Protein 9RHR (pdb70)

Foldseek 3Di:
DDDDLQVLQKDKQFLVNLQFAFDQQAWLQRSCPPPFQKFFWLPLFFLQASLDNAHTFIFGLQDQSLQEQEAEQLHGQFDLAAQCPPVSDDDQCAQFNDQLGAFYSHGGQFGDHSVFARMWMWGRDLHFLSDFQGFGIYTYGYGDAADLPQQKKWKKKWKFWLVQFFGDFDPLCVVVLVLLATQRRFNTKMWIKIKIKTHHDPDNQKIKMWMKIKIKMWGWHAQPFQGDIDTWMKIWIKIWIKMWGQDPQRKIKIKIKMFTKIKIWDADRQAALGIKIQIKHGIKIKIWIWHQDPFGTKIKMKMKGKMKGKMAGSAQEKEKDWQDAVQDHDDPDDTFRDDDDRTTIHMYTRNGMKIKMKIKIKIKMKDFTDFDDDPNKTKRKIKMKMKIWMKIKIWGDAKYKYQADKDWDGDPCQQQFDADPPDPQGDHSTIGRQKIKIPGTDMQMDTKMKMKIKIWIWIDDDQKTKIWMWMWMAIPQLRDTDIKIKIKMKGQDPPDVQKMKIKIKIKHFHRHHCNLSNQQQRVFIWMFGAPGNPGDRPDTDTDSPAGGHEDNADTWMKIKIKIWMWHCPPQKIKIKMKIKIWTFLAKAWDWDADPNDIHIYIGRPKIKIKIKIKIKMWGPDWDDDPFKTKTKIKIKMFMFMFMQCRSHNHGHRQQQAWEQDPQAIDGSRPDTDQIRDQGMKIKMWMWIAGPVFRKIKIKIKMWTFAHWEKAKAPDFAQLPPGGPNNVNPVVRRGTHIYIDIDGDHTDIWMKIKMKHWDAPDPSKIKIKMKIWGAPVQDWGWRYWDYHPVSTGTITRIGTRIMIMIMIMD

InterPro domains:
  IPR012910 TonB-dependent receptor, plug domain [PF07715] (58-189)
  IPR036942 TonB-dependent receptor-like, beta-barrel domain superfamily [G3DSA:2.40.170.20] (209-860)
  IPR037066 TonB-dependent receptor, plug domain superfamily [G3DSA:2.170.130.10] (42-194)

Nearest PDB structures (foldseek):
  4zgv-assembly2_B  TM=9.911E-01  e=0.000E+00  Pectobacterium atrosepticum SCRI1043
  6ofr-assembly1_A  TM=9.186E-01  e=2.253E-67  Escherichia coli
  4aiq-assembly1_A  TM=6.672E-01  e=2.634E-23  Neisseria meningitidis
  4v3g-assembly1_A  TM=2.738E-01  e=1.745E-01  Klebsiella oxytoca
  2vdf-assembly1_A  TM=2.578E-01  e=7.884E+00  Neisseria meningitidis

Secondary structure (DSSP, 8-state):
---HHHHTTEEEEEHHHHHHS--SS-BTTGGGGG-TTEEE-TTSS-TT-TT--SPPPEEETT--GGGSEEEETTEE-B-SSSTTGGGG---SS-TTSSTT------SBSS--BGGGEEEEEEE-SS--TT--B-SS-EEEEEE----SS---EEEEEEEEEGGGB-----HHHHHHHHHT-STT--SS-EEEEEEEEEEEEEETTEEEEEEEEEEEEEEEEEETTTTEEEEEEEEEEEEEEEEEEE-TTS-EEEEEEEEEEEEEEEE-TT-BT-EEEEEEEEEEEEEEEEE--TTEEEEEEEEEEEEEEEEEES-SEEEEEEEEETTEE-SS----S---SS-EEEEEE---EEEEEEEEEEEEEEEEE--EEETTEEE--EEEEEEEEEEEEEEESS-EEE--SEE---GGGGGG----TT-SSEETTTEEESEEEEE--EEEEEEEEEEEEEEE--EEETTEEE--EEEEEEETTTTEEE--EEEEEEEETTSSTTEEEEEEEEEEEB---THHHHTTTTT-EEEEE-SSTTS-----EEE--S-EE----PPPEEEEEEEEEEEEETTEEEEEEEEEEEEEEEEEEEEEEETTEEEEEEEEEEEEEEEEEEEEEEESS-EE-SS-EEEEEEEEEEEEEB--S--STT-B-GGGSEEEETTEEEEGGGSBPSSS--SEEEEEEEEEEETTTTEEEEEEEEEEPPPEEEEE-SS-EESTTT-GGGGG-TT--SEEEEEEEEEPPPEEEEEEEEEEEEEEETTEEEEEEEEEESTT---EEEEEESBTTS-EEEEE---EEEEEEEEE-

Structure (mmCIF, N/CA/C/O backbone):
data_9RHR
#
_entry.id   9RHR
#
loop_
_atom_site.group_PDB
_atom_site.id
_atom_site.type_symbol
_atom_site.label_atom_id
_atom_site.label_alt_id
_atom_site.label_comp_id
_atom_site.label_asym_id
_atom_site.label_entity_id
_atom_site.label_seq_id
_atom_site.pdbx_PDB_ins_code
_atom_site.Cartn_x
_atom_site.Cartn_y
_atom_site.Cartn_z
_atom_site.occupancy
_atom_site.B_iso_or_equiv
_atom_site.auth_seq_id
_atom_site.auth_comp_id
_atom_site.auth_asym_id
_atom_site.auth_atom_id
_atom_site.pdbx_PDB_model_num
ATOM 1 N N . SER A 1 60 ? 187.804 158.455 186.227 1.00 107.65 59 SER A N 1
ATOM 2 C CA . SER A 1 60 ? 188.020 157.242 185.430 1.00 108.99 59 SER A CA 1
ATOM 3 C C . SER A 1 60 ? 188.128 157.499 183.914 1.00 106.85 59 SER A C 1
ATOM 4 O O . SER A 1 60 ? 188.123 156.553 183.123 1.00 102.75 59 SER A O 1
ATOM 12 N N . THR A 1 61 ? 188.234 158.761 183.479 1.00 104.38 60 THR A N 1
ATOM 13 C CA . THR A 1 61 ? 188.348 159.122 182.053 1.00 101.94 60 THR A CA 1
ATOM 14 C C . THR A 1 61 ? 189.571 158.466 181.385 1.00 98.75 60 THR A C 1
ATOM 15 O O . THR A 1 61 ? 190.634 158.353 181.999 1.00 93.58 60 THR A O 1
ATOM 26 N N . PRO A 1 62 ? 189.457 158.004 180.129 1.00 96.97 61 PRO A N 1
ATOM 27 C CA . PRO A 1 62 ? 190.503 157.232 179.473 1.00 95.97 61 PRO A CA 1
ATOM 28 C C . PRO A 1 62 ? 191.645 158.095 178.943 1.00 93.22 61 PRO A C 1
ATOM 29 O O . PRO A 1 62 ? 191.503 159.304 178.753 1.00 85.71 61 PRO A O 1
ATOM 40 N N . THR A 1 63 ? 192.790 157.474 178.658 1.00 97.54 62 THR A N 1
ATOM 41 C CA . THR A 1 63 ? 194.050 158.179 178.383 1.00 97.03 62 THR A CA 1
ATOM 42 C C . THR A 1 63 ? 193.909 159.204 177.269 1.00 91.34 62 THR A C 1
ATOM 43 O O . THR A 1 63 ? 194.151 160.384 177.496 1.00 90.86 62 THR A O 1
ATOM 54 N N . SER A 1 64 ? 193.405 158.798 176.110 1.00 88.70 63 SER A N 1
ATOM 55 C CA . SER A 1 64 ? 193.246 159.643 174.928 1.00 89.04 63 SER A CA 1
ATOM 56 C C . SER A 1 64 ? 192.386 160.880 175.164 1.00 84.53 63 SER A C 1
ATOM 57 O O . SER A 1 64 ? 192.571 161.878 174.484 1.00 81.40 63 SER A O 1
ATOM 65 N N . GLN A 1 65 ? 191.477 160.843 176.130 1.00 82.98 64 GLN A N 1
ATOM 66 C CA . GLN A 1 65 ? 190.585 161.948 176.484 1.00 82.94 64 GLN A CA 1
ATOM 67 C C . GLN A 1 65 ? 191.148 162.786 177.630 1.00 83.04 64 GLN A C 1
ATOM 68 O O . GLN A 1 65 ? 190.982 164.000 177.639 1.00 83.16 64 GLN A O 1
ATOM 82 N N . SER A 1 66 ? 191.904 162.178 178.545 1.00 86.65 65 SER A N 1
ATOM 83 C CA . SER A 1 66 ? 192.576 162.874 179.645 1.00 89.36 65 SER A CA 1
ATOM 84 C C . SER A 1 66 ? 193.624 163.895 179.178 1.00 93.64 65 SER A C 1
ATOM 85 O O . SER A 1 66 ? 193.718 164.965 179.762 1.00 95.71 65 SER A O 1
ATOM 93 N N . MET A 1 67 ? 194.339 163.666 178.072 1.00 96.12 66 MET A N 1
ATOM 94 C CA . MET A 1 67 ? 195.197 164.695 177.455 1.00 99.57 66 MET A CA 1
ATOM 95 C C . MET A 1 67 ? 194.411 165.816 176.737 1.00 96.87 66 MET A C 1
ATOM 96 O O . MET A 1 67 ? 194.966 166.858 176.395 1.00 94.51 66 MET A O 1
ATOM 110 N N . GLY A 1 68 ? 193.109 165.638 176.525 1.00 95.71 67 GLY A N 1
ATOM 111 C CA . GLY A 1 68 ? 192.163 166.638 176.014 1.00 94.22 67 GLY A CA 1
ATOM 112 C C . GLY A 1 68 ? 191.331 167.351 177.088 1.00 91.20 67 GLY A C 1
ATOM 113 O O . GLY A 1 68 ? 190.437 168.128 176.760 1.00 90.81 67 GLY A O 1
ATOM 117 N N . MET A 1 69 ? 191.607 167.115 178.372 1.00 88.38 68 MET A N 1
ATOM 118 C CA . MET A 1 69 ? 190.969 167.804 179.492 1.00 86.08 68 MET A CA 1
ATOM 119 C C . MET A 1 69 ? 191.997 168.349 180.480 1.00 83.16 68 MET A C 1
ATOM 120 O O . MET A 1 69 ? 193.069 167.782 180.670 1.00 83.36 68 MET A O 1
ATOM 134 N N . GLN A 1 70 ? 191.656 169.447 181.128 1.00 83.18 69 GLN A N 1
ATOM 135 C CA . GLN A 1 70 ? 192.415 170.040 182.216 1.00 86.00 69 GLN A CA 1
ATOM 136 C C . GLN A 1 70 ? 191.553 170.072 183.469 1.00 83.20 69 GLN A C 1
ATOM 137 O O . GLN A 1 70 ? 190.437 170.575 183.438 1.00 77.41 69 GLN A O 1
ATOM 151 N N . ILE A 1 71 ? 192.042 169.497 184.561 1.00 83.22 70 ILE A N 1
ATOM 152 C CA . ILE A 1 71 ? 191.309 169.380 185.821 1.00 83.97 70 ILE A CA 1
ATOM 153 C C . ILE A 1 71 ? 191.976 170.317 186.826 1.00 87.05 70 ILE A C 1
ATOM 154 O O . ILE A 1 71 ? 193.162 170.191 187.129 1.00 84.90 70 ILE A O 1
ATOM 170 N N . ILE A 1 72 ? 191.213 171.280 187.320 1.00 91.33 71 ILE A N 1
ATOM 171 C CA . ILE A 1 72 ? 191.664 172.353 188.202 1.00 89.62 71 ILE A CA 1
ATOM 172 C C . ILE A 1 72 ? 190.874 172.194 189.501 1.00 87.25 71 ILE A C 1
ATOM 173 O O . ILE A 1 72 ? 189.716 172.598 189.576 1.00 83.79 71 ILE A O 1
ATOM 189 N N . ASN A 1 73 ? 191.444 171.531 190.503 1.00 84.79 72 ASN A N 1
ATOM 190 C CA . ASN A 1 73 ? 190.791 171.298 191.791 1.00 83.26 72 ASN A CA 1
ATOM 191 C C . ASN A 1 73 ? 190.857 172.526 192.717 1.00 81.92 72 ASN A C 1
ATOM 192 O O . ASN A 1 73 ? 191.550 173.503 192.436 1.00 85.26 72 ASN A O 1
ATOM 203 N N . ALA A 1 74 ? 190.167 172.479 193.854 1.00 79.00 73 ALA A N 1
ATOM 204 C CA . ALA A 1 74 ? 190.115 173.552 194.845 1.00 76.79 73 ALA A CA 1
ATOM 205 C C . ALA A 1 74 ? 191.488 174.072 195.285 1.00 79.12 73 ALA A C 1
ATOM 206 O O . ALA A 1 74 ? 191.653 175.275 195.473 1.00 77.52 73 ALA A O 1
ATOM 213 N N . GLU A 1 75 ? 192.492 173.202 195.396 1.00 81.91 74 GLU A N 1
ATOM 214 C CA . GLU A 1 75 ? 193.859 173.594 195.728 1.00 85.57 74 GLU A CA 1
ATOM 215 C C . GLU A 1 75 ? 194.452 174.491 194.638 1.00 86.61 74 GLU A C 1
ATOM 216 O O . GLU A 1 75 ? 194.959 175.572 194.931 1.00 93.22 74 GLU A O 1
ATOM 228 N N . GLN A 1 76 ? 194.340 174.098 193.367 1.00 86.50 75 GLN A N 1
ATOM 229 C CA . GLN A 1 76 ? 194.821 174.902 192.244 1.00 88.78 75 GLN A CA 1
ATOM 230 C C . GLN A 1 76 ? 194.074 176.238 192.155 1.00 83.69 75 GLN A C 1
ATOM 231 O O . GLN A 1 76 ? 194.675 177.272 191.870 1.00 81.21 75 GLN A O 1
ATOM 245 N N . ILE A 1 77 ? 192.779 176.250 192.459 1.00 81.82 76 ILE A N 1
ATOM 246 C CA . ILE A 1 77 ? 191.940 177.457 192.459 1.00 80.87 76 ILE A CA 1
ATOM 247 C C . ILE A 1 77 ? 192.322 178.405 193.606 1.00 82.87 76 ILE A C 1
ATOM 248 O O . ILE A 1 77 ? 192.384 179.613 193.403 1.00 87.30 76 ILE A O 1
ATOM 264 N N . LYS A 1 78 ? 192.640 177.883 194.796 1.00 82.50 77 LYS A N 1
ATOM 265 C CA . LYS A 1 78 ? 193.158 178.665 195.935 1.00 85.34 77 LYS A CA 1
ATOM 266 C C . LYS A 1 78 ? 194.498 179.310 195.599 1.00 81.89 77 LYS A C 1
ATOM 267 O O . LYS A 1 78 ? 194.785 180.404 196.080 1.00 76.59 77 LYS A O 1
ATOM 286 N N . LYS A 1 79 ? 195.306 178.642 194.774 1.00 83.79 78 LYS A N 1
ATOM 287 C CA . LYS A 1 79 ? 196.666 179.058 194.419 1.00 88.78 78 LYS A CA 1
ATOM 288 C C . LYS A 1 79 ? 196.724 180.054 193.265 1.00 88.10 78 LYS A C 1
ATOM 289 O O . LYS A 1 79 ? 197.463 181.024 193.355 1.00 86.63 78 LYS A O 1
ATOM 308 N N . MET A 1 80 ? 195.994 179.868 192.169 1.00 88.65 79 MET A N 1
ATOM 309 C CA . MET A 1 80 ? 196.211 180.710 190.982 1.00 89.99 79 MET A CA 1
ATOM 310 C C . MET A 1 80 ? 195.800 182.185 191.196 1.00 84.78 79 MET A C 1
ATOM 311 O O . MET A 1 80 ? 194.719 182.433 191.731 1.00 84.09 79 MET A O 1
ATOM 325 N N . PRO A 1 81 ? 196.604 183.182 190.766 1.00 81.77 80 PRO A N 1
ATOM 326 C CA . PRO A 1 81 ? 196.248 184.599 190.837 1.00 79.58 80 PRO A CA 1
ATOM 327 C C . PRO A 1 81 ? 194.927 184.922 190.152 1.00 76.95 80 PRO A C 1
ATOM 328 O O . PRO A 1 81 ? 194.703 184.513 189.016 1.00 77.50 80 PRO A O 1
ATOM 339 N N . THR A 1 82 ? 194.033 185.619 190.840 1.00 76.61 81 THR A N 1
ATOM 340 C CA . THR A 1 82 ? 192.601 185.632 190.515 1.00 79.61 81 THR A CA 1
ATOM 341 C C . THR A 1 82 ? 192.007 187.034 190.607 1.00 79.38 81 THR A C 1
ATOM 342 O O . THR A 1 82 ? 192.309 187.771 191.537 1.00 78.12 81 THR A O 1
ATOM 353 N N . GLY A 1 83 ? 191.137 187.400 189.664 1.00 78.17 82 GLY A N 1
ATOM 354 C CA . GLY A 1 83 ? 190.343 188.632 189.691 1.00 77.46 82 GLY A CA 1
ATOM 355 C C . GLY A 1 83 ? 189.039 188.413 190.446 1.00 73.86 82 GLY A C 1
ATOM 356 O O . GLY A 1 83 ? 189.068 188.219 191.660 1.00 71.60 82 GLY A O 1
ATOM 360 N N . ASN A 1 84 ? 187.901 188.363 189.750 1.00 75.65 83 ASN A N 1
ATOM 361 C CA . ASN A 1 84 ? 186.653 187.882 190.360 1.00 79.13 83 ASN A CA 1
ATOM 362 C C . ASN A 1 84 ? 186.699 186.370 190.615 1.00 87.24 83 ASN A C 1
ATOM 363 O O . ASN A 1 84 ? 186.077 185.872 191.545 1.00 96.32 83 ASN A O 1
ATOM 374 N N . GLY A 1 85 ? 187.394 185.622 189.766 1.00 91.27 84 GLY A N 1
ATOM 375 C CA . GLY A 1 85 ? 187.345 184.170 189.785 1.00 93.81 84 GLY A CA 1
ATOM 376 C C . GLY A 1 85 ? 186.039 183.632 189.228 1.00 91.38 84 GLY A C 1
ATOM 377 O O . GLY A 1 85 ? 185.514 182.653 189.743 1.00 106.29 84 GLY A O 1
ATOM 381 N N . SER A 1 86 ? 185.481 184.237 188.185 1.00 81.19 85 SER A N 1
ATOM 382 C CA . SER A 1 86 ? 184.449 183.563 187.401 1.00 77.41 85 SER A CA 1
ATOM 383 C C . SER A 1 86 ? 184.975 182.217 186.908 1.00 77.73 85 SER A C 1
ATOM 384 O O . SER A 1 86 ? 186.180 182.087 186.674 1.00 84.68 85 SER A O 1
ATOM 392 N N . VAL A 1 87 ? 184.098 181.239 186.674 1.00 74.38 86 VAL A N 1
ATOM 393 C CA . VAL A 1 87 ? 184.479 179.940 186.089 1.00 69.26 86 VAL A CA 1
ATOM 394 C C . VAL A 1 87 ? 185.369 180.113 184.858 1.00 68.64 86 VAL A C 1
ATOM 395 O O . VAL A 1 87 ? 186.328 179.367 184.690 1.00 72.29 86 VAL A O 1
ATOM 408 N N . THR A 1 88 ? 185.128 181.134 184.032 1.00 66.12 87 THR A N 1
ATOM 409 C CA . THR A 1 88 ? 185.960 181.386 182.856 1.00 64.11 87 THR A CA 1
ATOM 410 C C . THR A 1 88 ? 187.313 182.003 183.150 1.00 64.91 87 THR A C 1
ATOM 411 O O . THR A 1 88 ? 188.250 181.715 182.422 1.00 65.47 87 THR A O 1
ATOM 422 N N . GLU A 1 89 ? 187.501 182.776 184.213 1.00 65.34 88 GLU A N 1
ATOM 423 C CA . GLU A 1 89 ? 188.822 183.334 184.545 1.00 68.56 88 GLU A CA 1
ATOM 424 C C . GLU A 1 89 ? 189.839 182.253 184.880 1.00 67.00 88 GLU A C 1
ATOM 425 O O . GLU A 1 89 ? 191.017 182.408 184.576 1.00 63.30 88 GLU A O 1
ATOM 437 N N . LEU A 1 90 ? 189.395 181.127 185.437 1.00 68.41 89 LEU A N 1
ATOM 438 C CA . LEU A 1 90 ? 190.244 179.974 185.734 1.00 69.65 89 LEU A CA 1
ATOM 439 C C . LEU A 1 90 ? 190.843 179.354 184.459 1.00 70.08 89 LEU A C 1
ATOM 440 O O . LEU A 1 90 ? 191.852 178.658 184.511 1.00 69.33 89 LEU A O 1
ATOM 456 N N . LEU A 1 91 ? 190.249 179.629 183.296 1.00 70.01 90 LEU A N 1
ATOM 457 C CA . LEU A 1 91 ? 190.670 179.103 182.006 1.00 71.95 90 LEU A CA 1
ATOM 458 C C . LEU A 1 91 ? 191.916 179.789 181.445 1.00 73.90 90 LEU A C 1
ATOM 459 O O . LEU A 1 91 ? 192.460 179.300 180.461 1.00 69.03 90 LEU A O 1
ATOM 475 N N . LYS A 1 92 ? 192.435 180.858 182.059 1.00 76.33 91 LYS A N 1
ATOM 476 C CA . LYS A 1 92 ? 193.690 181.507 181.623 1.00 77.16 91 LYS A CA 1
ATOM 477 C C . LYS A 1 92 ? 194.957 180.701 181.879 1.00 77.45 91 LYS A C 1
ATOM 478 O O . LYS A 1 92 ? 196.055 181.161 181.586 1.00 75.79 91 LYS A O 1
ATOM 497 N N . ASN A 1 93 ? 194.813 179.478 182.365 1.00 79.93 92 ASN A N 1
ATOM 498 C CA . ASN A 1 93 ? 195.854 178.464 182.355 1.00 82.36 92 ASN A CA 1
ATOM 499 C C . ASN A 1 93 ? 195.583 177.280 181.420 1.00 81.85 92 ASN A C 1
ATOM 500 O O . ASN A 1 93 ? 196.305 176.290 181.482 1.00 84.62 92 ASN A O 1
ATOM 511 N N . ASN A 1 94 ? 194.598 177.367 180.526 1.00 81.96 93 ASN A N 1
ATOM 512 C CA . ASN A 1 94 ? 194.414 176.405 179.452 1.00 78.85 93 ASN A CA 1
ATOM 513 C C . ASN A 1 94 ? 194.970 177.014 178.163 1.00 80.03 93 ASN A C 1
ATOM 514 O O . ASN A 1 94 ? 194.488 178.061 177.733 1.00 80.47 93 ASN A O 1
ATOM 525 N N . PRO A 1 95 ? 195.959 176.386 177.504 1.00 79.28 94 PRO A N 1
ATOM 526 C CA . PRO A 1 95 ? 196.580 176.966 176.325 1.00 78.53 94 PRO A CA 1
ATOM 527 C C . PRO A 1 95 ? 195.681 176.984 175.073 1.00 76.87 94 PRO A C 1
ATOM 528 O O . PRO A 1 95 ? 196.060 177.592 174.076 1.00 77.47 94 PRO A O 1
ATOM 539 N N . ASN A 1 96 ? 194.497 176.362 175.089 1.00 75.23 95 ASN A N 1
ATOM 540 C CA . ASN A 1 96 ? 193.549 176.340 173.967 1.00 75.72 95 ASN A CA 1
ATOM 541 C C . ASN A 1 96 ? 192.338 177.266 174.131 1.00 71.66 95 ASN A C 1
ATOM 542 O O . ASN A 1 96 ? 191.443 177.264 173.291 1.00 68.68 95 ASN A O 1
ATOM 553 N N . VAL A 1 97 ? 192.339 178.101 175.168 1.00 67.83 96 VAL A N 1
ATOM 554 C CA . VAL A 1 97 ? 191.370 179.167 175.439 1.00 66.20 96 VAL A CA 1
ATOM 555 C C . VAL A 1 97 ? 191.895 180.541 175.051 1.00 64.85 96 VAL A C 1
ATOM 556 O O . VAL A 1 97 ? 192.945 180.986 175.506 1.00 63.97 96 VAL A O 1
ATOM 569 N N . GLN A 1 98 ? 191.111 181.225 174.226 1.00 63.60 97 GLN A N 1
ATOM 570 C CA . GLN A 1 98 ? 191.251 182.632 173.889 1.00 63.38 97 GLN A CA 1
ATOM 571 C C . GLN A 1 98 ? 190.126 183.395 174.589 1.00 61.24 97 GLN A C 1
ATOM 572 O O . GLN A 1 98 ? 188.962 183.030 174.462 1.00 62.52 97 GLN A O 1
ATOM 586 N N . PHE A 1 99 ? 190.430 184.469 175.300 1.00 60.94 98 PHE A N 1
ATOM 587 C CA . PHE A 1 99 ? 189.424 185.379 175.841 1.00 62.43 98 PHE A CA 1
ATOM 588 C C . PHE A 1 99 ? 189.047 186.446 174.823 1.00 64.78 98 PHE A C 1
ATOM 589 O O . PHE A 1 99 ? 189.870 186.850 174.002 1.00 69.49 98 PHE A O 1
ATOM 606 N N . SER A 1 100 ? 187.802 186.915 174.874 1.00 64.54 99 SER A N 1
ATOM 607 C CA . SER A 1 100 ? 187.351 188.010 174.018 1.00 66.83 99 SER A CA 1
ATOM 608 C C . SER A 1 100 ? 188.182 189.253 174.319 1.00 68.51 99 SER A C 1
ATOM 609 O O . SER A 1 100 ? 188.449 189.545 175.485 1.00 72.89 99 SER A O 1
ATOM 617 N N . ASN A 1 101 ? 188.582 189.998 173.295 1.00 68.96 100 ASN A N 1
ATOM 618 C CA . ASN A 1 101 ? 189.496 191.139 173.388 1.00 69.35 100 ASN A CA 1
ATOM 619 C C . ASN A 1 101 ? 189.196 192.105 174.543 1.00 69.05 100 ASN A C 1
ATOM 620 O O . ASN A 1 101 ? 190.114 192.569 175.214 1.00 70.42 100 ASN A O 1
ATOM 631 N N . THR A 1 102 ? 187.925 192.429 174.787 1.00 68.03 101 THR A N 1
ATOM 632 C CA . THR A 1 102 ? 187.500 193.396 175.807 1.00 67.14 101 THR A CA 1
ATOM 633 C C . THR A 1 102 ? 187.285 192.801 177.198 1.00 65.35 101 THR A C 1
ATOM 634 O O . THR A 1 102 ? 186.999 193.555 178.126 1.00 64.84 101 THR A O 1
ATOM 645 N N . ALA A 1 103 ? 187.361 191.481 177.376 1.00 64.28 102 ALA A N 1
ATOM 646 C CA . ALA A 1 103 ? 186.865 190.814 178.583 1.00 65.45 102 ALA A CA 1
ATOM 647 C C . ALA A 1 103 ? 187.662 191.147 179.851 1.00 65.22 102 ALA A C 1
ATOM 648 O O . ALA A 1 103 ? 187.105 191.139 180.945 1.00 64.23 102 ALA A O 1
ATOM 655 N N . SER A 1 104 ? 188.939 191.496 179.697 1.00 64.72 103 SER A N 1
ATOM 656 C CA . SER A 1 104 ? 189.742 192.194 180.701 1.00 66.53 103 SER A CA 1
ATOM 657 C C . SER A 1 104 ? 190.065 193.587 180.182 1.00 67.96 103 SER A C 1
ATOM 658 O O . SER A 1 104 ? 190.656 193.718 179.113 1.00 67.88 103 SER A O 1
ATOM 666 N N . SER A 1 105 ? 189.663 194.640 180.892 1.00 65.96 104 SER A N 1
ATOM 667 C CA . SER A 1 105 ? 189.747 196.007 180.385 1.00 67.46 104 SER A CA 1
ATOM 668 C C . SER A 1 105 ? 189.749 197.037 181.508 1.00 65.91 104 SER A C 1
ATOM 669 O O . SER A 1 105 ? 188.909 196.991 182.407 1.00 61.57 104 SER A O 1
ATOM 677 N N . SER A 1 106 ? 190.662 198.005 181.455 1.00 68.48 105 SER A N 1
ATOM 678 C CA . SER A 1 106 ? 190.776 199.088 182.438 1.00 72.46 105 SER A CA 1
ATOM 679 C C . SER A 1 106 ? 189.500 199.909 182.554 1.00 70.97 105 SER A C 1
ATOM 680 O O . SER A 1 106 ? 189.238 200.505 183.589 1.00 70.97 105 SER A O 1
ATOM 688 N N . ASN A 1 107 ? 188.689 199.947 181.504 1.00 69.62 106 ASN A N 1
ATOM 689 C CA . ASN A 1 107 ? 187.447 200.696 181.494 1.00 69.70 106 ASN A CA 1
ATOM 690 C C . ASN A 1 107 ? 186.423 200.161 182.511 1.00 70.21 106 ASN A C 1
ATOM 691 O O . ASN A 1 107 ? 185.566 200.910 182.975 1.00 68.43 106 ASN A O 1
ATOM 702 N N . ILE A 1 108 ? 186.493 198.873 182.850 1.00 73.92 107 ILE A N 1
ATOM 703 C CA . ILE A 1 108 ? 185.383 198.107 183.420 1.00 74.47 107 ILE A CA 1
ATOM 704 C C . ILE A 1 108 ? 185.726 197.249 184.657 1.00 72.23 107 ILE A C 1
ATOM 705 O O . ILE A 1 108 ? 185.176 196.155 184.806 1.00 67.19 107 ILE A O 1
ATOM 721 N N . PRO A 1 109 ? 186.597 197.665 185.597 1.00 73.96 108 PRO A N 1
ATOM 722 C CA . PRO A 1 109 ? 186.936 196.824 186.736 1.00 73.96 108 PRO A CA 1
ATOM 723 C C . PRO A 1 109 ? 185.789 196.598 187.723 1.00 71.63 108 PRO A C 1
ATOM 724 O O . PRO A 1 109 ? 185.957 195.798 188.635 1.00 72.14 108 PRO A O 1
ATOM 735 N N . GLY A 1 110 ? 184.632 197.241 187.569 1.00 70.80 109 GLY A N 1
ATOM 736 C CA . GLY A 1 110 ? 183.434 196.965 188.354 1.00 69.71 109 GLY A CA 1
ATOM 737 C C . GLY A 1 110 ? 182.626 195.767 187.868 1.00 68.74 109 GLY A C 1
ATOM 738 O O . GLY A 1 110 ? 181.782 195.265 188.601 1.00 68.33 109 GLY A O 1
ATOM 742 N N . GLU A 1 111 ? 182.868 195.260 186.661 1.00 67.83 110 GLU A N 1
ATOM 743 C CA . GLU A 1 111 ? 182.071 194.167 186.091 1.00 69.23 110 GLU A CA 1
ATOM 744 C C . GLU A 1 111 ? 182.269 192.847 186.845 1.00 70.45 110 GLU A C 1
ATOM 745 O O . GLU A 1 111 ? 183.395 192.506 187.201 1.00 74.96 110 GLU A O 1
ATOM 757 N N . LEU A 1 112 ? 181.187 192.103 187.096 1.00 69.21 111 LEU A N 1
ATOM 758 C CA . LEU A 1 112 ? 181.215 190.768 187.716 1.00 67.95 111 LEU A CA 1
ATOM 759 C C . LEU A 1 112 ? 180.958 189.626 186.720 1.00 66.27 111 LEU A C 1
ATOM 760 O O . LEU A 1 112 ? 181.065 188.457 187.084 1.00 66.12 111 LEU A O 1
ATOM 776 N N . ALA A 1 113 ? 180.544 189.938 185.496 1.00 66.28 112 ALA A N 1
ATOM 777 C CA . ALA A 1 113 ? 180.110 188.955 184.518 1.00 64.90 112 ALA A CA 1
ATOM 778 C C . ALA A 1 113 ? 181.253 188.033 184.069 1.00 61.52 112 ALA A C 1
ATOM 779 O O . ALA A 1 113 ? 182.416 188.452 184.055 1.00 60.03 112 ALA A O 1
ATOM 786 N N . PRO A 1 114 ? 180.955 186.791 183.653 1.00 62.86 113 PRO A N 1
ATOM 787 C CA . PRO A 1 114 ? 181.943 185.891 183.103 1.00 62.91 113 PRO A CA 1
ATOM 788 C C . PRO A 1 114 ? 182.682 186.489 181.915 1.00 59.67 113 PRO A C 1
ATOM 789 O O . PRO A 1 114 ? 182.086 187.084 181.020 1.00 59.26 113 PRO A O 1
ATOM 800 N N . GLU A 1 115 ? 183.994 186.297 181.885 1.00 59.60 114 GLU A N 1
ATOM 801 C CA . GLU A 1 115 ? 184.816 186.675 180.747 1.00 63.41 114 GLU A CA 1
ATOM 802 C C . GLU A 1 115 ? 184.506 185.731 179.580 1.00 60.52 114 GLU A C 1
ATOM 803 O O . GLU A 1 115 ? 184.570 184.515 179.758 1.00 58.13 114 GLU A O 1
ATOM 815 N N . ASN A 1 116 ? 184.151 186.250 178.404 1.00 60.36 115 ASN A N 1
ATOM 816 C CA . ASN A 1 116 ? 183.771 185.415 177.262 1.00 59.88 115 ASN A CA 1
ATOM 817 C C . ASN A 1 116 ? 184.975 184.668 176.673 1.00 61.24 115 ASN A C 1
ATOM 818 O O . ASN A 1 116 ? 186.025 185.264 176.422 1.00 68.41 115 ASN A O 1
ATOM 829 N N . VAL A 1 117 ? 184.814 183.370 176.434 1.00 60.69 116 VAL A N 1
ATOM 830 C CA . VAL A 1 117 ? 185.867 182.423 176.047 1.00 61.54 116 VAL A CA 1
ATOM 831 C C . VAL A 1 117 ? 185.590 181.675 174.755 1.00 58.24 116 VAL A C 1
ATOM 832 O O . VAL A 1 117 ? 184.582 181.000 174.628 1.00 54.41 116 VAL A O 1
ATOM 845 N N . SER A 1 118 ? 186.546 181.693 173.834 1.00 58.46 117 SER A N 1
ATOM 846 C CA . SER A 1 118 ? 186.601 180.801 172.679 1.00 59.49 117 SER A CA 1
ATOM 847 C C . SER A 1 118 ? 187.552 179.643 172.958 1.00 64.09 117 SER A C 1
ATOM 848 O O . SER A 1 118 ? 188.686 179.868 173.374 1.00 63.80 117 SER A O 1
ATOM 856 N N . PHE A 1 119 ? 187.119 178.409 172.724 1.00 67.10 118 PHE A N 1
ATOM 857 C CA . PHE A 1 119 ? 187.987 177.235 172.699 1.00 66.40 118 PHE A CA 1
ATOM 858 C C . PHE A 1 119 ? 188.312 176.914 171.249 1.00 68.04 118 PHE A C 1
ATOM 859 O O . PHE A 1 119 ? 187.399 176.746 170.443 1.00 67.22 118 PHE A O 1
ATOM 876 N N . HIS A 1 120 ? 189.590 176.818 170.900 1.00 70.97 119 HIS A N 1
ATOM 877 C CA . HIS A 1 120 ? 190.049 176.483 169.546 1.00 73.48 119 HIS A CA 1
ATOM 878 C C . HIS A 1 120 ? 189.376 177.292 168.419 1.00 76.23 119 HIS A C 1
ATOM 879 O O . HIS A 1 120 ? 189.035 176.749 167.374 1.00 77.54 119 HIS A O 1
ATOM 893 N N . GLY A 1 121 ? 189.143 178.588 168.624 1.00 76.71 120 GLY A N 1
ATOM 894 C CA . GLY A 1 121 ? 188.578 179.484 167.606 1.00 76.66 120 GLY A CA 1
ATOM 895 C C . GLY A 1 121 ? 187.084 179.323 167.323 1.00 76.11 120 GLY A C 1
ATOM 896 O O . GLY A 1 121 ? 186.540 180.028 166.481 1.00 75.86 120 GLY A O 1
ATOM 900 N N . GLU A 1 122 ? 186.400 178.427 168.025 1.00 81.91 121 GLU A N 1
ATOM 901 C CA . GLU A 1 122 ? 184.946 178.285 167.973 1.00 85.88 121 GLU A CA 1
ATOM 902 C C . GLU A 1 122 ? 184.218 179.433 168.683 1.00 75.44 121 GLU A C 1
ATOM 903 O O . GLU A 1 122 ? 184.806 180.157 169.490 1.00 74.19 121 GLU A O 1
ATOM 915 N N . LYS A 1 123 ? 182.925 179.613 168.401 1.00 67.87 122 LYS A N 1
ATOM 916 C CA . LYS A 1 123 ? 182.144 180.721 168.958 1.00 65.15 122 LYS A CA 1
ATOM 917 C C . LYS A 1 123 ? 182.048 180.629 170.479 1.00 62.01 122 LYS A C 1
ATOM 918 O O . LYS A 1 123 ? 181.760 179.570 171.025 1.00 62.10 122 LYS A O 1
ATOM 937 N N . PHE A 1 124 ? 182.206 181.750 171.172 1.00 59.62 123 PHE A N 1
ATOM 938 C CA . PHE A 1 124 ? 182.221 181.788 172.637 1.00 59.64 123 PHE A CA 1
ATOM 939 C C . PHE A 1 124 ? 180.909 181.366 173.299 1.00 57.61 123 PHE A C 1
ATOM 940 O O . PHE A 1 124 ? 180.908 180.799 174.390 1.00 56.05 123 PHE A O 1
ATOM 957 N N . TYR A 1 125 ? 179.785 181.564 172.624 1.00 57.34 124 TYR A N 1
ATOM 958 C CA . TYR A 1 125 ? 178.481 181.099 173.066 1.00 58.23 124 TYR A CA 1
ATOM 959 C C . TYR A 1 125 ? 178.189 179.633 172.729 1.00 63.08 124 TYR A C 1
ATOM 960 O O . TYR A 1 125 ? 177.183 179.104 173.190 1.00 69.66 124 TYR A O 1
ATOM 978 N N . ASN A 1 126 ? 179.054 178.961 171.965 1.00 61.74 125 ASN A N 1
ATOM 979 C CA . ASN A 1 126 ? 178.905 177.563 171.580 1.00 62.53 125 ASN A CA 1
ATOM 980 C C . ASN A 1 126 ? 179.725 176.598 172.448 1.00 66.19 125 ASN A C 1
ATOM 981 O O . ASN A 1 126 ? 179.827 175.427 172.112 1.00 68.27 125 ASN A O 1
ATOM 992 N N . ASN A 1 127 ? 180.267 177.010 173.589 1.00 68.91 126 ASN A N 1
ATOM 993 C CA . ASN A 1 127 ? 180.780 176.068 174.586 1.00 68.26 126 ASN A CA 1
ATOM 994 C C . ASN A 1 127 ? 179.642 175.439 175.389 1.00 67.89 126 ASN A C 1
ATOM 995 O O . ASN A 1 127 ? 178.562 176.014 175.479 1.00 61.65 126 ASN A O 1
ATOM 1006 N N . ASN A 1 128 ? 179.884 174.294 176.027 1.00 69.34 127 ASN A N 1
ATOM 1007 C CA . ASN A 1 128 ? 178.984 173.770 177.046 1.00 64.01 127 ASN A CA 1
ATOM 1008 C C . ASN A 1 128 ? 179.557 174.118 178.410 1.00 62.31 127 ASN A C 1
ATOM 1009 O O . ASN A 1 128 ? 180.384 173.408 178.981 1.00 62.38 127 ASN A O 1
ATOM 1020 N N . PHE A 1 129 ? 179.125 175.253 178.929 1.00 62.98 128 PHE A N 1
ATOM 1021 C CA . PHE A 1 129 ? 179.319 175.587 180.320 1.00 66.29 128 PHE A CA 1
ATOM 1022 C C . PHE A 1 129 ? 178.424 174.679 181.143 1.00 62.07 128 PHE A C 1
ATOM 1023 O O . PHE A 1 129 ? 177.225 174.602 180.895 1.00 57.91 128 PHE A O 1
ATOM 1040 N N . MET A 1 130 ? 178.969 173.997 182.138 1.00 60.04 129 MET A N 1
ATOM 1041 C CA . MET A 1 130 ? 178.193 173.140 183.019 1.00 60.81 129 MET A CA 1
ATOM 1042 C C . MET A 1 130 ? 178.517 173.430 184.470 1.00 56.32 129 MET A C 1
ATOM 1043 O O . MET A 1 130 ? 179.597 173.885 184.825 1.00 53.20 129 MET A O 1
ATOM 1057 N N . VAL A 1 131 ? 177.548 173.138 185.314 1.00 54.68 130 VAL A N 1
ATOM 1058 C CA . VAL A 1 131 ? 177.664 173.167 186.760 1.00 57.36 130 VAL A CA 1
ATOM 1059 C C . VAL A 1 131 ? 177.206 171.803 187.239 1.00 59.45 130 VAL A C 1
ATOM 1060 O O . VAL A 1 131 ? 176.113 171.383 186.863 1.00 54.96 130 VAL A O 1
ATOM 1073 N N . ASP A 1 132 ? 178.015 171.086 188.009 1.00 64.85 131 ASP A N 1
ATOM 1074 C CA . ASP A 1 132 ? 177.720 169.724 188.479 1.00 67.10 131 ASP A CA 1
ATOM 1075 C C . ASP A 1 132 ? 177.172 168.756 187.411 1.00 65.01 131 ASP A C 1
ATOM 1076 O O . ASP A 1 132 ? 176.232 168.003 187.663 1.00 66.68 131 ASP A O 1
ATOM 1085 N N . GLY A 1 133 ? 177.713 168.772 186.193 1.00 65.24 132 GLY A N 1
ATOM 1086 C CA . GLY A 1 133 ? 177.269 167.875 185.126 1.00 65.27 132 GLY A CA 1
ATOM 1087 C C . GLY A 1 133 ? 175.907 168.192 184.501 1.00 63.95 132 GLY A C 1
ATOM 1088 O O . GLY A 1 133 ? 175.393 167.367 183.750 1.00 65.55 132 GLY A O 1
ATOM 1092 N N . LEU A 1 134 ? 175.317 169.362 184.760 1.00 61.41 133 LEU A N 1
ATOM 1093 C CA . LEU A 1 134 ? 174.130 169.870 184.060 1.00 58.56 133 LEU A CA 1
ATOM 1094 C C . LEU A 1 134 ? 174.443 171.188 183.364 1.00 58.03 133 LEU A C 1
ATOM 1095 O O . LEU A 1 134 ? 175.232 171.987 183.872 1.00 57.33 133 LEU A O 1
ATOM 1111 N N . SER A 1 135 ? 173.774 171.437 182.244 1.00 58.24 134 SER A N 1
ATOM 1112 C CA . SER A 1 135 ? 173.900 172.637 181.412 1.00 56.92 134 SER A CA 1
ATOM 1113 C C . SER A 1 135 ? 173.770 173.924 182.215 1.00 57.06 134 SER A C 1
ATOM 1114 O O . SER A 1 135 ? 172.836 174.087 182.990 1.00 53.91 134 SER A O 1
ATOM 1122 N N . ASN A 1 136 ? 174.696 174.857 182.037 1.00 57.85 135 ASN A N 1
ATOM 1123 C CA . ASN A 1 136 ? 174.678 176.207 182.598 1.00 55.43 135 ASN A CA 1
ATOM 1124 C C . ASN A 1 136 ? 174.583 177.248 181.474 1.00 55.70 135 ASN A C 1
ATOM 1125 O O . ASN A 1 136 ? 175.170 178.321 181.556 1.00 59.55 135 ASN A O 1
ATOM 1136 N N . ASN A 1 137 ? 173.920 176.908 180.372 1.00 55.52 136 ASN A N 1
ATOM 1137 C CA . ASN A 1 137 ? 173.994 177.638 179.116 1.00 53.96 136 ASN A CA 1
ATOM 1138 C C . ASN A 1 137 ? 172.718 178.426 178.846 1.00 56.00 136 ASN A C 1
ATOM 1139 O O . ASN A 1 137 ? 171.620 177.966 179.150 1.00 62.20 136 ASN A O 1
ATOM 1150 N N . ASN A 1 138 ? 172.849 179.592 178.220 1.00 59.62 137 ASN A N 1
ATOM 1151 C CA . ASN A 1 138 ? 171.717 180.329 177.664 1.00 62.15 137 ASN A CA 1
ATOM 1152 C C . ASN A 1 138 ? 171.357 179.792 176.273 1.00 65.43 137 ASN A C 1
ATOM 1153 O O . ASN A 1 138 ? 171.995 180.131 175.285 1.00 64.72 137 ASN A O 1
ATOM 1164 N N . ASN A 1 139 ? 170.299 178.996 176.158 1.00 70.45 138 ASN A N 1
ATOM 1165 C CA . ASN A 1 139 ? 169.739 178.624 174.856 1.00 69.26 138 ASN A CA 1
ATOM 1166 C C . ASN A 1 139 ? 169.074 179.831 174.170 1.00 65.04 138 ASN A C 1
ATOM 1167 O O . ASN A 1 139 ? 168.900 179.841 172.957 1.00 71.73 138 ASN A O 1
ATOM 1178 N N . ILE A 1 140 ? 168.685 180.863 174.923 1.00 59.25 139 ILE A N 1
ATOM 1179 C CA . ILE A 1 140 ? 168.114 182.112 174.410 1.00 54.04 139 ILE A CA 1
ATOM 1180 C C . ILE A 1 140 ? 169.185 183.202 174.488 1.00 55.67 139 ILE A C 1
ATOM 1181 O O . ILE A 1 140 ? 169.732 183.465 175.553 1.00 52.97 139 ILE A O 1
ATOM 1197 N N . ASN A 1 141 ? 169.480 183.841 173.360 1.00 56.73 140 ASN A N 1
ATOM 1198 C CA . ASN A 1 141 ? 170.360 185.013 173.228 1.00 52.23 140 ASN A CA 1
ATOM 1199 C C . ASN A 1 141 ? 171.704 184.981 174.007 1.00 51.94 140 ASN A C 1
ATOM 1200 O O . ASN A 1 141 ? 172.017 185.938 174.711 1.00 53.11 140 ASN A O 1
ATOM 1211 N N . PRO A 1 142 ? 172.544 183.936 173.894 1.00 52.24 141 PRO A N 1
ATOM 1212 C CA . PRO A 1 142 ? 173.789 183.838 174.662 1.00 53.09 141 PRO A CA 1
ATOM 1213 C C . PRO A 1 142 ? 174.952 184.724 174.209 1.00 56.71 141 PRO A C 1
ATOM 1214 O O . PRO A 1 142 ? 175.847 185.007 174.995 1.00 62.17 141 PRO A O 1
ATOM 1225 N N . GLY A 1 143 ? 174.998 185.111 172.945 1.00 57.48 142 GLY A N 1
ATOM 1226 C CA . GLY A 1 143 ? 176.133 185.775 172.299 1.00 56.85 142 GLY A CA 1
ATOM 1227 C C . GLY A 1 143 ? 175.870 187.229 171.935 1.00 57.39 142 GLY A C 1
ATOM 1228 O O . GLY A 1 143 ? 176.483 187.735 171.001 1.00 56.65 142 GLY A O 1
ATOM 1232 N N . ALA A 1 144 ? 174.938 187.887 172.622 1.00 58.20 143 ALA A N 1
ATOM 1233 C CA . ALA A 1 144 ? 174.471 189.226 172.288 1.00 60.50 143 ALA A CA 1
ATOM 1234 C C . ALA A 1 144 ? 175.619 190.236 172.151 1.00 65.02 143 ALA A C 1
ATOM 1235 O O . ALA A 1 144 ? 176.580 190.226 172.924 1.00 62.83 143 ALA A O 1
ATOM 1242 N N . ASN A 1 145 ? 175.526 191.107 171.145 1.00 68.14 144 ASN A N 1
ATOM 1243 C CA . ASN A 1 145 ? 176.530 192.123 170.831 1.00 68.11 144 ASN A CA 1
ATOM 1244 C C . ASN A 1 145 ? 177.962 191.566 170.716 1.00 62.53 144 ASN A C 1
ATOM 1245 O O . ASN A 1 145 ? 178.917 192.232 171.107 1.00 62.63 144 ASN A O 1
ATOM 1256 N N . ASN A 1 146 ? 178.133 190.333 170.223 1.00 58.49 145 ASN A N 1
ATOM 1257 C CA . ASN A 1 146 ? 179.434 189.664 170.087 1.00 59.14 145 ASN A CA 1
ATOM 1258 C C . ASN A 1 146 ? 180.193 189.527 171.425 1.00 62.51 145 ASN A C 1
ATOM 1259 O O . ASN A 1 146 ? 181.411 189.361 171.451 1.00 63.85 145 ASN A O 1
ATOM 1270 N N . GLY A 1 147 ? 179.486 189.624 172.553 1.00 63.67 146 GLY A N 1
ATOM 1271 C CA . GLY A 1 147 ? 180.084 189.626 173.890 1.00 66.57 146 GLY A CA 1
ATOM 1272 C C . GLY A 1 147 ? 180.823 190.921 174.241 1.00 68.45 146 GLY A C 1
ATOM 1273 O O . GLY A 1 147 ? 181.520 190.978 175.251 1.00 64.22 146 GLY A O 1
ATOM 1277 N N . GLU A 1 148 ? 180.693 191.956 173.417 1.00 71.28 147 GLU A N 1
ATOM 1278 C CA . GLU A 1 148 ? 181.193 193.299 173.670 1.00 74.11 147 GLU A CA 1
ATOM 1279 C C . GLU A 1 148 ? 180.216 194.055 174.576 1.00 69.70 147 GLU A C 1
ATOM 1280 O O . GLU A 1 148 ? 179.013 193.796 174.579 1.00 69.50 147 GLU A O 1
ATOM 1292 N N . LEU A 1 149 ? 180.725 195.007 175.360 1.00 72.50 148 LEU A N 1
ATOM 1293 C CA . LEU A 1 149 ? 179.941 195.758 176.339 1.00 75.01 148 LEU A CA 1
ATOM 1294 C C . LEU A 1 149 ? 179.209 196.924 175.659 1.00 79.03 148 LEU A C 1
ATOM 1295 O O . LEU A 1 149 ? 179.655 198.071 175.696 1.00 84.59 148 LEU A O 1
ATOM 1311 N N . ASN A 1 150 ? 178.062 196.613 175.047 1.00 84.22 149 ASN A N 1
ATOM 1312 C CA . ASN A 1 150 ? 177.270 197.620 174.355 1.00 84.82 149 ASN A CA 1
ATOM 1313 C C . ASN A 1 150 ? 176.774 198.692 175.280 1.00 78.73 149 ASN A C 1
ATOM 1314 O O . ASN A 1 150 ? 176.198 198.370 176.296 1.00 71.66 149 ASN A O 1
ATOM 1325 N N . GLN A 1 151 ? 176.939 199.967 174.923 1.00 79.28 150 GLN A N 1
ATOM 1326 C CA . GLN A 1 151 ? 176.600 201.060 175.847 1.00 79.25 150 GLN A CA 1
ATOM 1327 C C . GLN A 1 151 ? 175.140 201.255 176.166 1.00 71.64 150 GLN A C 1
ATOM 1328 O O . GLN A 1 151 ? 174.809 202.087 176.996 1.00 63.25 150 GLN A O 1
ATOM 1342 N N . GLN A 1 152 ? 174.264 200.580 175.463 1.00 70.83 151 GLN A N 1
ATOM 1343 C CA . GLN A 1 152 ? 172.873 200.629 175.791 1.00 71.46 151 GLN A CA 1
ATOM 1344 C C . GLN A 1 152 ? 172.661 199.208 176.173 1.00 68.52 151 GLN A C 1
ATOM 1345 O O . GLN A 1 152 ? 172.315 198.402 175.324 1.00 73.40 151 GLN A O 1
ATOM 1359 N N . PRO A 1 153 ? 172.913 198.860 177.434 1.00 63.91 152 PRO A N 1
ATOM 1360 C CA . PRO A 1 153 ? 172.803 197.445 177.778 1.00 62.15 152 PRO A CA 1
ATOM 1361 C C . PRO A 1 153 ? 171.498 196.821 177.281 1.00 57.41 152 PRO A C 1
ATOM 1362 O O . PRO A 1 153 ? 170.608 197.552 176.930 1.00 58.45 152 PRO A O 1
ATOM 1373 N N . ASP A 1 154 ? 171.364 195.504 177.260 1.00 54.24 153 ASP A N 1
ATOM 1374 C CA . ASP A 1 154 ? 170.169 194.874 176.684 1.00 55.54 153 ASP A CA 1
ATOM 1375 C C . ASP A 1 154 ? 169.022 195.003 177.600 1.00 51.37 153 ASP A C 1
ATOM 1376 O O . ASP A 1 154 ? 168.915 194.288 178.565 1.00 48.63 153 ASP A O 1
ATOM 1385 N N . GLY A 1 155 ? 168.108 195.864 177.273 1.00 49.45 154 GLY A N 1
ATOM 1386 C CA . GLY A 1 155 ? 167.027 196.141 178.176 1.00 49.49 154 GLY A CA 1
ATOM 1387 C C . GLY A 1 155 ? 166.873 197.633 178.165 1.00 51.76 154 GLY A C 1
ATOM 1388 O O . GLY A 1 155 ? 165.836 198.152 178.483 1.00 55.16 154 GLY A O 1
ATOM 1392 N N . TYR A 1 156 ? 167.927 198.326 177.775 1.00 52.18 155 TYR A N 1
ATOM 1393 C CA . TYR A 1 156 ? 167.832 199.781 177.697 1.00 52.16 155 TYR A CA 1
ATOM 1394 C C . TYR A 1 156 ? 166.675 200.245 176.819 1.00 52.56 155 TYR A C 1
ATOM 1395 O O . TYR A 1 156 ? 166.097 201.287 177.100 1.00 53.05 155 TYR A O 1
ATOM 1413 N N . SER A 1 157 ? 166.310 199.475 175.798 1.00 54.77 156 SER A N 1
ATOM 1414 C CA . SER A 1 157 ? 165.225 199.770 174.861 1.00 58.29 156 SER A CA 1
ATOM 1415 C C . SER A 1 157 ? 164.098 198.738 175.006 1.00 55.61 156 SER A C 1
ATOM 1416 O O . SER A 1 157 ? 164.340 197.604 175.406 1.00 55.16 156 SER A O 1
ATOM 1424 N N . PRO A 1 158 ? 162.843 199.089 174.694 1.00 55.31 157 PRO A N 1
ATOM 1425 C CA . PRO A 1 158 ? 161.680 198.257 174.992 1.00 57.64 157 PRO A CA 1
ATOM 1426 C C . PRO A 1 158 ? 161.611 196.943 174.214 1.00 57.27 157 PRO A C 1
ATOM 1427 O O . PRO A 1 158 ? 160.911 196.023 174.622 1.00 54.43 157 PRO A O 1
ATOM 1438 N N . ALA A 1 159 ? 162.291 196.866 173.080 1.00 57.28 158 ALA A N 1
ATOM 1439 C CA . ALA A 1 159 ? 162.343 195.733 172.171 1.00 55.90 158 ALA A CA 1
ATOM 1440 C C . ALA A 1 159 ? 163.603 194.867 172.348 1.00 53.91 158 ALA A C 1
ATOM 1441 O O . ALA A 1 159 ? 163.960 194.093 171.466 1.00 48.26 158 ALA A O 1
ATOM 1448 N N . ASP A 1 160 ? 164.333 195.013 173.448 1.00 55.17 159 ASP A N 1
ATOM 1449 C CA . ASP A 1 160 ? 165.517 194.205 173.715 1.00 55.05 159 ASP A CA 1
ATOM 1450 C C . ASP A 1 160 ? 165.127 192.818 174.217 1.00 51.98 159 ASP A C 1
ATOM 1451 O O . ASP A 1 160 ? 164.414 192.689 175.208 1.00 52.62 159 ASP A O 1
ATOM 1460 N N . LEU A 1 161 ? 165.629 191.763 173.575 1.00 48.30 160 LEU A N 1
ATOM 1461 C CA . LEU A 1 161 ? 165.604 190.418 174.144 1.00 47.91 160 LEU A CA 1
ATOM 1462 C C . LEU A 1 161 ? 166.760 190.336 175.152 1.00 45.85 160 LEU A C 1
ATOM 1463 O O . LEU A 1 161 ? 167.910 190.353 174.712 1.00 45.47 160 LEU A O 1
ATOM 1479 N N . PRO A 1 162 ? 166.527 190.290 176.475 1.00 47.42 161 PRO A N 1
ATOM 1480 C CA . PRO A 1 162 ? 167.613 190.341 177.450 1.00 50.66 161 PRO A CA 1
ATOM 1481 C C . PRO A 1 162 ? 168.623 189.195 177.289 1.00 53.02 161 PRO A C 1
ATOM 1482 O O . PRO A 1 162 ? 168.285 188.116 176.805 1.00 55.82 161 PRO A O 1
ATOM 1493 N N . ALA A 1 163 ? 169.871 189.438 177.694 1.00 53.54 162 ALA A N 1
ATOM 1494 C CA . ALA A 1 163 ? 170.977 188.503 177.512 1.00 54.98 162 ALA A CA 1
ATOM 1495 C C . ALA A 1 163 ? 171.958 188.530 178.695 1.00 58.50 162 ALA A C 1
ATOM 1496 O O . ALA A 1 163 ? 172.725 189.476 178.862 1.00 63.66 162 ALA A O 1
ATOM 1503 N N . GLY A 1 164 ? 171.968 187.475 179.510 1.00 62.29 163 GLY A N 1
ATOM 1504 C CA . GLY A 1 164 ? 172.894 187.279 180.637 1.00 68.37 163 GLY A CA 1
ATOM 1505 C C . GLY A 1 164 ? 174.261 186.706 180.240 1.00 67.64 163 GLY A C 1
ATOM 1506 O O . GLY A 1 164 ? 174.871 185.975 181.017 1.00 69.76 163 GLY A O 1
ATOM 1510 N N . GLY A 1 165 ? 174.720 186.973 179.016 1.00 60.07 164 GLY A N 1
ATOM 1511 C CA . GLY A 1 165 ? 175.875 186.293 178.427 1.00 55.77 164 GLY A CA 1
ATOM 1512 C C . GLY A 1 165 ? 175.590 184.817 178.138 1.00 52.88 164 GLY A C 1
ATOM 1513 O O . GLY A 1 165 ? 174.432 184.393 178.147 1.00 54.33 164 GLY A O 1
ATOM 1517 N N . PRO A 1 166 ? 176.622 184.005 177.864 1.00 48.82 165 PRO A N 1
ATOM 1518 C CA . PRO A 1 166 ? 176.437 182.618 177.471 1.00 49.45 165 PRO A CA 1
ATOM 1519 C C . PRO A 1 166 ? 176.142 181.688 178.644 1.00 51.92 165 PRO A C 1
ATOM 1520 O O . PRO A 1 166 ? 175.589 180.612 178.435 1.00 51.35 165 PRO A O 1
ATOM 1531 N N . GLN A 1 167 ? 176.443 182.107 179.874 1.00 56.72 166 GLN A N 1
ATOM 1532 C CA . GLN A 1 167 ? 176.190 181.343 181.085 1.00 61.02 166 GLN A CA 1
ATOM 1533 C C . GLN A 1 167 ? 174.955 181.834 181.826 1.00 61.89 166 GLN A C 1
ATOM 1534 O O . GLN A 1 167 ? 174.829 183.023 182.101 1.00 68.06 166 GLN A O 1
ATOM 1548 N N . SER A 1 168 ? 174.074 180.921 182.221 1.00 60.97 167 SER A N 1
ATOM 1549 C CA . SER A 1 168 ? 172.928 181.235 183.067 1.00 60.16 167 SER A CA 1
ATOM 1550 C C . SER A 1 168 ? 173.366 181.646 184.476 1.00 58.19 167 SER A C 1
ATOM 1551 O O . SER A 1 168 ? 173.022 182.735 184.922 1.00 58.78 167 SER A O 1
ATOM 1559 N N . PHE A 1 169 ? 174.151 180.836 185.179 1.00 59.94 168 PHE A N 1
ATOM 1560 C CA . PHE A 1 169 ? 174.570 181.094 186.555 1.00 63.68 168 PHE A CA 1
ATOM 1561 C C . PHE A 1 169 ? 176.045 181.483 186.596 1.00 62.61 168 PHE A C 1
ATOM 1562 O O . PHE A 1 169 ? 176.890 180.799 186.023 1.00 59.10 168 PHE A O 1
ATOM 1579 N N . TRP A 1 170 ? 176.358 182.561 187.307 1.00 63.41 169 TRP A N 1
ATOM 1580 C CA . TRP A 1 170 ? 177.738 183.016 187.407 1.00 64.97 169 TRP A CA 1
ATOM 1581 C C . TRP A 1 170 ? 178.378 182.557 188.708 1.00 65.60 169 TRP A C 1
ATOM 1582 O O . TRP A 1 170 ? 178.495 183.333 189.657 1.00 67.79 169 TRP A O 1
ATOM 1603 N N . ILE A 1 171 ? 178.798 181.297 188.752 1.00 70.99 170 ILE A N 1
ATOM 1604 C CA . ILE A 1 171 ? 179.417 180.746 189.959 1.00 80.85 170 ILE A CA 1
ATOM 1605 C C . ILE A 1 171 ? 180.836 181.267 190.183 1.00 86.43 170 ILE A C 1
ATOM 1606 O O . ILE A 1 171 ? 181.591 181.442 189.226 1.00 89.03 170 ILE A O 1
ATOM 1622 N N . ASN A 1 172 ? 181.202 181.500 191.442 1.00 87.10 171 ASN A N 1
ATOM 1623 C CA . ASN A 1 172 ? 182.534 182.005 191.778 1.00 89.91 171 ASN A CA 1
ATOM 1624 C C . ASN A 1 172 ? 183.538 180.883 192.004 1.00 86.25 171 ASN A C 1
ATOM 1625 O O . ASN A 1 172 ? 183.138 179.735 192.180 1.00 79.36 171 ASN A O 1
ATOM 1636 N N . SER A 1 173 ? 184.835 181.199 192.012 1.00 90.85 172 SER A N 1
ATOM 1637 C CA . SER A 1 173 ? 185.846 180.184 192.313 1.00 90.97 172 SER A CA 1
ATOM 1638 C C . SER A 1 173 ? 185.646 179.626 193.715 1.00 94.44 172 SER A C 1
ATOM 1639 O O . SER A 1 173 ? 185.988 178.476 193.984 1.00 105.15 172 SER A O 1
ATOM 1647 N N . GLU A 1 174 ? 185.095 180.438 194.610 1.00 96.74 173 GLU A N 1
ATOM 1648 C CA . GLU A 1 174 ? 184.792 179.973 195.968 1.00 94.68 173 GLU A CA 1
ATOM 1649 C C . GLU A 1 174 ? 183.907 178.724 195.998 1.00 94.69 173 GLU A C 1
ATOM 1650 O O . GLU A 1 174 ? 184.030 177.905 196.902 1.00 106.97 173 GLU A O 1
ATOM 1662 N N . LEU A 1 175 ? 182.990 178.583 195.042 1.00 91.85 174 LEU A N 1
ATOM 1663 C CA . LEU A 1 175 ? 181.893 177.621 195.108 1.00 86.58 174 LEU A CA 1
ATOM 1664 C C . LEU A 1 175 ? 182.255 176.291 194.432 1.00 83.03 174 LEU A C 1
ATOM 1665 O O . LEU A 1 175 ? 181.494 175.328 194.479 1.00 87.45 174 LEU A O 1
ATOM 1681 N N . ILE A 1 176 ? 183.401 176.232 193.769 1.00 80.95 175 ILE A N 1
ATOM 1682 C CA . ILE A 1 176 ? 183.824 175.164 192.869 1.00 78.53 175 ILE A CA 1
ATOM 1683 C C . ILE A 1 176 ? 184.955 174.347 193.486 1.00 76.46 175 ILE A C 1
ATOM 1684 O O . ILE A 1 176 ? 185.938 174.881 193.985 1.00 69.17 175 ILE A O 1
ATOM 1700 N N . GLU A 1 177 ? 184.803 173.031 193.471 1.00 78.47 176 GLU A N 1
ATOM 1701 C CA . GLU A 1 177 ? 185.754 172.077 194.033 1.00 80.52 176 GLU A CA 1
ATOM 1702 C C . GLU A 1 177 ? 186.607 171.413 192.958 1.00 76.29 176 GLU A C 1
ATOM 1703 O O . GLU A 1 177 ? 187.752 171.049 193.216 1.00 78.86 176 GLU A O 1
ATOM 1715 N N . SER A 1 178 ? 186.094 171.316 191.734 1.00 73.67 177 SER A N 1
ATOM 1716 C CA . SER A 1 178 ? 186.906 171.046 190.559 1.00 73.57 177 SER A CA 1
ATOM 1717 C C . SER A 1 178 ? 186.302 171.683 189.328 1.00 67.75 177 SER A C 1
ATOM 1718 O O . SER A 1 178 ? 185.084 171.692 189.167 1.00 63.15 177 SER A O 1
ATOM 1726 N N . LEU A 1 179 ? 187.139 172.189 188.436 1.00 65.58 178 LEU A N 1
ATOM 1727 C CA . LEU A 1 179 ? 186.748 172.548 187.090 1.00 64.64 178 LEU A CA 1
ATOM 1728 C C . LEU A 1 179 ? 187.364 171.544 186.133 1.00 65.53 178 LEU A C 1
ATOM 1729 O O . LEU A 1 179 ? 188.586 171.423 186.063 1.00 63.72 178 LEU A O 1
ATOM 1745 N N . GLU A 1 180 ? 186.537 170.854 185.365 1.00 69.05 179 GLU A N 1
ATOM 1746 C CA . GLU A 1 180 ? 187.005 170.014 184.272 1.00 75.48 179 GLU A CA 1
ATOM 1747 C C . GLU A 1 180 ? 186.794 170.757 182.952 1.00 71.54 179 GLU A C 1
ATOM 1748 O O . GLU A 1 180 ? 185.676 170.998 182.510 1.00 67.84 179 GLU A O 1
ATOM 1760 N N . VAL A 1 181 ? 187.897 171.157 182.344 1.00 68.89 180 VAL A N 1
ATOM 1761 C CA . VAL A 1 181 ? 188.008 172.003 181.157 1.00 65.24 180 VAL A CA 1
ATOM 1762 C C . VAL A 1 181 ? 188.376 171.117 179.981 1.00 67.91 180 VAL A C 1
ATOM 1763 O O . VAL A 1 181 ? 189.543 170.806 179.770 1.00 68.24 180 VAL A O 1
ATOM 1776 N N . PHE A 1 182 ? 187.368 170.720 179.206 1.00 69.52 181 PHE A N 1
ATOM 1777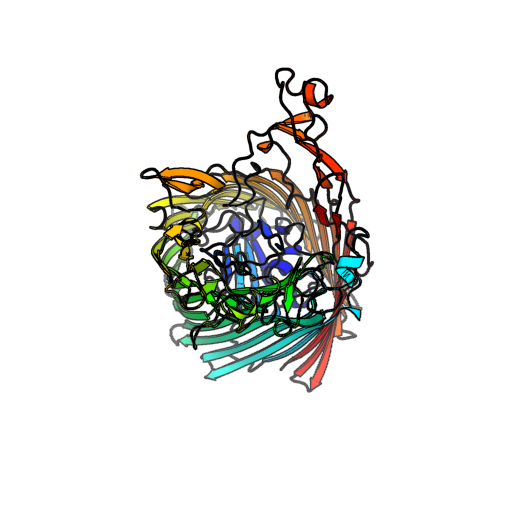 C CA . PHE A 1 182 ? 187.582 169.818 178.083 1.00 70.59 181 PHE A CA 1
ATOM 1778 C C . PHE A 1 182 ? 187.756 170.610 176.806 1.00 72.65 181 PHE A C 1
ATOM 1779 O O . PHE A 1 182 ? 186.799 171.180 176.296 1.00 77.93 181 PHE A O 1
ATOM 1796 N N . ASP A 1 183 ? 188.971 170.649 176.281 1.00 74.08 182 ASP A N 1
ATOM 1797 C CA . ASP A 1 183 ? 189.229 171.430 175.076 1.00 76.12 182 ASP A CA 1
ATOM 1798 C C . ASP A 1 183 ? 189.254 170.549 173.833 1.00 73.09 182 ASP A C 1
ATOM 1799 O O . ASP A 1 183 ? 189.048 171.046 172.734 1.00 71.71 182 ASP A O 1
ATOM 1808 N N . SER A 1 184 ? 189.471 169.247 173.997 1.00 73.96 183 SER A N 1
ATOM 1809 C CA . SER A 1 184 ? 189.592 168.356 172.845 1.00 77.68 183 SER A CA 1
ATOM 1810 C C . SER A 1 184 ? 189.324 166.904 173.234 1.00 79.23 183 SER A C 1
ATOM 1811 O O . SER A 1 184 ? 189.207 166.587 174.417 1.00 85.70 183 SER A O 1
ATOM 1819 N N . ASN A 1 185 ? 189.202 166.028 172.238 1.00 82.01 184 ASN A N 1
ATOM 1820 C CA . ASN A 1 185 ? 188.936 164.612 172.526 1.00 81.96 184 ASN A CA 1
ATOM 1821 C C . ASN A 1 185 ? 187.786 164.399 173.526 1.00 79.24 184 ASN A C 1
ATOM 1822 O O . ASN A 1 185 ? 187.841 163.543 174.408 1.00 82.61 184 ASN A O 1
ATOM 1833 N N . ILE A 1 186 ? 186.752 165.224 173.417 1.00 74.09 185 ILE A N 1
ATOM 1834 C CA . ILE A 1 186 ? 185.697 165.353 174.414 1.00 71.84 185 ILE A CA 1
ATOM 1835 C C . ILE A 1 186 ? 184.737 164.166 174.287 1.00 70.13 185 ILE A C 1
ATOM 1836 O O . ILE A 1 186 ? 184.236 163.872 173.205 1.00 71.56 185 ILE A O 1
ATOM 1852 N N . SER A 1 187 ? 184.477 163.473 175.392 1.00 69.56 186 SER A N 1
ATOM 1853 C CA . SER A 1 187 ? 183.692 162.236 175.441 1.00 71.56 186 SER A CA 1
ATOM 1854 C C . SER A 1 187 ? 182.283 162.411 174.891 1.00 71.61 186 SER A C 1
ATOM 1855 O O . SER A 1 187 ? 181.686 163.473 175.061 1.00 71.15 186 SER A O 1
ATOM 1863 N N . ALA A 1 188 ? 181.711 161.369 174.285 1.00 73.79 187 ALA A N 1
ATOM 1864 C CA . ALA A 1 188 ? 180.329 161.366 173.795 1.00 69.00 187 ALA A CA 1
ATOM 1865 C C . ALA A 1 188 ? 179.280 161.656 174.893 1.00 65.56 187 ALA A C 1
ATOM 1866 O O . ALA A 1 188 ? 178.165 162.082 174.590 1.00 63.03 187 ALA A O 1
ATOM 1873 N N . LYS A 1 189 ? 179.669 161.526 176.165 1.00 66.74 188 LYS A N 1
ATOM 1874 C CA . LYS A 1 189 ? 178.932 161.970 177.353 1.00 70.83 188 LYS A CA 1
ATOM 1875 C C . LYS A 1 189 ? 178.551 163.444 177.296 1.00 69.90 188 LYS A C 1
ATOM 1876 O O . LYS A 1 189 ? 177.470 163.815 177.737 1.00 68.62 188 LYS A O 1
ATOM 1895 N N . TYR A 1 190 ? 179.419 164.272 176.725 1.00 69.00 189 TYR A N 1
ATOM 1896 C CA . TYR A 1 190 ? 179.260 165.714 176.619 1.00 69.03 189 TYR A CA 1
ATOM 1897 C C . TYR A 1 190 ? 178.919 166.109 175.185 1.00 67.54 189 TYR A C 1
ATOM 1898 O O . TYR A 1 190 ? 179.516 165.631 174.218 1.00 68.90 189 TYR A O 1
ATOM 1916 N N . GLY A 1 191 ? 177.953 166.999 175.034 1.00 65.32 190 GLY A N 1
ATOM 1917 C CA . GLY A 1 191 ? 177.487 167.527 173.760 1.00 66.66 190 GLY A CA 1
ATOM 1918 C C . GLY A 1 191 ? 176.880 168.907 173.932 1.00 69.73 190 GLY A C 1
ATOM 1919 O O . GLY A 1 191 ? 177.140 169.575 174.930 1.00 69.51 190 GLY A O 1
ATOM 1923 N N . ASP A 1 192 ? 176.095 169.357 172.963 1.00 73.79 191 ASP A N 1
ATOM 1924 C CA . ASP A 1 192 ? 175.535 170.712 172.936 1.00 69.66 191 ASP A CA 1
ATOM 1925 C C . ASP A 1 192 ? 176.617 171.807 172.960 1.00 62.57 191 ASP A C 1
ATOM 1926 O O . ASP A 1 192 ? 176.452 172.864 173.561 1.00 58.53 191 ASP A O 1
ATOM 1935 N N . PHE A 1 193 ? 177.736 171.571 172.275 1.00 59.94 192 PHE A N 1
ATOM 1936 C CA . PHE A 1 193 ? 178.794 172.540 172.049 1.00 56.52 192 PHE A CA 1
ATOM 1937 C C . PHE A 1 193 ? 179.410 172.401 170.660 1.00 57.15 192 PHE A C 1
ATOM 1938 O O . PHE A 1 193 ? 179.477 171.323 170.078 1.00 56.90 192 PHE A O 1
ATOM 1955 N N . THR A 1 194 ? 179.953 173.496 170.159 1.00 58.01 193 THR A N 1
ATOM 1956 C CA . THR A 1 194 ? 181.021 173.539 169.176 1.00 60.08 193 THR A CA 1
ATOM 1957 C C . THR A 1 194 ? 182.034 174.495 169.778 1.00 59.58 193 THR A C 1
ATOM 1958 O O . THR A 1 194 ? 181.831 175.700 169.840 1.00 61.23 193 THR A O 1
ATOM 1969 N N . GLY A 1 195 ? 183.049 173.937 170.420 1.00 57.16 194 GLY A N 1
ATOM 1970 C CA . GLY A 1 195 ? 183.810 174.662 171.431 1.00 58.38 194 GLY A CA 1
ATOM 1971 C C . GLY A 1 195 ? 184.427 173.684 172.406 1.00 58.67 194 GLY A C 1
ATOM 1972 O O . GLY A 1 195 ? 184.827 172.600 171.988 1.00 60.79 194 GLY A O 1
ATOM 1976 N N . GLY A 1 196 ? 184.497 174.044 173.677 1.00 56.82 195 GLY A N 1
ATOM 1977 C CA . GLY A 1 196 ? 184.891 173.153 174.764 1.00 58.12 195 GLY A CA 1
ATOM 1978 C C . GLY A 1 196 ? 183.762 172.922 175.757 1.00 58.37 195 GLY A C 1
ATOM 1979 O O . GLY A 1 196 ? 182.630 173.362 175.560 1.00 58.31 195 GLY A O 1
ATOM 1983 N N . VAL A 1 197 ? 184.082 172.239 176.846 1.00 59.42 196 VAL A N 1
ATOM 1984 C CA . VAL A 1 197 ? 183.182 171.973 177.970 1.00 58.45 196 VAL A CA 1
ATOM 1985 C C . VAL A 1 197 ? 183.864 172.448 179.228 1.00 57.79 196 VAL A C 1
ATOM 1986 O O . VAL A 1 197 ? 185.052 172.189 179.411 1.00 57.84 196 VAL A O 1
ATOM 1999 N N . VAL A 1 198 ? 183.136 173.117 180.110 1.00 56.08 197 VAL A N 1
ATOM 2000 C CA . VAL A 1 198 ? 183.680 173.564 181.391 1.00 57.35 197 VAL A CA 1
ATOM 2001 C C . VAL A 1 198 ? 182.757 173.109 182.502 1.00 59.98 197 VAL A C 1
ATOM 2002 O O . VAL A 1 198 ? 181.756 173.746 182.809 1.00 54.12 197 VAL A O 1
ATOM 2015 N N . ASP A 1 199 ? 183.042 171.935 183.046 1.00 70.66 198 ASP A N 1
ATOM 2016 C CA . ASP A 1 199 ? 182.205 171.262 184.028 1.00 78.34 198 ASP A CA 1
ATOM 2017 C C . ASP A 1 199 ? 182.620 171.641 185.446 1.00 73.03 198 ASP A C 1
ATOM 2018 O O . ASP A 1 199 ? 183.543 171.073 186.031 1.00 67.78 198 ASP A O 1
ATOM 2027 N N . ALA A 1 200 ? 181.976 172.685 185.967 1.00 68.96 199 ALA A N 1
ATOM 2028 C CA . ALA A 1 200 ? 182.200 173.231 187.290 1.00 69.69 199 ALA A CA 1
ATOM 2029 C C . ALA A 1 200 ? 181.540 172.356 188.355 1.00 73.01 199 ALA A C 1
ATOM 2030 O O . ALA A 1 200 ? 180.393 172.576 188.746 1.00 74.88 199 ALA A O 1
ATOM 2037 N N . LYS A 1 201 ? 182.263 171.360 188.852 1.00 79.87 200 LYS A N 1
ATOM 2038 C CA . LYS A 1 201 ? 181.849 170.546 189.989 1.00 81.72 200 LYS A CA 1
ATOM 2039 C C . LYS A 1 201 ? 181.895 171.401 191.249 1.00 76.50 200 LYS A C 1
ATOM 2040 O O . LYS A 1 201 ? 182.968 171.751 191.743 1.00 73.04 200 LYS A O 1
ATOM 2059 N N . THR A 1 202 ? 180.732 171.816 191.735 1.00 72.98 201 THR A N 1
ATOM 2060 C CA . THR A 1 202 ? 180.621 172.661 192.923 1.00 70.19 201 THR A CA 1
ATOM 2061 C C . THR A 1 202 ? 180.929 171.867 194.175 1.00 70.57 201 THR A C 1
ATOM 2062 O O . THR A 1 202 ? 180.987 170.643 194.129 1.00 64.76 201 THR A O 1
ATOM 2073 N N . MET A 1 203 ? 181.161 172.546 195.292 1.00 79.31 202 MET A N 1
ATOM 2074 C CA . MET A 1 203 ? 181.587 171.890 196.520 1.00 88.58 202 MET A CA 1
ATOM 2075 C C . MET A 1 203 ? 180.627 170.783 196.947 1.00 89.61 202 MET A C 1
ATOM 2076 O O . MET A 1 203 ? 179.416 170.929 196.815 1.00 90.50 202 MET A O 1
ATOM 2090 N N . ASP A 1 204 ? 181.167 169.681 197.457 1.00 88.25 203 ASP A N 1
ATOM 2091 C CA . ASP A 1 204 ? 180.417 168.477 197.816 1.00 83.60 203 ASP A CA 1
ATOM 2092 C C . ASP A 1 204 ? 180.433 168.210 199.334 1.00 80.19 203 ASP A C 1
ATOM 2093 O O . ASP A 1 204 ? 181.395 168.576 200.018 1.00 86.65 203 ASP A O 1
ATOM 2102 N N . PRO A 1 205 ? 179.393 167.569 199.899 1.00 74.44 204 PRO A N 1
ATOM 2103 C CA . PRO A 1 205 ? 179.367 167.196 201.301 1.00 75.57 204 PRO A CA 1
ATOM 2104 C C . PRO A 1 205 ? 180.511 166.273 201.706 1.00 79.95 204 PRO A C 1
ATOM 2105 O O . PRO A 1 205 ? 180.849 165.340 200.978 1.00 77.82 204 PRO A O 1
ATOM 2116 N N . LYS A 1 206 ? 181.081 166.500 202.891 1.00 89.03 205 LYS A N 1
ATOM 2117 C CA . LYS A 1 206 ? 182.014 165.593 203.571 1.00 95.20 205 LYS A CA 1
ATOM 2118 C C . LYS A 1 206 ? 181.274 164.923 204.723 1.00 94.93 205 LYS A C 1
ATOM 2119 O O . LYS A 1 206 ? 180.608 165.586 205.513 1.00 94.32 205 LYS A O 1
ATOM 2138 N N . LEU A 1 207 ? 181.381 163.606 204.819 1.00 91.03 206 LEU A N 1
ATOM 2139 C CA . LEU A 1 207 ? 180.634 162.808 205.789 1.00 89.44 206 LEU A CA 1
ATOM 2140 C C . LEU A 1 207 ? 181.234 162.830 207.207 1.00 88.65 206 LEU A C 1
ATOM 2141 O O . LEU A 1 207 ? 180.586 162.363 208.140 1.00 87.31 206 LEU A O 1
ATOM 2157 N N . ASP A 1 208 ? 182.448 163.349 207.394 1.00 90.28 207 ASP A N 1
ATOM 2158 C CA . ASP A 1 208 ? 183.194 163.213 208.657 1.00 96.99 207 ASP A CA 1
ATOM 2159 C C . ASP A 1 208 ? 183.725 164.531 209.259 1.00 91.51 207 ASP A C 1
ATOM 2160 O O . ASP A 1 208 ? 183.895 164.623 210.474 1.00 96.12 207 ASP A O 1
ATOM 2169 N N . LYS A 1 209 ? 184.014 165.558 208.448 1.00 86.77 208 LYS A N 1
ATOM 2170 C CA . LYS A 1 209 ? 184.809 166.722 208.894 1.00 87.14 208 LYS A CA 1
ATOM 2171 C C . LYS A 1 209 ? 184.057 167.751 209.748 1.00 80.31 208 LYS A C 1
ATOM 2172 O O . LYS A 1 209 ? 184.678 168.378 210.601 1.00 77.57 208 LYS A O 1
ATOM 2191 N N . SER A 1 210 ? 182.754 167.951 209.534 1.00 78.80 209 SER A N 1
ATOM 2192 C CA . SER A 1 210 ? 181.928 168.993 210.196 1.00 79.16 209 SER A CA 1
ATOM 2193 C C . SER A 1 210 ? 182.376 170.446 209.914 1.00 81.25 209 SER A C 1
ATOM 2194 O O . SER A 1 210 ? 181.967 171.396 210.577 1.00 79.66 209 SER A O 1
ATOM 2202 N N . SER A 1 211 ? 183.243 170.624 208.918 1.00 85.10 210 SER A N 1
ATOM 2203 C CA . SER A 1 211 ? 183.984 171.852 208.593 1.00 85.21 210 SER A CA 1
ATOM 2204 C C . SER A 1 211 ? 183.183 172.967 207.909 1.00 84.62 210 SER A C 1
ATOM 2205 O O . SER A 1 211 ? 182.008 172.821 207.590 1.00 81.36 210 SER A O 1
ATOM 2213 N N . GLY A 1 212 ? 183.819 174.105 207.659 1.00 87.71 211 GLY A N 1
ATOM 2214 C CA . GLY A 1 212 ? 183.215 175.237 206.972 1.00 87.50 211 GLY A CA 1
ATOM 2215 C C . GLY A 1 212 ? 184.149 176.438 206.818 1.00 87.37 211 GLY A C 1
ATOM 2216 O O . GLY A 1 212 ? 185.322 176.392 207.184 1.00 91.93 211 GLY A O 1
ATOM 2220 N N . LYS A 1 213 ? 183.656 177.508 206.205 1.00 83.36 212 LYS A N 1
ATOM 2221 C CA . LYS A 1 213 ? 184.433 178.683 205.801 1.00 78.91 212 LYS A CA 1
ATOM 2222 C C . LYS A 1 213 ? 183.553 179.921 205.813 1.00 71.92 212 LYS A C 1
ATOM 2223 O O . LYS A 1 213 ? 182.382 179.834 205.475 1.00 70.92 212 LYS A O 1
ATOM 2242 N N . ILE A 1 214 ? 184.112 181.073 206.126 1.00 69.36 213 ILE A N 1
ATOM 2243 C CA . ILE A 1 214 ? 183.534 182.396 205.906 1.00 70.21 213 ILE A CA 1
ATOM 2244 C C . ILE A 1 214 ? 184.639 183.218 205.276 1.00 71.86 213 ILE A C 1
ATOM 2245 O O . ILE A 1 214 ? 185.780 183.139 205.725 1.00 76.06 213 ILE A O 1
ATOM 2261 N N . SER A 1 215 ? 184.346 184.005 204.248 1.00 69.56 214 SER A N 1
ATOM 2262 C CA . SER A 1 215 ? 185.351 184.874 203.653 1.00 71.94 214 SER A CA 1
ATOM 2263 C C . SER A 1 215 ? 184.800 186.206 203.194 1.00 73.26 214 SER A C 1
ATOM 2264 O O . SER A 1 215 ? 183.613 186.355 202.904 1.00 74.07 214 SER A O 1
ATOM 2272 N N . TYR A 1 216 ? 185.693 187.178 203.131 1.00 73.12 215 TYR A N 1
ATOM 2273 C CA . TYR A 1 216 ? 185.481 188.486 202.549 1.00 70.55 215 TYR A CA 1
ATOM 2274 C C . TYR A 1 216 ? 186.693 188.814 201.709 1.00 70.29 215 TYR A C 1
ATOM 2275 O O . TYR A 1 216 ? 187.823 188.699 202.167 1.00 73.03 215 TYR A O 1
ATOM 2293 N N . ARG A 1 217 ? 186.465 189.227 200.477 1.00 69.19 216 ARG A N 1
ATOM 2294 C CA . ARG A 1 217 ? 187.484 189.586 199.498 1.00 69.49 216 ARG A CA 1
ATOM 2295 C C . ARG A 1 217 ? 187.081 190.907 198.859 1.00 70.82 216 ARG A C 1
ATOM 2296 O O . ARG A 1 217 ? 185.899 191.167 198.681 1.00 68.52 216 ARG A O 1
ATOM 2317 N N . THR A 1 218 ? 188.015 191.793 198.570 1.00 71.36 217 THR A N 1
ATOM 2318 C CA . THR A 1 218 ? 187.682 193.142 198.137 1.00 69.16 217 THR A CA 1
ATOM 2319 C C . THR A 1 218 ? 188.759 193.758 197.261 1.00 70.08 217 THR A C 1
ATOM 2320 O O . THR A 1 218 ? 189.947 193.495 197.422 1.00 69.86 217 THR A O 1
ATOM 2331 N N . THR A 1 219 ? 188.333 194.605 196.330 1.00 68.33 218 THR A N 1
ATOM 2332 C CA . THR A 1 219 ? 189.184 195.503 195.559 1.00 68.84 218 THR A CA 1
ATOM 2333 C C . THR A 1 219 ? 188.455 196.820 195.350 1.00 72.05 218 THR A C 1
ATOM 2334 O O . THR A 1 219 ? 187.241 196.908 195.527 1.00 74.08 218 THR A O 1
ATOM 2345 N N . ARG A 1 220 ? 189.221 197.832 194.965 1.00 73.45 219 ARG A N 1
ATOM 2346 C CA . ARG A 1 220 ? 188.637 199.137 194.797 1.00 75.51 219 ARG A CA 1
ATOM 2347 C C . ARG A 1 220 ? 189.394 200.019 193.840 1.00 77.40 219 ARG A C 1
ATOM 2348 O O . ARG A 1 220 ? 190.535 199.755 193.519 1.00 73.45 219 ARG A O 1
ATOM 2369 N N . ASP A 1 221 ? 188.760 201.086 193.419 1.00 81.72 220 ASP A N 1
ATOM 2370 C CA . ASP A 1 221 ? 189.353 202.072 192.528 1.00 83.28 220 ASP A CA 1
ATOM 2371 C C . ASP A 1 221 ? 190.746 202.537 192.987 1.00 80.05 220 ASP A C 1
ATOM 2372 O O . ASP A 1 221 ? 191.693 202.499 192.205 1.00 78.83 220 ASP A O 1
ATOM 2381 N N . SER A 1 222 ? 190.923 202.890 194.257 1.00 77.47 221 SER A N 1
ATOM 2382 C CA . SER A 1 222 ? 192.211 203.301 194.831 1.00 80.72 221 SER A CA 1
ATOM 2383 C C . SER A 1 222 ? 193.244 202.175 194.862 1.00 84.89 221 SER A C 1
ATOM 2384 O O . SER A 1 222 ? 194.438 202.426 194.994 1.00 102.00 221 SER A O 1
ATOM 2392 N N . TRP A 1 223 ? 192.796 200.929 194.712 1.00 81.88 222 TRP A N 1
ATOM 2393 C CA . TRP A 1 223 ? 193.611 199.723 194.637 1.00 81.80 222 TRP A CA 1
ATOM 2394 C C . TRP A 1 223 ? 193.732 199.183 193.208 1.00 83.26 222 TRP A C 1
ATOM 2395 O O . TRP A 1 223 ? 194.262 198.094 193.017 1.00 82.65 222 TRP A O 1
ATOM 2416 N N . THR A 1 224 ? 193.224 199.896 192.204 1.00 85.28 223 THR A N 1
ATOM 2417 C CA . THR A 1 224 ? 193.202 199.473 190.804 1.00 85.78 223 THR A CA 1
ATOM 2418 C C . THR A 1 224 ? 193.818 200.559 189.942 1.00 83.17 223 THR A C 1
ATOM 2419 O O . THR A 1 224 ? 193.167 201.564 189.671 1.00 78.46 223 THR A O 1
ATOM 2430 N N . LYS A 1 225 ? 195.060 200.395 189.484 1.00 84.33 224 LYS A N 1
ATOM 2431 C CA . LYS A 1 225 ? 195.645 201.380 188.570 1.00 85.37 224 LYS A CA 1
ATOM 2432 C C . LYS A 1 225 ? 195.007 201.272 187.190 1.00 81.96 224 LYS A C 1
ATOM 2433 O O . LYS A 1 225 ? 194.765 200.176 186.692 1.00 79.43 224 LYS A O 1
ATOM 2452 N N . TYR A 1 226 ? 194.698 202.418 186.594 1.00 79.58 225 TYR A N 1
ATOM 2453 C CA . TYR A 1 226 ? 193.944 202.539 185.351 1.00 76.02 225 TYR A CA 1
ATOM 2454 C C . TYR A 1 226 ? 194.854 202.970 184.205 1.00 77.77 225 TYR A C 1
ATOM 2455 O O . TYR A 1 226 ? 195.446 204.047 184.259 1.00 86.74 225 TYR A O 1
ATOM 2473 N N . HIS A 1 227 ? 194.911 202.174 183.139 1.00 74.82 226 HIS A N 1
ATOM 2474 C CA . HIS A 1 227 ? 195.559 202.560 181.889 1.00 72.61 226 HIS A CA 1
ATOM 2475 C C . HIS A 1 227 ? 194.489 202.774 180.841 1.00 74.69 226 HIS A C 1
ATOM 2476 O O . HIS A 1 227 ? 193.806 201.819 180.479 1.00 76.23 226 HIS A O 1
ATOM 2490 N N . ILE A 1 228 ? 194.267 204.019 180.424 1.00 78.56 227 ILE A N 1
ATOM 2491 C CA . ILE A 1 228 ? 193.103 204.440 179.622 1.00 84.27 227 ILE A CA 1
ATOM 2492 C C . ILE A 1 228 ? 193.499 205.488 178.584 1.00 89.41 227 ILE A C 1
ATOM 2493 O O . ILE A 1 228 ? 194.296 206.381 178.861 1.00 90.36 227 ILE A O 1
ATOM 2509 N N . SER A 1 229 ? 192.961 205.365 177.373 1.00 94.80 228 SER A N 1
ATOM 2510 C CA . SER A 1 229 ? 193.385 206.192 176.249 1.00 100.38 228 SER A CA 1
ATOM 2511 C C . SER A 1 229 ? 192.943 207.647 176.395 1.00 111.79 228 SER A C 1
ATOM 2512 O O . SER A 1 229 ? 191.816 207.927 176.804 1.00 116.72 228 SER A O 1
ATOM 2520 N N . GLU A 1 230 ? 193.802 208.589 176.005 1.00 115.28 229 GLU A N 1
ATOM 2521 C CA . GLU A 1 230 ? 193.528 210.028 176.091 1.00 108.66 229 GLU A CA 1
ATOM 2522 C C . GLU A 1 230 ? 192.208 210.428 175.413 1.00 101.86 229 GLU A C 1
ATOM 2523 O O . GLU A 1 230 ? 191.460 211.240 175.951 1.00 102.67 229 GLU A O 1
ATOM 2535 N N . VAL A 1 231 ? 191.861 209.814 174.278 1.00 96.83 230 VAL A N 1
ATOM 2536 C CA . VAL A 1 231 ? 190.628 210.120 173.537 1.00 91.09 230 VAL A CA 1
ATOM 2537 C C . VAL A 1 231 ? 189.338 209.753 174.278 1.00 92.96 230 VAL A C 1
ATOM 2538 O O . VAL A 1 231 ? 188.270 210.239 173.907 1.00 93.38 230 VAL A O 1
ATOM 2551 N N . ILE A 1 232 ? 189.413 208.952 175.344 1.00 98.27 231 ILE A N 1
ATOM 2552 C CA . ILE A 1 232 ? 188.277 208.609 176.215 1.00 98.18 231 ILE A CA 1
ATOM 2553 C C . ILE A 1 232 ? 188.506 208.969 177.687 1.00 98.50 231 ILE A C 1
ATOM 2554 O O . ILE A 1 232 ? 187.634 208.721 178.507 1.00 100.99 231 ILE A O 1
ATOM 2570 N N . SER A 1 233 ? 189.624 209.595 178.041 1.00 94.19 232 SER A N 1
ATOM 2571 C CA . SER A 1 233 ? 189.986 209.889 179.428 1.00 92.17 232 SER A CA 1
ATOM 2572 C C . SER A 1 233 ? 188.997 210.812 180.138 1.00 91.19 232 SER A C 1
ATOM 2573 O O . SER A 1 233 ? 188.466 210.450 181.183 1.00 89.45 232 SER A O 1
ATOM 2581 N N . GLU A 1 234 ? 188.664 211.973 179.577 1.00 90.26 233 GLU A N 1
ATOM 2582 C CA . GLU A 1 234 ? 187.716 212.884 180.222 1.00 92.61 233 GLU A CA 1
ATOM 2583 C C . GLU A 1 234 ? 186.308 212.277 180.330 1.00 87.86 233 GLU A C 1
ATOM 2584 O O . GLU A 1 234 ? 185.664 212.392 181.368 1.00 82.66 233 GLU A O 1
ATOM 2596 N N . GLU A 1 235 ? 185.822 211.561 179.314 1.00 84.45 234 GLU A N 1
ATOM 2597 C CA . GLU A 1 235 ? 184.550 210.855 179.428 1.00 79.45 234 GLU A CA 1
ATOM 2598 C C . GLU A 1 235 ? 184.629 209.766 180.502 1.00 74.69 234 GLU A C 1
ATOM 2599 O O . GLU A 1 235 ? 183.705 209.622 181.303 1.00 73.42 234 GLU A O 1
ATOM 2611 N N . PHE A 1 236 ? 185.750 209.051 180.586 1.00 71.53 235 PHE A N 1
ATOM 2612 C CA . PHE A 1 236 ? 185.968 208.029 181.587 1.00 68.85 235 PHE A CA 1
ATOM 2613 C C . PHE A 1 236 ? 185.928 208.608 182.995 1.00 71.26 235 PHE A C 1
ATOM 2614 O O . PHE A 1 236 ? 185.069 208.232 183.786 1.00 71.43 235 PHE A O 1
ATOM 2631 N N . TYR A 1 237 ? 186.779 209.576 183.302 1.00 74.02 236 TYR A N 1
ATOM 2632 C CA . TYR A 1 237 ? 186.844 210.199 184.618 1.00 73.89 236 TYR A CA 1
ATOM 2633 C C . TYR A 1 237 ? 185.640 211.086 184.951 1.00 75.73 236 TYR A C 1
ATOM 2634 O O . TYR A 1 237 ? 185.411 211.368 186.123 1.00 78.28 236 TYR A O 1
ATOM 2652 N N . SER A 1 238 ? 184.803 211.468 183.979 1.00 76.59 237 SER A N 1
ATOM 2653 C CA . SER A 1 238 ? 183.496 212.073 184.270 1.00 78.06 237 SER A CA 1
ATOM 2654 C C . SER A 1 238 ? 182.495 211.076 184.857 1.00 74.68 237 SER A C 1
ATOM 2655 O O . SER A 1 238 ? 181.522 211.483 185.480 1.00 75.56 237 SER A O 1
ATOM 2663 N N . GLY A 1 239 ? 182.686 209.769 184.652 1.00 74.88 238 GLY A N 1
ATOM 2664 C CA . GLY A 1 239 ? 181.750 208.730 185.088 1.00 73.71 238 GLY A CA 1
ATOM 2665 C C . GLY A 1 239 ? 180.418 208.730 184.343 1.00 71.97 238 GLY A C 1
ATOM 2666 O O . GLY A 1 239 ? 179.456 208.123 184.801 1.00 67.85 238 GLY A O 1
ATOM 2670 N N . THR A 1 240 ? 180.329 209.414 183.204 1.00 73.37 239 THR A N 1
ATOM 2671 C CA . THR A 1 240 ? 179.094 209.596 182.427 1.00 73.17 239 THR A CA 1
ATOM 2672 C C . THR A 1 240 ? 178.746 208.461 181.467 1.00 73.59 239 THR A C 1
ATOM 2673 O O . THR A 1 240 ? 177.840 208.602 180.649 1.00 67.23 239 THR A O 1
ATOM 2684 N N . ASN A 1 241 ? 179.424 207.319 181.554 1.00 76.45 240 ASN A N 1
ATOM 2685 C CA . ASN A 1 241 ? 179.260 206.166 180.668 1.00 77.22 240 ASN A CA 1
ATOM 2686 C C . ASN A 1 241 ? 179.229 204.872 181.500 1.00 75.96 240 ASN A C 1
ATOM 2687 O O . ASN A 1 241 ? 180.076 204.671 182.360 1.00 89.01 240 ASN A O 1
ATOM 2698 N N . LEU A 1 242 ? 178.266 203.979 181.257 1.00 70.97 241 LEU A N 1
ATOM 2699 C CA . LEU A 1 242 ? 178.013 202.810 182.114 1.00 67.71 241 LEU A CA 1
ATOM 2700 C C . LEU A 1 242 ? 179.216 201.868 182.226 1.00 67.45 241 LEU A C 1
ATOM 2701 O O . LEU A 1 242 ? 179.444 201.252 183.269 1.00 66.67 241 LEU A O 1
ATOM 2717 N N . TYR A 1 243 ? 179.990 201.781 181.155 1.00 68.73 242 TYR A N 1
ATOM 2718 C CA . TYR A 1 243 ? 181.146 200.916 181.015 1.00 67.81 242 TYR A CA 1
ATOM 2719 C C . TYR A 1 243 ? 182.462 201.686 181.047 1.00 65.58 242 TYR A C 1
ATOM 2720 O O . TYR A 1 243 ? 183.489 201.147 180.664 1.00 65.79 242 TYR A O 1
ATOM 2738 N N . TYR A 1 244 ? 182.459 202.913 181.563 1.00 65.05 243 TYR A N 1
ATOM 2739 C CA . TYR A 1 244 ? 183.640 203.591 182.080 1.00 68.85 243 TYR A CA 1
ATOM 2740 C C . TYR A 1 244 ? 183.496 203.765 183.595 1.00 70.35 243 TYR A C 1
ATOM 2741 O O . TYR A 1 244 ? 182.596 204.445 184.077 1.00 74.70 243 TYR A O 1
ATOM 2759 N N . GLN A 1 245 ? 184.383 203.137 184.355 1.00 68.24 244 GLN A N 1
ATOM 2760 C CA . GLN A 1 245 ? 184.208 202.899 185.782 1.00 67.41 244 GLN A CA 1
ATOM 2761 C C . GLN A 1 245 ? 185.424 203.419 186.568 1.00 68.27 244 GLN A C 1
ATOM 2762 O O . GLN A 1 245 ? 186.189 202.625 187.115 1.00 68.30 244 GLN A O 1
ATOM 2776 N N . PRO A 1 246 ? 185.647 204.747 186.621 1.00 68.33 245 PRO A N 1
ATOM 2777 C CA . PRO A 1 246 ? 186.798 205.364 187.279 1.00 69.36 245 PRO A CA 1
ATOM 2778 C C . PRO A 1 246 ? 186.801 205.178 188.787 1.00 69.20 245 PRO A C 1
ATOM 2779 O O . PRO A 1 246 ? 187.852 205.185 189.420 1.00 68.35 245 PRO A O 1
ATOM 2790 N N . LYS A 1 247 ? 185.611 205.017 189.363 1.00 72.25 246 LYS A N 1
ATOM 2791 C CA . LYS A 1 247 ? 185.386 204.733 190.767 1.00 79.56 246 LYS A CA 1
ATOM 2792 C C . LYS A 1 247 ? 184.561 203.472 190.872 1.00 80.98 246 LYS A C 1
ATOM 2793 O O . LYS A 1 247 ? 183.594 203.309 190.140 1.00 78.04 246 LYS A O 1
ATOM 2812 N N . PHE A 1 248 ? 184.952 202.576 191.761 1.00 80.21 247 PHE A N 1
ATOM 2813 C CA . PHE A 1 248 ? 184.190 201.387 192.109 1.00 74.73 247 PHE A CA 1
ATOM 2814 C C . PHE A 1 248 ? 184.719 200.781 193.409 1.00 78.63 247 PHE A C 1
ATOM 2815 O O . PHE A 1 248 ? 185.873 201.000 193.784 1.00 84.10 247 PHE A O 1
ATOM 2832 N N . LYS A 1 249 ? 183.901 199.961 194.060 1.00 79.96 248 LYS A N 1
ATOM 2833 C CA . LYS A 1 249 ? 184.288 199.087 195.175 1.00 79.52 248 LYS A CA 1
ATOM 2834 C C . LYS A 1 249 ? 183.714 197.714 194.910 1.00 74.96 248 LYS A C 1
ATOM 2835 O O . LYS A 1 249 ? 182.573 197.623 194.486 1.00 71.09 248 LYS A O 1
ATOM 2854 N N . LYS A 1 250 ? 184.468 196.652 195.155 1.00 73.65 249 LYS A N 1
ATOM 2855 C CA . LYS A 1 250 ? 184.021 195.260 195.069 1.00 72.31 249 LYS A CA 1
ATOM 2856 C C . LYS A 1 250 ? 184.101 194.610 196.426 1.00 70.55 249 LYS A C 1
ATOM 2857 O O . LYS A 1 250 ? 185.113 194.746 197.106 1.00 70.07 249 LYS A O 1
ATOM 2876 N N . HIS A 1 251 ? 183.080 193.850 196.775 1.00 69.92 250 HIS A N 1
ATOM 2877 C CA . HIS A 1 251 ? 183.014 193.062 197.990 1.00 71.00 250 HIS A CA 1
ATOM 2878 C C . HIS A 1 251 ? 182.546 191.666 197.632 1.00 73.43 250 HIS A C 1
ATOM 2879 O O . HIS A 1 251 ? 181.558 191.497 196.937 1.00 78.48 250 HIS A O 1
ATOM 2893 N N . PHE A 1 252 ? 183.285 190.660 198.048 1.00 74.12 251 PHE A N 1
ATOM 2894 C CA . PHE A 1 252 ? 183.124 189.276 197.662 1.00 71.62 251 PHE A CA 1
ATOM 2895 C C . PHE A 1 252 ? 182.962 188.492 198.953 1.00 70.42 251 PHE A C 1
ATOM 2896 O O . PHE A 1 252 ? 183.936 188.028 199.538 1.00 70.50 251 PHE A O 1
ATOM 2913 N N . TYR A 1 253 ? 181.739 188.422 199.454 1.00 66.85 252 TYR A N 1
ATOM 2914 C CA . TYR A 1 253 ? 181.403 187.708 200.674 1.00 67.11 252 TYR A CA 1
ATOM 2915 C C . TYR A 1 253 ? 181.180 186.226 200.384 1.00 66.65 252 TYR A C 1
ATOM 2916 O O . TYR A 1 253 ? 180.679 185.868 199.318 1.00 71.10 252 TYR A O 1
ATOM 2934 N N . SER A 1 254 ? 181.494 185.340 201.318 1.00 67.40 253 SER A N 1
ATOM 2935 C CA . SER A 1 254 ? 181.112 183.937 201.245 1.00 67.76 253 SER A CA 1
ATOM 2936 C C . SER A 1 254 ? 180.927 183.310 202.612 1.00 65.38 253 SER A C 1
ATOM 2937 O O . SER A 1 254 ? 181.492 183.756 203.608 1.00 64.64 253 SER A O 1
ATOM 2945 N N . ALA A 1 255 ? 180.163 182.234 202.638 1.00 63.68 254 ALA A N 1
ATOM 2946 C CA . ALA A 1 255 ? 180.013 181.347 203.767 1.00 66.40 254 ALA A CA 1
ATOM 2947 C C . ALA A 1 255 ? 179.886 179.917 203.253 1.00 68.91 254 ALA A C 1
ATOM 2948 O O . ALA A 1 255 ? 179.451 179.686 202.130 1.00 69.96 254 ALA A O 1
ATOM 2955 N N . THR A 1 256 ? 180.251 178.933 204.055 1.00 68.93 255 THR A N 1
ATOM 2956 C CA . THR A 1 256 ? 180.104 177.514 203.765 1.00 66.57 255 THR A CA 1
ATOM 2957 C C . THR A 1 256 ? 180.045 176.740 205.064 1.00 67.13 255 THR A C 1
ATOM 2958 O O . THR A 1 256 ? 180.867 176.954 205.948 1.00 69.61 255 THR A O 1
ATOM 2969 N N . PHE A 1 257 ? 179.115 175.807 205.162 1.00 70.36 256 PHE A N 1
ATOM 2970 C CA . PHE A 1 257 ? 178.973 174.876 206.268 1.00 72.72 256 PHE A CA 1
ATOM 2971 C C . PHE A 1 257 ? 178.839 173.492 205.671 1.00 71.38 256 PHE A C 1
ATOM 2972 O O . PHE A 1 257 ? 178.062 173.316 204.740 1.00 70.56 256 PHE A O 1
ATOM 2989 N N . ASN A 1 258 ? 179.577 172.511 206.179 1.00 71.33 257 ASN A N 1
ATOM 2990 C CA . ASN A 1 258 ? 179.652 171.166 205.629 1.00 70.06 257 ASN A CA 1
ATOM 2991 C C . ASN A 1 258 ? 179.472 170.159 206.763 1.00 69.82 257 ASN A C 1
ATOM 2992 O O . ASN A 1 258 ? 180.411 169.869 207.504 1.00 70.68 257 ASN A O 1
ATOM 3003 N N . GLN A 1 259 ? 178.244 169.684 206.959 1.00 70.56 258 GLN A N 1
ATOM 3004 C CA . GLN A 1 259 ? 177.826 169.038 208.195 1.00 70.25 258 GLN A CA 1
ATOM 3005 C C . GLN A 1 259 ? 177.096 167.710 207.958 1.00 70.66 258 GLN A C 1
ATOM 3006 O O . GLN A 1 259 ? 176.163 167.655 207.158 1.00 72.71 258 GLN A O 1
ATOM 3020 N N . PRO A 1 260 ? 177.425 166.645 208.700 1.00 70.22 259 PRO A N 1
ATOM 3021 C CA . PRO A 1 260 ? 176.588 165.452 208.819 1.00 70.51 259 PRO A CA 1
ATOM 3022 C C . PRO A 1 260 ? 175.236 165.710 209.506 1.00 69.56 259 PRO A C 1
ATOM 3023 O O . PRO A 1 260 ? 175.181 166.137 210.659 1.00 70.11 259 PRO A O 1
ATOM 3034 N N . LEU A 1 261 ? 174.133 165.392 208.825 1.00 66.75 260 LEU A N 1
ATOM 3035 C CA . LEU A 1 261 ? 172.810 165.220 209.446 1.00 64.89 260 LEU A CA 1
ATOM 3036 C C . LEU A 1 261 ? 172.775 163.920 210.268 1.00 66.97 260 LEU A C 1
ATOM 3037 O O . LEU A 1 261 ? 172.149 163.836 211.323 1.00 70.39 260 LEU A O 1
ATOM 3053 N N . SER A 1 262 ? 173.491 162.919 209.767 1.00 67.75 261 SER A N 1
ATOM 3054 C CA . SER A 1 262 ? 173.833 161.633 210.366 1.00 69.85 261 SER A CA 1
ATOM 3055 C C . SER A 1 262 ? 175.096 161.136 209.651 1.00 69.73 261 SER A C 1
ATOM 3056 O O . SER A 1 262 ? 175.429 161.648 208.582 1.00 67.94 261 SER A O 1
ATOM 3064 N N . ASP A 1 263 ? 175.806 160.155 210.195 1.00 71.19 262 ASP A N 1
ATOM 3065 C CA . ASP A 1 263 ? 177.176 159.791 209.800 1.00 71.93 262 ASP A CA 1
ATOM 3066 C C . ASP A 1 263 ? 177.345 159.294 208.347 1.00 72.04 262 ASP A C 1
ATOM 3067 O O . ASP A 1 263 ? 178.473 159.139 207.887 1.00 74.61 262 ASP A O 1
ATOM 3076 N N . LYS A 1 264 ? 176.251 159.058 207.614 1.00 72.55 263 LYS A N 1
ATOM 3077 C CA . LYS A 1 264 ? 176.217 158.696 206.183 1.00 74.39 263 LYS A CA 1
ATOM 3078 C C . LYS A 1 264 ? 175.385 159.654 205.316 1.00 72.68 263 LYS A C 1
ATOM 3079 O O . LYS A 1 264 ? 175.016 159.323 204.194 1.00 75.08 263 LYS A O 1
ATOM 3098 N N . ALA A 1 265 ? 175.066 160.836 205.839 1.00 71.65 264 ALA A N 1
ATOM 3099 C CA . ALA A 1 265 ? 174.119 161.797 205.288 1.00 69.50 264 ALA A CA 1
ATOM 3100 C C . ALA A 1 265 ? 174.633 163.224 205.501 1.00 70.34 264 ALA A C 1
ATOM 3101 O O . ALA A 1 265 ? 174.192 163.942 206.398 1.00 73.81 264 ALA A O 1
ATOM 3108 N N . GLY A 1 266 ? 175.625 163.635 204.724 1.00 68.67 265 GLY A N 1
ATOM 3109 C CA . GLY A 1 266 ? 176.152 164.999 204.783 1.00 68.92 265 GLY A CA 1
ATOM 3110 C C . GLY A 1 266 ? 175.285 166.006 204.040 1.00 66.43 265 GLY A C 1
ATOM 3111 O O . GLY A 1 266 ? 174.621 165.653 203.070 1.00 64.03 265 GLY A O 1
ATOM 3115 N N . PHE A 1 267 ? 175.361 167.276 204.421 1.00 66.48 266 PHE A N 1
ATOM 3116 C CA . PHE A 1 267 ? 174.967 168.390 203.567 1.00 67.43 266 PHE A CA 1
ATOM 3117 C C . PHE A 1 267 ? 176.031 169.477 203.552 1.00 66.68 266 PHE A C 1
ATOM 3118 O O . PHE A 1 267 ? 176.799 169.627 204.498 1.00 65.19 266 PHE A O 1
ATOM 3135 N N . ILE A 1 268 ? 176.066 170.245 202.473 1.00 66.60 267 ILE A N 1
ATOM 3136 C CA . ILE A 1 268 ? 176.825 171.471 202.349 1.00 68.27 267 ILE A CA 1
ATOM 3137 C C . ILE A 1 268 ? 175.861 172.589 202.016 1.00 71.37 267 ILE A C 1
ATOM 3138 O O . ILE A 1 268 ? 175.099 172.491 201.056 1.00 73.28 267 ILE A O 1
ATOM 3154 N N . PHE A 1 269 ? 175.889 173.647 202.809 1.00 72.97 268 PHE A N 1
ATOM 3155 C CA . PHE A 1 269 ? 175.316 174.928 202.449 1.00 71.35 268 PHE A CA 1
ATOM 3156 C C . PHE A 1 269 ? 176.451 175.869 202.117 1.00 69.69 268 PHE A C 1
ATOM 3157 O O . PHE A 1 269 ? 177.418 175.942 202.869 1.00 71.53 268 PHE A O 1
ATOM 3174 N N . ALA A 1 270 ? 176.357 176.583 201.012 1.00 68.81 269 ALA A N 1
ATOM 3175 C CA . ALA A 1 270 ? 177.328 177.574 200.618 1.00 67.00 269 ALA A CA 1
ATOM 3176 C C . ALA A 1 270 ? 176.630 178.814 200.083 1.00 64.72 269 ALA A C 1
ATOM 3177 O O . ALA A 1 270 ? 175.666 178.728 199.332 1.00 60.54 269 ALA A O 1
ATOM 3184 N N . TYR A 1 271 ? 177.142 179.973 200.457 1.00 67.43 270 TYR A N 1
ATOM 3185 C CA . TYR A 1 271 ? 176.682 181.272 200.012 1.00 65.14 270 TYR A CA 1
ATOM 3186 C C . TYR A 1 271 ? 177.856 182.053 199.454 1.00 63.71 270 TYR A C 1
ATOM 3187 O O . TYR A 1 271 ? 178.959 182.007 200.000 1.00 64.12 270 TYR A O 1
ATOM 3205 N N . ASN A 1 272 ? 177.632 182.781 198.379 1.00 64.33 271 ASN A N 1
ATOM 3206 C CA . ASN A 1 272 ? 178.581 183.693 197.775 1.00 68.45 271 ASN A CA 1
ATOM 3207 C C . ASN A 1 272 ? 177.834 184.972 197.419 1.00 64.09 271 ASN A C 1
ATOM 3208 O O . ASN A 1 272 ? 176.708 184.894 196.941 1.00 62.95 271 ASN A O 1
ATOM 3219 N N . ARG A 1 273 ? 178.523 186.095 197.590 1.00 58.03 272 ARG A N 1
ATOM 3220 C CA . ARG A 1 273 ? 177.967 187.368 197.249 1.00 53.71 272 ARG A CA 1
ATOM 3221 C C . ARG A 1 273 ? 179.008 188.259 196.625 1.00 53.06 272 ARG A C 1
ATOM 3222 O O . ARG A 1 273 ? 179.593 189.061 197.296 1.00 51.16 272 ARG A O 1
ATOM 3243 N N . GLN A 1 274 ? 179.240 188.119 195.352 1.00 57.32 273 GLN A N 1
ATOM 3244 C CA . GLN A 1 274 ? 180.062 189.030 194.577 1.00 61.76 273 GLN A CA 1
ATOM 3245 C C . GLN A 1 274 ? 179.256 190.298 194.393 1.00 61.08 273 GLN A C 1
ATOM 3246 O O . GLN A 1 274 ? 178.164 190.248 193.845 1.00 62.08 273 GLN A O 1
ATOM 3260 N N . GLN A 1 275 ? 179.759 191.429 194.840 1.00 61.90 274 GLN A N 1
ATOM 3261 C CA . GLN A 1 275 ? 179.120 192.717 194.722 1.00 63.59 274 GLN A CA 1
ATOM 3262 C C . GLN A 1 275 ? 180.111 193.722 194.167 1.00 63.03 274 GLN A C 1
ATOM 3263 O O . GLN A 1 275 ? 181.287 193.697 194.523 1.00 67.21 274 GLN A O 1
ATOM 3277 N N . SER A 1 276 ? 179.650 194.610 193.303 1.00 60.07 275 SER A N 1
ATOM 3278 C CA . SER A 1 276 ? 180.370 195.802 192.908 1.00 58.98 275 SER A CA 1
ATOM 3279 C C . SER A 1 276 ? 179.463 197.012 192.980 1.00 61.91 275 SER A C 1
ATOM 3280 O O . SER A 1 276 ? 178.384 197.002 192.401 1.00 60.46 275 SER A O 1
ATOM 3288 N N . ASP A 1 277 ? 179.944 198.085 193.584 1.00 68.67 276 ASP A N 1
ATOM 3289 C CA . ASP A 1 277 ? 179.311 199.398 193.596 1.00 75.45 276 ASP A CA 1
ATOM 3290 C C . ASP A 1 277 ? 180.112 200.314 192.668 1.00 74.70 276 ASP A C 1
ATOM 3291 O O . ASP A 1 277 ? 181.341 200.299 192.717 1.00 79.45 276 ASP A O 1
ATOM 3300 N N . ILE A 1 278 ? 179.458 201.064 191.786 1.00 72.32 277 ILE A N 1
ATOM 3301 C CA . ILE A 1 278 ? 180.108 201.798 190.696 1.00 67.80 277 ILE A CA 1
ATOM 3302 C C . ILE A 1 278 ? 179.391 203.138 190.470 1.00 66.87 277 ILE A C 1
ATOM 3303 O O . ILE A 1 278 ? 178.332 203.158 189.839 1.00 67.06 277 ILE A O 1
ATOM 3319 N N . PRO A 1 279 ? 179.901 204.270 190.971 1.00 66.15 278 PRO A N 1
ATOM 3320 C CA . PRO A 1 279 ? 179.284 205.569 190.747 1.00 63.49 278 PRO A CA 1
ATOM 3321 C C . PRO A 1 279 ? 179.168 205.944 189.264 1.00 61.85 278 PRO A C 1
ATOM 3322 O O . PRO A 1 279 ? 180.128 205.847 188.499 1.00 60.84 278 PRO A O 1
ATOM 3333 N N . TYR A 1 280 ? 177.988 206.412 188.870 1.00 60.01 279 TYR A N 1
ATOM 3334 C CA . TYR A 1 280 ? 177.618 206.855 187.531 1.00 59.14 279 TYR A CA 1
ATOM 3335 C C . TYR A 1 280 ? 177.036 208.263 187.597 1.00 60.12 279 TYR A C 1
ATOM 3336 O O . TYR A 1 280 ? 176.250 208.565 188.492 1.00 59.01 279 TYR A O 1
ATOM 3354 N N . TYR A 1 281 ? 177.432 209.139 186.678 1.00 61.94 280 TYR A N 1
ATOM 3355 C CA . TYR A 1 281 ? 177.032 210.539 186.688 1.00 64.19 280 TYR A CA 1
ATOM 3356 C C . TYR A 1 281 ? 176.200 210.893 185.463 1.00 64.87 280 TYR A C 1
ATOM 3357 O O . TYR A 1 281 ? 176.651 210.780 184.328 1.00 64.56 280 TYR A O 1
ATOM 3375 N N . HIS A 1 282 ? 174.982 211.366 185.672 1.00 67.71 281 HIS A N 1
ATOM 3376 C CA . HIS A 1 282 ? 174.156 211.921 184.617 1.00 71.37 281 HIS A CA 1
ATOM 3377 C C . HIS A 1 282 ? 174.540 213.383 184.375 1.00 78.80 281 HIS A C 1
ATOM 3378 O O . HIS A 1 282 ? 174.261 214.238 185.214 1.00 81.95 281 HIS A O 1
ATOM 3392 N N . GLU A 1 283 ? 175.209 213.697 183.270 1.00 81.06 282 GLU A N 1
ATOM 3393 C CA . GLU A 1 283 ? 175.805 215.022 183.071 1.00 78.81 282 GLU A CA 1
ATOM 3394 C C . GLU A 1 283 ? 174.789 216.158 182.909 1.00 79.24 282 GLU A C 1
ATOM 3395 O O . GLU A 1 283 ? 175.088 217.294 183.274 1.00 92.08 282 GLU A O 1
ATOM 3407 N N . TYR A 1 284 ? 173.597 215.876 182.381 1.00 75.11 283 TYR A N 1
ATOM 3408 C CA . TYR A 1 284 ? 172.540 216.862 182.162 1.00 70.32 283 TYR A CA 1
ATOM 3409 C C . TYR A 1 284 ? 171.450 216.776 183.225 1.00 66.59 283 TYR A C 1
ATOM 3410 O O . TYR A 1 284 ? 170.928 217.809 183.643 1.00 64.83 283 TYR A O 1
ATOM 3428 N N . LEU A 1 285 ? 171.139 215.578 183.723 1.00 65.21 284 LEU A N 1
ATOM 3429 C CA . LEU A 1 285 ? 170.220 215.421 184.855 1.00 66.37 284 LEU A CA 1
ATOM 3430 C C . LEU A 1 285 ? 170.905 215.815 186.179 1.00 66.53 284 LEU A C 1
ATOM 3431 O O . LEU A 1 285 ? 170.230 216.065 187.172 1.00 64.77 284 LEU A O 1
ATOM 3447 N N . GLN A 1 286 ? 172.234 215.949 186.176 1.00 69.04 285 GLN A N 1
ATOM 3448 C CA . GLN A 1 286 ? 173.079 216.411 187.282 1.00 74.44 285 GLN A CA 1
ATOM 3449 C C . GLN A 1 286 ? 172.899 215.584 188.563 1.00 75.11 285 GLN A C 1
ATOM 3450 O O . GLN A 1 286 ? 172.711 216.120 189.654 1.00 73.56 285 GLN A O 1
ATOM 3464 N N . GLN A 1 287 ? 172.953 214.258 188.421 1.00 75.14 286 GLN A N 1
ATOM 3465 C CA . GLN A 1 287 ? 172.793 213.304 189.515 1.00 74.96 286 GLN A CA 1
ATOM 3466 C C . GLN A 1 287 ? 173.900 212.267 189.530 1.00 71.48 286 GLN A C 1
ATOM 3467 O O . GLN A 1 287 ? 174.270 211.731 188.491 1.00 64.82 286 GLN A O 1
ATOM 3481 N N . TRP A 1 288 ? 174.364 211.941 190.731 1.00 72.14 287 TRP A N 1
ATOM 3482 C CA . TRP A 1 288 ? 175.189 210.779 191.021 1.00 72.69 287 TRP A CA 1
ATOM 3483 C C . TRP A 1 288 ? 174.304 209.621 191.451 1.00 72.73 287 TRP A C 1
ATOM 3484 O O . TRP A 1 288 ? 173.552 209.732 192.419 1.00 71.67 287 TRP A O 1
ATOM 3505 N N . ASP A 1 289 ? 174.438 208.492 190.772 1.00 74.40 288 ASP A N 1
ATOM 3506 C CA . ASP A 1 289 ? 173.757 207.241 191.068 1.00 73.64 288 ASP A CA 1
ATOM 3507 C C . ASP A 1 289 ? 174.776 206.106 191.145 1.00 73.01 288 ASP A C 1
ATOM 3508 O O . ASP A 1 289 ? 175.622 205.969 190.268 1.00 71.79 288 ASP A O 1
ATOM 3517 N N . ASP A 1 290 ? 174.703 205.243 192.154 1.00 71.87 289 ASP A N 1
ATOM 3518 C CA . ASP A 1 290 ? 175.492 204.016 192.130 1.00 71.40 289 ASP A CA 1
ATOM 3519 C C . ASP A 1 290 ? 174.845 203.026 191.174 1.00 66.27 289 ASP A C 1
ATOM 3520 O O . ASP A 1 290 ? 173.692 202.644 191.367 1.00 65.75 289 ASP A O 1
ATOM 3529 N N . GLN A 1 291 ? 175.578 202.558 190.169 1.00 62.83 290 GLN A N 1
ATOM 3530 C CA . GLN A 1 291 ? 175.300 201.243 189.628 1.00 61.87 290 GLN A CA 1
ATOM 3531 C C . GLN A 1 291 ? 175.719 200.231 190.674 1.00 64.71 290 GLN A C 1
ATOM 3532 O O . GLN A 1 291 ? 176.732 200.398 191.352 1.00 66.58 290 GLN A O 1
ATOM 3546 N N . GLU A 1 292 ? 174.975 199.146 190.766 1.00 64.99 291 GLU A N 1
ATOM 3547 C CA . GLU A 1 292 ? 175.309 198.038 191.634 1.00 64.07 291 GLU A CA 1
ATOM 3548 C C . GLU A 1 292 ? 175.234 196.769 190.810 1.00 60.90 291 GLU A C 1
ATOM 3549 O O . GLU A 1 292 ? 174.264 196.548 190.084 1.00 59.81 291 GLU A O 1
ATOM 3561 N N . ARG A 1 293 ? 176.260 195.934 190.910 1.00 58.33 292 ARG A N 1
ATOM 3562 C CA . ARG A 1 293 ? 176.320 194.605 190.320 1.00 56.84 292 ARG A CA 1
ATOM 3563 C C . ARG A 1 293 ? 176.345 193.614 191.460 1.00 56.89 292 ARG A C 1
ATOM 3564 O O . ARG A 1 293 ? 177.146 193.782 192.371 1.00 60.48 292 ARG A O 1
ATOM 3585 N N . ILE A 1 294 ? 175.482 192.615 191.452 1.00 55.99 293 ILE A N 1
ATOM 3586 C CA . ILE A 1 294 ? 175.467 191.570 192.469 1.00 55.67 293 ILE A CA 1
ATOM 3587 C C . ILE A 1 294 ? 175.327 190.228 191.781 1.00 57.12 293 ILE A C 1
ATOM 3588 O O . ILE A 1 294 ? 174.396 190.056 191.005 1.00 57.86 293 ILE A O 1
ATOM 3604 N N . ASN A 1 295 ? 176.166 189.257 192.127 1.00 59.75 294 ASN A N 1
ATOM 3605 C CA . ASN A 1 295 ? 175.872 187.847 191.950 1.00 61.04 294 ASN A CA 1
ATOM 3606 C C . ASN A 1 295 ? 175.779 187.260 193.346 1.00 58.82 294 ASN A C 1
ATOM 3607 O O . ASN A 1 295 ? 176.784 187.197 194.051 1.00 63.06 294 ASN A O 1
ATOM 3618 N N . GLU A 1 296 ? 174.606 186.819 193.760 1.00 59.08 295 GLU A N 1
ATOM 3619 C CA . GLU A 1 296 ? 174.510 185.900 194.881 1.00 62.76 295 GLU A CA 1
ATOM 3620 C C . GLU A 1 296 ? 174.615 184.487 194.341 1.00 63.22 295 GLU A C 1
ATOM 3621 O O . GLU A 1 296 ? 174.291 184.217 193.184 1.00 61.59 295 GLU A O 1
ATOM 3633 N N . THR A 1 297 ? 175.032 183.539 195.159 1.00 62.60 296 THR A N 1
ATOM 3634 C CA . THR A 1 297 ? 174.730 182.135 194.916 1.00 59.05 296 THR A CA 1
ATOM 3635 C C . THR A 1 297 ? 174.535 181.444 196.232 1.00 57.39 296 THR A C 1
ATOM 3636 O O . THR A 1 297 ? 175.439 181.446 197.055 1.00 62.20 296 THR A O 1
ATOM 3647 N N . TYR A 1 298 ? 173.373 180.844 196.407 1.00 54.61 297 TYR A N 1
ATOM 3648 C CA . TYR A 1 298 ? 173.063 179.899 197.455 1.00 55.59 297 TYR A CA 1
ATOM 3649 C C . TYR A 1 298 ? 173.166 178.509 196.851 1.00 56.56 297 TYR A C 1
ATOM 3650 O O . TYR A 1 298 ? 172.693 178.283 195.739 1.00 56.01 297 TYR A O 1
ATOM 3668 N N . LEU A 1 299 ? 173.791 177.576 197.548 1.00 59.42 298 LEU A N 1
ATOM 3669 C CA . LEU A 1 299 ? 173.917 176.178 197.165 1.00 59.90 298 LEU A CA 1
ATOM 3670 C C . LEU A 1 299 ? 173.615 175.333 198.388 1.00 61.30 298 LEU A C 1
ATOM 3671 O O . LEU A 1 299 ? 174.177 175.580 199.445 1.00 64.59 298 LEU A O 1
ATOM 3687 N N . LEU A 1 300 ? 172.765 174.329 198.247 1.00 60.43 299 LEU A N 1
ATOM 3688 C CA . LEU A 1 300 ? 172.410 173.386 199.293 1.00 58.97 299 LEU A CA 1
ATOM 3689 C C . LEU A 1 300 ? 172.438 171.985 198.691 1.00 58.84 299 LEU A C 1
ATOM 3690 O O . LEU A 1 300 ? 171.516 171.557 198.001 1.00 57.33 299 LEU A O 1
ATOM 3706 N N . LYS A 1 301 ? 173.535 171.282 198.916 1.00 60.54 300 LYS A N 1
ATOM 3707 C CA . LYS A 1 301 ? 173.832 169.958 198.381 1.00 62.51 300 LYS A CA 1
ATOM 3708 C C . LYS A 1 301 ? 173.791 168.954 199.519 1.00 65.41 300 LYS A C 1
ATOM 3709 O O . LYS A 1 301 ? 174.529 169.122 200.478 1.00 64.93 300 LYS A O 1
ATOM 3728 N N . GLY A 1 302 ? 172.996 167.907 199.436 1.00 66.85 301 GLY A N 1
ATOM 3729 C CA . GLY A 1 302 ? 172.938 166.813 200.401 1.00 66.08 301 GLY A CA 1
ATOM 3730 C C . GLY A 1 302 ? 173.301 165.489 199.754 1.00 65.84 301 GLY A C 1
ATOM 3731 O O . GLY A 1 302 ? 173.034 165.315 198.570 1.00 64.10 301 GLY A O 1
ATOM 3735 N N . THR A 1 303 ? 173.893 164.545 200.482 1.00 64.94 302 THR A N 1
ATOM 3736 C CA . THR A 1 303 ? 174.251 163.218 199.954 1.00 65.00 302 THR A CA 1
ATOM 3737 C C . THR A 1 303 ? 174.030 162.115 200.973 1.00 67.45 302 THR A C 1
ATOM 3738 O O . THR A 1 303 ? 174.762 162.027 201.954 1.00 63.77 302 THR A O 1
ATOM 3749 N N . TYR A 1 304 ? 173.068 161.239 200.719 1.00 72.52 303 TYR A N 1
ATOM 3750 C CA . TYR A 1 304 ? 172.826 160.046 201.512 1.00 74.21 303 TYR A CA 1
ATOM 3751 C C . TYR A 1 304 ? 173.492 158.846 200.853 1.00 75.67 303 TYR A C 1
ATOM 3752 O O . TYR A 1 304 ? 173.090 158.401 199.777 1.00 76.30 303 TYR A O 1
ATOM 3770 N N . LEU A 1 305 ? 174.543 158.333 201.480 1.00 76.00 304 LEU A N 1
ATOM 3771 C CA . LEU A 1 305 ? 175.190 157.085 201.108 1.00 75.23 304 LEU A CA 1
ATOM 3772 C C . LEU A 1 305 ? 174.375 155.935 201.705 1.00 75.20 304 LEU A C 1
ATOM 3773 O O . LEU A 1 305 ? 174.429 155.680 202.904 1.00 75.01 304 LEU A O 1
ATOM 3789 N N . THR A 1 306 ? 173.581 155.261 200.879 1.00 76.67 305 THR A N 1
ATOM 3790 C CA . THR A 1 306 ? 172.739 154.135 201.304 1.00 79.26 305 THR A CA 1
ATOM 3791 C C . THR A 1 306 ? 173.580 152.923 201.727 1.00 84.84 305 THR A C 1
ATOM 3792 O O . THR A 1 306 ? 174.718 152.750 201.284 1.00 88.87 305 THR A O 1
ATOM 3803 N N . ASP A 1 307 ? 172.999 152.020 202.525 1.00 86.79 306 ASP A N 1
ATOM 3804 C CA . ASP A 1 307 ? 173.665 150.783 202.975 1.00 88.50 306 ASP A CA 1
ATOM 3805 C C . ASP A 1 307 ? 174.062 149.848 201.821 1.00 84.69 306 ASP A C 1
ATOM 3806 O O . ASP A 1 307 ? 174.965 149.023 201.962 1.00 78.49 306 ASP A O 1
ATOM 3815 N N . SER A 1 308 ? 173.418 149.997 200.663 1.00 87.40 307 SER A N 1
ATOM 3816 C CA . SER A 1 308 ? 173.744 149.296 199.418 1.00 89.24 307 SER A CA 1
ATOM 3817 C C . SER A 1 308 ? 175.050 149.791 198.763 1.00 87.06 307 SER A C 1
ATOM 3818 O O . SER A 1 308 ? 175.570 149.154 197.847 1.00 85.61 307 SER A O 1
ATOM 3826 N N . GLY A 1 309 ? 175.614 150.913 199.222 1.00 84.21 308 GLY A N 1
ATOM 3827 C CA . GLY A 1 309 ? 176.776 151.577 198.613 1.00 81.69 308 GLY A CA 1
ATOM 3828 C C . GLY A 1 309 ? 176.405 152.536 197.473 1.00 78.42 308 GLY A C 1
ATOM 3829 O O . GLY A 1 309 ? 177.267 152.945 196.699 1.00 73.30 308 GLY A O 1
ATOM 3833 N N . ASP A 1 310 ? 175.125 152.879 197.356 1.00 79.51 309 ASP A N 1
ATOM 3834 C CA . ASP A 1 310 ? 174.564 153.721 196.304 1.00 79.23 309 ASP A CA 1
ATOM 3835 C C . ASP A 1 310 ? 174.264 155.102 196.875 1.00 78.86 309 ASP A C 1
ATOM 3836 O O . ASP A 1 310 ? 173.744 155.198 197.986 1.00 82.17 309 ASP A O 1
ATOM 3845 N N . ILE A 1 311 ? 174.618 156.174 196.174 1.00 75.57 310 ILE A N 1
ATOM 3846 C CA . ILE A 1 311 ? 174.592 157.532 196.726 1.00 70.62 310 ILE A CA 1
ATOM 3847 C C . ILE A 1 311 ? 173.463 158.330 196.097 1.00 68.00 310 ILE A C 1
ATOM 3848 O O . ILE A 1 311 ? 173.419 158.498 194.884 1.00 64.20 310 ILE A O 1
ATOM 3864 N N . ILE A 1 312 ? 172.576 158.866 196.927 1.00 70.31 311 ILE A N 1
ATOM 3865 C CA . ILE A 1 312 ? 171.469 159.726 196.514 1.00 74.28 311 ILE A CA 1
ATOM 3866 C C . ILE A 1 312 ? 171.866 161.159 196.843 1.00 77.84 311 ILE A C 1
ATOM 3867 O O . ILE A 1 312 ? 172.105 161.467 198.010 1.00 82.54 311 ILE A O 1
ATOM 3883 N N . ARG A 1 313 ? 171.916 162.021 195.837 1.00 76.77 312 ARG A N 1
ATOM 3884 C CA . ARG A 1 313 ? 172.372 163.384 196.047 1.00 73.95 312 ARG A CA 1
ATOM 3885 C C . ARG A 1 313 ? 171.389 164.450 195.646 1.00 74.70 312 ARG A C 1
ATOM 3886 O O . ARG A 1 313 ? 171.075 164.584 194.497 1.00 75.08 312 ARG A O 1
ATOM 3907 N N . MET A 1 314 ? 170.986 165.265 196.577 1.00 75.95 313 MET A N 1
ATOM 3908 C CA . MET A 1 314 ? 169.991 166.324 196.399 1.00 76.13 313 MET A CA 1
ATOM 3909 C C . MET A 1 314 ? 170.736 167.635 196.217 1.00 73.01 313 MET A C 1
ATOM 3910 O O . MET A 1 314 ? 171.554 167.964 197.066 1.00 67.69 313 MET A O 1
ATOM 3924 N N . THR A 1 315 ? 170.532 168.397 195.154 1.00 69.97 314 THR A N 1
ATOM 3925 C CA . THR A 1 315 ? 171.429 169.521 194.837 1.00 66.77 314 THR A CA 1
ATOM 3926 C C . THR A 1 315 ? 170.633 170.765 194.464 1.00 64.08 314 THR A C 1
ATOM 3927 O O . THR A 1 315 ? 170.270 170.970 193.307 1.00 67.63 314 THR A O 1
ATOM 3938 N N . GLY A 1 316 ? 170.302 171.574 195.455 1.00 60.64 315 GLY A N 1
ATOM 3939 C CA . GLY A 1 316 ? 169.623 172.849 195.274 1.00 61.16 315 GLY A CA 1
ATOM 3940 C C . GLY A 1 316 ? 170.610 173.962 194.968 1.00 62.15 315 GLY A C 1
ATOM 3941 O O . GLY A 1 316 ? 171.698 173.990 195.535 1.00 66.11 315 GLY A O 1
ATOM 3945 N N . MET A 1 317 ? 170.244 174.909 194.116 1.00 60.94 316 MET A N 1
ATOM 3946 C CA . MET A 1 317 ? 171.022 176.121 193.888 1.00 62.93 316 MET A CA 1
ATOM 3947 C C . MET A 1 317 ? 170.115 177.296 193.557 1.00 60.08 316 MET A C 1
ATOM 3948 O O . MET A 1 317 ? 169.121 177.123 192.865 1.00 63.89 316 MET A O 1
ATOM 3962 N N . TYR A 1 318 ? 170.477 178.500 193.974 1.00 57.02 317 TYR A N 1
ATOM 3963 C CA . TYR A 1 318 ? 169.858 179.752 193.574 1.00 54.58 317 TYR A CA 1
ATOM 3964 C C . TYR A 1 318 ? 170.966 180.752 193.326 1.00 53.86 317 TYR A C 1
ATOM 3965 O O . TYR A 1 318 ? 171.632 181.189 194.257 1.00 56.19 317 TYR A O 1
ATOM 3983 N N . SER A 1 319 ? 171.218 181.077 192.069 1.00 52.64 318 SER A N 1
ATOM 3984 C CA . SER A 1 319 ? 172.312 181.932 191.633 1.00 52.70 318 SER A CA 1
ATOM 3985 C C . SER A 1 319 ? 171.763 183.154 190.902 1.00 54.28 318 SER A C 1
ATOM 3986 O O . SER A 1 319 ? 171.856 183.226 189.676 1.00 55.13 318 SER A O 1
ATOM 3994 N N . PRO A 1 320 ? 171.152 184.079 191.652 1.00 56.86 319 PRO A N 1
ATOM 3995 C CA . PRO A 1 320 ? 170.585 185.273 191.031 1.00 56.50 319 PRO A CA 1
ATOM 3996 C C . PRO A 1 320 ? 171.620 186.373 190.910 1.00 58.69 319 PRO A C 1
ATOM 3997 O O . PRO A 1 320 ? 172.107 186.836 191.939 1.00 62.76 319 PRO A O 1
ATOM 4008 N N . HIS A 1 321 ? 171.900 186.815 189.690 1.00 58.28 320 HIS A N 1
ATOM 4009 C CA . HIS A 1 321 ? 172.805 187.919 189.476 1.00 57.98 320 HIS A CA 1
ATOM 4010 C C . HIS A 1 321 ? 172.030 189.078 188.999 1.00 56.92 320 HIS A C 1
ATOM 4011 O O . HIS A 1 321 ? 171.065 188.903 188.290 1.00 55.67 320 HIS A O 1
ATOM 4025 N N . GLU A 1 322 ? 172.381 190.292 189.414 1.00 58.20 321 GLU A N 1
ATOM 4026 C CA . GLU A 1 322 ? 171.700 191.509 188.984 1.00 59.51 321 GLU A CA 1
ATOM 4027 C C . GLU A 1 322 ? 172.637 192.628 188.584 1.00 54.74 321 GLU A C 1
ATOM 4028 O O . GLU A 1 322 ? 173.737 192.677 189.058 1.00 49.44 321 GLU A O 1
ATOM 4040 N N . SER A 1 323 ? 172.238 193.472 187.648 1.00 54.47 322 SER A N 1
ATOM 4041 C CA . SER A 1 323 ? 173.012 194.639 187.250 1.00 56.44 322 SER A CA 1
ATOM 4042 C C . SER A 1 323 ? 172.101 195.856 187.156 1.00 59.67 322 SER A C 1
ATOM 4043 O O . SER A 1 323 ? 171.312 195.956 186.219 1.00 58.76 322 SER A O 1
ATOM 4051 N N . LYS A 1 324 ? 172.189 196.776 188.119 1.00 63.23 323 LYS A N 1
ATOM 4052 C CA . LYS A 1 324 ? 171.478 198.062 188.112 1.00 64.04 323 LYS A CA 1
ATOM 4053 C C . LYS A 1 324 ? 172.217 199.033 187.205 1.00 59.66 323 LYS A C 1
ATOM 4054 O O . LYS A 1 324 ? 173.167 199.689 187.623 1.00 55.66 323 LYS A O 1
ATOM 4073 N N . PHE A 1 325 ? 171.789 199.091 185.960 1.00 57.46 324 PHE A N 1
ATOM 4074 C CA . PHE A 1 325 ? 172.143 200.119 185.005 1.00 55.26 324 PHE A CA 1
ATOM 4075 C C . PHE A 1 325 ? 171.215 201.332 185.132 1.00 55.68 324 PHE A C 1
ATOM 4076 O O . PHE A 1 325 ? 170.229 201.327 185.869 1.00 52.59 324 PHE A O 1
ATOM 4093 N N . TYR A 1 326 ? 171.497 202.360 184.346 1.00 56.28 325 TYR A N 1
ATOM 4094 C CA . TYR A 1 326 ? 170.676 203.552 184.200 1.00 55.64 325 TYR A CA 1
ATOM 4095 C C . TYR A 1 326 ? 170.585 203.936 182.738 1.00 55.64 325 TYR A C 1
ATOM 4096 O O . TYR A 1 326 ? 171.404 203.513 181.930 1.00 54.32 325 TYR A O 1
ATOM 4114 N N . LYS A 1 327 ? 169.598 204.754 182.396 1.00 54.36 326 LYS A N 1
ATOM 4115 C CA . LYS A 1 327 ? 169.474 205.347 181.072 1.00 53.53 326 LYS A CA 1
ATOM 4116 C C . LYS A 1 327 ? 169.955 206.784 181.127 1.00 57.37 326 LYS A C 1
ATOM 4117 O O . LYS A 1 327 ? 169.545 207.533 182.014 1.00 55.66 326 LYS A O 1
ATOM 4136 N N . LYS A 1 328 ? 170.826 207.164 180.192 1.00 60.59 327 LYS A N 1
ATOM 4137 C CA . LYS A 1 328 ? 171.579 208.417 180.232 1.00 63.72 327 LYS A CA 1
ATOM 4138 C C . LYS A 1 328 ? 170.664 209.628 180.353 1.00 63.45 327 LYS A C 1
ATOM 4139 O O . LYS A 1 328 ? 169.839 209.893 179.485 1.00 64.19 327 LYS A O 1
ATOM 4158 N N . ASP A 1 329 ? 170.829 210.362 181.443 1.00 63.31 328 ASP A N 1
ATOM 4159 C CA . ASP A 1 329 ? 170.071 211.553 181.796 1.00 66.54 328 ASP A CA 1
ATOM 4160 C C . ASP A 1 329 ? 168.547 211.381 181.913 1.00 66.59 328 ASP A C 1
ATOM 4161 O O . ASP A 1 329 ? 167.830 212.376 182.016 1.00 73.09 328 ASP A O 1
ATOM 4170 N N . VAL A 1 330 ? 168.019 210.156 181.926 1.00 60.91 329 VAL A N 1
ATOM 4171 C CA . VAL A 1 330 ? 166.588 209.898 182.121 1.00 56.07 329 VAL A CA 1
ATOM 4172 C C . VAL A 1 330 ? 166.251 209.920 183.609 1.00 53.86 329 VAL A C 1
ATOM 4173 O O . VAL A 1 330 ? 166.795 209.129 184.378 1.00 52.91 329 VAL A O 1
ATOM 4186 N N . LYS A 1 331 ? 165.324 210.782 184.030 1.00 54.09 330 LYS A N 1
ATOM 4187 C CA . LYS A 1 331 ? 164.803 210.825 185.407 1.00 57.86 330 LYS A CA 1
ATOM 4188 C C . LYS A 1 331 ? 163.992 209.564 185.712 1.00 61.85 330 LYS A C 1
ATOM 4189 O O . LYS A 1 331 ? 163.317 209.051 184.825 1.00 63.24 330 LYS A O 1
ATOM 4208 N N . ASN A 1 332 ? 164.052 209.036 186.935 1.00 66.29 331 ASN A N 1
ATOM 4209 C CA . ASN A 1 332 ? 163.481 207.720 187.295 1.00 66.76 331 ASN A CA 1
ATOM 4210 C C . ASN A 1 332 ? 163.875 206.622 186.290 1.00 65.58 331 ASN A C 1
ATOM 4211 O O . ASN A 1 332 ? 163.098 205.732 185.959 1.00 66.15 331 ASN A O 1
ATOM 4222 N N . GLY A 1 333 ? 165.077 206.741 185.732 1.00 66.94 332 GLY A N 1
ATOM 4223 C CA . GLY A 1 333 ? 165.485 206.034 184.528 1.00 63.97 332 GLY A CA 1
ATOM 4224 C C . GLY A 1 333 ? 166.243 204.745 184.761 1.00 61.34 332 GLY A C 1
ATOM 4225 O O . GLY A 1 333 ? 166.727 204.169 183.786 1.00 64.09 332 GLY A O 1
ATOM 4229 N N . GLY A 1 334 ? 166.394 204.302 186.002 1.00 60.56 333 GLY A N 1
ATOM 4230 C CA . GLY A 1 334 ? 167.139 203.096 186.351 1.00 58.04 333 GLY A CA 1
ATOM 4231 C C . GLY A 1 334 ? 166.546 201.839 185.749 1.00 56.06 333 GLY A C 1
ATOM 4232 O O . GLY A 1 334 ? 165.344 201.777 185.484 1.00 57.53 333 GLY A O 1
ATOM 4236 N N . PHE A 1 335 ? 167.368 200.824 185.538 1.00 53.12 334 PHE A N 1
ATOM 4237 C CA . PHE A 1 335 ? 166.882 199.490 185.236 1.00 50.70 334 PHE A CA 1
ATOM 4238 C C . PHE A 1 335 ? 167.812 198.401 185.734 1.00 52.16 334 PHE A C 1
ATOM 4239 O O . PHE A 1 335 ? 169.031 198.526 185.699 1.00 52.25 334 PHE A O 1
ATOM 4256 N N . THR A 1 336 ? 167.236 197.294 186.167 1.00 53.58 335 THR A N 1
ATOM 4257 C CA . THR A 1 336 ? 167.985 196.136 186.618 1.00 57.15 335 THR A CA 1
ATOM 4258 C C . THR A 1 336 ? 167.887 195.072 185.559 1.00 53.05 335 THR A C 1
ATOM 4259 O O . THR A 1 336 ? 166.791 194.587 185.297 1.00 53.08 335 THR A O 1
ATOM 4270 N N . ASN A 1 337 ? 169.007 194.658 184.985 1.00 49.38 336 ASN A N 1
ATOM 4271 C CA . ASN A 1 337 ? 169.090 193.374 184.307 1.00 48.53 336 ASN A CA 1
ATOM 4272 C C . ASN A 1 337 ? 169.359 192.314 185.364 1.00 51.79 336 ASN A C 1
ATOM 4273 O O . ASN A 1 337 ? 170.496 192.113 185.781 1.00 54.72 336 ASN A O 1
ATOM 4284 N N . SER A 1 338 ? 168.300 191.687 185.846 1.00 52.49 337 SER A N 1
ATOM 4285 C CA . SER A 1 338 ? 168.370 190.452 186.606 1.00 51.11 337 SER A CA 1
ATOM 4286 C C . SER A 1 338 ? 168.597 189.271 185.671 1.00 50.61 337 SER A C 1
ATOM 4287 O O . SER A 1 338 ? 168.343 189.340 184.470 1.00 47.79 337 SER A O 1
ATOM 4295 N N . GLY A 1 339 ? 169.090 188.177 186.213 1.00 54.37 338 GLY A N 1
ATOM 4296 C CA . GLY A 1 339 ? 169.451 187.002 185.453 1.00 54.01 338 GLY A CA 1
ATOM 4297 C C . GLY A 1 339 ? 169.777 185.832 186.356 1.00 53.97 338 GLY A C 1
ATOM 4298 O O . GLY A 1 339 ? 169.609 185.891 187.576 1.00 52.19 338 GLY A O 1
ATOM 4302 N N . GLY A 1 340 ? 170.212 184.741 185.744 1.00 54.51 339 GLY A N 1
ATOM 4303 C CA . GLY A 1 340 ? 170.382 183.488 186.449 1.00 55.15 339 GLY A CA 1
ATOM 4304 C C . GLY A 1 340 ? 169.050 182.962 186.946 1.00 56.80 339 GLY A C 1
ATOM 4305 O O . GLY A 1 340 ? 168.035 183.120 186.276 1.00 61.17 339 GLY A O 1
ATOM 4309 N N . GLY A 1 341 ? 169.044 182.270 188.073 1.00 57.65 340 GLY A N 1
ATOM 4310 C CA . GLY A 1 341 ? 167.867 181.551 188.529 1.00 56.04 340 GLY A CA 1
ATOM 4311 C C . GLY A 1 341 ? 168.225 180.409 189.459 1.00 52.56 340 GLY A C 1
ATOM 4312 O O . GLY A 1 341 ? 169.103 180.568 190.300 1.00 50.31 340 GLY A O 1
ATOM 4316 N N . TYR A 1 342 ? 167.541 179.281 189.361 1.00 48.54 341 TYR A N 1
ATOM 4317 C CA . TYR A 1 342 ? 167.613 178.222 190.351 1.00 47.84 341 TYR A CA 1
ATOM 4318 C C . TYR A 1 342 ? 167.643 176.817 189.764 1.00 46.58 341 TYR A C 1
ATOM 4319 O O . TYR A 1 342 ? 167.280 176.590 188.616 1.00 47.89 341 TYR A O 1
ATOM 4337 N N . ARG A 1 343 ? 168.092 175.862 190.577 1.00 45.65 342 ARG A N 1
ATOM 4338 C CA . ARG A 1 343 ? 168.089 174.421 190.324 1.00 47.70 342 ARG A CA 1
ATOM 4339 C C . ARG A 1 343 ? 167.606 173.635 191.525 1.00 52.59 342 ARG A C 1
ATOM 4340 O O . ARG A 1 343 ? 167.795 174.048 192.667 1.00 55.53 342 ARG A O 1
ATOM 4361 N N . PHE A 1 344 ? 167.126 172.441 191.255 1.00 53.83 343 PHE A N 1
ATOM 4362 C CA . PHE A 1 344 ? 166.982 171.377 192.218 1.00 55.06 343 PHE A CA 1
ATOM 4363 C C . PHE A 1 344 ? 167.131 170.067 191.461 1.00 59.23 343 PHE A C 1
ATOM 4364 O O . PHE A 1 344 ? 166.312 169.768 190.593 1.00 63.54 343 PHE A O 1
ATOM 4381 N N . ASN A 1 345 ? 168.167 169.293 191.773 1.00 64.67 344 ASN A N 1
ATOM 4382 C CA . ASN A 1 345 ? 168.399 167.987 191.177 1.00 68.06 344 ASN A CA 1
ATOM 4383 C C . ASN A 1 345 ? 168.370 166.897 192.234 1.00 71.41 344 ASN A C 1
ATOM 4384 O O . ASN A 1 345 ? 168.755 167.125 193.378 1.00 78.29 344 ASN A O 1
ATOM 4395 N N . MET A 1 346 ? 167.969 165.702 191.835 1.00 73.95 345 MET A N 1
ATOM 4396 C CA . MET A 1 346 ? 168.249 164.471 192.540 1.00 71.27 345 MET A CA 1
ATOM 4397 C C . MET A 1 346 ? 169.077 163.577 191.629 1.00 68.11 345 MET A C 1
ATOM 4398 O O . MET A 1 346 ? 168.683 163.301 190.500 1.00 68.74 345 MET A O 1
ATOM 4412 N N . GLU A 1 347 ? 170.211 163.105 192.102 1.00 66.09 346 GLU A N 1
ATOM 4413 C CA . GLU A 1 347 ? 171.078 162.163 191.404 1.00 68.88 346 GLU A CA 1
ATOM 4414 C C . GLU A 1 347 ? 171.178 160.873 192.206 1.00 71.64 346 GLU A C 1
ATOM 4415 O O . GLU A 1 347 ? 171.266 160.909 193.426 1.00 76.57 346 GLU A O 1
ATOM 4427 N N . TRP A 1 348 ? 171.189 159.730 191.543 1.00 74.29 347 TRP A N 1
ATOM 4428 C CA . TRP A 1 348 ? 171.295 158.417 192.143 1.00 75.35 347 TRP A CA 1
ATOM 4429 C C . TRP A 1 348 ? 172.429 157.660 191.478 1.00 73.04 347 TRP A C 1
ATOM 4430 O O . TRP A 1 348 ? 172.291 157.154 190.365 1.00 70.49 347 TRP A O 1
ATOM 4451 N N . GLU A 1 349 ? 173.575 157.618 192.146 1.00 71.80 348 GLU A N 1
ATOM 4452 C CA . GLU A 1 349 ? 174.716 156.803 191.758 1.00 73.62 348 GLU A CA 1
ATOM 4453 C C . GLU A 1 349 ? 174.513 155.389 192.283 1.00 78.22 348 GLU A C 1
ATOM 4454 O O . GLU A 1 349 ? 174.654 155.139 193.478 1.00 81.09 348 GLU A O 1
ATOM 4466 N N . HIS A 1 350 ? 174.189 154.461 191.393 1.00 81.05 349 HIS A N 1
ATOM 4467 C CA . HIS A 1 350 ? 174.026 153.053 191.707 1.00 82.81 349 HIS A CA 1
ATOM 4468 C C . HIS A 1 350 ? 175.240 152.249 191.250 1.00 82.12 349 HIS A C 1
ATOM 4469 O O . HIS A 1 350 ? 175.719 152.425 190.132 1.00 81.82 349 HIS A O 1
ATOM 4483 N N . ASN A 1 351 ? 175.765 151.395 192.124 1.00 83.32 350 ASN A N 1
ATOM 4484 C CA . ASN A 1 351 ? 177.074 150.759 192.011 1.00 88.18 350 ASN A CA 1
ATOM 4485 C C . ASN A 1 351 ? 176.976 149.222 191.955 1.00 94.04 350 ASN A C 1
ATOM 4486 O O . ASN A 1 351 ? 177.554 148.507 192.775 1.00 101.06 350 ASN A O 1
ATOM 4497 N N . ALA A 1 352 ? 176.195 148.712 191.011 1.00 98.70 351 ALA A N 1
ATOM 4498 C CA . ALA A 1 352 ? 175.896 147.296 190.815 1.00 109.42 351 ALA A CA 1
ATOM 4499 C C . ALA A 1 352 ? 177.101 146.413 190.430 1.00 113.94 351 ALA A C 1
ATOM 4500 O O . ALA A 1 352 ? 178.206 146.884 190.163 1.00 113.70 351 ALA A O 1
ATOM 4507 N N . SER A 1 353 ? 176.856 145.107 190.288 1.00 117.71 352 SER A N 1
ATOM 4508 C CA . SER A 1 353 ? 177.836 144.137 189.779 1.00 117.71 352 SER A CA 1
ATOM 4509 C C . SER A 1 353 ? 178.313 144.430 188.346 1.00 113.50 352 SER A C 1
ATOM 4510 O O . SER A 1 353 ? 179.454 144.130 188.007 1.00 111.35 352 SER A O 1
ATOM 4518 N N . TRP A 1 354 ? 177.473 145.037 187.500 1.00 107.24 353 TRP A N 1
ATOM 4519 C CA . TRP A 1 354 ? 177.835 145.416 186.131 1.00 101.74 353 TRP A CA 1
ATOM 4520 C C . TRP A 1 354 ? 178.763 146.625 186.041 1.00 97.76 353 TRP A C 1
ATOM 4521 O O . TRP A 1 354 ? 179.432 146.808 185.027 1.00 91.76 353 TRP A O 1
ATOM 4542 N N . GLY A 1 355 ? 178.802 147.473 187.063 1.00 96.94 354 GLY A N 1
ATOM 4543 C CA . GLY A 1 355 ? 179.526 148.738 187.049 1.00 93.68 354 GLY A CA 1
ATOM 4544 C C . GLY A 1 355 ? 178.737 149.839 187.742 1.00 91.63 354 GLY A C 1
ATOM 4545 O O . GLY A 1 355 ? 178.273 149.666 188.866 1.00 96.92 354 GLY A O 1
ATOM 4549 N N . LYS A 1 356 ? 178.585 150.986 187.084 1.00 87.47 355 LYS A N 1
ATOM 4550 C CA . LYS A 1 356 ? 177.980 152.193 187.654 1.00 82.21 355 LYS A CA 1
ATOM 4551 C C . LYS A 1 356 ? 176.849 152.707 186.783 1.00 78.09 355 LYS A C 1
ATOM 4552 O O . LYS A 1 356 ? 176.920 152.633 185.559 1.00 79.76 355 LYS A O 1
ATOM 4571 N N . MET A 1 357 ? 175.823 153.253 187.415 1.00 73.72 356 MET A N 1
ATOM 4572 C CA . MET A 1 357 ? 174.643 153.836 186.791 1.00 74.02 356 MET A CA 1
ATOM 4573 C C . MET A 1 357 ? 174.270 155.101 187.549 1.00 74.22 356 MET A C 1
ATOM 4574 O O . MET A 1 357 ? 173.623 155.041 188.590 1.00 75.56 356 MET A O 1
ATOM 4588 N N . THR A 1 358 ? 174.706 156.253 187.062 1.00 72.69 357 THR A N 1
ATOM 4589 C CA . THR A 1 358 ? 174.386 157.554 187.646 1.00 73.34 357 THR A CA 1
ATOM 4590 C C . THR A 1 358 ? 173.136 158.087 186.984 1.00 71.04 357 THR A C 1
ATOM 4591 O O . THR A 1 358 ? 173.183 158.658 185.897 1.00 72.23 357 THR A O 1
ATOM 4602 N N . SER A 1 359 ? 171.996 157.858 187.619 1.00 66.77 358 SER A N 1
ATOM 4603 C CA . SER A 1 359 ? 170.702 158.382 187.187 1.00 64.26 358 SER A CA 1
ATOM 4604 C C . SER A 1 359 ? 170.519 159.792 187.711 1.00 60.45 358 SER A C 1
ATOM 4605 O O . SER A 1 359 ? 171.005 160.105 188.791 1.00 61.15 358 SER A O 1
ATOM 4613 N N . LEU A 1 360 ? 169.827 160.658 186.988 1.00 56.50 359 LEU A N 1
ATOM 4614 C CA . LEU A 1 360 ? 169.579 162.021 187.425 1.00 56.10 359 LEU A CA 1
ATOM 4615 C C . LEU A 1 360 ? 168.233 162.546 186.948 1.00 52.84 359 LEU A C 1
ATOM 4616 O O . LEU A 1 360 ? 167.825 162.314 185.812 1.00 50.54 359 LEU A O 1
ATOM 4632 N N . ALA A 1 361 ? 167.598 163.334 187.798 1.00 52.69 360 ALA A N 1
ATOM 4633 C CA . ALA A 1 361 ? 166.464 164.169 187.473 1.00 52.39 360 ALA A CA 1
ATOM 4634 C C . ALA A 1 361 ? 166.738 165.552 188.038 1.00 52.33 360 ALA A C 1
ATOM 4635 O O . ALA A 1 361 ? 167.311 165.680 189.117 1.00 49.04 360 ALA A O 1
ATOM 4642 N N . GLY A 1 362 ? 166.350 166.610 187.349 1.00 53.45 361 GLY A N 1
ATOM 4643 C CA . GLY A 1 362 ? 166.525 167.939 187.895 1.00 56.02 361 GLY A CA 1
ATOM 4644 C C . GLY A 1 362 ? 165.749 168.988 187.159 1.00 54.57 361 GLY A C 1
ATOM 4645 O O . GLY A 1 362 ? 165.462 168.862 185.978 1.00 56.83 361 GLY A O 1
ATOM 4649 N N . TYR A 1 363 ? 165.397 170.032 187.872 1.00 51.49 362 TYR A N 1
ATOM 4650 C CA . TYR A 1 363 ? 164.747 171.204 187.342 1.00 50.83 362 TYR A CA 1
ATOM 4651 C C . TYR A 1 363 ? 165.738 172.340 187.344 1.00 54.75 362 TYR A C 1
ATOM 4652 O O . TYR A 1 363 ? 166.477 172.515 188.307 1.00 55.98 362 TYR A O 1
ATOM 4670 N N . GLN A 1 364 ? 165.743 173.123 186.281 1.00 58.12 363 GLN A N 1
ATOM 4671 C CA . GLN A 1 364 ? 166.526 174.334 186.148 1.00 59.47 363 GLN A CA 1
ATOM 4672 C C . GLN A 1 364 ? 165.644 175.446 185.613 1.00 59.76 363 GLN A C 1
ATOM 4673 O O . GLN A 1 364 ? 164.932 175.263 184.632 1.00 59.93 363 GLN A O 1
ATOM 4687 N N . TYR A 1 365 ? 165.732 176.613 186.225 1.00 59.55 364 TYR A N 1
ATOM 4688 C CA . TYR A 1 365 ? 165.039 177.813 185.798 1.00 57.93 364 TYR A CA 1
ATOM 4689 C C . TYR A 1 365 ? 166.034 178.945 185.619 1.00 54.92 364 TYR A C 1
ATOM 4690 O O . TYR A 1 365 ? 166.883 179.168 186.477 1.00 53.77 364 TYR A O 1
ATOM 4708 N N . THR A 1 366 ? 165.951 179.653 184.506 1.00 55.13 365 THR A N 1
ATOM 4709 C CA . THR A 1 366 ? 166.783 180.813 184.196 1.00 56.69 365 THR A CA 1
ATOM 4710 C C . THR A 1 366 ? 165.861 181.935 183.782 1.00 58.81 365 THR A C 1
ATOM 4711 O O . THR A 1 366 ? 164.900 181.672 183.076 1.00 62.04 365 THR A O 1
ATOM 4722 N N . GLU A 1 367 ? 166.134 183.170 184.176 1.00 59.47 366 GLU A N 1
ATOM 4723 C CA . GLU A 1 367 ? 165.245 184.309 183.979 1.00 58.09 366 GLU A CA 1
ATOM 4724 C C . GLU A 1 367 ? 166.056 185.578 183.762 1.00 59.71 366 GLU A C 1
ATOM 4725 O O . GLU A 1 367 ? 166.230 186.389 184.669 1.00 60.53 366 GLU A O 1
ATOM 4737 N N . ASP A 1 368 ? 166.574 185.765 182.552 1.00 61.57 367 ASP A N 1
ATOM 4738 C CA . ASP A 1 368 ? 167.187 187.038 182.182 1.00 61.33 367 ASP A CA 1
ATOM 4739 C C . ASP A 1 368 ? 166.088 188.091 182.008 1.00 56.37 367 ASP A C 1
ATOM 4740 O O . ASP A 1 368 ? 165.294 188.025 181.075 1.00 55.74 367 ASP A O 1
ATOM 4749 N N . LYS A 1 369 ? 166.003 189.042 182.935 1.00 53.46 368 LYS A N 1
ATOM 4750 C CA . LYS A 1 369 ? 164.906 189.994 183.097 1.00 53.35 368 LYS A CA 1
ATOM 4751 C C . LYS A 1 369 ? 165.433 191.402 183.177 1.00 55.99 368 LYS A C 1
ATOM 4752 O O . LYS A 1 369 ? 166.264 191.686 184.024 1.00 57.67 368 LYS A O 1
ATOM 4771 N N . THR A 1 370 ? 164.855 192.314 182.420 1.00 55.07 369 THR A N 1
ATOM 4772 C CA . THR A 1 370 ? 164.996 193.735 182.683 1.00 49.66 369 THR A CA 1
ATOM 4773 C C . THR A 1 370 ? 163.788 194.200 183.460 1.00 49.30 369 THR A C 1
ATOM 4774 O O . THR A 1 370 ? 162.661 193.917 183.080 1.00 47.57 369 THR A O 1
ATOM 4785 N N . GLU A 1 371 ? 163.998 194.924 184.544 1.00 51.74 370 GLU A N 1
ATOM 4786 C CA . GLU A 1 371 ? 162.973 195.703 185.215 1.00 56.10 370 GLU A CA 1
ATOM 4787 C C . GLU A 1 371 ? 163.431 197.152 185.298 1.00 54.59 370 GLU A C 1
ATOM 4788 O O . GLU A 1 371 ? 164.404 197.464 185.977 1.00 53.74 370 GLU A O 1
ATOM 4800 N N . HIS A 1 372 ? 162.748 198.045 184.593 1.00 54.84 371 HIS A N 1
ATOM 4801 C CA . HIS A 1 372 ? 162.920 199.484 184.719 1.00 55.87 371 HIS A CA 1
ATOM 4802 C C . HIS A 1 372 ? 162.214 200.015 185.958 1.00 59.75 371 HIS A C 1
ATOM 4803 O O . HIS A 1 372 ? 161.248 199.430 186.437 1.00 55.56 371 HIS A O 1
ATOM 4817 N N . GLU A 1 373 ? 162.657 201.161 186.463 1.00 67.25 372 GLU A N 1
ATOM 4818 C CA . GLU A 1 373 ? 162.066 201.826 187.632 1.00 73.31 372 GLU A CA 1
ATOM 4819 C C . GLU A 1 373 ? 160.702 202.486 187.337 1.00 72.79 372 GLU A C 1
ATOM 4820 O O . GLU A 1 373 ? 160.057 203.010 188.247 1.00 74.29 372 GLU A O 1
ATOM 4832 N N . ALA A 1 374 ? 160.231 202.433 186.087 1.00 72.59 373 ALA A N 1
ATOM 4833 C CA . ALA A 1 374 ? 158.877 202.791 185.683 1.00 72.42 373 ALA A CA 1
ATOM 4834 C C . ALA A 1 374 ? 158.416 201.958 184.479 1.00 74.19 373 ALA A C 1
ATOM 4835 O O . ALA A 1 374 ? 159.239 201.473 183.704 1.00 76.69 373 ALA A O 1
ATOM 4842 N N . ASP A 1 375 ? 157.104 201.818 184.294 1.00 76.52 374 ASP A N 1
ATOM 4843 C CA . ASP A 1 375 ? 156.478 201.125 183.159 1.00 76.26 374 ASP A CA 1
ATOM 4844 C C . ASP A 1 375 ? 155.700 202.054 182.222 1.00 75.05 374 ASP A C 1
ATOM 4845 O O . ASP A 1 375 ? 154.759 201.653 181.545 1.00 76.68 374 ASP A O 1
ATOM 4854 N N . SER A 1 376 ? 156.160 203.290 182.121 1.00 68.49 375 SER A N 1
ATOM 4855 C CA . SER A 1 376 ? 155.932 204.175 180.989 1.00 62.43 375 SER A CA 1
ATOM 4856 C C . SER A 1 376 ? 157.132 205.104 180.810 1.00 58.14 375 SER A C 1
ATOM 4857 O O . SER A 1 376 ? 157.935 205.279 181.725 1.00 55.72 375 SER A O 1
ATOM 4865 N N . TYR A 1 377 ? 157.305 205.659 179.612 1.00 57.34 376 TYR A N 1
ATOM 4866 C CA . TYR A 1 377 ? 158.424 206.538 179.262 1.00 57.12 376 TYR A CA 1
ATOM 4867 C C . TYR A 1 377 ? 157.930 207.781 178.545 1.00 56.96 376 TYR A C 1
ATOM 4868 O O . TYR A 1 377 ? 157.187 207.679 177.576 1.00 57.41 376 TYR A O 1
ATOM 4886 N N . GLN A 1 378 ? 158.352 208.960 178.960 1.00 57.70 377 GLN A N 1
ATOM 4887 C CA . GLN A 1 378 ? 157.864 210.223 178.424 1.00 58.84 377 GLN A CA 1
ATOM 4888 C C . GLN A 1 378 ? 159.039 211.104 178.042 1.00 59.22 377 GLN A C 1
ATOM 4889 O O . GLN A 1 378 ? 160.001 211.230 178.799 1.00 63.25 377 GLN A O 1
ATOM 4903 N N . THR A 1 379 ? 158.934 211.766 176.899 1.00 59.53 378 THR A N 1
ATOM 4904 C CA . THR A 1 379 ? 159.804 212.885 176.563 1.00 60.22 378 THR A CA 1
ATOM 4905 C C . THR A 1 379 ? 158.996 214.148 176.698 1.00 63.46 378 THR A C 1
ATOM 4906 O O . THR A 1 379 ? 158.037 214.369 175.965 1.00 65.12 378 THR A O 1
ATOM 4917 N N . TRP A 1 380 ? 159.415 214.983 177.627 1.00 62.96 379 TRP A N 1
ATOM 4918 C CA . TRP A 1 380 ? 158.947 216.331 177.834 1.00 63.18 379 TRP A CA 1
ATOM 4919 C C . TRP A 1 380 ? 159.916 217.327 177.211 1.00 61.65 379 TRP A C 1
ATOM 4920 O O . TRP A 1 380 ? 161.032 216.969 176.839 1.00 57.78 379 TRP A O 1
ATOM 4941 N N . ARG A 1 381 ? 159.522 218.589 177.101 1.00 63.12 380 ARG A N 1
ATOM 4942 C CA . ARG A 1 381 ? 160.370 219.675 176.602 1.00 65.57 380 ARG A CA 1
ATOM 4943 C C . ARG A 1 381 ? 160.496 220.773 177.643 1.00 67.00 380 ARG A C 1
ATOM 4944 O O . ARG A 1 381 ? 159.484 221.319 178.075 1.00 67.55 380 ARG A O 1
ATOM 4965 N N . ARG A 1 382 ? 161.711 221.085 178.108 1.00 66.10 381 ARG A N 1
ATOM 4966 C CA . ARG A 1 382 ? 161.966 222.142 179.110 1.00 67.72 381 ARG A CA 1
ATOM 4967 C C . ARG A 1 382 ? 161.749 223.514 178.538 1.00 66.90 381 ARG A C 1
ATOM 4968 O O . ARG A 1 382 ? 161.024 224.322 179.075 1.00 65.18 381 ARG A O 1
ATOM 4989 N N . PHE A 1 383 ? 162.414 223.814 177.468 1.00 64.80 382 PHE A N 1
ATOM 4990 C CA . PHE A 1 383 ? 162.226 225.048 176.709 1.00 64.84 382 PHE A CA 1
ATOM 4991 C C . PHE A 1 383 ? 162.539 224.829 175.221 1.00 64.31 382 PHE A C 1
ATOM 4992 O O . PHE A 1 383 ? 163.236 223.884 174.861 1.00 60.72 382 PHE A O 1
ATOM 5009 N N . SER A 1 384 ? 162.005 225.691 174.363 1.00 68.54 383 SER A N 1
ATOM 5010 C CA . SER A 1 384 ? 162.206 225.725 172.907 1.00 70.86 383 SER A CA 1
ATOM 5011 C C . SER A 1 384 ? 161.750 227.085 172.367 1.00 72.09 383 SER A C 1
ATOM 5012 O O . SER A 1 384 ? 161.202 227.891 173.121 1.00 69.48 383 SER A O 1
ATOM 5020 N N . SER A 1 385 ? 161.959 227.384 171.086 1.00 73.24 384 SER A N 1
ATOM 5021 C CA . SER A 1 385 ? 161.487 228.640 170.490 1.00 74.91 384 SER A CA 1
ATOM 5022 C C . SER A 1 385 ? 159.994 228.874 170.788 1.00 73.81 384 SER A C 1
ATOM 5023 O O . SER A 1 385 ? 159.138 228.054 170.448 1.00 74.28 384 SER A O 1
ATOM 5031 N N . GLY A 1 386 ? 159.685 229.973 171.483 1.00 73.11 385 GLY A N 1
ATOM 5032 C CA . GLY A 1 386 ? 158.326 230.346 171.887 1.00 74.01 385 GLY A CA 1
ATOM 5033 C C . GLY A 1 386 ? 157.744 229.627 173.115 1.00 72.93 385 GLY A C 1
ATOM 5034 O O . GLY A 1 386 ? 156.556 229.821 173.391 1.00 73.04 385 GLY A O 1
ATOM 5038 N N . PHE A 1 387 ? 158.513 228.815 173.854 1.00 71.42 386 PHE A N 1
ATOM 5039 C CA . PHE A 1 387 ? 158.029 228.118 175.062 1.00 72.71 386 PHE A CA 1
ATOM 5040 C C . PHE A 1 387 ? 159.087 227.887 176.158 1.00 73.38 386 PHE A C 1
ATOM 5041 O O . PHE A 1 387 ? 160.241 227.574 175.874 1.00 73.34 386 PHE A O 1
ATOM 5058 N N . VAL A 1 388 ? 158.658 227.910 177.422 1.00 75.70 387 VAL A N 1
ATOM 5059 C CA . VAL A 1 388 ? 159.425 227.466 178.605 1.00 79.29 387 VAL A CA 1
ATOM 5060 C C . VAL A 1 388 ? 158.475 226.892 179.664 1.00 81.08 387 VAL A C 1
ATOM 5061 O O . VAL A 1 388 ? 157.336 227.346 179.784 1.00 79.27 387 VAL A O 1
ATOM 5074 N N . SER A 1 389 ? 158.943 225.913 180.450 1.00 83.69 388 SER A N 1
ATOM 5075 C CA . SER A 1 389 ? 158.142 225.171 181.440 1.00 86.02 388 SER A CA 1
ATOM 5076 C C . SER A 1 389 ? 158.670 225.320 182.862 1.00 87.10 388 SER A C 1
ATOM 5077 O O . SER A 1 389 ? 159.866 225.506 183.084 1.00 85.56 388 SER A O 1
ATOM 5085 N N . ASN A 1 390 ? 157.755 225.240 183.828 1.00 89.83 389 ASN A N 1
ATOM 5086 C CA . ASN A 1 390 ? 158.014 225.279 185.266 1.00 91.92 389 ASN A CA 1
ATOM 5087 C C . ASN A 1 390 ? 157.878 223.896 185.923 1.00 92.02 389 ASN A C 1
ATOM 5088 O O . ASN A 1 390 ? 158.484 223.659 186.967 1.00 93.18 389 ASN A O 1
ATOM 5099 N N . VAL A 1 391 ? 157.132 223.018 185.269 1.00 93.57 390 VAL A N 1
ATOM 5100 C CA . VAL A 1 391 ? 156.958 221.667 185.741 1.00 93.82 390 VAL A CA 1
ATOM 5101 C C . VAL A 1 391 ? 158.206 220.828 185.547 1.00 88.75 390 VAL A C 1
ATOM 5102 O O . VAL A 1 391 ? 158.709 220.252 186.499 1.00 85.53 390 VAL A O 1
ATOM 5115 N N . ILE A 1 392 ? 158.675 220.723 184.310 1.00 83.98 391 ILE A N 1
ATOM 5116 C CA . ILE A 1 392 ? 159.839 219.888 184.018 1.00 82.02 391 ILE A CA 1
ATOM 5117 C C . ILE A 1 392 ? 161.082 220.472 184.634 1.00 82.78 391 ILE A C 1
ATOM 5118 O O . ILE A 1 392 ? 161.585 221.491 184.167 1.00 84.28 391 ILE A O 1
ATOM 5134 N N . ASP A 1 393 ? 161.599 219.811 185.662 1.00 80.30 392 ASP A N 1
ATOM 5135 C CA . ASP A 1 393 ? 162.744 220.324 186.392 1.00 77.54 392 ASP A CA 1
ATOM 5136 C C . ASP A 1 393 ? 164.047 219.619 186.148 1.00 74.36 392 ASP A C 1
ATOM 5137 O O . ASP A 1 393 ? 164.893 219.593 187.026 1.00 77.86 392 ASP A O 1
ATOM 5146 N N . TRP A 1 394 ? 164.233 219.013 184.998 1.00 71.88 393 TRP A N 1
ATOM 5147 C CA . TRP A 1 394 ? 165.531 218.443 184.703 1.00 68.15 393 TRP A CA 1
ATOM 5148 C C . TRP A 1 394 ? 165.799 218.566 183.255 1.00 65.93 393 TRP A C 1
ATOM 5149 O O . TRP A 1 394 ? 164.940 219.006 182.573 1.00 65.73 393 TRP A O 1
ATOM 5170 N N . SER A 1 395 ? 167.003 218.309 182.797 1.00 63.40 394 SER A N 1
ATOM 5171 C CA . SER A 1 395 ? 167.315 218.228 181.373 1.00 63.18 394 SER A CA 1
ATOM 5172 C C . SER A 1 395 ? 167.918 216.878 181.025 1.00 61.00 394 SER A C 1
ATOM 5173 O O . SER A 1 395 ? 168.711 216.338 181.788 1.00 61.00 394 SER A O 1
ATOM 5181 N N . SER A 1 396 ? 167.604 216.350 179.843 1.00 61.05 395 SER A N 1
ATOM 5182 C CA . SER A 1 396 ? 168.239 215.135 179.300 1.00 60.88 395 SER A CA 1
ATOM 5183 C C . SER A 1 396 ? 169.002 215.395 178.001 1.00 64.03 395 SER A C 1
ATOM 5184 O O . SER A 1 396 ? 169.330 214.477 177.264 1.00 62.34 395 SER A O 1
ATOM 5192 N N . SER A 1 397 ? 169.280 216.663 177.721 1.00 71.64 396 SER A N 1
ATOM 5193 C CA . SER A 1 397 ? 170.001 217.183 176.560 1.00 79.93 396 SER A CA 1
ATOM 5194 C C . SER A 1 397 ? 170.653 218.524 176.928 1.00 82.57 396 SER A C 1
ATOM 5195 O O . SER A 1 397 ? 170.237 219.162 177.895 1.00 84.35 396 SER A O 1
ATOM 5203 N N . GLY A 1 398 ? 171.670 218.951 176.177 1.00 83.34 397 GLY A N 1
ATOM 5204 C CA . GLY A 1 398 ? 172.474 220.149 176.471 1.00 87.92 397 GLY A CA 1
ATOM 5205 C C . GLY A 1 398 ? 172.297 221.332 175.510 1.00 90.10 397 GLY A C 1
ATOM 5206 O O . GLY A 1 398 ? 173.082 222.279 175.565 1.00 91.33 397 GLY A O 1
ATOM 5210 N N . GLY A 1 399 ? 171.321 221.282 174.601 1.00 88.52 398 GLY A N 1
ATOM 5211 C CA . GLY A 1 399 ? 171.127 222.284 173.542 1.00 83.46 398 GLY A CA 1
ATOM 5212 C C . GLY A 1 399 ? 170.851 223.708 174.048 1.00 81.90 398 GLY A C 1
ATOM 5213 O O . GLY A 1 399 ? 170.267 223.904 175.116 1.00 78.25 398 GLY A O 1
ATOM 5217 N N . ALA A 1 400 ? 171.275 224.705 173.265 1.00 83.82 399 ALA A N 1
ATOM 5218 C CA . ALA A 1 400 ? 171.125 226.133 173.576 1.00 86.01 399 ALA A CA 1
ATOM 5219 C C . ALA A 1 400 ? 169.799 226.749 173.076 1.00 88.62 399 ALA A C 1
ATOM 5220 O O . ALA A 1 400 ? 169.263 227.663 173.705 1.00 84.96 399 ALA A O 1
ATOM 5227 N N . ASN A 1 401 ? 169.258 226.261 171.953 1.00 93.87 400 ASN A N 1
ATOM 5228 C CA . ASN A 1 401 ? 167.979 226.713 171.379 1.00 100.30 400 ASN A CA 1
ATOM 5229 C C . ASN A 1 401 ? 166.750 226.074 172.061 1.00 94.15 400 ASN A C 1
ATOM 5230 O O . ASN A 1 401 ? 165.700 226.707 172.182 1.00 94.08 400 ASN A O 1
ATOM 5241 N N . GLY A 1 402 ? 166.886 224.830 172.525 1.00 86.13 401 GLY A N 1
ATOM 5242 C CA . GLY A 1 402 ? 165.843 224.074 173.219 1.00 79.99 401 GLY A CA 1
ATOM 5243 C C . GLY A 1 402 ? 166.363 222.760 173.807 1.00 75.39 401 GLY A C 1
ATOM 5244 O O . GLY A 1 402 ? 167.407 222.259 173.388 1.00 71.13 401 GLY A O 1
ATOM 5248 N N . GLN A 1 403 ? 165.653 222.204 174.790 1.00 72.04 402 GLN A N 1
ATOM 5249 C CA . GLN A 1 403 ? 166.043 220.974 175.488 1.00 70.01 402 GLN A CA 1
ATOM 5250 C C . GLN A 1 403 ? 164.868 220.034 175.722 1.00 69.49 402 GLN A C 1
ATOM 5251 O O . GLN A 1 403 ? 163.857 220.426 176.304 1.00 66.91 402 GLN A O 1
ATOM 5265 N N . ASN A 1 404 ? 165.037 218.768 175.354 1.00 68.20 403 ASN A N 1
ATOM 5266 C CA . ASN A 1 404 ? 164.162 217.670 175.753 1.00 67.00 403 ASN A CA 1
ATOM 5267 C C . ASN A 1 404 ? 164.615 217.051 177.079 1.00 64.13 403 ASN A C 1
ATOM 5268 O O . ASN A 1 404 ? 165.813 216.956 177.369 1.00 63.63 403 ASN A O 1
ATOM 5279 N N . SER A 1 405 ? 163.640 216.611 177.863 1.00 63.14 404 SER A N 1
ATOM 5280 C CA . SER A 1 405 ? 163.791 216.015 179.188 1.00 62.58 404 SER A CA 1
ATOM 5281 C C . SER A 1 405 ? 163.049 214.689 179.245 1.00 62.28 404 SER A C 1
ATOM 5282 O O . SER A 1 405 ? 161.842 214.642 179.033 1.00 63.78 404 SER A O 1
ATOM 5290 N N . ASN A 1 406 ? 163.750 213.600 179.524 1.00 60.93 405 ASN A N 1
ATOM 5291 C CA . ASN A 1 406 ? 163.211 212.249 179.477 1.00 61.37 405 ASN A CA 1
ATOM 5292 C C . ASN A 1 406 ? 162.967 211.714 180.879 1.00 61.00 405 ASN A C 1
ATOM 5293 O O . ASN A 1 406 ? 163.802 211.907 181.766 1.00 69.21 405 ASN A O 1
ATOM 5304 N N . ILE A 1 407 ? 161.856 211.018 181.082 1.00 57.41 406 ILE A N 1
ATOM 5305 C CA . ILE A 1 407 ? 161.526 210.336 182.333 1.00 55.63 406 ILE A CA 1
ATOM 5306 C C . ILE A 1 407 ? 161.042 208.918 182.072 1.00 59.35 406 ILE A C 1
ATOM 5307 O O . ILE A 1 407 ? 160.369 208.645 181.079 1.00 64.37 406 ILE A O 1
ATOM 5323 N N . GLY A 1 408 ? 161.360 208.012 182.984 1.00 62.54 407 GLY A N 1
ATOM 5324 C CA . GLY A 1 408 ? 160.731 206.706 183.076 1.00 62.80 407 GLY A CA 1
ATOM 5325 C C . GLY A 1 408 ? 161.472 205.584 182.367 1.00 60.29 407 GLY A C 1
ATOM 5326 O O . GLY A 1 408 ? 162.699 205.544 182.278 1.00 57.58 407 GLY A O 1
ATOM 5330 N N . GLY A 1 409 ? 160.734 204.594 181.910 1.00 62.06 408 GLY A N 1
ATOM 5331 C CA . GLY A 1 409 ? 161.321 203.358 181.457 1.00 64.16 408 GLY A CA 1
ATOM 5332 C C . GLY A 1 409 ? 160.331 202.358 180.918 1.00 63.91 408 GLY A C 1
ATOM 5333 O O . GLY A 1 409 ? 159.128 202.576 180.865 1.00 70.10 408 GLY A O 1
ATOM 5337 N N . TYR A 1 410 ? 160.886 201.251 180.455 1.00 60.42 409 TYR A N 1
ATOM 5338 C CA . TYR A 1 410 ? 160.201 200.339 179.562 1.00 59.87 409 TYR A CA 1
ATOM 5339 C C . TYR A 1 410 ? 159.632 199.118 180.282 1.00 59.03 409 TYR A C 1
ATOM 5340 O O . TYR A 1 410 ? 159.644 198.009 179.760 1.00 59.82 409 TYR A O 1
ATOM 5358 N N . GLY A 1 411 ? 159.143 199.327 181.499 1.00 57.82 410 GLY A N 1
ATOM 5359 C CA . GLY A 1 411 ? 158.487 198.315 182.310 1.00 56.81 410 GLY A CA 1
ATOM 5360 C C . GLY A 1 411 ? 159.395 197.160 182.648 1.00 50.92 410 GLY A C 1
ATOM 5361 O O . GLY A 1 411 ? 160.576 197.351 182.928 1.00 46.82 410 GLY A O 1
ATOM 5365 N N . SER A 1 412 ? 158.851 195.955 182.664 1.00 50.34 411 SER A N 1
ATOM 5366 C CA . SER A 1 412 ? 159.631 194.763 182.927 1.00 50.34 411 SER A CA 1
ATOM 5367 C C . SER A 1 412 ? 159.351 193.706 181.895 1.00 46.18 411 SER A C 1
ATOM 5368 O O . SER A 1 412 ? 158.213 193.462 181.495 1.00 42.52 411 SER A O 1
ATOM 5376 N N . PHE A 1 413 ? 160.415 193.092 181.423 1.00 43.95 412 PHE A N 1
ATOM 5377 C CA . PHE A 1 413 ? 160.364 192.051 180.429 1.00 43.30 412 PHE A CA 1
ATOM 5378 C C . PHE A 1 413 ? 161.497 191.075 180.643 1.00 43.96 412 PHE A C 1
ATOM 5379 O O . PHE A 1 413 ? 162.587 191.444 181.062 1.00 44.03 412 PHE A O 1
ATOM 5396 N N . ALA A 1 414 ? 161.244 189.814 180.365 1.00 44.47 413 ALA A N 1
ATOM 5397 C CA . ALA A 1 414 ? 162.138 188.735 180.697 1.00 45.49 413 ALA A CA 1
ATOM 5398 C C . ALA A 1 414 ? 162.119 187.671 179.629 1.00 43.76 413 ALA A C 1
ATOM 5399 O O . ALA A 1 414 ? 161.100 187.452 178.983 1.00 42.34 413 ALA A O 1
ATOM 5406 N N . THR A 1 415 ? 163.228 186.963 179.486 1.00 44.92 414 THR A N 1
ATOM 5407 C CA . THR A 1 415 ? 163.248 185.695 178.793 1.00 47.90 414 THR A CA 1
ATOM 5408 C C . THR A 1 415 ? 163.699 184.606 179.745 1.00 50.59 414 THR A C 1
ATOM 5409 O O . THR A 1 415 ? 164.714 184.742 180.427 1.00 52.69 414 THR A O 1
ATOM 5420 N N . ASN A 1 416 ? 162.878 183.571 179.876 1.00 51.47 415 ASN A N 1
ATOM 5421 C CA . ASN A 1 416 ? 163.069 182.530 180.857 1.00 54.90 415 ASN A CA 1
ATOM 5422 C C . ASN A 1 416 ? 163.056 181.148 180.228 1.00 55.70 415 ASN A C 1
ATOM 5423 O O . ASN A 1 416 ? 162.288 180.894 179.309 1.00 58.83 415 ASN A O 1
ATOM 5434 N N . THR A 1 417 ? 163.931 180.273 180.705 1.00 58.05 416 THR A N 1
ATOM 5435 C CA . THR A 1 417 ? 163.932 178.844 180.399 1.00 61.48 416 THR A CA 1
ATOM 5436 C C . THR A 1 417 ? 163.467 178.102 181.635 1.00 58.40 416 THR A C 1
ATOM 5437 O O . THR A 1 417 ? 163.946 178.347 182.739 1.00 56.12 416 THR A O 1
ATOM 5448 N N . SER A 1 418 ? 162.528 177.194 181.457 1.00 54.86 417 SER A N 1
ATOM 5449 C CA . SER A 1 418 ? 162.072 176.250 182.459 1.00 52.08 417 SER A CA 1
ATOM 5450 C C . SER A 1 418 ? 162.376 174.862 181.939 1.00 51.20 417 SER A C 1
ATOM 5451 O O . SER A 1 418 ? 161.615 174.356 181.119 1.00 53.01 417 SER A O 1
ATOM 5459 N N . SER A 1 419 ? 163.499 174.270 182.335 1.00 49.27 418 SER A N 1
ATOM 5460 C CA . SER A 1 419 ? 163.960 172.985 181.821 1.00 52.45 418 SER A CA 1
ATOM 5461 C C . SER A 1 419 ? 163.992 171.894 182.882 1.00 54.80 418 SER A C 1
ATOM 5462 O O . SER A 1 419 ? 164.771 171.972 183.825 1.00 57.98 418 SER A O 1
ATOM 5470 N N . PHE A 1 420 ? 163.225 170.832 182.677 1.00 57.71 419 PHE A N 1
ATOM 5471 C CA . PHE A 1 420 ? 163.311 169.582 183.417 1.00 62.85 419 PHE A CA 1
ATOM 5472 C C . PHE A 1 420 ? 164.187 168.589 182.657 1.00 61.56 419 PHE A C 1
ATOM 5473 O O . PHE A 1 420 ? 163.906 168.233 181.516 1.00 58.82 419 PHE A O 1
ATOM 5490 N N . SER A 1 421 ? 165.267 168.157 183.286 1.00 63.73 420 SER A N 1
ATOM 5491 C CA . SER A 1 421 ? 166.286 167.278 182.736 1.00 65.53 420 SER A CA 1
ATOM 5492 C C . SER A 1 421 ? 166.191 165.915 183.372 1.00 65.72 420 SER A C 1
ATOM 5493 O O . SER A 1 421 ? 166.280 165.793 184.590 1.00 68.98 420 SER A O 1
ATOM 5501 N N . LEU A 1 422 ? 166.094 164.877 182.558 1.00 60.95 421 LEU A N 1
ATOM 5502 C CA . LEU A 1 422 ? 166.420 163.518 182.960 1.00 58.50 421 LEU A CA 1
ATOM 5503 C C . LEU A 1 422 ? 167.751 163.139 182.336 1.00 56.39 421 LEU A C 1
ATOM 5504 O O . LEU A 1 422 ? 167.984 163.457 181.176 1.00 57.54 421 LEU A O 1
ATOM 5520 N N . LYS A 1 423 ? 168.618 162.458 183.079 1.00 56.94 422 LYS A N 1
ATOM 5521 C CA . LYS A 1 423 ? 169.828 161.837 182.549 1.00 62.22 422 LYS A CA 1
ATOM 5522 C C . LYS A 1 423 ? 170.026 160.450 183.124 1.00 64.65 422 LYS A C 1
ATOM 5523 O O . LYS A 1 423 ? 169.569 160.150 184.223 1.00 71.71 422 LYS A O 1
ATOM 5542 N N . GLN A 1 424 ? 170.792 159.631 182.432 1.00 66.10 423 GLN A N 1
ATOM 5543 C CA . GLN A 1 424 ? 171.244 158.361 182.941 1.00 64.00 423 GLN A CA 1
ATOM 5544 C C . GLN A 1 424 ? 172.565 158.019 182.271 1.00 64.17 423 GLN A C 1
ATOM 5545 O O . GLN A 1 424 ? 172.610 157.725 181.082 1.00 59.30 423 GLN A O 1
ATOM 5559 N N . ASP A 1 425 ? 173.645 158.072 183.041 1.00 69.54 424 ASP A N 1
ATOM 5560 C CA . ASP A 1 425 ? 174.988 157.735 182.599 1.00 75.83 424 ASP A CA 1
ATOM 5561 C C . ASP A 1 425 ? 175.401 156.385 183.172 1.00 75.29 424 ASP A C 1
ATOM 5562 O O . ASP A 1 425 ? 175.467 156.206 184.385 1.00 81.32 424 ASP A O 1
ATOM 5571 N N . TYR A 1 426 ? 175.727 155.449 182.299 1.00 73.62 425 TYR A N 1
ATOM 5572 C CA . TYR A 1 426 ? 176.244 154.135 182.619 1.00 73.63 425 TYR A CA 1
ATOM 5573 C C . TYR A 1 426 ? 177.731 154.057 182.317 1.00 77.77 425 TYR A C 1
ATOM 5574 O O . TYR A 1 426 ? 178.218 154.533 181.297 1.00 77.02 425 TYR A O 1
ATOM 5592 N N . GLU A 1 427 ? 178.455 153.413 183.208 1.00 83.20 426 GLU A N 1
ATOM 5593 C CA . GLU A 1 427 ? 179.861 153.098 183.079 1.00 93.44 426 GLU A CA 1
ATOM 5594 C C . GLU A 1 427 ? 180.004 151.624 183.422 1.00 91.88 426 GLU A C 1
ATOM 5595 O O . GLU A 1 427 ? 180.082 151.254 184.593 1.00 99.37 426 GLU A O 1
ATOM 5607 N N . LEU A 1 428 ? 179.942 150.752 182.421 1.00 85.36 427 LEU A N 1
ATOM 5608 C CA . LEU A 1 428 ? 180.125 149.330 182.661 1.00 83.02 427 LEU A CA 1
ATOM 5609 C C . LEU A 1 428 ? 181.583 149.039 183.005 1.00 85.26 427 LEU A C 1
ATOM 5610 O O . LEU A 1 428 ? 182.503 149.679 182.494 1.00 84.13 427 LEU A O 1
ATOM 5626 N N . ASN A 1 429 ? 181.807 148.056 183.870 1.00 84.84 428 ASN A N 1
ATOM 5627 C CA . ASN A 1 429 ? 183.147 147.559 184.149 1.00 83.57 428 ASN A CA 1
ATOM 5628 C C . ASN A 1 429 ? 183.812 147.045 182.860 1.00 85.31 428 ASN A C 1
ATOM 5629 O O . ASN A 1 429 ? 183.110 146.637 181.936 1.00 83.26 428 ASN A O 1
ATOM 5640 N N . PRO A 1 430 ? 185.153 147.032 182.774 1.00 88.64 429 PRO A N 1
ATOM 5641 C CA . PRO A 1 430 ? 185.853 146.462 181.641 1.00 90.44 429 PRO A CA 1
ATOM 5642 C C . PRO A 1 430 ? 185.508 144.982 181.444 1.00 93.54 429 PRO A C 1
ATOM 5643 O O . PRO A 1 430 ? 185.839 144.142 182.278 1.00 94.70 429 PRO A O 1
ATOM 5654 N N . VAL A 1 431 ? 184.873 144.662 180.318 1.00 96.97 430 VAL A N 1
ATOM 5655 C CA . VAL A 1 431 ? 184.560 143.305 179.845 1.00 100.33 430 VAL A CA 1
ATOM 5656 C C . VAL A 1 431 ? 185.475 142.963 178.674 1.00 103.07 430 VAL A C 1
ATOM 5657 O O . VAL A 1 431 ? 185.665 143.793 177.795 1.00 102.50 430 VAL A O 1
ATOM 5670 N N . SER A 1 432 ? 186.064 141.770 178.630 1.00 105.76 431 SER A N 1
ATOM 5671 C CA . SER A 1 432 ? 187.002 141.387 177.565 1.00 106.44 431 SER A CA 1
ATOM 5672 C C . SER A 1 432 ? 186.317 140.570 176.473 1.00 108.81 431 SER A C 1
ATOM 5673 O O . SER A 1 432 ? 185.653 139.576 176.761 1.00 107.01 431 SER A O 1
ATOM 5681 N N . TRP A 1 433 ? 186.476 140.974 175.213 1.00 112.47 432 TRP A N 1
ATOM 5682 C CA . TRP A 1 433 ? 186.018 140.236 174.031 1.00 114.24 432 TRP A CA 1
ATOM 5683 C C . TRP A 1 433 ? 187.073 140.291 172.922 1.00 115.02 432 TRP A C 1
ATOM 5684 O O . TRP A 1 433 ? 187.633 141.349 172.638 1.00 112.52 432 TRP A O 1
ATOM 5705 N N . TYR A 1 434 ? 187.356 139.150 172.289 1.00 117.58 433 TYR A N 1
ATOM 5706 C CA . TYR A 1 434 ? 188.394 139.007 171.261 1.00 119.95 433 TYR A CA 1
ATOM 5707 C C . TYR A 1 434 ? 189.773 139.545 171.708 1.00 118.41 433 TYR A C 1
ATOM 5708 O O . TYR A 1 434 ? 190.545 140.086 170.927 1.00 117.47 433 TYR A O 1
ATOM 5726 N N . GLY A 1 435 ? 190.081 139.430 173.000 1.00 118.93 434 GLY A N 1
ATOM 5727 C CA . GLY A 1 435 ? 191.320 139.903 173.625 1.00 118.60 434 GLY A CA 1
ATOM 5728 C C . GLY A 1 435 ? 191.356 141.399 173.959 1.00 116.75 434 GLY A C 1
ATOM 5729 O O . GLY A 1 435 ? 192.145 141.811 174.805 1.00 112.74 434 GLY A O 1
ATOM 5733 N N . ILE A 1 436 ? 190.503 142.216 173.350 1.00 117.36 435 ILE A N 1
ATOM 5734 C CA . ILE A 1 436 ? 190.357 143.633 173.675 1.00 115.58 435 ILE A CA 1
ATOM 5735 C C . ILE A 1 436 ? 189.537 143.760 174.964 1.00 113.31 435 ILE A C 1
ATOM 5736 O O . ILE A 1 436 ? 188.451 143.193 175.063 1.00 112.52 435 ILE A O 1
ATOM 5752 N N . ASN A 1 437 ? 189.999 144.536 175.945 1.00 111.70 436 ASN A N 1
ATOM 5753 C CA . ASN A 1 437 ? 189.142 144.968 177.057 1.00 110.84 436 ASN A CA 1
ATOM 5754 C C . ASN A 1 437 ? 188.239 146.115 176.600 1.00 110.02 436 ASN A C 1
ATOM 5755 O O . ASN A 1 437 ? 188.769 147.088 176.088 1.00 112.39 436 ASN A O 1
ATOM 5766 N N . HIS A 1 438 ? 186.928 146.073 176.825 1.00 107.77 437 HIS A N 1
ATOM 5767 C CA . HIS A 1 438 ? 185.988 147.158 176.533 1.00 102.24 437 HIS A CA 1
ATOM 5768 C C . HIS A 1 438 ? 185.405 147.762 177.809 1.00 98.77 437 HIS A C 1
ATOM 5769 O O . HIS A 1 438 ? 184.658 147.102 178.529 1.00 94.63 437 HIS A O 1
ATOM 5783 N N . GLN A 1 439 ? 185.677 149.037 178.069 1.00 98.66 438 GLN A N 1
ATOM 5784 C CA . GLN A 1 439 ? 184.950 149.863 179.031 1.00 99.52 438 GLN A CA 1
ATOM 5785 C C . GLN A 1 439 ? 183.798 150.530 178.279 1.00 95.88 438 GLN A C 1
ATOM 5786 O O . GLN A 1 439 ? 183.986 151.562 177.636 1.00 100.78 438 GLN A O 1
ATOM 5800 N N . ILE A 1 440 ? 182.620 149.914 178.267 1.00 91.76 439 ILE A N 1
ATOM 5801 C CA . ILE A 1 440 ? 181.457 150.451 177.554 1.00 88.45 439 ILE A CA 1
ATOM 5802 C C . ILE A 1 440 ? 180.741 151.458 178.454 1.00 88.31 439 ILE A C 1
ATOM 5803 O O . ILE A 1 440 ? 179.893 151.101 179.272 1.00 94.40 439 ILE A O 1
ATOM 5819 N N . ASP A 1 441 ? 181.084 152.729 178.319 1.00 86.12 440 ASP A N 1
ATOM 5820 C CA . ASP A 1 441 ? 180.245 153.803 178.836 1.00 84.71 440 ASP A CA 1
ATOM 5821 C C . ASP A 1 441 ? 179.087 154.035 177.864 1.00 80.15 440 ASP A C 1
ATOM 5822 O O . ASP A 1 441 ? 179.259 153.956 176.648 1.00 83.39 440 ASP A O 1
ATOM 5831 N N . PHE A 1 442 ? 177.904 154.342 178.370 1.00 74.14 441 PHE A N 1
ATOM 5832 C CA . PHE A 1 442 ? 176.750 154.690 177.549 1.00 70.55 441 PHE A CA 1
ATOM 5833 C C . PHE A 1 442 ? 175.766 155.526 178.348 1.00 65.48 441 PHE A C 1
ATOM 5834 O O . PHE A 1 442 ? 175.868 155.615 179.564 1.00 70.98 441 PHE A O 1
ATOM 5851 N N . GLY A 1 443 ? 174.810 156.173 177.707 1.00 59.89 442 GLY A N 1
ATOM 5852 C CA . GLY A 1 443 ? 173.814 156.916 178.457 1.00 57.68 442 GLY A CA 1
ATOM 5853 C C . GLY A 1 443 ? 172.815 157.659 177.607 1.00 58.81 442 GLY A C 1
ATOM 5854 O O . GLY A 1 443 ? 172.830 157.579 176.381 1.00 57.72 442 GLY A O 1
ATOM 5858 N N . TRP A 1 444 ? 171.952 158.404 178.275 1.00 60.57 443 TRP A N 1
ATOM 5859 C CA . TRP A 1 444 ? 170.965 159.255 177.641 1.00 60.60 443 TRP A CA 1
ATOM 5860 C C . TRP A 1 444 ? 170.624 160.458 178.506 1.00 61.21 443 TRP A C 1
ATOM 5861 O O . TRP A 1 444 ? 170.846 160.462 179.713 1.00 60.62 443 TRP A O 1
ATOM 5882 N N . GLU A 1 445 ? 170.068 161.486 177.889 1.00 63.29 444 GLU A N 1
ATOM 5883 C CA . GLU A 1 445 ? 169.431 162.603 178.561 1.00 66.86 444 GLU A CA 1
ATOM 5884 C C . GLU A 1 445 ? 168.289 163.197 177.743 1.00 61.76 444 GLU A C 1
ATOM 5885 O O . GLU A 1 445 ? 168.289 163.152 176.515 1.00 59.61 444 GLU A O 1
ATOM 5897 N N . THR A 1 446 ? 167.303 163.765 178.427 1.00 61.09 445 THR A N 1
ATOM 5898 C CA . THR A 1 446 ? 166.172 164.468 177.824 1.00 66.15 445 THR A CA 1
ATOM 5899 C C . THR A 1 446 ? 165.879 165.739 178.584 1.00 68.83 445 THR A C 1
ATOM 5900 O O . THR A 1 446 ? 165.436 165.691 179.731 1.00 76.75 445 THR A O 1
ATOM 5911 N N . ASP A 1 447 ? 166.107 166.877 177.942 1.00 71.05 446 ASP A N 1
ATOM 5912 C CA . ASP A 1 447 ? 165.714 168.186 178.444 1.00 72.83 446 ASP A CA 1
ATOM 5913 C C . ASP A 1 447 ? 164.347 168.548 177.893 1.00 64.91 446 ASP A C 1
ATOM 5914 O O . ASP A 1 447 ? 164.229 168.945 176.737 1.00 59.13 446 ASP A O 1
ATOM 5923 N N . PHE A 1 448 ? 163.313 168.428 178.712 1.00 63.77 447 PHE A N 1
ATOM 5924 C CA . PHE A 1 448 ? 162.010 169.007 178.442 1.00 64.33 447 PHE A CA 1
ATOM 5925 C C . PHE A 1 448 ? 162.099 170.468 178.838 1.00 62.97 447 PHE A C 1
ATOM 5926 O O . PHE A 1 448 ? 162.344 170.743 180.007 1.00 64.57 447 PHE A O 1
ATOM 5943 N N . TYR A 1 449 ? 161.943 171.417 177.926 1.00 60.02 448 TYR A N 1
ATOM 5944 C CA . TYR A 1 449 ? 162.051 172.823 178.278 1.00 58.57 448 TYR A CA 1
ATOM 5945 C C . TYR A 1 449 ? 161.003 173.699 177.629 1.00 56.68 448 TYR A C 1
ATOM 5946 O O . TYR A 1 449 ? 160.644 173.524 176.471 1.00 58.44 448 TYR A O 1
ATOM 5964 N N . THR A 1 450 ? 160.560 174.706 178.364 1.00 56.14 449 THR A N 1
ATOM 5965 C CA . THR A 1 450 ? 159.806 175.832 177.826 1.00 55.16 449 THR A CA 1
ATOM 5966 C C . THR A 1 450 ? 160.685 177.058 177.885 1.00 58.31 449 THR A C 1
ATOM 5967 O O . THR A 1 450 ? 161.229 177.365 178.937 1.00 61.02 449 THR A O 1
ATOM 5978 N N . SER A 1 451 ? 160.771 177.803 176.783 1.00 57.29 450 SER A N 1
ATOM 5979 C CA . SER A 1 451 ? 161.502 179.067 176.776 1.00 54.91 450 SER A CA 1
ATOM 5980 C C . SER A 1 451 ? 160.454 180.148 176.591 1.00 54.26 450 SER A C 1
ATOM 5981 O O . SER A 1 451 ? 159.584 180.001 175.738 1.00 55.57 450 SER A O 1
ATOM 5989 N N . ARG A 1 452 ? 160.509 181.227 177.368 1.00 55.25 451 ARG A N 1
ATOM 5990 C CA . ARG A 1 452 ? 159.449 182.239 177.295 1.00 57.91 451 ARG A CA 1
ATOM 5991 C C . ARG A 1 452 ? 159.894 183.680 177.449 1.00 56.77 451 ARG A C 1
ATOM 5992 O O . ARG A 1 452 ? 160.286 184.089 178.539 1.00 53.33 451 ARG A O 1
ATOM 6013 N N . TYR A 1 453 ? 159.788 184.467 176.384 1.00 54.32 452 TYR A N 1
ATOM 6014 C CA . TYR A 1 453 ? 160.103 185.884 176.473 1.00 52.08 452 TYR A CA 1
ATOM 6015 C C . TYR A 1 453 ? 158.777 186.548 176.752 1.00 49.40 452 TYR A C 1
ATOM 6016 O O . TYR A 1 453 ? 157.774 186.167 176.153 1.00 49.98 452 TYR A O 1
ATOM 6034 N N . ARG A 1 454 ? 158.733 187.532 177.646 1.00 50.25 453 ARG A N 1
ATOM 6035 C CA . ARG A 1 454 ? 157.432 188.091 178.013 1.00 53.37 453 ARG A CA 1
ATOM 6036 C C . ARG A 1 454 ? 157.437 189.412 178.765 1.00 51.39 453 ARG A C 1
ATOM 6037 O O . ARG A 1 454 ? 158.094 189.535 179.799 1.00 51.28 453 ARG A O 1
ATOM 6058 N N . ARG A 1 455 ? 156.694 190.397 178.265 1.00 46.94 454 ARG A N 1
ATOM 6059 C CA . ARG A 1 455 ? 156.554 191.661 178.975 1.00 47.81 454 ARG A CA 1
ATOM 6060 C C . ARG A 1 455 ? 155.474 191.449 180.017 1.00 49.00 454 ARG A C 1
ATOM 6061 O O . ARG A 1 455 ? 154.511 190.727 179.758 1.00 47.94 454 ARG A O 1
ATOM 6082 N N . PHE A 1 456 ? 155.602 192.080 181.178 1.00 50.47 455 PHE A N 1
ATOM 6083 C CA . PHE A 1 456 ? 154.661 191.843 182.276 1.00 52.99 455 PHE A CA 1
ATOM 6084 C C . PHE A 1 456 ? 153.564 192.894 182.361 1.00 54.70 455 PHE A C 1
ATOM 6085 O O . PHE A 1 456 ? 152.489 192.611 182.887 1.00 58.39 455 PHE A O 1
ATOM 6102 N N . SER A 1 457 ? 153.818 194.093 181.858 1.00 56.73 456 SER A N 1
ATOM 6103 C CA . SER A 1 457 ? 152.777 195.114 181.767 1.00 60.01 456 SER A CA 1
ATOM 6104 C C . SER A 1 457 ? 152.892 195.883 180.454 1.00 59.60 456 SER A C 1
ATOM 6105 O O . SER A 1 457 ? 153.963 195.995 179.867 1.00 59.70 456 SER A O 1
ATOM 6113 N N . ASP A 1 458 ? 151.777 196.430 179.987 1.00 60.29 457 ASP A N 1
ATOM 6114 C CA . ASP A 1 458 ? 151.742 197.379 178.884 1.00 60.27 457 ASP A CA 1
ATOM 6115 C C . ASP A 1 458 ? 152.584 198.618 179.194 1.00 58.90 457 ASP A C 1
ATOM 6116 O O . ASP A 1 458 ? 152.316 199.337 180.157 1.00 57.35 457 ASP A O 1
ATOM 6125 N N . VAL A 1 459 ? 153.562 198.914 178.346 1.00 56.05 458 VAL A N 1
ATOM 6126 C CA . VAL A 1 459 ? 154.405 200.096 178.465 1.00 55.36 458 VAL A CA 1
ATOM 6127 C C . VAL A 1 459 ? 153.970 201.123 177.439 1.00 57.68 458 VAL A C 1
ATOM 6128 O O . VAL A 1 459 ? 154.239 200.987 176.247 1.00 52.64 458 VAL A O 1
ATOM 6141 N N . TYR A 1 460 ? 153.321 202.183 177.895 1.00 61.06 459 TYR A N 1
ATOM 6142 C CA . TYR A 1 460 ? 153.041 203.341 177.070 1.00 60.90 459 TYR A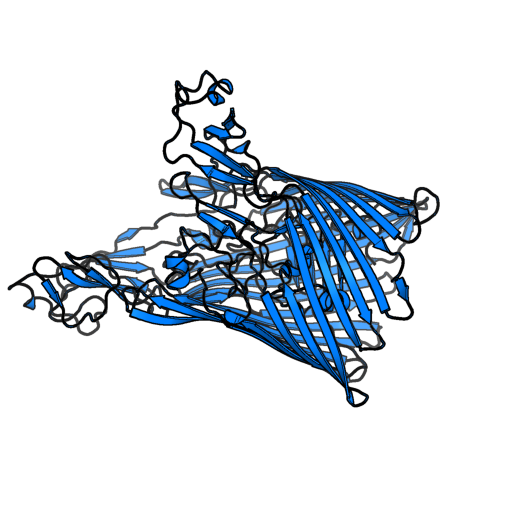 CA 1
ATOM 6143 C C . TYR A 1 460 ? 154.263 204.243 177.017 1.00 59.80 459 TYR A C 1
ATOM 6144 O O . TYR A 1 460 ? 154.895 204.510 178.036 1.00 57.71 459 TYR A O 1
ATOM 6162 N N . THR A 1 461 ? 154.595 204.736 175.836 1.00 59.65 460 THR A N 1
ATOM 6163 C CA . THR A 1 461 ? 155.714 205.645 175.612 1.00 59.29 460 THR A CA 1
ATOM 6164 C C . THR A 1 461 ? 155.290 206.876 174.819 1.00 58.32 460 THR A C 1
ATOM 6165 O O . THR A 1 461 ? 154.336 206.838 174.049 1.00 54.42 460 THR A O 1
ATOM 6176 N N . GLY A 1 462 ? 155.937 208.007 175.073 1.00 62.54 461 GLY A N 1
ATOM 6177 C CA . GLY A 1 462 ? 155.373 209.335 174.840 1.00 65.95 461 GLY A CA 1
ATOM 6178 C C . GLY A 1 462 ? 155.435 209.897 173.426 1.00 68.73 461 GLY A C 1
ATOM 6179 O O . GLY A 1 462 ? 155.050 211.050 173.254 1.00 68.24 461 GLY A O 1
ATOM 6183 N N . GLY A 1 463 ? 155.905 209.136 172.438 1.00 72.42 462 GLY A N 1
ATOM 6184 C CA . GLY A 1 463 ? 155.750 209.470 171.015 1.00 72.01 462 GLY A CA 1
ATOM 6185 C C . GLY A 1 463 ? 156.234 210.875 170.656 1.00 70.66 462 GLY A C 1
ATOM 6186 O O . GLY A 1 463 ? 157.341 211.253 171.040 1.00 70.61 462 GLY A O 1
ATOM 6190 N N . VAL A 1 464 ? 155.418 211.650 169.936 1.00 67.69 463 VAL A N 1
ATOM 6191 C CA . VAL A 1 464 ? 155.706 213.061 169.629 1.00 67.19 463 VAL A CA 1
ATOM 6192 C C . VAL A 1 464 ? 154.949 213.984 170.567 1.00 66.19 463 VAL A C 1
ATOM 6193 O O . VAL A 1 464 ? 153.771 213.778 170.868 1.00 65.74 463 VAL A O 1
ATOM 6206 N N . LEU A 1 465 ? 155.643 215.011 171.039 1.00 63.52 464 LEU A N 1
ATOM 6207 C CA . LEU A 1 465 ? 155.162 215.987 172.005 1.00 62.43 464 LEU A CA 1
ATOM 6208 C C . LEU A 1 465 ? 154.801 217.279 171.282 1.00 60.88 464 LEU A C 1
ATOM 6209 O O . LEU A 1 465 ? 155.598 217.789 170.498 1.00 60.68 464 LEU A O 1
ATOM 6225 N N . VAL A 1 466 ? 153.622 217.818 171.554 1.00 60.07 465 VAL A N 1
ATOM 6226 C CA . VAL A 1 466 ? 153.190 219.125 171.056 1.00 62.14 465 VAL A CA 1
ATOM 6227 C C . VAL A 1 466 ? 153.107 220.111 172.208 1.00 62.91 465 VAL A C 1
ATOM 6228 O O . VAL A 1 466 ? 152.664 219.800 173.315 1.00 61.79 465 VAL A O 1
ATOM 6241 N N . VAL A 1 467 ? 153.652 221.293 171.961 1.00 64.96 466 VAL A N 1
ATOM 6242 C CA . VAL A 1 467 ? 154.058 222.255 172.980 1.00 67.30 466 VAL A CA 1
ATOM 6243 C C . VAL A 1 467 ? 153.537 223.620 172.547 1.00 69.01 466 VAL A C 1
ATOM 6244 O O . VAL A 1 467 ? 154.223 224.331 171.815 1.00 68.41 466 VAL A O 1
ATOM 6257 N N . PRO A 1 468 ? 152.292 223.975 172.886 1.00 72.44 467 PRO A N 1
ATOM 6258 C CA . PRO A 1 468 ? 151.690 225.201 172.394 1.00 76.30 467 PRO A CA 1
ATOM 6259 C C . PRO A 1 468 ? 152.454 226.442 172.880 1.00 78.17 467 PRO A C 1
ATOM 6260 O O . PRO A 1 468 ? 152.652 226.642 174.077 1.00 77.99 467 PRO A O 1
ATOM 6271 N N . THR A 1 469 ? 152.904 227.270 171.937 1.00 80.56 468 THR A N 1
ATOM 6272 C CA . THR A 1 469 ? 153.708 228.479 172.181 1.00 82.97 468 THR A CA 1
ATOM 6273 C C . THR A 1 469 ? 152.856 229.711 172.517 1.00 85.38 468 THR A C 1
ATOM 6274 O O . THR A 1 469 ? 151.722 229.845 172.047 1.00 85.33 468 THR A O 1
ATOM 6285 N N . GLY A 1 470 ? 153.420 230.658 173.273 1.00 88.75 469 GLY A N 1
ATOM 6286 C CA . GLY A 1 470 ? 152.819 231.980 173.516 1.00 92.41 469 GLY A CA 1
ATOM 6287 C C . GLY A 1 470 ? 151.403 231.934 174.107 1.00 95.51 469 GLY A C 1
ATOM 6288 O O . GLY A 1 470 ? 151.102 231.116 174.977 1.00 94.54 469 GLY A O 1
ATOM 6292 N N . ALA A 1 471 ? 150.508 232.786 173.605 1.00 99.00 470 ALA A N 1
ATOM 6293 C CA . ALA A 1 471 ? 149.118 232.892 174.066 1.00 101.61 470 ALA A CA 1
ATOM 6294 C C . ALA A 1 471 ? 148.288 231.591 173.927 1.00 102.31 470 ALA A C 1
ATOM 6295 O O . ALA A 1 471 ? 147.284 231.422 174.618 1.00 105.84 470 ALA A O 1
ATOM 6302 N N . SER A 1 472 ? 148.701 230.645 173.076 1.00 99.49 471 SER A N 1
ATOM 6303 C CA . SER A 1 472 ? 148.046 229.333 172.948 1.00 97.62 471 SER A CA 1
ATOM 6304 C C . SER A 1 472 ? 148.365 228.348 174.095 1.00 96.36 471 SER A C 1
ATOM 6305 O O . SER A 1 472 ? 147.677 227.333 174.238 1.00 96.65 471 SER A O 1
ATOM 6313 N N . ALA A 1 473 ? 149.379 228.620 174.929 1.00 96.21 472 ALA A N 1
ATOM 6314 C CA . ALA A 1 473 ? 149.910 227.676 175.922 1.00 95.10 472 ALA A CA 1
ATOM 6315 C C . ALA A 1 473 ? 148.872 227.186 176.946 1.00 95.53 472 ALA A C 1
ATOM 6316 O O . ALA A 1 473 ? 148.873 226.016 177.325 1.00 98.92 472 ALA A O 1
ATOM 6323 N N . GLY A 1 474 ? 147.938 228.049 177.349 1.00 97.06 473 GLY A N 1
ATOM 6324 C CA . GLY A 1 474 ? 146.897 227.736 178.339 1.00 97.09 473 GLY A CA 1
ATOM 6325 C C . GLY A 1 474 ? 145.864 226.690 177.895 1.00 96.87 473 GLY A C 1
ATOM 6326 O O . GLY A 1 474 ? 145.035 226.263 178.697 1.00 94.40 473 GLY A O 1
ATOM 6330 N N . SER A 1 475 ? 145.905 226.253 176.633 1.00 99.70 474 SER A N 1
ATOM 6331 C CA . SER A 1 475 ? 144.984 225.246 176.082 1.00 101.75 474 SER A CA 1
ATOM 6332 C C . SER A 1 475 ? 145.189 223.825 176.638 1.00 96.52 474 SER A C 1
ATOM 6333 O O . SER A 1 475 ? 144.291 222.988 176.528 1.00 97.79 474 SER A O 1
ATOM 6341 N N . VAL A 1 476 ? 146.343 223.516 177.239 1.00 89.61 475 VAL A N 1
ATOM 6342 C CA . VAL A 1 476 ? 146.660 222.157 177.700 1.00 87.09 475 VAL A CA 1
ATOM 6343 C C . VAL A 1 476 ? 145.942 221.820 179.009 1.00 87.97 475 VAL A C 1
ATOM 6344 O O . VAL A 1 476 ? 146.440 222.131 180.087 1.00 83.60 475 VAL A O 1
ATOM 6357 N N . VAL A 1 477 ? 144.789 221.153 178.941 1.00 92.64 476 VAL A N 1
ATOM 6358 C CA . VAL A 1 477 ? 144.078 220.596 180.111 1.00 95.94 476 VAL A CA 1
ATOM 6359 C C . VAL A 1 477 ? 143.979 219.082 179.979 1.00 99.78 476 VAL A C 1
ATOM 6360 O O . VAL A 1 477 ? 143.426 218.579 179.004 1.00 102.59 476 VAL A O 1
ATOM 6373 N N . CYS A 1 478 ? 144.536 218.347 180.936 1.00 107.66 477 CYS A N 1
ATOM 6374 C CA . CYS A 1 478 ? 144.673 216.894 180.839 1.00 109.30 477 CYS A CA 1
ATOM 6375 C C . CYS A 1 478 ? 143.421 216.139 181.316 1.00 108.40 477 CYS A C 1
ATOM 6376 O O . CYS A 1 478 ? 142.740 216.581 182.241 1.00 116.10 477 CYS A O 1
ATOM 6383 N N . GLN A 1 479 ? 143.175 214.943 180.776 1.00 106.01 478 GLN A N 1
ATOM 6384 C CA . GLN A 1 479 ? 142.358 213.944 181.474 1.00 107.72 478 GLN A CA 1
ATOM 6385 C C . GLN A 1 479 ? 143.024 213.566 182.811 1.00 108.69 478 GLN A C 1
ATOM 6386 O O . GLN A 1 479 ? 144.250 213.488 182.903 1.00 116.00 478 GLN A O 1
ATOM 6400 N N . SER A 1 480 ? 142.235 213.329 183.859 1.00 108.31 479 SER A N 1
ATOM 6401 C CA . SER A 1 480 ? 142.735 213.278 185.244 1.00 107.39 479 SER A CA 1
ATOM 6402 C C . SER A 1 480 ? 143.742 212.152 185.523 1.00 105.56 479 SER A C 1
ATOM 6403 O O . SER A 1 480 ? 144.616 212.299 186.377 1.00 112.28 479 SER A O 1
ATOM 6411 N N . GLY A 1 481 ? 143.652 211.034 184.803 1.00 101.16 480 GLY A N 1
ATOM 6412 C CA . GLY A 1 481 ? 144.576 209.902 184.926 1.00 97.69 480 GLY A CA 1
ATOM 6413 C C . GLY A 1 481 ? 145.763 209.922 183.956 1.00 95.51 480 GLY A C 1
ATOM 6414 O O . GLY A 1 481 ? 146.514 208.948 183.903 1.00 90.12 480 GLY A O 1
ATOM 6418 N N . ASP A 1 482 ? 145.917 210.964 183.135 1.00 97.94 481 ASP A N 1
ATOM 6419 C CA . ASP A 1 482 ? 146.822 210.943 181.983 1.00 93.97 481 ASP A CA 1
ATOM 6420 C C . ASP A 1 482 ? 148.308 211.038 182.369 1.00 89.50 481 ASP A C 1
ATOM 6421 O O . ASP A 1 482 ? 148.746 211.990 183.016 1.00 93.05 481 ASP A O 1
ATOM 6430 N N . GLU A 1 483 ? 149.110 210.064 181.934 1.00 85.33 482 GLU A N 1
ATOM 6431 C CA . GLU A 1 483 ? 150.569 210.059 182.092 1.00 85.78 482 GLU A CA 1
ATOM 6432 C C . GLU A 1 483 ? 151.305 210.858 181.002 1.00 78.90 482 GLU A C 1
ATOM 6433 O O . GLU A 1 483 ? 152.468 211.211 181.191 1.00 76.08 482 GLU A O 1
ATOM 6445 N N . LEU A 1 484 ? 150.663 211.127 179.861 1.00 74.61 483 LEU A N 1
ATOM 6446 C CA . LEU A 1 484 ? 151.250 211.761 178.682 1.00 73.45 483 LEU A CA 1
ATOM 6447 C C . LEU A 1 484 ? 150.740 213.191 178.458 1.00 76.74 483 LEU A C 1
ATOM 6448 O O . LEU A 1 484 ? 150.722 213.694 177.332 1.00 78.96 483 LEU A O 1
ATOM 6464 N N . CYS A 1 485 ? 150.330 213.870 179.524 1.00 78.56 484 CYS A N 1
ATOM 6465 C CA . CYS A 1 485 ? 150.008 215.292 179.518 1.00 82.22 484 CYS A CA 1
ATOM 6466 C C . CYS A 1 485 ? 150.498 215.972 180.798 1.00 81.23 484 CYS A C 1
ATOM 6467 O O . CYS A 1 485 ? 150.399 215.396 181.880 1.00 86.74 484 CYS A O 1
ATOM 6474 N N . ILE A 1 486 ? 150.997 217.203 180.686 1.00 77.37 485 ILE A N 1
ATOM 6475 C CA . ILE A 1 486 ? 151.321 218.070 181.823 1.00 72.73 485 ILE A CA 1
ATOM 6476 C C . ILE A 1 486 ? 150.389 219.289 181.778 1.00 73.88 485 ILE A C 1
ATOM 6477 O O . ILE A 1 486 ? 150.404 220.018 180.778 1.00 74.21 485 ILE A O 1
ATOM 6493 N N . PRO A 1 487 ? 149.599 219.555 182.833 1.00 75.37 486 PRO A N 1
ATOM 6494 C CA . PRO A 1 487 ? 148.581 220.590 182.802 1.00 77.67 486 PRO A CA 1
ATOM 6495 C C . PRO A 1 487 ? 149.200 221.977 182.636 1.00 78.24 486 PRO A C 1
ATOM 6496 O O . PRO A 1 487 ? 150.150 222.345 183.323 1.00 80.03 486 PRO A O 1
ATOM 6507 N N . GLY A 1 488 ? 148.655 222.748 181.700 1.00 77.82 487 GLY A N 1
ATOM 6508 C CA . GLY A 1 488 ? 149.119 224.088 181.348 1.00 79.30 487 GLY A CA 1
ATOM 6509 C C . GLY A 1 488 ? 150.466 224.145 180.619 1.00 78.07 487 GLY A C 1
ATOM 6510 O O . GLY A 1 488 ? 150.970 225.244 180.410 1.00 80.47 487 GLY A O 1
ATOM 6514 N N . GLU A 1 489 ? 151.069 223.012 180.245 1.00 73.93 488 GLU A N 1
ATOM 6515 C CA . GLU A 1 489 ? 152.425 222.971 179.689 1.00 72.80 488 GLU A CA 1
ATOM 6516 C C . GLU A 1 489 ? 152.476 222.334 178.294 1.00 72.36 488 GLU A C 1
ATOM 6517 O O . GLU A 1 489 ? 152.809 223.010 177.326 1.00 74.51 488 GLU A O 1
ATOM 6529 N N . GLN A 1 490 ? 152.198 221.034 178.171 1.00 71.28 489 GLN A N 1
ATOM 6530 C CA . GLN A 1 490 ? 152.432 220.251 176.949 1.00 68.70 489 GLN A CA 1
ATOM 6531 C C . GLN A 1 490 ? 151.735 218.886 176.992 1.00 64.90 489 GLN A C 1
ATOM 6532 O O . GLN A 1 490 ? 151.434 218.380 178.073 1.00 64.32 489 GLN A O 1
ATOM 6546 N N . TYR A 1 491 ? 151.523 218.251 175.840 1.00 62.74 490 TYR A N 1
ATOM 6547 C CA . TYR A 1 491 ? 150.924 216.913 175.766 1.00 61.08 490 TYR A CA 1
ATOM 6548 C C . TYR A 1 491 ? 151.471 216.079 174.612 1.00 61.38 490 TYR A C 1
ATOM 6549 O O . TYR A 1 491 ? 151.893 216.606 173.583 1.00 65.17 490 TYR A O 1
ATOM 6567 N N . SER A 1 492 ? 151.487 214.762 174.763 1.00 60.59 491 SER A N 1
ATOM 6568 C CA . SER A 1 492 ? 151.830 213.873 173.659 1.00 58.73 491 SER A CA 1
ATOM 6569 C C . SER A 1 492 ? 150.682 213.775 172.674 1.00 59.70 491 SER A C 1
ATOM 6570 O O . SER A 1 492 ? 149.560 213.444 173.051 1.00 58.66 491 SER A O 1
ATOM 6578 N N . ARG A 1 493 ? 150.979 214.028 171.404 1.00 62.60 492 ARG A N 1
ATOM 6579 C CA . ARG A 1 493 ? 150.059 213.846 170.278 1.00 66.41 492 ARG A CA 1
ATOM 6580 C C . ARG A 1 493 ? 149.963 212.385 169.874 1.00 63.19 492 ARG A C 1
ATOM 6581 O O . ARG A 1 493 ? 148.928 211.967 169.373 1.00 64.61 492 ARG A O 1
ATOM 6602 N N . THR A 1 494 ? 151.014 211.601 170.103 1.00 60.23 493 THR A N 1
ATOM 6603 C CA . THR A 1 494 ? 151.046 210.160 169.843 1.00 58.35 493 THR A CA 1
ATOM 6604 C C . THR A 1 494 ? 151.584 209.379 171.030 1.00 57.97 493 THR A C 1
ATOM 6605 O O . THR A 1 494 ? 152.422 209.864 171.784 1.00 59.90 493 THR A O 1
ATOM 6616 N N . ARG A 1 495 ? 151.062 208.155 171.167 1.00 56.81 494 ARG A N 1
ATOM 6617 C CA . ARG A 1 495 ? 151.480 207.277 172.242 1.00 55.37 494 ARG A CA 1
ATOM 6618 C C . ARG A 1 495 ? 151.815 205.911 171.660 1.00 52.63 494 ARG A C 1
ATOM 6619 O O . ARG A 1 495 ? 151.000 205.323 170.968 1.00 54.41 494 ARG A O 1
ATOM 6640 N N . ILE A 1 496 ? 152.981 205.386 171.989 1.00 49.97 495 ILE A N 1
ATOM 6641 C CA . ILE A 1 496 ? 153.463 204.111 171.466 1.00 49.51 495 ILE A CA 1
ATOM 6642 C C . ILE A 1 496 ? 153.382 203.091 172.581 1.00 51.10 495 ILE A C 1
ATOM 6643 O O . ILE A 1 496 ? 154.112 203.178 173.563 1.00 54.88 495 ILE A O 1
ATOM 6659 N N . LEU A 1 497 ? 152.493 202.125 172.430 1.00 52.00 496 LEU A N 1
ATOM 6660 C CA . LEU A 1 497 ? 152.264 201.039 173.363 1.00 51.68 496 LEU A CA 1
ATOM 6661 C C . LEU A 1 497 ? 153.116 199.855 172.962 1.00 51.23 496 LEU A C 1
ATOM 6662 O O . LEU A 1 497 ? 152.889 199.271 171.908 1.00 48.26 496 LEU A O 1
ATOM 6678 N N . TYR A 1 498 ? 154.063 199.474 173.805 1.00 53.56 497 TYR A N 1
ATOM 6679 C CA . TYR A 1 498 ? 154.711 198.178 173.753 1.00 53.57 497 TYR A CA 1
ATOM 6680 C C . TYR A 1 498 ? 153.896 197.243 174.645 1.00 55.09 497 TYR A C 1
ATOM 6681 O O . TYR A 1 498 ? 153.972 197.372 175.871 1.00 56.45 497 TYR A O 1
ATOM 6699 N N . PRO A 1 499 ? 153.039 196.373 174.096 1.00 54.77 498 PRO A N 1
ATOM 6700 C CA . PRO A 1 499 ? 152.024 195.711 174.893 1.00 54.35 498 PRO A CA 1
ATOM 6701 C C . PRO A 1 499 ? 152.579 194.576 175.755 1.00 56.89 498 PRO A C 1
ATOM 6702 O O . PRO A 1 499 ? 153.679 194.070 175.540 1.00 56.95 498 PRO A O 1
ATOM 6713 N N . GLU A 1 500 ? 151.777 194.132 176.709 1.00 61.27 499 GLU A N 1
ATOM 6714 C CA . GLU A 1 500 ? 151.902 192.824 177.324 1.00 61.21 499 GLU A CA 1
ATOM 6715 C C . GLU A 1 500 ? 151.905 191.757 176.232 1.00 57.84 499 GLU A C 1
ATOM 6716 O O . GLU A 1 500 ? 151.035 191.727 175.359 1.00 61.73 499 GLU A O 1
ATOM 6728 N N . ARG A 1 501 ? 152.903 190.881 176.279 1.00 56.35 500 ARG A N 1
ATOM 6729 C CA . ARG A 1 501 ? 153.193 189.872 175.266 1.00 57.83 500 ARG A CA 1
ATOM 6730 C C . ARG A 1 501 ? 153.805 188.648 175.908 1.00 63.73 500 ARG A C 1
ATOM 6731 O O . ARG A 1 501 ? 154.449 188.752 176.947 1.00 69.38 500 ARG A O 1
ATOM 6752 N N . ASN A 1 502 ? 153.652 187.515 175.251 1.00 65.96 501 ASN A N 1
ATOM 6753 C CA . ASN A 1 502 ? 154.135 186.213 175.669 1.00 64.84 501 ASN A CA 1
ATOM 6754 C C . ASN A 1 502 ? 154.455 185.402 174.411 1.00 59.95 501 ASN A C 1
ATOM 6755 O O . ASN A 1 502 ? 153.542 184.903 173.754 1.00 63.81 501 ASN A O 1
ATOM 6766 N N . VAL A 1 503 ? 155.732 185.264 174.068 1.00 56.83 502 VAL A N 1
ATOM 6767 C CA . VAL A 1 503 ? 156.174 184.302 173.051 1.00 57.25 502 VAL A CA 1
ATOM 6768 C C . VAL A 1 503 ? 156.738 183.102 173.772 1.00 59.06 502 VAL A C 1
ATOM 6769 O O . VAL A 1 503 ? 157.595 183.251 174.634 1.00 58.24 502 VAL A O 1
ATOM 6782 N N . GLN A 1 504 ? 156.245 181.922 173.439 1.00 64.46 503 GLN A N 1
ATOM 6783 C CA . GLN A 1 504 ? 156.521 180.692 174.151 1.00 65.09 503 GLN A CA 1
ATOM 6784 C C . GLN A 1 504 ? 156.903 179.596 173.171 1.00 58.75 503 GLN A C 1
ATOM 6785 O O . GLN A 1 504 ? 156.252 179.424 172.137 1.00 59.74 503 GLN A O 1
ATOM 6799 N N . VAL A 1 505 ? 157.931 178.827 173.516 1.00 57.44 504 VAL A N 1
ATOM 6800 C CA . VAL A 1 505 ? 158.343 177.650 172.762 1.00 61.98 504 VAL A CA 1
ATOM 6801 C C . VAL A 1 505 ? 158.660 176.511 173.717 1.00 64.49 504 VAL A C 1
ATOM 6802 O O . VAL A 1 505 ? 159.579 176.603 174.519 1.00 71.00 504 VAL A O 1
ATOM 6815 N N . SER A 1 506 ? 157.868 175.445 173.667 1.00 62.68 505 SER A N 1
ATOM 6816 C CA . SER A 1 506 ? 158.070 174.230 174.444 1.00 59.39 505 SER A CA 1
ATOM 6817 C C . SER A 1 506 ? 158.638 173.145 173.551 1.00 58.06 505 SER A C 1
ATOM 6818 O O . SER A 1 506 ? 158.036 172.768 172.548 1.00 64.96 505 SER A O 1
ATOM 6826 N N . ASN A 1 507 ? 159.791 172.630 173.945 1.00 59.46 506 ASN A N 1
ATOM 6827 C CA . ASN A 1 507 ? 160.670 171.773 173.173 1.00 60.12 506 ASN A CA 1
ATOM 6828 C C . ASN A 1 507 ? 161.171 170.614 174.029 1.00 56.60 506 ASN A C 1
ATOM 6829 O O . ASN A 1 507 ? 161.176 170.674 175.259 1.00 55.47 506 ASN A O 1
ATOM 6840 N N . VAL A 1 508 ? 161.628 169.558 173.377 1.00 56.15 507 VAL A N 1
ATOM 6841 C CA . VAL A 1 508 ? 162.372 168.465 173.985 1.00 58.07 507 VAL A CA 1
ATOM 6842 C C . VAL A 1 508 ? 163.629 168.230 173.175 1.00 57.89 507 VAL A C 1
ATOM 6843 O O . VAL A 1 508 ? 163.568 168.046 171.959 1.00 57.53 507 VAL A O 1
ATOM 6856 N N . ASN A 1 509 ? 164.763 168.193 173.861 1.00 62.51 508 ASN A N 1
ATOM 6857 C CA . ASN A 1 509 ? 166.024 167.800 173.272 1.00 68.37 508 ASN A CA 1
ATOM 6858 C C . ASN A 1 509 ? 166.386 166.443 173.849 1.00 66.22 508 ASN A C 1
ATOM 6859 O O . ASN A 1 509 ? 166.622 166.323 175.051 1.00 64.82 508 ASN A O 1
ATOM 6870 N N . TYR A 1 510 ? 166.432 165.433 172.997 1.00 65.34 509 TYR A N 1
ATOM 6871 C CA . TYR A 1 510 ? 166.872 164.088 173.326 1.00 64.35 509 TYR A CA 1
ATOM 6872 C C . TYR A 1 510 ? 168.347 163.959 172.978 1.00 60.59 509 TYR A C 1
ATOM 6873 O O . TYR A 1 510 ? 168.798 164.486 171.962 1.00 59.04 509 TYR A O 1
ATOM 6891 N N . ALA A 1 511 ? 169.111 163.240 173.778 1.00 58.52 510 ALA A N 1
ATOM 6892 C CA . ALA A 1 511 ? 170.454 162.826 173.426 1.00 57.85 510 ALA A CA 1
ATOM 6893 C C . ALA A 1 511 ? 170.771 161.475 174.037 1.00 56.02 510 ALA A C 1
ATOM 6894 O O . ALA A 1 511 ? 170.303 161.136 175.119 1.00 57.86 510 ALA A O 1
ATOM 6901 N N . ALA A 1 512 ? 171.587 160.700 173.353 1.00 53.83 511 ALA A N 1
ATOM 6902 C CA . ALA A 1 512 ? 172.040 159.397 173.779 1.00 52.43 511 ALA A CA 1
ATOM 6903 C C . ALA A 1 512 ? 173.457 159.184 173.295 1.00 54.38 511 ALA A C 1
ATOM 6904 O O . ALA A 1 512 ? 173.878 159.783 172.309 1.00 56.46 511 ALA A O 1
ATOM 6911 N N . TYR A 1 513 ? 174.211 158.346 173.978 1.00 55.67 512 TYR A N 1
ATOM 6912 C CA . TYR A 1 513 ? 175.561 158.032 173.572 1.00 59.41 512 TYR A CA 1
ATOM 6913 C C . TYR A 1 513 ? 175.973 156.610 173.897 1.00 61.22 512 TYR A C 1
ATOM 6914 O O . TYR A 1 513 ? 175.508 156.004 174.861 1.00 63.71 512 TYR A O 1
ATOM 6932 N N . LEU A 1 514 ? 176.928 156.125 173.118 1.00 62.51 513 LEU A N 1
ATOM 6933 C CA . LEU A 1 514 ? 177.812 155.039 173.496 1.00 65.07 513 LEU A CA 1
ATOM 6934 C C . LEU A 1 514 ? 179.239 155.548 173.365 1.00 68.84 513 LEU A C 1
ATOM 6935 O O . LEU A 1 514 ? 179.566 156.316 172.468 1.00 68.61 513 LEU A O 1
ATOM 6951 N N . GLN A 1 515 ? 180.091 155.154 174.285 1.00 72.61 514 GLN A N 1
ATOM 6952 C CA . GLN A 1 515 ? 181.480 155.551 174.383 1.00 75.79 514 GLN A CA 1
ATOM 6953 C C . GLN A 1 515 ? 182.226 154.313 174.824 1.00 77.83 514 GLN A C 1
ATOM 6954 O O . GLN A 1 515 ? 182.438 154.067 176.008 1.00 79.44 514 GLN A O 1
ATOM 6968 N N . ASN A 1 516 ? 182.608 153.502 173.850 1.00 78.50 515 ASN A N 1
ATOM 6969 C CA . ASN A 1 516 ? 183.561 152.453 174.099 1.00 82.22 515 ASN A CA 1
ATOM 6970 C C . ASN A 1 516 ? 184.909 153.089 174.442 1.00 84.41 515 ASN A C 1
ATOM 6971 O O . ASN A 1 516 ? 185.229 154.216 174.045 1.00 86.49 515 ASN A O 1
ATOM 6982 N N . SER A 1 517 ? 185.713 152.359 175.182 1.00 85.30 516 SER A N 1
ATOM 6983 C CA . SER A 1 517 ? 187.045 152.750 175.577 1.00 86.59 516 SER A CA 1
ATOM 6984 C C . SER A 1 517 ? 187.793 151.466 175.794 1.00 89.40 516 SER A C 1
ATOM 6985 O O . SER A 1 517 ? 187.553 150.754 176.765 1.00 90.38 516 SER A O 1
ATOM 6993 N N . MET A 1 518 ? 188.581 151.090 174.796 1.00 93.07 517 MET A N 1
ATOM 6994 C CA . MET A 1 518 ? 188.971 149.713 174.610 1.00 98.28 517 MET A CA 1
ATOM 6995 C C . MET A 1 518 ? 190.453 149.539 174.336 1.00 99.17 517 MET A C 1
ATOM 6996 O O . MET A 1 518 ? 191.059 150.357 173.653 1.00 100.39 517 MET A O 1
ATOM 7010 N N . SER A 1 519 ? 191.053 148.514 174.926 1.00 101.05 518 SER A N 1
ATOM 7011 C CA . SER A 1 519 ? 192.497 148.426 175.095 1.00 103.49 518 SER A CA 1
ATOM 7012 C C . SER A 1 519 ? 193.059 147.047 174.796 1.00 105.01 518 SER A C 1
ATOM 7013 O O . SER A 1 519 ? 192.430 146.022 175.070 1.00 100.57 518 SER A O 1
ATOM 7021 N N . TYR A 1 520 ? 194.261 147.049 174.225 1.00 108.00 519 TYR A N 1
ATOM 7022 C CA . TYR A 1 520 ? 195.029 145.886 173.796 1.00 111.98 519 TYR A CA 1
ATOM 7023 C C . TYR A 1 520 ? 196.421 146.346 173.377 1.00 114.07 519 TYR A C 1
ATOM 7024 O O . TYR A 1 520 ? 196.547 147.428 172.812 1.00 121.35 519 TYR A O 1
ATOM 7042 N N . GLY A 1 521 ? 197.471 145.561 173.624 1.00 112.29 520 GLY A N 1
ATOM 7043 C CA . GLY A 1 521 ? 198.807 145.802 173.052 1.00 111.71 520 GLY A CA 1
ATOM 7044 C C . GLY A 1 521 ? 199.362 147.218 173.269 1.00 115.73 520 GLY A C 1
ATOM 7045 O O . GLY A 1 521 ? 199.976 147.773 172.362 1.00 115.65 520 GLY A O 1
ATOM 7049 N N . ARG A 1 522 ? 199.102 147.857 174.409 1.00 119.26 521 ARG A N 1
ATOM 7050 C CA . ARG A 1 522 ? 199.546 149.253 174.669 1.00 122.06 521 ARG A CA 1
ATOM 7051 C C . ARG A 1 522 ? 198.645 150.348 174.095 1.00 117.23 521 ARG A C 1
ATOM 7052 O O . ARG A 1 522 ? 198.850 151.492 174.428 1.00 115.04 521 ARG A O 1
ATOM 7073 N N . LEU A 1 523 ? 197.637 150.018 173.299 1.00 114.40 522 LEU A N 1
ATOM 7074 C CA . LEU A 1 523 ? 196.674 151.002 172.794 1.00 111.43 522 LEU A CA 1
ATOM 7075 C C . LEU A 1 523 ? 195.533 151.211 173.782 1.00 113.08 522 LEU A C 1
ATOM 7076 O O . LEU A 1 523 ? 195.101 150.283 174.467 1.00 113.76 522 LEU A O 1
ATOM 7092 N N . GLU A 1 524 ? 194.958 152.404 173.758 1.00 113.59 523 GLU A N 1
ATOM 7093 C CA . GLU A 1 524 ? 193.568 152.655 174.137 1.00 110.09 523 GLU A CA 1
ATOM 7094 C C . GLU A 1 524 ? 192.896 153.354 172.973 1.00 106.09 523 GLU A C 1
ATOM 7095 O O . GLU A 1 524 ? 193.374 154.374 172.495 1.00 114.45 523 GLU A O 1
ATOM 7107 N N . VAL A 1 525 ? 191.778 152.837 172.514 1.00 97.49 524 VAL A N 1
ATOM 7108 C CA . VAL A 1 525 ? 191.002 153.420 171.427 1.00 90.74 524 VAL A CA 1
ATOM 7109 C C . VAL A 1 525 ? 189.603 153.662 171.962 1.00 89.32 524 VAL A C 1
ATOM 7110 O O . VAL A 1 525 ? 188.996 152.751 172.516 1.00 92.10 524 VAL A O 1
ATOM 7123 N N . THR A 1 526 ? 189.080 154.881 171.870 1.00 86.51 525 THR A N 1
ATOM 7124 C CA . THR A 1 526 ? 187.831 155.238 172.552 1.00 86.18 525 THR A CA 1
ATOM 7125 C C . THR A 1 526 ? 186.763 155.701 171.573 1.00 83.70 525 THR A C 1
ATOM 7126 O O . THR A 1 526 ? 186.388 156.875 171.594 1.00 92.53 525 THR A O 1
ATOM 7137 N N . PRO A 1 527 ? 186.278 154.825 170.677 1.00 80.73 526 PRO A N 1
ATOM 7138 C CA . PRO A 1 527 ? 185.229 155.181 169.747 1.00 78.38 526 PRO A CA 1
ATOM 7139 C C . PRO A 1 527 ? 183.921 155.399 170.486 1.00 74.85 526 PRO A C 1
ATOM 7140 O O . PRO A 1 527 ? 183.556 154.663 171.403 1.00 74.88 526 PRO A O 1
ATOM 7151 N N . GLY A 1 528 ? 183.196 156.426 170.087 1.00 70.46 527 GLY A N 1
ATOM 7152 C CA . GLY A 1 528 ? 181.883 156.734 170.605 1.00 68.79 527 GLY A CA 1
ATOM 7153 C C . GLY A 1 528 ? 181.033 157.453 169.582 1.00 66.91 527 GLY A C 1
ATOM 7154 O O . GLY A 1 528 ? 181.526 158.019 168.612 1.00 64.78 527 GLY A O 1
ATOM 7158 N N . VAL A 1 529 ? 179.761 157.656 169.898 1.00 66.27 528 VAL A N 1
ATOM 7159 C CA . VAL A 1 529 ? 178.871 158.427 169.065 1.00 66.14 528 VAL A CA 1
ATOM 7160 C C . VAL A 1 529 ? 178.000 159.153 170.014 1.00 64.69 528 VAL A C 1
ATOM 7161 O O . VAL A 1 529 ? 177.876 158.740 171.141 1.00 65.77 528 VAL A O 1
ATOM 7174 N N . ARG A 1 530 ? 177.388 160.240 169.608 1.00 63.55 529 ARG A N 1
ATOM 7175 C CA . ARG A 1 530 ? 176.429 160.876 170.457 1.00 62.91 529 ARG A CA 1
ATOM 7176 C C . ARG A 1 530 ? 175.264 161.336 169.636 1.00 61.90 529 ARG A C 1
ATOM 7177 O O . ARG A 1 530 ? 175.250 162.455 169.209 1.00 61.09 529 ARG A O 1
ATOM 7198 N N . VAL A 1 531 ? 174.258 160.496 169.428 1.00 60.66 530 VAL A N 1
ATOM 7199 C CA . VAL A 1 531 ? 173.078 160.948 168.717 1.00 62.53 530 VAL A CA 1
ATOM 7200 C C . VAL A 1 531 ? 172.267 161.921 169.531 1.00 65.86 530 VAL A C 1
ATOM 7201 O O . VAL A 1 531 ? 172.145 161.755 170.696 1.00 70.73 530 VAL A O 1
ATOM 7214 N N . SER A 1 532 ? 171.748 162.962 168.915 1.00 68.49 531 SER A N 1
ATOM 7215 C CA . SER A 1 532 ? 170.927 163.971 169.578 1.00 67.57 531 SER A CA 1
ATOM 7216 C C . SER A 1 532 ? 169.906 164.585 168.638 1.00 64.91 531 SER A C 1
ATOM 7217 O O . SER A 1 532 ? 170.069 164.574 167.422 1.00 66.30 531 SER A O 1
ATOM 7225 N N . TYR A 1 533 ? 168.811 165.072 169.204 1.00 62.39 532 TYR A N 1
ATOM 7226 C CA . TYR A 1 533 ? 167.655 165.551 168.469 1.00 62.60 532 TYR A CA 1
ATOM 7227 C C . TYR A 1 533 ? 167.005 166.667 169.254 1.00 65.76 532 TYR A C 1
ATOM 7228 O O . TYR A 1 533 ? 166.470 166.421 170.329 1.00 69.11 532 TYR A O 1
ATOM 7246 N N . ASP A 1 534 ? 167.015 167.883 168.724 1.00 68.45 533 ASP A N 1
ATOM 7247 C CA . ASP A 1 534 ? 166.215 168.982 169.258 1.00 75.41 533 ASP A CA 1
ATOM 7248 C C . ASP A 1 534 ? 164.981 169.174 168.387 1.00 73.71 533 ASP A C 1
ATOM 7249 O O . ASP A 1 534 ? 165.088 169.365 167.177 1.00 73.05 533 ASP A O 1
ATOM 7258 N N . ASP A 1 535 ? 163.790 169.162 168.978 1.00 75.88 534 ASP A N 1
ATOM 7259 C CA . ASP A 1 535 ? 162.575 169.433 168.207 1.00 80.65 534 ASP A CA 1
ATOM 7260 C C . ASP A 1 535 ? 162.401 170.932 167.867 1.00 79.25 534 ASP A C 1
ATOM 7261 O O . ASP A 1 535 ? 161.404 171.303 167.244 1.00 84.00 534 ASP A O 1
ATOM 7270 N N . PHE A 1 536 ? 163.372 171.794 168.209 1.00 73.69 535 PHE A N 1
ATOM 7271 C CA . PHE A 1 536 ? 163.396 173.177 167.739 1.00 72.64 535 PHE A CA 1
ATOM 7272 C C . PHE A 1 536 ? 163.675 173.232 166.239 1.00 70.45 535 PHE A C 1
ATOM 7273 O O . PHE A 1 536 ? 162.855 173.742 165.475 1.00 71.79 535 PHE A O 1
ATOM 7290 N N . LEU A 1 537 ? 164.805 172.676 165.805 1.00 69.25 536 LEU A N 1
ATOM 7291 C CA . LEU A 1 537 ? 165.175 172.589 164.394 1.00 68.14 536 LEU A CA 1
ATOM 7292 C C . LEU A 1 537 ? 164.749 171.255 163.759 1.00 68.43 536 LEU A C 1
ATOM 7293 O O . LEU A 1 537 ? 164.775 171.115 162.541 1.00 72.39 536 LEU A O 1
ATOM 7309 N N . GLU A 1 538 ? 164.354 170.279 164.577 1.00 69.15 537 GLU A N 1
ATOM 7310 C CA . GLU A 1 538 ? 164.016 168.907 164.195 1.00 71.69 537 GLU A CA 1
ATOM 7311 C C . GLU A 1 538 ? 165.184 168.148 163.545 1.00 70.59 537 GLU A C 1
ATOM 7312 O O . GLU A 1 538 ? 164.986 167.218 162.763 1.00 75.43 537 GLU A O 1
ATOM 7324 N N . ASN A 1 539 ? 166.422 168.531 163.863 1.00 65.88 538 ASN A N 1
ATOM 7325 C CA . ASN A 1 539 ? 167.620 167.873 163.352 1.00 65.80 538 ASN A CA 1
ATOM 7326 C C . ASN A 1 539 ? 167.995 166.647 164.177 1.00 60.94 538 ASN A C 1
ATOM 7327 O O . ASN A 1 539 ? 168.337 166.781 165.343 1.00 56.86 538 ASN A O 1
ATOM 7338 N N . LEU A 1 540 ? 168.049 165.471 163.553 1.00 61.16 539 LEU A N 1
ATOM 7339 C CA . LEU A 1 540 ? 168.804 164.347 164.092 1.00 63.10 539 LEU A CA 1
ATOM 7340 C C . LEU A 1 540 ? 170.286 164.560 163.786 1.00 62.81 539 LEU A C 1
ATOM 7341 O O . LEU A 1 540 ? 170.706 164.530 162.630 1.00 62.06 539 LEU A O 1
ATOM 7357 N N . ASN A 1 541 ? 171.087 164.769 164.819 1.00 64.67 540 ASN A N 1
ATOM 7358 C CA . ASN A 1 541 ? 172.524 164.926 164.733 1.00 66.60 540 ASN A CA 1
ATOM 7359 C C . ASN A 1 541 ? 173.195 163.639 165.203 1.00 64.88 540 ASN A C 1
ATOM 7360 O O . ASN A 1 541 ? 172.922 163.155 166.295 1.00 62.85 540 ASN A O 1
ATOM 7371 N N . ILE A 1 542 ? 174.082 163.090 164.380 1.00 64.32 541 ILE A N 1
ATOM 7372 C CA . ILE A 1 542 ? 174.959 161.976 164.728 1.00 63.03 541 ILE A CA 1
ATOM 7373 C C . ILE A 1 542 ? 176.383 162.522 164.777 1.00 64.17 541 ILE A C 1
ATOM 7374 O O . ILE A 1 542 ? 176.854 163.165 163.835 1.00 67.64 541 ILE A O 1
ATOM 7390 N N . ALA A 1 543 ? 177.042 162.321 165.907 1.00 63.93 542 ALA A N 1
ATOM 7391 C CA . ALA A 1 543 ? 178.281 162.977 166.284 1.00 64.21 542 ALA A CA 1
ATOM 7392 C C . ALA A 1 543 ? 179.350 161.939 166.619 1.00 64.29 542 ALA A C 1
ATOM 7393 O O . ALA A 1 543 ? 179.449 161.512 167.775 1.00 65.93 542 ALA A O 1
ATOM 7400 N N . PRO A 1 544 ? 180.115 161.468 165.622 1.00 63.81 543 PRO A N 1
ATOM 7401 C CA . PRO A 1 544 ? 181.174 160.510 165.860 1.00 65.63 543 PRO A CA 1
ATOM 7402 C C . PRO A 1 544 ? 182.282 161.129 166.707 1.00 66.81 543 PRO A C 1
ATOM 7403 O O . PRO A 1 544 ? 182.705 162.267 166.492 1.00 64.18 543 PRO A O 1
ATOM 7414 N N . ARG A 1 545 ? 182.789 160.351 167.652 1.00 71.43 544 ARG A N 1
ATOM 7415 C CA . ARG A 1 545 ? 183.852 160.803 168.480 1.00 75.02 544 ARG A CA 1
ATOM 7416 C C . ARG A 1 545 ? 184.863 159.671 168.471 1.00 80.65 544 ARG A C 1
ATOM 7417 O O . ARG A 1 545 ? 184.505 158.575 168.736 1.00 87.54 544 ARG A O 1
ATOM 7438 N N . PHE A 1 546 ? 186.106 159.918 168.113 1.00 81.63 545 PHE A N 1
ATOM 7439 C CA . PHE A 1 546 ? 187.198 158.960 168.077 1.00 83.82 545 PHE A CA 1
ATOM 7440 C C . PHE A 1 546 ? 188.400 159.590 168.740 1.00 88.39 545 PHE A C 1
ATOM 7441 O O . PHE A 1 546 ? 188.722 160.750 168.501 1.00 89.35 545 PHE A O 1
ATOM 7458 N N . SER A 1 547 ? 189.066 158.835 169.595 1.00 91.77 546 SER A N 1
ATOM 7459 C CA . SER A 1 547 ? 190.127 159.347 170.436 1.00 93.14 546 SER A CA 1
ATOM 7460 C C . SER A 1 547 ? 191.018 158.181 170.835 1.00 91.84 546 SER A C 1
ATOM 7461 O O . SER A 1 547 ? 190.630 157.341 171.644 1.00 91.39 546 SER A O 1
ATOM 7469 N N . ALA A 1 548 ? 192.202 158.092 170.251 1.00 91.46 547 ALA A N 1
ATOM 7470 C CA . ALA A 1 548 ? 193.130 156.987 170.432 1.00 92.89 547 ALA A CA 1
ATOM 7471 C C . ALA A 1 548 ? 194.370 157.407 171.222 1.00 95.02 547 ALA A C 1
ATOM 7472 O O . ALA A 1 548 ? 194.659 158.594 171.353 1.00 95.78 547 ALA A O 1
ATOM 7479 N N . SER A 1 549 ? 195.085 156.450 171.794 1.00 98.00 548 SER A N 1
ATOM 7480 C CA . SER A 1 549 ? 196.370 156.636 172.455 1.00 97.65 548 SER A CA 1
ATOM 7481 C C . SER A 1 549 ? 197.204 155.362 172.414 1.00 102.24 548 SER A C 1
ATOM 7482 O O . SER A 1 549 ? 196.653 154.270 172.311 1.00 102.59 548 SER A O 1
ATOM 7490 N N . TYR A 1 550 ? 198.527 155.485 172.481 1.00 108.12 549 TYR A N 1
ATOM 7491 C CA . TYR A 1 550 ? 199.476 154.376 172.438 1.00 113.78 549 TYR A CA 1
ATOM 7492 C C . TYR A 1 550 ? 200.718 154.699 173.263 1.00 118.07 549 TYR A C 1
ATOM 7493 O O . TYR A 1 550 ? 201.399 155.686 172.988 1.00 117.07 549 TYR A O 1
ATOM 7511 N N . ASP A 1 551 ? 201.016 153.883 174.274 1.00 122.75 550 ASP A N 1
ATOM 7512 C CA . ASP A 1 551 ? 202.206 154.023 175.123 1.00 126.09 550 ASP A CA 1
ATOM 7513 C C . ASP A 1 551 ? 203.415 153.394 174.414 1.00 130.08 550 ASP A C 1
ATOM 7514 O O . ASP A 1 551 ? 203.665 152.195 174.520 1.00 130.98 550 ASP A O 1
ATOM 7523 N N . VAL A 1 552 ? 204.125 154.186 173.621 1.00 131.54 551 VAL A N 1
ATOM 7524 C CA . VAL A 1 552 ? 205.011 153.751 172.536 1.00 133.10 551 VAL A CA 1
ATOM 7525 C C . VAL A 1 552 ? 206.164 152.864 173.011 1.00 137.59 551 VAL A C 1
ATOM 7526 O O . VAL A 1 552 ? 206.432 151.823 172.412 1.00 140.53 551 VAL A O 1
ATOM 7539 N N . PHE A 1 553 ? 206.837 153.249 174.096 1.00 140.29 552 PHE A N 1
ATOM 7540 C CA . PHE A 1 553 ? 208.068 152.615 174.585 1.00 146.12 552 PHE A CA 1
ATOM 7541 C C . PHE A 1 553 ? 207.826 151.705 175.799 1.00 142.75 552 PHE A C 1
ATOM 7542 O O . PHE A 1 553 ? 208.622 151.669 176.737 1.00 142.51 552 PHE A O 1
ATOM 7559 N N . GLY A 1 554 ? 206.707 150.977 175.805 1.00 140.37 553 GLY A N 1
ATOM 7560 C CA . GLY A 1 554 ? 206.377 149.982 176.840 1.00 139.41 553 GLY A CA 1
ATOM 7561 C C . GLY A 1 554 ? 205.878 150.549 178.179 1.00 138.29 553 GLY A C 1
ATOM 7562 O O . GLY A 1 554 ? 205.616 149.791 179.112 1.00 137.80 553 GLY A O 1
ATOM 7566 N N . ASP A 1 555 ? 205.781 151.871 178.299 1.00 140.13 554 ASP A N 1
ATOM 7567 C CA . ASP A 1 555 ? 205.632 152.598 179.561 1.00 139.86 554 ASP A CA 1
ATOM 7568 C C . ASP A 1 555 ? 205.009 153.980 179.322 1.00 136.59 554 ASP A C 1
ATOM 7569 O O . ASP A 1 555 ? 205.120 154.539 178.225 1.00 138.88 554 ASP A O 1
ATOM 7578 N N . ARG A 1 556 ? 204.397 154.578 180.350 1.00 135.91 555 ARG A N 1
ATOM 7579 C CA . ARG A 1 556 ? 203.728 155.892 180.258 1.00 128.57 555 ARG A CA 1
ATOM 7580 C C . ARG A 1 556 ? 204.659 157.052 179.891 1.00 121.56 555 ARG A C 1
ATOM 7581 O O . ARG A 1 556 ? 204.178 158.112 179.500 1.00 118.19 555 ARG A O 1
ATOM 7602 N N . SER A 1 557 ? 205.973 156.862 179.963 1.00 121.27 556 SER A N 1
ATOM 7603 C CA . SER A 1 557 ? 206.979 157.884 179.666 1.00 118.12 556 SER A CA 1
ATOM 7604 C C . SER A 1 557 ? 206.959 158.428 178.234 1.00 117.55 556 SER A C 1
ATOM 7605 O O . SER A 1 557 ? 207.516 159.500 178.011 1.00 116.79 556 SER A O 1
ATOM 7613 N N . THR A 1 558 ? 206.423 157.653 177.299 1.00 121.34 557 THR A N 1
ATOM 7614 C CA . THR A 1 558 ? 206.396 158.055 175.908 1.00 125.63 557 THR A CA 1
ATOM 7615 C C . THR A 1 558 ? 205.132 157.486 175.336 1.00 124.80 557 THR A C 1
ATOM 7616 O O . THR A 1 558 ? 205.026 156.274 175.159 1.00 128.05 557 THR A O 1
ATOM 7627 N N . ARG A 1 559 ? 204.185 158.383 175.009 1.00 120.38 558 ARG A N 1
ATOM 7628 C CA . ARG A 1 559 ? 202.859 157.966 174.593 1.00 115.74 558 ARG A CA 1
ATOM 7629 C C . ARG A 1 559 ? 202.135 158.918 173.697 1.00 114.36 558 ARG A C 1
ATOM 7630 O O . ARG A 1 559 ? 201.944 160.067 174.030 1.00 115.38 558 ARG A O 1
ATOM 7651 N N . LEU A 1 560 ? 201.666 158.418 172.570 1.00 112.90 559 LEU A N 1
ATOM 7652 C CA . LEU A 1 560 ? 200.995 159.313 171.648 1.00 108.52 559 LEU A CA 1
ATOM 7653 C C . LEU A 1 560 ? 199.493 159.251 171.777 1.00 105.69 559 LEU A C 1
ATOM 7654 O O . LEU A 1 560 ? 198.992 158.343 172.367 1.00 109.95 559 LEU A O 1
ATOM 7670 N N . PHE A 1 561 ? 198.787 160.206 171.205 1.00 101.14 560 PHE A N 1
ATOM 7671 C CA . PHE A 1 561 ? 197.341 160.288 171.254 1.00 97.74 560 PHE A CA 1
ATOM 7672 C C . PHE A 1 561 ? 196.827 161.156 170.121 1.00 96.02 560 PHE A C 1
ATOM 7673 O O . PHE A 1 561 ? 197.582 161.840 169.436 1.00 96.61 560 PHE A O 1
ATOM 7690 N N . GLY A 1 562 ? 195.532 161.111 169.892 1.00 94.21 561 GLY A N 1
ATOM 7691 C CA . GLY A 1 562 ? 194.891 161.905 168.860 1.00 91.46 561 GLY A CA 1
ATOM 7692 C C . GLY A 1 562 ? 193.412 161.629 168.817 1.00 88.86 561 GLY A C 1
ATOM 7693 O O . GLY A 1 562 ? 192.883 160.919 169.672 1.00 93.53 561 GLY A O 1
ATOM 7697 N N . GLY A 1 563 ? 192.738 162.187 167.838 1.00 85.35 562 GLY A N 1
ATOM 7698 C CA . GLY A 1 563 ? 191.312 162.028 167.701 1.00 81.86 562 GLY A CA 1
ATOM 7699 C C . GLY A 1 563 ? 190.723 162.733 166.498 1.00 78.19 562 GLY A C 1
ATOM 7700 O O . GLY A 1 563 ? 191.357 163.531 165.814 1.00 79.25 562 GLY A O 1
ATOM 7704 N N . ALA A 1 564 ? 189.473 162.396 166.252 1.00 74.83 563 ALA A N 1
ATOM 7705 C CA . ALA A 1 564 ? 188.638 162.897 165.197 1.00 73.41 563 ALA A CA 1
ATOM 7706 C C . ALA A 1 564 ? 187.222 162.910 165.764 1.00 71.77 563 ALA A C 1
ATOM 7707 O O . ALA A 1 564 ? 186.643 161.862 166.042 1.00 70.17 563 ALA A O 1
ATOM 7714 N N . ASN A 1 565 ? 186.684 164.091 166.022 1.00 73.42 564 ASN A N 1
ATOM 7715 C CA . ASN A 1 565 ? 185.431 164.260 166.737 1.00 75.58 564 ASN A CA 1
ATOM 7716 C C . ASN A 1 565 ? 184.555 165.272 166.012 1.00 74.14 564 ASN A C 1
ATOM 7717 O O . ASN A 1 565 ? 185.038 166.343 165.669 1.00 74.36 564 ASN A O 1
ATOM 7728 N N . ARG A 1 566 ? 183.265 165.006 165.858 1.00 70.21 565 ARG A N 1
ATOM 7729 C CA . ARG A 1 566 ? 182.291 166.028 165.468 1.00 65.52 565 ARG A CA 1
ATOM 7730 C C . ARG A 1 566 ? 181.519 166.460 166.697 1.00 60.18 565 ARG A C 1
ATOM 7731 O O . ARG A 1 566 ? 181.014 165.630 167.450 1.00 57.63 565 ARG A O 1
ATOM 7752 N N . TYR A 1 567 ? 181.416 167.770 166.898 1.00 59.02 566 TYR A N 1
ATOM 7753 C CA . TYR A 1 567 ? 180.685 168.301 168.035 1.00 61.24 566 TYR A CA 1
ATOM 7754 C C . TYR A 1 567 ? 179.527 169.123 167.519 1.00 59.78 566 TYR A C 1
ATOM 7755 O O . TYR A 1 567 ? 179.714 169.934 166.626 1.00 59.51 566 TYR A O 1
ATOM 7773 N N . TYR A 1 568 ? 178.331 168.902 168.054 1.00 58.97 567 TYR A N 1
ATOM 7774 C CA . TYR A 1 568 ? 177.160 169.675 167.650 1.00 59.08 567 TYR A CA 1
ATOM 7775 C C . TYR A 1 568 ? 176.751 170.577 168.786 1.00 56.71 567 TYR A C 1
ATOM 7776 O O . TYR A 1 568 ? 176.826 170.175 169.944 1.00 56.52 567 TYR A O 1
ATOM 7794 N N . ALA A 1 569 ? 176.280 171.776 168.470 1.00 56.29 568 ALA A N 1
ATOM 7795 C CA . ALA A 1 569 ? 175.960 172.747 169.518 1.00 58.99 568 ALA A CA 1
ATOM 7796 C C . ALA A 1 569 ? 174.521 172.738 170.016 1.00 56.59 568 ALA A C 1
ATOM 7797 O O . ALA A 1 569 ? 173.691 171.981 169.516 1.00 54.03 568 ALA A O 1
ATOM 7804 N N . GLY A 1 570 ? 174.230 173.586 170.999 1.00 55.77 569 GLY A N 1
ATOM 7805 C CA . GLY A 1 570 ? 172.874 173.729 171.530 1.00 57.82 569 GLY A CA 1
ATOM 7806 C C . GLY A 1 570 ? 172.034 174.679 170.670 1.00 57.47 569 GLY A C 1
ATOM 7807 O O . GLY A 1 570 ? 172.527 175.282 169.716 1.00 56.49 569 GLY A O 1
ATOM 7811 N N . ASN A 1 571 ? 170.752 174.824 170.999 1.00 58.42 570 ASN A N 1
ATOM 7812 C CA . ASN A 1 571 ? 169.870 175.759 170.307 1.00 62.73 570 ASN A CA 1
ATOM 7813 C C . ASN A 1 571 ? 170.258 177.222 170.567 1.00 61.96 570 ASN A C 1
ATOM 7814 O O . ASN A 1 571 ? 170.678 177.568 171.666 1.00 61.36 570 ASN A O 1
ATOM 7825 N N . ILE A 1 572 ? 170.015 178.086 169.576 1.00 62.49 571 ILE A N 1
ATOM 7826 C CA . ILE A 1 572 ? 169.948 179.549 169.713 1.00 61.36 571 ILE A CA 1
ATOM 7827 C C . ILE A 1 572 ? 168.515 179.974 169.395 1.00 59.33 571 ILE A C 1
ATOM 7828 O O . ILE A 1 572 ? 168.135 180.156 168.244 1.00 67.90 571 ILE A O 1
ATOM 7844 N N . LEU A 1 573 ? 167.691 180.100 170.425 1.00 53.56 572 LEU A N 1
ATOM 7845 C CA . LEU A 1 573 ? 166.263 180.392 170.316 1.00 52.82 572 LEU A CA 1
ATOM 7846 C C . LEU A 1 573 ? 165.947 181.867 170.030 1.00 50.37 572 LEU A C 1
ATOM 7847 O O . LEU A 1 573 ? 164.775 182.222 169.943 1.00 43.34 572 LEU A O 1
ATOM 7863 N N . ALA A 1 574 ? 166.938 182.755 169.905 1.00 50.76 573 ALA A N 1
ATOM 7864 C CA . ALA A 1 574 ? 166.733 184.201 169.817 1.00 49.36 573 ALA A CA 1
ATOM 7865 C C . ALA A 1 574 ? 165.754 184.616 168.713 1.00 50.37 573 ALA A C 1
ATOM 7866 O O . ALA A 1 574 ? 164.893 185.458 168.948 1.00 51.30 573 ALA A O 1
ATOM 7873 N N . TYR A 1 575 ? 165.803 183.979 167.551 1.00 52.42 574 TYR A N 1
ATOM 7874 C CA . TYR A 1 575 ? 164.919 184.291 166.432 1.00 52.11 574 TYR A CA 1
ATOM 7875 C C . TYR A 1 575 ? 163.487 183.808 166.631 1.00 53.93 574 TYR A C 1
ATOM 7876 O O . TYR A 1 575 ? 162.572 184.393 166.057 1.00 56.42 574 TYR A O 1
ATOM 7894 N N . LYS A 1 576 ? 163.264 182.803 167.485 1.00 58.20 575 LYS A N 1
ATOM 7895 C CA . LYS A 1 576 ? 161.928 182.408 167.938 1.00 61.72 575 LYS A CA 1
ATOM 7896 C C . LYS A 1 576 ? 161.411 183.367 168.991 1.00 59.65 575 LYS A C 1
ATOM 7897 O O . LYS A 1 576 ? 160.301 183.861 168.854 1.00 55.29 575 LYS A O 1
ATOM 7916 N N . MET A 1 577 ? 162.215 183.699 169.999 1.00 59.17 576 MET A N 1
ATOM 7917 C CA . MET A 1 577 ? 161.795 184.608 171.072 1.00 59.29 576 MET A CA 1
ATOM 7918 C C . MET A 1 577 ? 161.478 186.009 170.560 1.00 57.26 576 MET A C 1
ATOM 7919 O O . MET A 1 577 ? 160.535 186.645 171.018 1.00 50.23 576 MET A O 1
ATOM 7933 N N . ARG A 1 578 ? 162.194 186.460 169.535 1.00 58.65 577 ARG A N 1
ATOM 7934 C CA . ARG A 1 578 ? 161.930 187.699 168.814 1.00 61.35 577 ARG A CA 1
ATOM 7935 C C . ARG A 1 578 ? 160.779 187.650 167.805 1.00 64.63 577 ARG A C 1
ATOM 7936 O O . ARG A 1 578 ? 160.597 188.648 167.123 1.00 66.98 577 ARG A O 1
ATOM 7957 N N . GLN A 1 579 ? 159.991 186.581 167.680 1.00 67.52 578 GLN A N 1
ATOM 7958 C CA . GLN A 1 579 ? 159.066 186.404 166.545 1.00 65.07 578 GLN A CA 1
ATOM 7959 C C . GLN A 1 579 ? 158.102 187.586 166.323 1.00 66.45 578 GLN A C 1
ATOM 7960 O O . GLN A 1 579 ? 157.688 187.853 165.195 1.00 73.25 578 GLN A O 1
ATOM 7974 N N . GLY A 1 580 ? 157.799 188.345 167.376 1.00 62.15 579 GLY A N 1
ATOM 7975 C CA . GLY A 1 580 ? 157.137 189.649 167.278 1.00 62.35 579 GLY A CA 1
ATOM 7976 C C . GLY A 1 580 ? 157.678 190.706 168.232 1.00 59.11 579 GLY A C 1
ATOM 7977 O O . GLY A 1 580 ? 156.943 191.628 168.581 1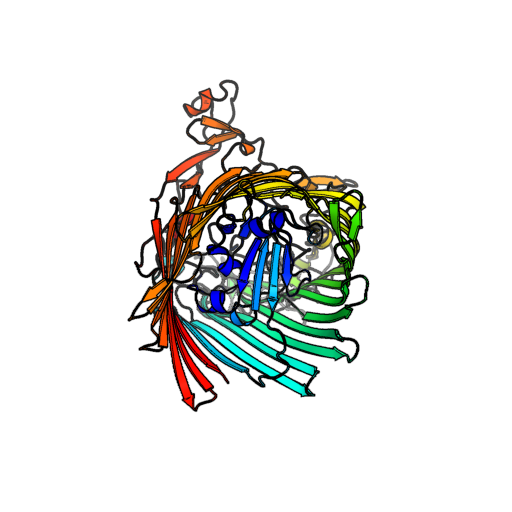.00 51.08 579 GLY A O 1
ATOM 7981 N N . ILE A 1 581 ? 158.916 190.585 168.718 1.00 64.15 580 ILE A N 1
ATOM 7982 C CA . ILE A 1 581 ? 159.520 191.602 169.595 1.00 65.03 580 ILE A CA 1
ATOM 7983 C C . ILE A 1 581 ? 159.676 192.881 168.785 1.00 64.25 580 ILE A C 1
ATOM 7984 O O . ILE A 1 581 ? 160.103 192.850 167.636 1.00 64.41 580 ILE A O 1
ATOM 8000 N N . GLY A 1 582 ? 159.291 194.004 169.379 1.00 61.88 581 GLY A N 1
ATOM 8001 C CA . GLY A 1 582 ? 159.173 195.272 168.667 1.00 62.64 581 GLY A CA 1
ATOM 8002 C C . GLY A 1 582 ? 157.792 195.499 168.074 1.00 57.06 581 GLY A C 1
ATOM 8003 O O . GLY A 1 582 ? 157.564 196.555 167.490 1.00 52.17 581 GLY A O 1
ATOM 8007 N N . SER A 1 583 ? 156.838 194.582 168.269 1.00 56.72 582 SER A N 1
ATOM 8008 C CA . SER A 1 583 ? 155.427 194.879 168.022 1.00 55.75 582 SER A CA 1
ATOM 8009 C C . SER A 1 583 ? 154.993 195.995 168.943 1.00 55.45 582 SER A C 1
ATOM 8010 O O . SER A 1 583 ? 155.014 195.840 170.1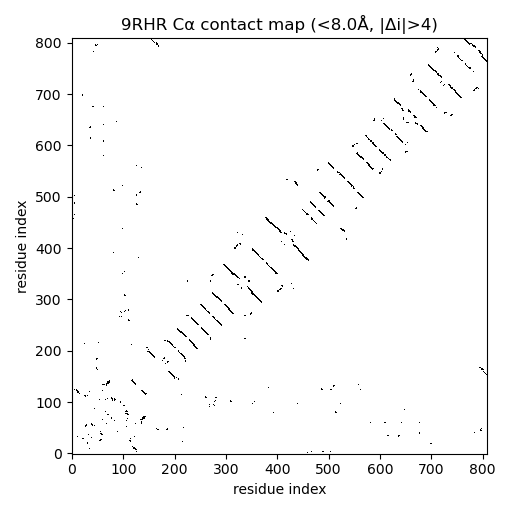55 1.00 52.60 582 SER A O 1
ATOM 8018 N N . ASN A 1 584 ? 154.640 197.132 168.370 1.00 57.40 583 ASN A N 1
ATOM 8019 C CA . ASN A 1 584 ? 154.229 198.308 169.100 1.00 58.26 583 ASN A CA 1
ATOM 8020 C C . ASN A 1 584 ? 153.024 198.933 168.414 1.00 57.15 583 ASN A C 1
ATOM 8021 O O . ASN A 1 584 ? 152.958 199.020 167.190 1.00 56.49 583 ASN A O 1
ATOM 8032 N N . ILE A 1 585 ? 152.040 199.335 169.204 1.00 56.95 584 ILE A N 1
ATOM 8033 C CA . ILE A 1 585 ? 150.801 199.919 168.708 1.00 59.46 584 ILE A CA 1
ATOM 8034 C C . ILE A 1 585 ? 150.897 201.412 168.940 1.00 60.62 584 ILE A C 1
ATOM 8035 O O . ILE A 1 585 ? 150.909 201.867 170.077 1.00 61.76 584 ILE A O 1
ATOM 8051 N N . GLN A 1 586 ? 150.965 202.187 167.870 1.00 62.21 585 GLN A N 1
ATOM 8052 C CA . GLN A 1 586 ? 150.861 203.629 167.963 1.00 62.24 585 GLN A CA 1
ATOM 8053 C C . GLN A 1 586 ? 149.395 204.047 168.006 1.00 59.82 585 GLN A C 1
ATOM 8054 O O . GLN A 1 586 ? 148.565 203.481 167.304 1.00 58.40 585 GLN A O 1
ATOM 8068 N N . GLU A 1 587 ? 149.083 205.071 168.778 1.00 61.58 586 GLU A N 1
ATOM 8069 C CA . GLU A 1 587 ? 147.798 205.760 168.813 1.00 64.68 586 GLU A CA 1
ATOM 8070 C C . GLU A 1 587 ? 148.031 207.269 168.808 1.00 62.94 586 GLU A C 1
ATOM 8071 O O . GLU A 1 587 ? 149.101 207.729 169.201 1.00 59.81 586 GLU A O 1
ATOM 8083 N N . SER A 1 588 ? 147.028 208.047 168.417 1.00 61.26 587 SER A N 1
ATOM 8084 C CA . SER A 1 588 ? 147.126 209.504 168.256 1.00 61.45 587 SER A CA 1
ATOM 8085 C C . SER A 1 588 ? 145.955 210.219 168.928 1.00 62.28 587 SER A C 1
ATOM 8086 O O . SER A 1 588 ? 144.906 209.615 169.134 1.00 63.96 587 SER A O 1
ATOM 8094 N N . ARG A 1 589 ? 146.121 211.533 169.168 1.00 61.96 588 ARG A N 1
ATOM 8095 C CA . ARG A 1 589 ? 145.036 212.367 169.718 1.00 62.25 588 ARG A CA 1
ATOM 8096 C C . ARG A 1 589 ? 145.192 213.848 169.286 1.00 63.03 588 ARG A C 1
ATOM 8097 O O . ARG A 1 589 ? 146.306 214.371 169.285 1.00 63.09 588 ARG A O 1
ATOM 8118 N N . ILE A 1 590 ? 144.092 214.517 168.932 1.00 64.52 589 ILE A N 1
ATOM 8119 C CA . ILE A 1 590 ? 144.107 215.902 168.444 1.00 65.77 589 ILE A CA 1
ATOM 8120 C C . ILE A 1 590 ? 144.379 216.923 169.565 1.00 67.11 589 ILE A C 1
ATOM 8121 O O . ILE A 1 590 ? 145.020 217.949 169.341 1.00 69.70 589 ILE A O 1
ATOM 8137 N N . SER A 1 591 ? 143.939 216.632 170.789 1.00 66.42 590 SER A N 1
ATOM 8138 C CA . SER A 1 591 ? 143.994 217.504 171.965 1.00 66.62 590 SER A CA 1
ATOM 8139 C C . SER A 1 591 ? 144.161 216.653 173.224 1.00 67.10 590 SER A C 1
ATOM 8140 O O . SER A 1 591 ? 143.843 215.466 173.193 1.00 67.02 590 SER A O 1
ATOM 8148 N N . PRO A 1 592 ? 144.630 217.196 174.354 1.00 69.58 591 PRO A N 1
ATOM 8149 C CA . PRO A 1 592 ? 144.832 216.400 175.560 1.00 70.69 591 PRO A CA 1
ATOM 8150 C C . PRO A 1 592 ? 143.534 215.858 176.183 1.00 74.38 591 PRO A C 1
ATOM 8151 O O . PRO A 1 592 ? 143.592 214.953 177.011 1.00 77.49 591 PRO A O 1
ATOM 8162 N N . THR A 1 593 ? 142.364 216.373 175.794 1.00 77.05 592 THR A N 1
ATOM 8163 C CA . THR A 1 593 ? 141.056 215.854 176.221 1.00 82.26 592 THR A CA 1
ATOM 8164 C C . THR A 1 593 ? 140.491 214.799 175.267 1.00 84.43 592 THR A C 1
ATOM 8165 O O . THR A 1 593 ? 139.590 214.059 175.662 1.00 89.07 592 THR A O 1
ATOM 8176 N N . ALA A 1 594 ? 140.991 214.693 174.034 1.00 85.60 593 ALA A N 1
ATOM 8177 C CA . ALA A 1 594 ? 140.487 213.775 173.016 1.00 86.90 593 ALA A CA 1
ATOM 8178 C C . ALA A 1 594 ? 140.891 212.311 173.268 1.00 82.01 593 ALA A C 1
ATOM 8179 O O . ALA A 1 594 ? 141.916 212.054 173.904 1.00 77.93 593 ALA A O 1
ATOM 8186 N N . PRO A 1 595 ? 140.124 211.329 172.765 1.00 78.52 594 PRO A N 1
ATOM 8187 C CA . PRO A 1 595 ? 140.465 209.918 172.889 1.00 76.33 594 PRO A CA 1
ATOM 8188 C C . PRO A 1 595 ? 141.688 209.537 172.054 1.00 74.19 594 PRO A C 1
ATOM 8189 O O . PRO A 1 595 ? 141.986 210.166 171.044 1.00 73.52 594 PRO A O 1
ATOM 8200 N N . TRP A 1 596 ? 142.359 208.455 172.438 1.00 71.53 595 TRP A N 1
ATOM 8201 C CA . TRP A 1 596 ? 143.423 207.833 171.652 1.00 71.07 595 TRP A CA 1
ATOM 8202 C C . TRP A 1 596 ? 142.825 207.055 170.465 1.00 75.64 595 TRP A C 1
ATOM 8203 O O . TRP A 1 596 ? 142.276 205.969 170.635 1.00 80.73 595 TRP A O 1
ATOM 8224 N N . THR A 1 597 ? 142.845 207.641 169.266 1.00 80.22 596 THR A N 1
ATOM 8225 C CA . THR A 1 597 ? 141.831 207.350 168.238 1.00 87.76 596 THR A CA 1
ATOM 8226 C C . THR A 1 597 ? 142.011 206.041 167.472 1.00 88.07 596 THR A C 1
ATOM 8227 O O . THR A 1 597 ? 141.020 205.382 167.164 1.00 99.01 596 THR A O 1
ATOM 8238 N N . THR A 1 598 ? 143.241 205.689 167.089 1.00 80.42 597 THR A N 1
ATOM 8239 C CA . THR A 1 598 ? 143.481 204.813 165.922 1.00 79.46 597 THR A CA 1
ATOM 8240 C C . THR A 1 598 ? 144.672 203.880 166.153 1.00 78.47 597 THR A C 1
ATOM 8241 O O . THR A 1 598 ? 145.803 204.245 165.823 1.00 80.85 597 THR A O 1
ATOM 8252 N N . PRO A 1 599 ? 144.469 202.682 166.725 1.00 75.40 598 PRO A N 1
ATOM 8253 C CA . PRO A 1 599 ? 145.551 201.751 166.964 1.00 69.49 598 PRO A CA 1
ATOM 8254 C C . PRO A 1 599 ? 146.175 201.299 165.646 1.00 63.92 598 PRO A C 1
ATOM 8255 O O . PRO A 1 599 ? 145.532 200.678 164.807 1.00 65.37 598 PRO A O 1
ATOM 8266 N N . THR A 1 600 ? 147.447 201.632 165.477 1.00 59.49 599 THR A N 1
ATOM 8267 C CA . THR A 1 600 ? 148.237 201.431 164.262 1.00 59.57 599 THR A CA 1
ATOM 8268 C C . THR A 1 600 ? 149.461 200.589 164.605 1.00 62.35 599 THR A C 1
ATOM 8269 O O . THR A 1 600 ? 150.462 201.093 165.110 1.00 66.25 599 THR A O 1
ATOM 8280 N N . LEU A 1 601 ? 149.366 199.277 164.418 1.00 65.46 600 LEU A N 1
ATOM 8281 C CA . LEU A 1 601 ? 150.445 198.344 164.725 1.00 66.35 600 LEU A CA 1
ATOM 8282 C C . LEU A 1 601 ? 151.609 198.517 163.749 1.00 66.39 600 LEU A C 1
ATOM 8283 O O . LEU A 1 601 ? 151.421 198.427 162.536 1.00 73.16 600 LEU A O 1
ATOM 8299 N N . ARG A 1 602 ? 152.823 198.659 164.282 1.00 66.92 601 ARG A N 1
ATOM 8300 C CA . ARG A 1 602 ? 154.066 198.336 163.575 1.00 67.25 601 ARG A CA 1
ATOM 8301 C C . ARG A 1 602 ? 154.680 197.121 164.243 1.00 66.05 601 ARG A C 1
ATOM 8302 O O . ARG A 1 602 ? 154.883 197.111 165.451 1.00 68.50 601 ARG A O 1
ATOM 8323 N N . THR A 1 603 ? 154.978 196.082 163.480 1.00 65.78 602 THR A N 1
ATOM 8324 C CA . THR A 1 603 ? 155.657 194.886 164.002 1.00 67.18 602 THR A CA 1
ATOM 8325 C C . THR A 1 603 ? 157.174 195.074 164.109 1.00 63.99 602 THR A C 1
ATOM 8326 O O . THR A 1 603 ? 157.864 194.187 164.599 1.00 61.03 602 THR A O 1
ATOM 8337 N N . GLY A 1 604 ? 157.692 196.238 163.705 1.00 65.22 603 GLY A N 1
ATOM 8338 C CA . GLY A 1 604 ? 159.101 196.628 163.817 1.00 68.36 603 GLY A CA 1
ATOM 8339 C C . GLY A 1 604 ? 160.036 195.800 162.931 1.00 69.74 603 GLY A C 1
ATOM 8340 O O . GLY A 1 604 ? 159.630 195.283 161.890 1.00 70.37 603 GLY A O 1
ATOM 8344 N N . THR A 1 605 ? 161.295 195.648 163.345 1.00 69.78 604 THR A N 1
ATOM 8345 C CA . THR A 1 605 ? 162.215 194.660 162.760 1.00 71.52 604 THR A CA 1
ATOM 8346 C C . THR A 1 605 ? 161.739 193.261 163.141 1.00 75.37 604 THR A C 1
ATOM 8347 O O . THR A 1 605 ? 161.935 192.826 164.270 1.00 77.98 604 THR A O 1
ATOM 8358 N N . ASN A 1 606 ? 161.079 192.559 162.221 1.00 78.94 605 ASN A N 1
ATOM 8359 C CA . ASN A 1 606 ? 160.569 191.219 162.474 1.00 79.30 605 ASN A CA 1
ATOM 8360 C C . ASN A 1 606 ? 161.699 190.191 162.498 1.00 69.61 605 ASN A C 1
ATOM 8361 O O . ASN A 1 606 ? 162.654 190.320 161.739 1.00 62.45 605 ASN A O 1
ATOM 8372 N N . TYR A 1 607 ? 161.540 189.114 163.260 1.00 63.14 606 TYR A N 1
ATOM 8373 C CA . TYR A 1 607 ? 162.432 187.955 163.256 1.00 60.88 606 TYR A CA 1
ATOM 8374 C C . TYR A 1 607 ? 161.636 186.661 163.063 1.00 58.99 606 TYR A C 1
ATOM 8375 O O . TYR A 1 607 ? 160.458 186.613 163.399 1.00 53.82 606 TYR A O 1
ATOM 8393 N N . ASN A 1 608 ? 162.234 185.614 162.504 1.00 62.15 607 ASN A N 1
ATOM 8394 C CA . ASN A 1 608 ? 161.573 184.332 162.294 1.00 64.83 607 ASN A CA 1
ATOM 8395 C C . ASN A 1 608 ? 162.544 183.151 162.343 1.00 67.10 607 ASN A C 1
ATOM 8396 O O . ASN A 1 608 ? 163.732 183.286 162.054 1.00 67.46 607 ASN A O 1
ATOM 8407 N N . VAL A 1 609 ? 162.014 181.975 162.658 1.00 67.68 608 VAL A N 1
ATOM 8408 C CA . VAL A 1 609 ? 162.702 180.687 162.536 1.00 65.85 608 VAL A CA 1
ATOM 8409 C C . VAL A 1 609 ? 162.761 180.269 161.062 1.00 62.90 608 VAL A C 1
ATOM 8410 O O . VAL A 1 609 ? 161.898 180.638 160.268 1.00 60.88 608 VAL A O 1
ATOM 8423 N N . SER A 1 610 ? 163.760 179.476 160.688 1.00 63.93 609 SER A N 1
ATOM 8424 C CA . SER A 1 610 ? 163.872 178.857 159.366 1.00 69.80 609 SER A CA 1
ATOM 8425 C C . SER A 1 610 ? 164.493 177.456 159.451 1.00 69.24 609 SER A C 1
ATOM 8426 O O . SER A 1 610 ? 165.046 177.073 160.480 1.00 72.18 609 SER A O 1
ATOM 8434 N N . ASP A 1 611 ? 164.372 176.664 158.387 1.00 69.52 610 ASP A N 1
ATOM 8435 C CA . ASP A 1 611 ? 164.948 175.324 158.264 1.00 72.20 610 ASP A CA 1
ATOM 8436 C C . ASP A 1 611 ? 166.488 175.381 158.284 1.00 64.89 610 ASP A C 1
ATOM 8437 O O . ASP A 1 611 ? 167.109 175.904 157.356 1.00 62.82 610 ASP A O 1
ATOM 8446 N N . LEU A 1 612 ? 167.110 174.865 159.346 1.00 62.05 611 LEU A N 1
ATOM 8447 C CA . LEU A 1 612 ? 168.536 175.029 159.641 1.00 62.64 611 LEU A CA 1
ATOM 8448 C C . LEU A 1 612 ? 169.203 173.687 159.917 1.00 64.04 611 LEU A C 1
ATOM 8449 O O . LEU A 1 612 ? 168.670 172.874 160.662 1.00 64.29 611 LEU A O 1
ATOM 8465 N N . ASN A 1 613 ? 170.419 173.507 159.412 1.00 65.33 612 ASN A N 1
ATOM 8466 C CA . ASN A 1 613 ? 171.364 172.523 159.921 1.00 69.04 612 ASN A CA 1
ATOM 8467 C C . ASN A 1 613 ? 171.820 172.920 161.328 1.00 71.99 612 ASN A C 1
ATOM 8468 O O . ASN A 1 613 ? 171.806 174.096 161.685 1.00 78.32 612 ASN A O 1
ATOM 8479 N N . THR A 1 614 ? 172.251 171.970 162.148 1.00 69.86 613 THR A N 1
ATOM 8480 C CA . THR A 1 614 ? 172.826 172.321 163.452 1.00 62.13 613 THR A CA 1
ATOM 8481 C C . THR A 1 614 ? 174.251 172.811 163.233 1.00 59.68 613 THR A C 1
ATOM 8482 O O . THR A 1 614 ? 174.977 172.164 162.481 1.00 60.91 613 THR A O 1
ATOM 8493 N N . PRO A 1 615 ? 174.715 173.886 163.886 1.00 54.93 614 PRO A N 1
ATOM 8494 C CA . PRO A 1 615 ? 176.113 174.269 163.868 1.00 54.29 614 PRO A CA 1
ATOM 8495 C C . PRO A 1 615 ? 176.977 173.139 164.392 1.00 55.33 614 PRO A C 1
ATOM 8496 O O . PRO A 1 615 ? 176.651 172.535 165.414 1.00 54.61 614 PRO A O 1
ATOM 8507 N N . TYR A 1 616 ? 178.088 172.866 163.730 1.00 57.26 615 TYR A N 1
ATOM 8508 C CA . TYR A 1 616 ? 178.986 171.792 164.111 1.00 58.31 615 TYR A CA 1
ATOM 8509 C C . TYR A 1 616 ? 180.447 172.202 164.043 1.00 59.51 615 TYR A C 1
ATOM 8510 O O . TYR A 1 616 ? 180.789 173.260 163.527 1.00 63.57 615 TYR A O 1
ATOM 8528 N N . SER A 1 617 ? 181.318 171.401 164.636 1.00 59.50 616 SER A N 1
ATOM 8529 C CA . SER A 1 617 ? 182.761 171.569 164.574 1.00 61.30 616 SER A CA 1
ATOM 8530 C C . SER A 1 617 ? 183.421 170.227 164.414 1.00 62.69 616 SER A C 1
ATOM 8531 O O . SER A 1 617 ? 183.320 169.373 165.292 1.00 65.72 616 SER A O 1
ATOM 8539 N N . ASP A 1 618 ? 184.042 170.024 163.265 1.00 65.54 617 ASP A N 1
ATOM 8540 C CA . ASP A 1 618 ? 184.904 168.885 163.022 1.00 70.20 617 ASP A CA 1
ATOM 8541 C C . ASP A 1 618 ? 186.262 169.156 163.648 1.00 72.24 617 ASP A C 1
ATOM 8542 O O . ASP A 1 618 ? 187.031 169.981 163.167 1.00 72.04 617 ASP A O 1
ATOM 8551 N N . GLU A 1 619 ? 186.566 168.449 164.717 1.00 74.22 618 GLU A N 1
ATOM 8552 C CA . GLU A 1 619 ? 187.887 168.371 165.292 1.00 77.27 618 GLU A CA 1
ATOM 8553 C C . GLU A 1 619 ? 188.726 167.273 164.658 1.00 76.16 618 GLU A C 1
ATOM 8554 O O . GLU A 1 619 ? 188.298 166.124 164.582 1.00 74.83 618 GLU A O 1
ATOM 8566 N N . LEU A 1 620 ? 189.974 167.596 164.347 1.00 77.22 619 LEU A N 1
ATOM 8567 C CA . LEU A 1 620 ? 191.082 166.655 164.290 1.00 80.93 619 LEU A CA 1
ATOM 8568 C C . LEU A 1 620 ? 192.085 167.042 165.373 1.00 86.58 619 LEU A C 1
ATOM 8569 O O . LEU A 1 620 ? 192.289 168.224 165.637 1.00 88.29 619 LEU A O 1
ATOM 8585 N N . SER A 1 621 ? 192.704 166.066 166.020 1.00 89.23 620 SER A N 1
ATOM 8586 C CA . SER A 1 621 ? 193.716 166.293 167.044 1.00 90.57 620 SER A CA 1
ATOM 8587 C C . SER A 1 621 ? 194.794 165.225 166.985 1.00 90.57 620 SER A C 1
ATOM 8588 O O . SER A 1 621 ? 194.539 164.076 166.613 1.00 89.41 620 SER A O 1
ATOM 8596 N N . LEU A 1 622 ? 196.008 165.598 167.369 1.00 93.03 621 LEU A N 1
ATOM 8597 C CA . LEU A 1 622 ? 197.156 164.709 167.525 1.00 96.47 621 LEU A CA 1
ATOM 8598 C C . LEU A 1 622 ? 198.008 165.243 168.661 1.00 98.90 621 LEU A C 1
ATOM 8599 O O . LEU A 1 622 ? 198.057 166.447 168.881 1.00 99.83 621 LEU A O 1
ATOM 8615 N N . GLY A 1 623 ? 198.725 164.381 169.361 1.00 100.32 622 GLY A N 1
ATOM 8616 C CA . GLY A 1 623 ? 199.610 164.804 170.422 1.00 100.59 622 GLY A CA 1
ATOM 8617 C C . GLY A 1 623 ? 200.529 163.721 170.946 1.00 103.29 622 GLY A C 1
ATOM 8618 O O . GLY A 1 623 ? 200.415 162.540 170.622 1.00 106.57 622 GLY A O 1
ATOM 8622 N N . LEU A 1 624 ? 201.469 164.165 171.762 1.00 105.49 623 LEU A N 1
ATOM 8623 C CA . LEU A 1 624 ? 202.502 163.373 172.393 1.00 108.32 623 LEU A CA 1
ATOM 8624 C C . LEU A 1 624 ? 202.636 163.814 173.844 1.00 106.18 623 LEU A C 1
ATOM 8625 O O . LEU A 1 624 ? 202.603 165.007 174.127 1.00 107.21 623 LEU A O 1
ATOM 8641 N N . SER A 1 625 ? 202.802 162.879 174.767 1.00 106.11 624 SER A N 1
ATOM 8642 C CA . SER A 1 625 ? 203.186 163.160 176.141 1.00 104.89 624 SER A CA 1
ATOM 8643 C C . SER A 1 625 ? 204.480 162.439 176.472 1.00 107.28 624 SER A C 1
ATOM 8644 O O . SER A 1 625 ? 204.574 161.229 176.256 1.00 110.88 624 SER A O 1
ATOM 8652 N N . GLN A 1 626 ? 205.485 163.170 176.944 1.00 106.31 625 GLN A N 1
ATOM 8653 C CA . GLN A 1 626 ? 206.847 162.686 177.127 1.00 107.99 625 GLN A CA 1
ATOM 8654 C C . GLN A 1 626 ? 207.388 163.014 178.514 1.00 111.05 625 GLN A C 1
ATOM 8655 O O . GLN A 1 626 ? 207.312 164.159 178.949 1.00 114.56 625 GLN A O 1
ATOM 8669 N N . ARG A 1 627 ? 207.993 162.048 179.204 1.00 113.51 626 ARG A N 1
ATOM 8670 C CA . ARG A 1 627 ? 208.565 162.202 180.551 1.00 115.75 626 ARG A CA 1
ATOM 8671 C C . ARG A 1 627 ? 210.068 162.509 180.504 1.00 117.99 626 ARG A C 1
ATOM 8672 O O . ARG A 1 627 ? 210.898 161.667 180.833 1.00 121.24 626 ARG A O 1
ATOM 8693 N N . VAL A 1 628 ? 210.431 163.707 180.057 1.00 121.81 627 VAL A N 1
ATOM 8694 C CA . VAL A 1 628 ? 211.822 164.187 180.026 1.00 130.31 627 VAL A CA 1
ATOM 8695 C C . VAL A 1 628 ? 212.291 164.523 181.439 1.00 138.94 627 VAL A C 1
ATOM 8696 O O . VAL A 1 628 ? 211.783 165.471 182.022 1.00 151.00 627 VAL A O 1
ATOM 8709 N N . MET A 1 629 ? 213.265 163.792 181.990 1.00 140.83 628 MET A N 1
ATOM 8710 C CA . MET A 1 629 ? 214.056 164.190 183.176 1.00 145.15 628 MET A CA 1
ATOM 8711 C C . MET A 1 629 ? 213.231 164.852 184.298 1.00 145.35 628 MET A C 1
ATOM 8712 O O . MET A 1 629 ? 213.379 166.038 184.588 1.00 148.21 628 MET A O 1
ATOM 8726 N N . SER A 1 630 ? 212.237 164.154 184.845 1.00 144.68 629 SER A N 1
ATOM 8727 C CA . SER A 1 630 ? 211.433 164.681 185.969 1.00 144.34 629 SER A CA 1
ATOM 8728 C C . SER A 1 630 ? 210.309 165.622 185.601 1.00 137.79 629 SER A C 1
ATOM 8729 O O . SER A 1 630 ? 209.706 166.204 186.480 1.00 134.83 629 SER A O 1
ATOM 8737 N N . THR A 1 631 ? 210.075 165.851 184.334 1.00 134.23 630 THR A N 1
ATOM 8738 C CA . THR A 1 631 ? 208.895 166.613 183.886 1.00 132.24 630 THR A CA 1
ATOM 8739 C C . THR A 1 631 ? 208.138 165.948 182.729 1.00 130.61 630 THR A C 1
ATOM 8740 O O . THR A 1 631 ? 208.722 165.359 181.828 1.00 141.30 630 THR A O 1
ATOM 8751 N N . VAL A 1 632 ? 206.806 166.031 182.759 1.00 124.63 631 VAL A N 1
ATOM 8752 C CA . VAL A 1 632 ? 205.886 165.618 181.696 1.00 119.09 631 VAL A CA 1
ATOM 8753 C C . VAL A 1 632 ? 205.646 166.776 180.734 1.00 116.97 631 VAL A C 1
ATOM 8754 O O . VAL A 1 632 ? 205.056 167.785 181.109 1.00 114.65 631 VAL A O 1
ATOM 8767 N N . TRP A 1 633 ? 206.077 166.622 179.487 1.00 116.00 632 TRP A N 1
ATOM 8768 C CA . TRP A 1 633 ? 205.841 167.543 178.383 1.00 110.22 632 TRP A CA 1
ATOM 8769 C C . TRP A 1 633 ? 204.727 166.988 177.505 1.00 102.96 632 TRP A C 1
ATOM 8770 O O . TRP A 1 633 ? 204.931 165.990 176.821 1.00 103.42 632 TRP A O 1
ATOM 8791 N N . THR A 1 634 ? 203.557 167.612 177.494 1.00 95.76 633 THR A N 1
ATOM 8792 C CA . THR A 1 634 ? 202.418 167.187 176.677 1.00 92.44 633 THR A CA 1
ATOM 8793 C C . THR A 1 634 ? 202.156 168.207 175.597 1.00 90.39 633 THR A C 1
ATOM 8794 O O . THR A 1 634 ? 201.855 169.356 175.893 1.00 90.33 633 THR A O 1
ATOM 8805 N N . ALA A 1 635 ? 202.254 167.804 174.343 1.00 88.20 634 ALA A N 1
ATOM 8806 C CA . ALA A 1 635 ? 202.068 168.663 173.194 1.00 85.04 634 ALA A CA 1
ATOM 8807 C C . ALA A 1 635 ? 200.912 168.138 172.369 1.00 83.88 634 ALA A C 1
ATOM 8808 O O . ALA A 1 635 ? 200.880 166.946 172.070 1.00 86.09 634 ALA A O 1
ATOM 8815 N N . LYS A 1 636 ? 199.952 168.984 172.004 1.00 82.99 635 LYS A N 1
ATOM 8816 C CA . LYS A 1 636 ? 198.901 168.609 171.065 1.00 85.45 635 LYS A CA 1
ATOM 8817 C C . LYS A 1 636 ? 198.584 169.688 170.059 1.00 84.06 635 LYS A C 1
ATOM 8818 O O . LYS A 1 636 ? 198.460 170.860 170.407 1.00 84.30 635 LYS A O 1
ATOM 8837 N N . TRP A 1 637 ? 198.384 169.262 168.829 1.00 84.28 636 TRP A N 1
ATOM 8838 C CA . TRP A 1 637 ? 197.766 170.031 167.766 1.00 83.86 636 TRP A CA 1
ATOM 8839 C C . TRP A 1 637 ? 196.278 169.734 167.739 1.00 80.15 636 TRP A C 1
ATOM 8840 O O . TRP A 1 637 ? 195.875 168.575 167.870 1.00 76.55 636 TRP A O 1
ATOM 8861 N N . VAL A 1 638 ? 195.458 170.762 167.578 1.00 80.09 637 VAL A N 1
ATOM 8862 C CA . VAL A 1 638 ? 194.019 170.618 167.393 1.00 80.78 637 VAL A CA 1
ATOM 8863 C C . VAL A 1 638 ? 193.568 171.547 166.288 1.00 82.32 637 VAL A C 1
ATOM 8864 O O . VAL A 1 638 ? 193.870 172.739 166.299 1.00 89.84 637 VAL A O 1
ATOM 8877 N N . ASN A 1 639 ? 192.801 171.023 165.346 1.00 81.80 638 ASN A N 1
ATOM 8878 C CA . ASN A 1 639 ? 192.199 171.776 164.264 1.00 79.96 638 ASN A CA 1
ATOM 8879 C C . ASN A 1 639 ? 190.695 171.582 164.327 1.00 78.24 638 ASN A C 1
ATOM 8880 O O . ASN A 1 639 ? 190.212 170.456 164.359 1.00 79.80 638 ASN A O 1
ATOM 8891 N N . ARG A 1 640 ? 189.960 172.682 164.381 1.00 76.46 639 ARG A N 1
ATOM 8892 C CA . ARG A 1 640 ? 188.512 172.734 164.358 1.00 75.54 639 ARG A CA 1
ATOM 8893 C C . ARG A 1 640 ? 188.080 173.347 163.047 1.00 75.04 639 ARG A C 1
ATOM 8894 O O . ARG A 1 640 ? 188.437 174.480 162.760 1.00 76.75 639 ARG A O 1
ATOM 8915 N N . GLN A 1 641 ? 187.273 172.638 162.282 1.00 76.67 640 GLN A N 1
ATOM 8916 C CA . GLN A 1 641 ? 186.478 173.207 161.210 1.00 79.15 640 GLN A CA 1
ATOM 8917 C C . GLN A 1 641 ? 185.071 173.421 161.750 1.00 75.72 640 GLN A C 1
ATOM 8918 O O . GLN A 1 641 ? 184.197 172.563 161.614 1.00 73.47 640 GLN A O 1
ATOM 8932 N N . GLY A 1 642 ? 184.860 174.561 162.394 1.00 75.59 641 GLY A N 1
ATOM 8933 C CA . GLY A 1 642 ? 183.540 175.033 162.764 1.00 75.62 641 GLY A CA 1
ATOM 8934 C C . GLY A 1 642 ? 182.757 175.348 161.505 1.00 77.37 641 GLY A C 1
ATOM 8935 O O . GLY A 1 642 ? 183.205 176.134 160.677 1.00 82.15 641 GLY A O 1
ATOM 8939 N N . LYS A 1 643 ? 181.606 174.719 161.329 1.00 74.40 642 LYS A N 1
ATOM 8940 C CA . LYS A 1 643 ? 180.817 174.700 160.103 1.00 70.04 642 LYS A CA 1
ATOM 8941 C C . LYS A 1 643 ? 179.328 174.835 160.417 1.00 66.46 642 LYS A C 1
ATOM 8942 O O . LYS A 1 643 ? 178.895 174.566 161.535 1.00 68.85 642 LYS A O 1
ATOM 8961 N N . GLU A 1 644 ? 178.558 175.299 159.441 1.00 64.73 643 GLU A N 1
ATOM 8962 C CA . GLU A 1 644 ? 177.131 175.593 159.574 1.00 63.12 643 GLU A CA 1
ATOM 8963 C C . GLU A 1 644 ? 176.796 176.563 160.714 1.00 60.22 643 GLU A C 1
ATOM 8964 O O . GLU A 1 644 ? 175.687 176.560 161.244 1.00 58.78 643 GLU A O 1
ATOM 8976 N N . GLN A 1 645 ? 177.753 177.393 161.119 1.00 58.57 644 GLN A N 1
ATOM 8977 C CA . GLN A 1 645 ? 177.624 178.317 162.235 1.00 57.97 644 GLN A CA 1
ATOM 8978 C C . GLN A 1 645 ? 176.641 179.424 161.882 1.00 54.65 644 GLN A C 1
ATOM 8979 O O . GLN A 1 645 ? 176.524 179.828 160.724 1.00 51.83 644 GLN A O 1
ATOM 8993 N N . PHE A 1 646 ? 175.893 179.893 162.871 1.00 53.21 645 PHE A N 1
ATOM 8994 C CA . PHE A 1 646 ? 174.764 180.760 162.606 1.00 53.62 645 PHE A CA 1
ATOM 8995 C C . PHE A 1 646 ? 175.161 182.187 162.221 1.00 54.44 645 PHE A C 1
ATOM 8996 O O . PHE A 1 646 ? 176.093 182.754 162.782 1.00 59.01 645 PHE A O 1
ATOM 9013 N N . GLY A 1 647 ? 174.403 182.778 161.307 1.00 55.53 646 GLY A N 1
ATOM 9014 C CA . GLY A 1 647 ? 174.420 184.184 160.936 1.00 56.86 646 GLY A CA 1
ATOM 9015 C C . GLY A 1 647 ? 173.010 184.710 160.687 1.00 57.91 646 GLY A C 1
ATOM 9016 O O . GLY A 1 647 ? 172.038 183.983 160.880 1.00 62.07 646 GLY A O 1
ATOM 9020 N N . ARG A 1 648 ? 172.896 185.961 160.241 1.00 57.89 647 ARG A N 1
ATOM 9021 C CA . ARG A 1 648 ? 171.638 186.667 159.975 1.00 56.72 647 ARG A CA 1
ATOM 9022 C C . ARG A 1 648 ? 171.418 186.883 158.487 1.00 55.10 647 ARG A C 1
ATOM 9023 O O . ARG A 1 648 ? 172.345 187.128 157.720 1.00 52.66 647 ARG A O 1
ATOM 9044 N N . GLU A 1 649 ? 170.158 186.857 158.106 1.00 56.55 648 GLU A N 1
ATOM 9045 C CA . GLU A 1 649 ? 169.642 187.011 156.759 1.00 59.75 648 GLU A CA 1
ATOM 9046 C C . GLU A 1 649 ? 168.349 187.829 156.799 1.00 62.67 648 GLU A C 1
ATOM 9047 O O . GLU A 1 649 ? 167.719 187.932 157.849 1.00 67.61 648 GLU A O 1
ATOM 9059 N N . THR A 1 650 ? 167.925 188.401 155.680 1.00 65.86 649 THR A N 1
ATOM 9060 C CA . THR A 1 650 ? 166.588 188.992 155.528 1.00 67.57 649 THR A CA 1
ATOM 9061 C C . THR A 1 650 ? 165.832 188.244 154.438 1.00 68.65 649 THR A C 1
ATOM 9062 O O . THR A 1 650 ? 166.365 188.053 153.346 1.00 73.14 649 THR A O 1
ATOM 9073 N N . THR A 1 651 ? 164.601 187.819 154.705 1.00 70.56 650 THR A N 1
ATOM 9074 C CA . THR A 1 651 ? 163.777 187.067 153.746 1.00 75.32 650 THR A CA 1
ATOM 9075 C C . THR A 1 651 ? 162.304 187.447 153.836 1.00 79.37 650 THR A C 1
ATOM 9076 O O . THR A 1 651 ? 161.862 187.959 154.860 1.00 75.19 650 THR A O 1
ATOM 9087 N N . THR A 1 652 ? 161.531 187.220 152.779 1.00 86.34 651 THR A N 1
ATOM 9088 C CA . THR A 1 652 ? 160.146 187.686 152.687 1.00 86.66 651 THR A CA 1
ATOM 9089 C C . THR A 1 652 ? 159.177 186.517 152.821 1.00 98.02 651 THR A C 1
ATOM 9090 O O . THR A 1 652 ? 159.228 185.569 152.040 1.00 97.12 651 THR A O 1
ATOM 9101 N N . ILE A 1 653 ? 158.283 186.582 153.807 1.00 116.20 652 ILE A N 1
ATOM 9102 C CA . ILE A 1 653 ? 157.311 185.540 154.150 1.00 122.68 652 ILE A CA 1
ATOM 9103 C C . ILE A 1 653 ? 155.910 186.161 154.163 1.00 134.15 652 ILE A C 1
ATOM 9104 O O . ILE A 1 653 ? 155.688 187.161 154.838 1.00 132.73 652 ILE A O 1
ATOM 9120 N N . ASP A 1 654 ? 154.963 185.604 153.401 1.00 137.02 653 ASP A N 1
ATOM 9121 C CA . ASP A 1 654 ? 153.594 186.144 153.238 1.00 142.82 653 ASP A CA 1
ATOM 9122 C C . ASP A 1 654 ? 153.556 187.650 152.872 1.00 141.19 653 ASP A C 1
ATOM 9123 O O . ASP A 1 654 ? 152.648 188.393 153.256 1.00 156.06 653 ASP A O 1
ATOM 9132 N N . GLY A 1 655 ? 154.574 188.114 152.141 1.00 127.70 654 GLY A N 1
ATOM 9133 C CA . GLY A 1 655 ? 154.764 189.512 151.742 1.00 119.68 654 GLY A CA 1
ATOM 9134 C C . GLY A 1 655 ? 155.407 190.427 152.794 1.00 116.73 654 GLY A C 1
ATOM 9135 O O . GLY A 1 655 ? 155.603 191.611 152.518 1.00 116.98 654 GLY A O 1
ATOM 9139 N N . GLN A 1 656 ? 155.758 189.918 153.979 1.00 108.03 655 GLN A N 1
ATOM 9140 C CA . GLN A 1 656 ? 156.414 190.668 155.057 1.00 99.66 655 GLN A CA 1
ATOM 9141 C C . GLN A 1 656 ? 157.898 190.302 155.162 1.00 91.10 655 GLN A C 1
ATOM 9142 O O . GLN A 1 656 ? 158.260 189.135 155.057 1.00 85.83 655 GLN A O 1
ATOM 9156 N N . SER A 1 657 ? 158.773 191.283 155.370 1.00 85.35 656 SER A N 1
ATOM 9157 C CA . SER A 1 657 ? 160.207 191.053 155.589 1.00 78.55 656 SER A CA 1
ATOM 9158 C C . SER A 1 657 ? 160.513 190.556 157.005 1.00 76.38 656 SER A C 1
ATOM 9159 O O . SER A 1 657 ? 160.062 191.161 157.976 1.00 78.25 656 SER A O 1
ATOM 9167 N N . TYR A 1 658 ? 161.315 189.500 157.141 1.00 73.93 657 TYR A N 1
ATOM 9168 C CA . TYR A 1 658 ? 161.775 188.927 158.403 1.00 69.96 657 TYR A CA 1
ATOM 9169 C C . TYR A 1 658 ? 163.289 188.744 158.430 1.00 62.23 657 TYR A C 1
ATOM 9170 O O . TYR A 1 658 ? 163.873 188.183 157.505 1.00 65.15 657 TYR A O 1
ATOM 9188 N N . ARG A 1 659 ? 163.835 188.924 159.621 1.00 57.32 658 ARG A N 1
ATOM 9189 C CA . ARG A 1 659 ? 165.227 188.649 159.852 1.00 57.11 658 ARG A CA 1
ATOM 9190 C C . ARG A 1 659 ? 165.204 187.194 160.160 1.00 54.45 658 ARG A C 1
ATOM 9191 O O . ARG A 1 659 ? 164.360 186.743 160.867 1.00 54.38 658 ARG A O 1
ATOM 9212 N N . VAL A 1 660 ? 166.134 186.458 159.683 1.00 54.60 659 VAL A N 1
ATOM 9213 C CA . VAL A 1 660 ? 166.147 185.008 159.725 1.00 55.56 659 VAL A CA 1
ATOM 9214 C C . VAL A 1 660 ? 167.552 184.509 159.966 1.00 58.95 659 VAL A C 1
ATOM 9215 O O . VAL A 1 660 ? 168.513 185.054 159.435 1.00 64.80 659 VAL A O 1
ATOM 9228 N N . MET A 1 661 ? 167.686 183.479 160.784 1.00 59.48 660 MET A N 1
ATOM 9229 C CA . MET A 1 661 ? 168.968 182.857 161.038 1.00 58.75 660 MET A CA 1
ATOM 9230 C C . MET A 1 661 ? 169.361 181.980 159.848 1.00 55.93 660 MET A C 1
ATOM 9231 O O . MET A 1 661 ? 168.500 181.354 159.232 1.00 53.01 660 MET A O 1
ATOM 9245 N N . ASN A 1 662 ? 170.645 181.911 159.509 1.00 53.81 661 ASN A N 1
ATOM 9246 C CA . ASN A 1 662 ? 171.176 181.057 158.447 1.00 55.70 661 ASN A CA 1
ATOM 9247 C C . ASN A 1 662 ? 172.401 180.290 158.939 1.00 57.30 661 ASN A C 1
ATOM 9248 O O . ASN A 1 662 ? 172.998 180.658 159.939 1.00 56.27 661 ASN A O 1
ATOM 9259 N N . ASN A 1 663 ? 172.799 179.225 158.250 1.00 61.64 662 ASN A N 1
ATOM 9260 C CA . ASN A 1 663 ? 174.011 178.461 158.553 1.00 63.84 662 ASN A CA 1
ATOM 9261 C C . ASN A 1 663 ? 175.269 179.001 157.846 1.00 66.38 662 ASN A C 1
ATOM 9262 O O . ASN A 1 663 ? 176.218 178.257 157.620 1.00 67.47 662 ASN A O 1
ATOM 9273 N N . LYS A 1 664 ? 175.282 180.262 157.410 1.00 67.77 663 LYS A N 1
ATOM 9274 C CA . LYS A 1 664 ? 176.276 180.772 156.443 1.00 68.44 663 LYS A CA 1
ATOM 9275 C C . LYS A 1 664 ? 177.672 181.006 157.040 1.00 67.06 663 LYS A C 1
ATOM 9276 O O . LYS A 1 664 ? 178.593 181.327 156.301 1.00 69.91 663 LYS A O 1
ATOM 9295 N N . GLY A 1 665 ? 177.846 180.862 158.349 1.00 64.70 664 GLY A N 1
ATOM 9296 C CA . GLY A 1 665 ? 179.113 181.043 159.050 1.00 65.06 664 GLY A CA 1
ATOM 9297 C C . GLY A 1 665 ? 179.974 179.779 159.174 1.00 66.47 664 GLY A C 1
ATOM 9298 O O . GLY A 1 665 ? 179.488 178.654 159.261 1.00 68.09 664 GLY A O 1
ATOM 9302 N N . HIS A 1 666 ? 181.283 179.974 159.256 1.00 69.17 665 HIS A N 1
ATOM 9303 C CA . HIS A 1 666 ? 182.303 178.964 159.474 1.00 73.57 665 HIS A CA 1
ATOM 9304 C C . HIS A 1 666 ? 183.498 179.560 160.215 1.00 77.46 665 HIS A C 1
ATOM 9305 O O . HIS A 1 666 ? 183.733 180.764 160.182 1.00 81.61 665 HIS A O 1
ATOM 9319 N N . THR A 1 667 ? 184.269 178.717 160.888 1.00 80.69 666 THR A N 1
ATOM 9320 C CA . THR A 1 667 ? 185.460 179.099 161.649 1.00 81.65 666 THR A CA 1
ATOM 9321 C C . THR A 1 667 ? 186.466 177.971 161.617 1.00 82.37 666 THR A C 1
ATOM 9322 O O . THR A 1 667 ? 186.340 177.007 162.369 1.00 75.30 666 THR A O 1
ATOM 9333 N N . GLU A 1 668 ? 187.487 178.063 160.774 1.00 88.68 667 GLU A N 1
ATOM 9334 C CA . GLU A 1 668 ? 188.687 177.287 161.052 1.00 94.17 667 GLU A CA 1
ATOM 9335 C C . GLU A 1 668 ? 189.359 177.873 162.290 1.00 90.91 667 GLU A C 1
ATOM 9336 O O . GLU A 1 668 ? 189.558 179.082 162.381 1.00 83.20 667 GLU A O 1
ATOM 9348 N N . GLY A 1 669 ? 189.732 177.026 163.232 1.00 95.36 668 GLY A N 1
ATOM 9349 C CA . GLY A 1 669 ? 190.600 177.372 164.340 1.00 92.83 668 GLY A CA 1
ATOM 9350 C C . GLY A 1 669 ? 191.641 176.290 164.504 1.00 91.06 668 GLY A C 1
ATOM 9351 O O . GLY A 1 669 ? 191.354 175.109 164.357 1.00 90.16 668 GLY A O 1
ATOM 9355 N N . ASN A 1 670 ? 192.878 176.675 164.721 1.00 90.64 669 ASN A N 1
ATOM 9356 C CA . ASN A 1 670 ? 194.007 175.767 164.722 1.00 95.13 669 ASN A CA 1
ATOM 9357 C C . ASN A 1 670 ? 194.934 176.138 165.858 1.00 96.63 669 ASN A C 1
ATOM 9358 O O . ASN A 1 670 ? 195.271 177.310 166.013 1.00 102.49 669 ASN A O 1
ATOM 9369 N N . THR A 1 671 ? 195.365 175.165 166.644 1.00 97.67 670 THR A N 1
ATOM 9370 C CA . THR A 1 671 ? 196.293 175.378 167.749 1.00 100.91 670 THR A CA 1
ATOM 9371 C C . THR A 1 671 ? 197.357 174.309 167.747 1.00 101.21 670 THR A C 1
ATOM 9372 O O . THR A 1 671 ? 197.100 173.151 167.440 1.00 98.97 670 THR A O 1
ATOM 9383 N N . PHE A 1 672 ? 198.564 174.705 168.101 1.00 105.45 671 PHE A N 1
ATOM 9384 C CA . PHE A 1 672 ? 199.611 173.845 168.605 1.00 108.47 671 PHE A CA 1
ATOM 9385 C C . PHE A 1 672 ? 199.778 174.276 170.042 1.00 102.64 671 PHE A C 1
ATOM 9386 O O . PHE A 1 672 ? 199.915 175.466 170.312 1.00 101.92 671 PHE A O 1
ATOM 9403 N N . SER A 1 673 ? 199.676 173.360 170.985 1.00 98.65 672 SER A N 1
ATOM 9404 C CA . SER A 1 673 ? 199.679 173.673 172.409 1.00 97.71 672 SER A CA 1
ATOM 9405 C C . SER A 1 673 ? 200.620 172.741 173.133 1.00 95.38 672 SER A C 1
ATOM 9406 O O . SER A 1 673 ? 200.731 171.571 172.784 1.00 99.25 672 SER A O 1
ATOM 9414 N N . LEU A 1 674 ? 201.324 173.266 174.113 1.00 94.02 673 LEU A N 1
ATOM 9415 C CA . LEU A 1 674 ? 202.346 172.588 174.873 1.00 96.40 673 LEU A CA 1
ATOM 9416 C C . LEU A 1 674 ? 202.068 172.845 176.338 1.00 98.05 673 LEU A C 1
ATOM 9417 O O . LEU A 1 674 ? 201.696 173.943 176.725 1.00 99.37 673 LEU A O 1
ATOM 9433 N N . GLU A 1 675 ? 202.216 171.822 177.151 1.00 100.63 674 GLU A N 1
ATOM 9434 C CA . GLU A 1 675 ? 201.837 171.797 178.545 1.00 103.90 674 GLU A CA 1
ATOM 9435 C C . GLU A 1 675 ? 202.908 171.014 179.279 1.00 101.63 674 GLU A C 1
ATOM 9436 O O . GLU A 1 675 ? 202.953 169.790 179.200 1.00 103.41 674 GLU A O 1
ATOM 9448 N N . VAL A 1 676 ? 203.805 171.718 179.952 1.00 102.04 675 VAL A N 1
ATOM 9449 C CA . VAL A 1 676 ? 204.922 171.142 180.696 1.00 106.09 675 VAL A CA 1
ATOM 9450 C C . VAL A 1 676 ? 204.660 171.261 182.187 1.00 106.62 675 VAL A C 1
ATOM 9451 O O . VAL A 1 676 ? 204.378 172.350 182.680 1.00 111.41 675 VAL A O 1
ATOM 9464 N N . GLU A 1 677 ? 204.768 170.168 182.928 1.00 107.58 676 GLU A N 1
ATOM 9465 C CA . GLU A 1 677 ? 204.597 170.130 184.382 1.00 108.87 676 GLU A CA 1
ATOM 9466 C C . GLU A 1 677 ? 205.591 169.143 185.017 1.00 113.25 676 GLU A C 1
ATOM 9467 O O . GLU A 1 677 ? 206.013 168.192 184.354 1.00 120.65 676 GLU A O 1
ATOM 9479 N N . PRO A 1 678 ? 206.022 169.312 186.273 1.00 112.60 677 PRO A N 1
ATOM 9480 C CA . PRO A 1 678 ? 206.912 168.365 186.925 1.00 111.96 677 PRO A CA 1
ATOM 9481 C C . PRO A 1 678 ? 206.172 167.077 187.317 1.00 109.79 677 PRO A C 1
ATOM 9482 O O . PRO A 1 678 ? 204.963 167.080 187.538 1.00 104.70 677 PRO A O 1
ATOM 9493 N N . ILE A 1 679 ? 206.895 165.962 187.427 1.00 112.58 678 ILE A N 1
ATOM 9494 C CA . ILE A 1 679 ? 206.347 164.676 187.891 1.00 113.16 678 ILE A CA 1
ATOM 9495 C C . ILE A 1 679 ? 205.853 164.770 189.340 1.00 111.83 678 ILE A C 1
ATOM 9496 O O . ILE A 1 679 ? 204.794 164.236 189.665 1.00 107.26 678 ILE A O 1
ATOM 9512 N N . SER A 1 680 ? 206.573 165.495 190.197 1.00 111.16 679 SER A N 1
ATOM 9513 C CA . SER A 1 680 ? 206.163 165.844 191.562 1.00 109.03 679 SER A CA 1
ATOM 9514 C C . SER A 1 680 ? 206.738 167.213 191.972 1.00 108.16 679 SER A C 1
ATOM 9515 O O . SER A 1 680 ? 207.762 167.625 191.417 1.00 104.11 679 SER A O 1
ATOM 9523 N N . PRO A 1 681 ? 206.107 167.948 192.910 1.00 110.24 680 PRO A N 1
ATOM 9524 C CA . PRO A 1 681 ? 206.614 169.222 193.418 1.00 114.02 680 PRO A CA 1
ATOM 9525 C C . PRO A 1 681 ? 208.066 169.156 193.891 1.00 119.47 680 PRO A C 1
ATOM 9526 O O . PRO A 1 681 ? 208.463 168.203 194.560 1.00 120.81 680 PRO A O 1
ATOM 9537 N N . HIS A 1 682 ? 208.859 170.181 193.595 1.00 124.45 681 HIS A N 1
ATOM 9538 C CA . HIS A 1 682 ? 210.206 170.325 194.140 1.00 134.97 681 HIS A CA 1
ATOM 9539 C C . HIS A 1 682 ? 210.139 170.718 195.609 1.00 137.03 681 HIS A C 1
ATOM 9540 O O . HIS A 1 682 ? 209.313 171.544 195.988 1.00 130.41 681 HIS A O 1
ATOM 9554 N N . ARG A 1 683 ? 211.074 170.197 196.396 1.00 143.54 682 ARG A N 1
ATOM 9555 C CA . ARG A 1 683 ? 211.132 170.543 197.803 1.00 142.52 682 ARG A CA 1
ATOM 9556 C C . ARG A 1 683 ? 212.527 170.977 198.225 1.00 142.94 682 ARG A C 1
ATOM 9557 O O . ARG A 1 683 ? 213.512 170.465 197.713 1.00 137.59 682 ARG A O 1
ATOM 9578 N N . PHE A 1 684 ? 212.611 171.909 199.134 1.00 144.52 683 PHE A N 1
ATOM 9579 C CA . PHE A 1 684 ? 213.822 172.580 199.595 1.00 145.19 683 PHE A CA 1
ATOM 9580 C C . PHE A 1 684 ? 213.744 172.787 201.118 1.00 133.68 683 PHE A C 1
ATOM 9581 O O . PHE A 1 684 ? 212.680 172.625 201.719 1.00 118.62 683 PHE A O 1
ATOM 9598 N N . SER A 1 685 ? 214.831 173.221 201.758 1.00 136.02 684 SER A N 1
ATOM 9599 C CA . SER A 1 685 ? 214.798 173.643 203.172 1.00 134.17 684 SER A CA 1
ATOM 9600 C C . SER A 1 685 ? 213.774 174.758 203.439 1.00 136.07 684 SER A C 1
ATOM 9601 O O . SER A 1 685 ? 213.190 174.829 204.518 1.00 129.29 684 SER A O 1
ATOM 9609 N N . PHE A 1 686 ? 213.556 175.633 202.458 1.00 143.86 685 PHE A N 1
ATOM 9610 C CA . PHE A 1 686 ? 212.718 176.823 202.570 1.00 145.18 685 PHE A CA 1
ATOM 9611 C C . PHE A 1 686 ? 211.254 176.606 202.187 1.00 140.16 685 PHE A C 1
ATOM 9612 O O . PHE A 1 686 ? 210.379 177.293 202.709 1.00 134.17 685 PHE A O 1
ATOM 9629 N N . ALA A 1 687 ? 210.984 175.716 201.235 1.00 134.69 686 ALA A N 1
ATOM 9630 C CA . ALA A 1 687 ? 209.762 175.753 200.445 1.00 124.46 686 ALA A CA 1
ATOM 9631 C C . ALA A 1 687 ? 209.431 174.426 199.772 1.00 117.63 686 ALA A C 1
ATOM 9632 O O . ALA A 1 687 ? 210.306 173.591 199.543 1.00 116.04 686 ALA A O 1
ATOM 9639 N N . GLU A 1 688 ? 208.190 174.293 199.323 1.00 112.38 687 GLU A N 1
ATOM 9640 C CA . GLU A 1 688 ? 207.846 173.439 198.188 1.00 111.77 687 GLU A CA 1
ATOM 9641 C C . GLU A 1 688 ? 207.407 174.311 197.016 1.00 104.86 687 GLU A C 1
ATOM 9642 O O . GLU A 1 688 ? 206.691 175.296 197.198 1.00 100.89 687 GLU A O 1
ATOM 9654 N N . VAL A 1 689 ? 207.902 173.995 195.822 1.00 100.53 688 VAL A N 1
ATOM 9655 C CA . VAL A 1 689 ? 207.762 174.799 194.606 1.00 97.40 688 VAL A CA 1
ATOM 9656 C C . VAL A 1 689 ? 207.213 173.925 193.494 1.00 99.10 688 VAL A C 1
ATOM 9657 O O . VAL A 1 689 ? 207.723 172.839 193.232 1.00 101.01 688 VAL A O 1
ATOM 9670 N N . ASN A 1 690 ? 206.150 174.373 192.853 1.00 102.22 689 ASN A N 1
ATOM 9671 C CA . ASN A 1 690 ? 205.370 173.581 191.912 1.00 104.47 689 ASN A CA 1
ATOM 9672 C C . ASN A 1 690 ? 204.964 174.482 190.761 1.00 100.59 689 ASN A C 1
ATOM 9673 O O . ASN A 1 690 ? 204.692 175.656 190.982 1.00 95.20 689 ASN A O 1
ATOM 9684 N N . TRP A 1 691 ? 204.956 173.980 189.535 1.00 100.18 690 TRP A N 1
ATOM 9685 C CA . TRP A 1 691 ? 204.823 174.840 188.370 1.00 101.26 690 TRP A CA 1
ATOM 9686 C C . TRP A 1 691 ? 204.169 174.162 187.188 1.00 97.79 690 TRP A C 1
ATOM 9687 O O . TRP A 1 691 ? 204.121 172.941 187.102 1.00 93.45 690 TRP A O 1
ATOM 9708 N N . LYS A 1 692 ? 203.669 174.963 186.257 1.00 96.40 691 LYS A N 1
ATOM 9709 C CA . LYS A 1 692 ? 203.078 174.496 185.011 1.00 94.79 691 LYS A CA 1
ATOM 9710 C C . LYS A 1 692 ? 203.299 175.526 183.927 1.00 90.82 691 LYS A C 1
ATOM 9711 O O . LYS A 1 692 ? 202.806 176.645 184.036 1.00 93.77 691 LYS A O 1
ATOM 9730 N N . LEU A 1 693 ? 204.085 175.167 182.922 1.00 86.96 692 LEU A N 1
ATOM 9731 C CA . LEU A 1 693 ? 204.376 175.998 181.764 1.00 84.61 692 LEU A CA 1
ATOM 9732 C C . LEU A 1 693 ? 203.491 175.552 180.608 1.00 85.48 692 LEU A C 1
ATOM 9733 O O . LEU A 1 693 ? 203.783 174.572 179.927 1.00 88.12 692 LEU A O 1
ATOM 9749 N N . GLY A 1 694 ? 202.380 176.246 180.412 1.00 85.28 693 GLY A N 1
ATOM 9750 C CA . GLY A 1 694 ? 201.556 176.101 179.219 1.00 84.23 693 GLY A CA 1
ATOM 9751 C C . GLY A 1 694 ? 201.991 177.073 178.131 1.00 85.84 693 GLY A C 1
ATOM 9752 O O . GLY A 1 694 ? 202.472 178.160 178.423 1.00 90.43 693 GLY A O 1
ATOM 9756 N N . ALA A 1 695 ? 201.788 176.726 176.872 1.00 84.25 694 ALA A N 1
ATOM 9757 C CA . ALA A 1 695 ? 202.011 177.597 175.732 1.00 82.01 694 ALA A CA 1
ATOM 9758 C C . ALA A 1 695 ? 201.111 177.209 174.571 1.00 79.21 694 ALA A C 1
ATOM 9759 O O . ALA A 1 695 ? 200.697 176.055 174.461 1.00 77.07 694 ALA A O 1
ATOM 9766 N N . SER A 1 696 ? 200.823 178.134 173.668 1.00 78.12 695 SER A N 1
ATOM 9767 C CA . SER A 1 696 ? 200.240 177.802 172.373 1.00 77.79 695 SER A CA 1
ATOM 9768 C C . SER A 1 696 ? 200.590 178.786 171.282 1.00 79.56 695 SER A C 1
ATOM 9769 O O . SER A 1 696 ? 200.800 179.966 171.533 1.00 84.39 695 SER A O 1
ATOM 9777 N N . VAL A 1 697 ? 200.598 178.280 170.056 1.00 79.00 696 VAL A N 1
ATOM 9778 C CA . VAL A 1 697 ? 200.601 179.036 168.806 1.00 78.94 696 VAL A CA 1
ATOM 9779 C C . VAL A 1 697 ? 199.297 178.708 168.091 1.00 79.31 696 VAL A C 1
ATOM 9780 O O . VAL A 1 697 ? 198.872 177.554 168.081 1.00 80.59 696 VAL A O 1
ATOM 9793 N N . THR A 1 698 ? 198.607 179.704 167.555 1.00 81.63 697 THR A N 1
ATOM 9794 C CA . THR A 1 698 ? 197.207 179.596 167.144 1.00 85.48 697 THR A CA 1
ATOM 9795 C C . THR A 1 698 ? 196.903 180.399 165.877 1.00 86.53 697 THR A C 1
ATOM 9796 O O . THR A 1 698 ? 197.607 181.360 165.561 1.00 90.26 697 THR A O 1
ATOM 9807 N N . LYS A 1 699 ? 195.843 180.028 165.153 1.00 87.59 698 LYS A N 1
ATOM 9808 C CA . LYS A 1 699 ? 195.371 180.709 163.943 1.00 89.52 698 LYS A CA 1
ATOM 9809 C C . LYS A 1 699 ? 193.876 180.462 163.765 1.00 86.00 698 LYS A C 1
ATOM 9810 O O . LYS A 1 699 ? 193.471 179.312 163.619 1.00 87.39 698 LYS A O 1
ATOM 9829 N N . ASN A 1 700 ? 193.061 181.515 163.758 1.00 82.35 699 ASN A N 1
ATOM 9830 C CA . ASN A 1 700 ? 191.597 181.430 163.657 1.00 81.73 699 ASN A CA 1
ATOM 9831 C C . ASN A 1 700 ? 191.031 182.283 162.503 1.00 82.67 699 ASN A C 1
ATOM 9832 O O . ASN A 1 700 ? 191.606 183.317 162.155 1.00 83.86 699 ASN A O 1
ATOM 9843 N N . LYS A 1 701 ? 189.893 181.879 161.927 1.00 83.65 700 LYS A N 1
ATOM 9844 C CA . LYS A 1 701 ? 189.296 182.460 160.708 1.00 83.87 700 LYS A CA 1
ATOM 9845 C C . LYS A 1 701 ? 187.768 182.628 160.827 1.00 79.62 700 LYS A C 1
ATOM 9846 O O . LYS A 1 701 ? 187.162 181.962 161.657 1.00 75.88 700 LYS A O 1
ATOM 9865 N N . SER A 1 702 ? 187.134 183.517 160.050 1.00 76.82 701 SER A N 1
ATOM 9866 C CA . SER A 1 702 ? 185.701 183.869 160.179 1.00 75.25 701 SER A CA 1
ATOM 9867 C C . SER A 1 702 ? 185.135 184.595 158.944 1.00 78.64 701 SER A C 1
ATOM 9868 O O . SER A 1 702 ? 185.869 185.294 158.249 1.00 83.09 701 SER A O 1
ATOM 9876 N N . ASN A 1 703 ? 183.823 184.519 158.686 1.00 80.09 702 ASN A N 1
ATOM 9877 C CA . ASN A 1 703 ? 183.181 185.157 157.519 1.00 79.09 702 ASN A CA 1
ATOM 9878 C C . ASN A 1 703 ? 182.856 186.654 157.675 1.00 75.37 702 ASN A C 1
ATOM 9879 O O . ASN A 1 703 ? 182.123 187.210 156.862 1.00 76.35 702 ASN A O 1
ATOM 9890 N N . SER A 1 704 ? 183.260 187.293 158.770 1.00 71.78 703 SER A N 1
ATOM 9891 C CA . SER A 1 704 ? 182.607 188.507 159.290 1.00 69.45 703 SER A CA 1
ATOM 9892 C C . SER A 1 704 ? 181.168 188.264 159.770 1.00 64.79 703 SER A C 1
ATOM 9893 O O . SER A 1 704 ? 180.485 189.186 160.203 1.00 62.60 703 SER A O 1
ATOM 9901 N N . ILE A 1 705 ? 180.727 187.002 159.789 1.00 65.21 704 ILE A N 1
ATOM 9902 C CA . ILE A 1 705 ? 179.590 186.526 160.580 1.00 68.59 704 ILE A CA 1
ATOM 9903 C C . ILE A 1 705 ? 180.106 186.273 162.001 1.00 69.03 704 ILE A C 1
ATOM 9904 O O . ILE A 1 705 ? 180.454 185.155 162.372 1.00 69.92 704 ILE A O 1
ATOM 9920 N N . TYR A 1 706 ? 180.275 187.337 162.780 1.00 66.68 705 TYR A N 1
ATOM 9921 C CA . TYR A 1 706 ? 180.883 187.271 164.107 1.00 64.11 705 TYR A CA 1
ATOM 9922 C C . TYR A 1 706 ? 180.016 186.466 165.094 1.00 59.99 705 TYR A C 1
ATOM 9923 O O . TYR A 1 706 ? 180.542 185.628 165.825 1.00 59.51 705 TYR A O 1
ATOM 9941 N N . TYR A 1 707 ? 178.693 186.624 165.046 1.00 55.84 706 TYR A N 1
ATOM 9942 C CA . TYR A 1 707 ? 177.719 185.883 165.852 1.00 55.21 706 TYR A CA 1
ATOM 9943 C C . TYR A 1 707 ? 176.413 185.679 165.089 1.00 57.73 706 TYR A C 1
ATOM 9944 O O . TYR A 1 707 ? 176.280 186.115 163.952 1.00 61.97 706 TYR A O 1
ATOM 9962 N N . TYR A 1 708 ? 175.430 185.010 165.691 1.00 55.44 707 TYR A N 1
ATOM 9963 C CA . TYR A 1 708 ? 174.160 184.663 165.044 1.00 53.15 707 TYR A CA 1
ATOM 9964 C C . TYR A 1 708 ? 173.304 185.856 164.588 1.00 53.01 707 TYR A C 1
ATOM 9965 O O . TYR A 1 708 ? 172.413 185.671 163.769 1.00 50.55 707 TYR A O 1
ATOM 9983 N N . ASP A 1 709 ? 173.558 187.079 165.051 1.00 55.56 708 ASP A N 1
ATOM 9984 C CA . ASP A 1 709 ? 172.942 188.288 164.497 1.00 57.64 708 ASP A CA 1
ATOM 9985 C C . ASP A 1 709 ? 173.775 188.969 163.398 1.00 57.45 708 ASP A C 1
ATOM 9986 O O . ASP A 1 709 ? 173.301 189.937 162.814 1.00 60.05 708 ASP A O 1
ATOM 9995 N N . SER A 1 710 ? 174.996 188.533 163.085 1.00 58.83 709 SER A N 1
ATOM 9996 C CA . SER A 1 710 ? 175.838 189.171 162.070 1.00 61.32 709 SER A CA 1
ATOM 9997 C C . SER A 1 710 ? 175.433 188.799 160.650 1.00 60.91 709 SER A C 1
ATOM 9998 O O . SER A 1 710 ? 175.218 187.628 160.344 1.00 65.89 709 SER A O 1
ATOM 10006 N N . ALA A 1 711 ? 175.482 189.754 159.750 1.00 61.89 710 ALA A N 1
ATOM 10007 C CA . ALA A 1 711 ? 175.107 189.502 158.393 1.00 60.95 710 ALA A CA 1
ATOM 10008 C C . ALA A 1 711 ? 176.248 188.922 157.652 1.00 60.17 710 ALA A C 1
ATOM 10009 O O . ALA A 1 711 ? 177.368 188.977 158.116 1.00 60.23 710 ALA A O 1
ATOM 10016 N N . ASN A 1 712 ? 175.981 188.391 156.475 1.00 61.72 711 ASN A N 1
ATOM 10017 C CA . ASN A 1 712 ? 177.042 187.847 155.653 1.00 68.73 711 ASN A CA 1
ATOM 10018 C C . ASN A 1 712 ? 177.760 188.930 154.873 1.00 70.77 711 ASN A C 1
ATOM 10019 O O . ASN A 1 712 ? 177.513 189.104 153.687 1.00 72.67 711 ASN A O 1
ATOM 10030 N N . GLN A 1 713 ? 178.688 189.630 155.514 1.00 73.80 712 GLN A N 1
ATOM 10031 C CA . GLN A 1 713 ? 179.484 190.634 154.838 1.00 77.79 712 GLN A CA 1
ATOM 10032 C C . GLN A 1 713 ? 180.649 189.970 154.149 1.00 81.07 712 GLN A C 1
ATOM 10033 O O . GLN A 1 713 ? 181.499 190.653 153.643 1.00 86.07 712 GLN A O 1
ATOM 10047 N N . ASP A 1 714 ? 180.727 188.655 154.156 1.00 80.92 713 ASP A N 1
ATOM 10048 C CA . ASP A 1 714 ? 181.823 187.870 153.569 1.00 84.16 713 ASP A CA 1
ATOM 10049 C C . ASP A 1 714 ? 182.241 188.348 152.169 1.00 84.75 713 ASP A C 1
ATOM 10050 O O . ASP A 1 714 ? 183.424 188.490 151.882 1.00 79.71 713 ASP A O 1
ATOM 10059 N N . GLU A 1 715 ? 181.267 188.693 151.331 1.00 86.95 714 GLU A N 1
ATOM 10060 C CA . GLU A 1 715 ? 181.459 189.102 149.939 1.00 89.04 714 GLU A CA 1
ATOM 10061 C C . GLU A 1 715 ? 181.886 190.571 149.737 1.00 86.55 714 GLU A C 1
ATOM 10062 O O . GLU A 1 715 ? 182.126 190.973 148.601 1.00 90.31 714 GLU A O 1
ATOM 10074 N N . GLN A 1 716 ? 181.964 191.402 150.782 1.00 80.50 715 GLN A N 1
ATOM 10075 C CA . GLN A 1 716 ? 182.447 192.784 150.672 1.00 74.52 715 GLN A CA 1
ATOM 10076 C C . GLN A 1 716 ? 183.928 192.823 150.307 1.00 72.90 715 GLN A C 1
ATOM 10077 O O . GLN A 1 716 ? 184.708 192.056 150.858 1.00 72.68 715 GLN A O 1
ATOM 10091 N N . ARG A 1 717 ? 184.313 193.889 149.605 1.00 73.71 716 ARG A N 1
ATOM 10092 C CA . ARG A 1 717 ? 185.721 194.095 149.325 1.00 76.99 716 ARG A CA 1
ATOM 10093 C C . ARG A 1 717 ? 186.372 194.931 150.408 1.00 74.71 716 ARG A C 1
ATOM 10094 O O . ARG A 1 717 ? 185.849 195.977 150.787 1.00 76.04 716 ARG A O 1
ATOM 10115 N N . VAL A 1 718 ? 187.495 194.464 150.914 1.00 71.91 717 VAL A N 1
ATOM 10116 C CA . VAL A 1 718 ? 188.291 195.182 151.903 1.00 71.08 717 VAL A CA 1
ATOM 10117 C C . VAL A 1 718 ? 189.737 195.193 151.453 1.00 72.14 717 VAL A C 1
ATOM 10118 O O . VAL A 1 718 ? 190.161 194.346 150.671 1.00 71.90 717 VAL A O 1
ATOM 10131 N N . ILE A 1 719 ? 190.515 196.152 151.926 1.00 75.31 718 ILE A N 1
ATOM 10132 C CA . ILE A 1 719 ? 191.965 196.149 151.741 1.00 83.95 718 ILE A CA 1
ATOM 10133 C C . ILE A 1 719 ? 192.576 195.783 153.081 1.00 91.95 718 ILE A C 1
ATOM 10134 O O . ILE A 1 719 ? 192.319 196.445 154.081 1.00 100.20 718 ILE A O 1
ATOM 10150 N N . PHE A 1 720 ? 193.337 194.702 153.109 1.00 95.02 719 PHE A N 1
ATOM 10151 C CA . PHE A 1 720 ? 193.830 194.055 154.314 1.00 98.41 719 PHE A CA 1
ATOM 10152 C C . PHE A 1 720 ? 195.174 193.400 153.993 1.00 109.13 719 PHE A C 1
ATOM 10153 O O . PHE A 1 720 ? 195.373 192.946 152.871 1.00 120.97 719 PHE A O 1
ATOM 10170 N N . ASP A 1 721 ? 196.123 193.353 154.930 1.00 116.88 720 ASP A N 1
ATOM 10171 C CA . ASP A 1 721 ? 197.490 192.861 154.664 1.00 122.25 720 ASP A CA 1
ATOM 10172 C C . ASP A 1 721 ? 198.140 193.518 153.417 1.00 117.96 720 ASP A C 1
ATOM 10173 O O . ASP A 1 721 ? 198.896 192.902 152.667 1.00 114.30 720 ASP A O 1
ATOM 10182 N N . ASP A 1 722 ? 197.790 194.784 153.172 1.00 113.20 721 ASP A N 1
ATOM 10183 C CA . ASP A 1 722 ? 198.155 195.580 151.997 1.00 108.76 721 ASP A CA 1
ATOM 10184 C C . ASP A 1 722 ? 197.691 195.024 150.630 1.00 104.83 721 ASP A C 1
ATOM 10185 O O . ASP A 1 722 ? 198.289 195.350 149.602 1.00 107.32 721 ASP A O 1
ATOM 10194 N N . LYS A 1 723 ? 196.624 194.214 150.575 1.00 100.28 722 LYS A N 1
ATOM 10195 C CA . LYS A 1 723 ? 196.006 193.746 149.322 1.00 98.88 722 LYS A CA 1
ATOM 10196 C C . LYS A 1 723 ? 194.479 193.718 149.368 1.00 92.45 722 LYS A C 1
ATOM 10197 O O . LYS A 1 723 ? 193.872 193.606 150.428 1.00 88.72 722 LYS A O 1
ATOM 10216 N N . LEU A 1 724 ? 193.848 193.856 148.204 1.00 92.14 723 LEU A N 1
ATOM 10217 C CA . LEU A 1 724 ? 192.398 193.769 148.032 1.00 89.30 723 LEU A CA 1
ATOM 10218 C C . LEU A 1 724 ? 191.922 192.327 148.184 1.00 91.06 723 LEU A C 1
ATOM 10219 O O . LEU A 1 724 ? 192.420 191.443 147.490 1.00 93.44 723 LEU A O 1
ATOM 10235 N N . MET A 1 725 ? 190.946 192.082 149.048 1.00 91.41 724 MET A N 1
ATOM 10236 C CA . MET A 1 725 ? 190.349 190.764 149.251 1.00 90.64 724 MET A CA 1
ATOM 10237 C C . MET A 1 725 ? 188.911 190.840 149.759 1.00 87.29 724 MET A C 1
ATOM 10238 O O . MET A 1 725 ? 188.434 191.891 150.172 1.00 85.67 724 MET A O 1
ATOM 10252 N N . TYR A 1 726 ? 188.193 189.727 149.693 1.00 84.35 725 TYR A N 1
ATOM 10253 C CA . TYR A 1 726 ? 186.854 189.612 150.237 1.00 80.33 725 TYR A CA 1
ATOM 10254 C C . TYR A 1 726 ? 186.894 189.589 151.765 1.00 78.28 725 TYR A C 1
ATOM 10255 O O . TYR A 1 726 ? 187.807 189.033 152.366 1.00 77.82 725 TYR A O 1
ATOM 10273 N N . ARG A 1 727 ? 185.903 190.162 152.429 1.00 77.42 726 ARG A N 1
ATOM 10274 C CA . ARG A 1 727 ? 185.900 190.376 153.873 1.00 76.59 726 ARG A CA 1
ATOM 10275 C C . ARG A 1 727 ? 185.872 189.085 154.680 1.00 74.65 726 ARG A C 1
ATOM 10276 O O . ARG A 1 727 ? 186.390 189.071 155.786 1.00 73.08 726 ARG A O 1
ATOM 10297 N N . GLY A 1 728 ? 185.364 187.979 154.151 1.00 76.05 727 GLY A N 1
ATOM 10298 C CA . GLY A 1 728 ? 185.512 186.680 154.808 1.00 74.87 727 GLY A CA 1
ATOM 10299 C C . GLY A 1 728 ? 186.925 186.081 154.746 1.00 74.65 727 GLY A C 1
ATOM 10300 O O . GLY A 1 728 ? 187.164 185.041 155.353 1.00 77.05 727 GLY A O 1
ATOM 10304 N N . ASP A 1 729 ? 187.868 186.713 154.045 1.00 74.68 728 ASP A N 1
ATOM 10305 C CA . ASP A 1 729 ? 189.277 186.316 154.004 1.00 76.35 728 ASP A CA 1
ATOM 10306 C C . ASP A 1 729 ? 190.162 187.071 155.014 1.00 74.91 728 ASP A C 1
ATOM 10307 O O . ASP A 1 729 ? 191.347 186.760 155.126 1.00 72.70 728 ASP A O 1
ATOM 10316 N N . ILE A 1 730 ? 189.626 188.023 155.785 1.00 73.85 729 ILE A N 1
ATOM 10317 C CA . ILE A 1 730 ? 190.354 188.657 156.900 1.00 73.05 729 ILE A CA 1
ATOM 10318 C C . ILE A 1 730 ? 190.695 187.640 158.006 1.00 74.51 729 ILE A C 1
ATOM 10319 O O . ILE A 1 730 ? 189.937 186.698 158.252 1.00 74.53 729 ILE A O 1
ATOM 10335 N N . ASP A 1 731 ? 191.809 187.837 158.715 1.00 77.34 730 ASP A N 1
ATOM 10336 C CA . ASP A 1 731 ? 192.069 187.098 159.956 1.00 77.40 730 ASP A CA 1
ATOM 10337 C C . ASP A 1 731 ? 191.083 187.522 161.049 1.00 72.63 730 ASP A C 1
ATOM 10338 O O . ASP A 1 731 ? 190.642 188.667 161.078 1.00 69.73 730 ASP A O 1
ATOM 10347 N N . ALA A 1 732 ? 190.729 186.617 161.962 1.00 71.86 731 ALA A N 1
ATOM 10348 C CA . ALA A 1 732 ? 189.750 186.913 163.000 1.00 70.74 731 ALA A CA 1
ATOM 10349 C C . ALA A 1 732 ? 190.189 188.105 163.868 1.00 69.53 731 ALA A C 1
ATOM 10350 O O . ALA A 1 732 ? 191.286 188.117 164.424 1.00 68.63 731 ALA A O 1
ATOM 10357 N N . MET A 1 733 ? 189.328 189.120 163.965 1.00 70.50 732 MET A N 1
ATOM 10358 C CA . MET A 1 733 ? 189.609 190.373 164.673 1.00 72.32 732 MET A CA 1
ATOM 10359 C C . MET A 1 733 ? 189.494 190.187 166.189 1.00 73.44 732 MET A C 1
ATOM 10360 O O . MET A 1 733 ? 190.347 190.648 166.948 1.00 80.99 732 MET A O 1
ATOM 10374 N N . ASN A 1 734 ? 188.433 189.510 166.642 1.00 73.68 733 ASN A N 1
ATOM 10375 C CA . ASN A 1 734 ? 188.267 189.097 168.033 1.00 71.99 733 ASN A CA 1
ATOM 10376 C C . ASN A 1 734 ? 188.929 187.740 168.268 1.00 74.08 733 ASN A C 1
ATOM 10377 O O . ASN A 1 734 ? 189.141 186.979 167.324 1.00 73.48 733 ASN A O 1
ATOM 10388 N N . PHE A 1 735 ? 189.247 187.426 169.523 1.00 75.02 734 PHE A N 1
ATOM 10389 C CA . PHE A 1 735 ? 190.112 186.301 169.880 1.00 71.47 734 PHE A CA 1
ATOM 10390 C C . PHE A 1 735 ? 191.458 186.451 169.133 1.00 70.49 734 PHE A C 1
ATOM 10391 O O . PHE A 1 735 ? 191.934 187.571 168.953 1.00 66.73 734 PHE A O 1
ATOM 10408 N N . ASN A 1 736 ? 192.089 185.363 168.692 1.00 72.88 735 ASN A N 1
ATOM 10409 C CA . ASN A 1 736 ? 193.178 185.406 167.711 1.00 78.52 735 ASN A CA 1
ATOM 10410 C C . ASN A 1 736 ? 194.379 186.317 168.051 1.00 78.63 735 ASN A C 1
ATOM 10411 O O . ASN A 1 736 ? 195.013 186.861 167.147 1.00 82.30 735 ASN A O 1
ATOM 10422 N N . THR A 1 737 ? 194.774 186.450 169.328 1.00 78.52 736 THR A N 1
ATOM 10423 C CA . THR A 1 737 ? 196.200 186.750 169.588 1.00 81.18 736 THR A CA 1
ATOM 10424 C C . THR A 1 737 ? 197.009 185.525 169.143 1.00 81.10 736 THR A C 1
ATOM 10425 O O . THR A 1 737 ? 196.609 184.409 169.482 1.00 87.32 736 THR A O 1
ATOM 10436 N N . PRO A 1 738 ? 198.090 185.677 168.355 1.00 78.82 737 PRO A N 1
ATOM 10437 C CA . PRO A 1 738 ? 198.772 184.545 167.750 1.00 77.47 737 PRO A CA 1
ATOM 10438 C C . PRO A 1 738 ? 199.260 183.486 168.736 1.00 76.40 737 PRO A C 1
ATOM 10439 O O . PRO A 1 738 ? 199.076 182.299 168.483 1.00 75.90 737 PRO A O 1
ATOM 10450 N N . TRP A 1 739 ? 199.849 183.875 169.867 1.00 77.10 738 TRP A N 1
ATOM 10451 C CA . TRP A 1 739 ? 200.481 182.934 170.790 1.00 77.14 738 TRP A CA 1
ATOM 10452 C C . TRP A 1 739 ? 200.526 183.398 172.250 1.00 76.42 738 TRP A C 1
ATOM 10453 O O . TRP A 1 739 ? 200.368 184.576 172.572 1.00 75.87 738 TRP A O 1
ATOM 10474 N N . ARG A 1 740 ? 200.752 182.445 173.150 1.00 77.24 739 ARG A N 1
ATOM 10475 C CA . ARG A 1 740 ? 200.861 182.569 174.611 1.00 80.29 739 ARG A CA 1
ATOM 10476 C C . ARG A 1 740 ? 201.953 181.634 175.134 1.00 82.82 739 ARG A C 1
ATOM 10477 O O . ARG A 1 740 ? 202.142 180.559 174.571 1.00 81.24 739 ARG A O 1
ATOM 10498 N N . ALA A 1 741 ? 202.577 181.965 176.251 1.00 87.07 740 ALA A N 1
ATOM 10499 C CA . ALA A 1 741 ? 203.437 181.081 177.031 1.00 86.45 740 ALA A CA 1
ATOM 10500 C C . ALA A 1 741 ? 203.412 181.507 178.502 1.00 89.27 740 ALA A C 1
ATOM 10501 O O . ALA A 1 741 ? 204.006 182.524 178.856 1.00 92.36 740 ALA A O 1
ATOM 10508 N N . PHE A 1 742 ? 202.679 180.786 179.348 1.00 91.39 741 PHE A N 1
ATOM 10509 C CA . PHE A 1 742 ? 202.450 181.105 180.755 1.00 90.76 741 PHE A CA 1
ATOM 10510 C C . PHE A 1 742 ? 203.049 180.087 181.705 1.00 87.62 741 PHE A C 1
ATOM 10511 O O . PHE A 1 742 ? 202.814 178.892 181.585 1.00 86.51 741 PHE A O 1
ATOM 10528 N N . LEU A 1 743 ? 203.798 180.563 182.683 1.00 84.64 742 LEU A N 1
ATOM 10529 C CA . LEU A 1 743 ? 204.331 179.790 183.783 1.00 83.32 742 LEU A CA 1
ATOM 10530 C C . LEU A 1 743 ? 203.558 180.157 185.033 1.00 83.07 742 LEU A C 1
ATOM 10531 O O . LEU A 1 743 ? 203.735 181.244 185.583 1.00 83.91 742 LEU A O 1
ATOM 10547 N N . ASN A 1 744 ? 202.738 179.237 185.518 1.00 82.28 743 ASN A N 1
ATOM 10548 C CA . ASN A 1 744 ? 202.355 179.231 186.916 1.00 81.02 743 ASN A CA 1
ATOM 10549 C C . ASN A 1 744 ? 203.535 178.698 187.700 1.00 82.82 743 ASN A C 1
ATOM 10550 O O . ASN A 1 744 ? 204.025 177.620 187.382 1.00 85.70 743 ASN A O 1
ATOM 10561 N N . VAL A 1 745 ? 203.968 179.401 188.729 1.00 83.73 744 VAL A N 1
ATOM 10562 C CA . VAL A 1 745 ? 204.788 178.832 189.785 1.00 85.95 744 VAL A CA 1
ATOM 10563 C C . VAL A 1 745 ? 204.143 179.169 191.111 1.00 86.70 744 VAL A C 1
ATOM 10564 O O . VAL A 1 745 ? 203.657 180.266 191.363 1.00 88.84 744 VAL A O 1
ATOM 10577 N N . ASN A 1 746 ? 204.021 178.159 191.939 1.00 86.62 745 ASN A N 1
ATOM 10578 C CA . ASN A 1 746 ? 203.359 178.165 193.220 1.00 87.14 745 ASN A CA 1
ATOM 10579 C C . ASN A 1 746 ? 204.415 177.834 194.247 1.00 90.46 745 ASN A C 1
ATOM 10580 O O . ASN A 1 746 ? 205.198 176.905 194.040 1.00 91.57 745 ASN A O 1
ATOM 10591 N N . THR A 1 747 ? 204.465 178.578 195.335 1.00 91.83 746 THR A N 1
ATOM 10592 C CA . THR A 1 747 ? 205.422 178.328 196.404 1.00 94.33 746 THR A CA 1
ATOM 10593 C C . THR A 1 747 ? 204.674 178.277 197.715 1.00 91.68 746 THR A C 1
ATOM 10594 O O . THR A 1 747 ? 203.808 179.112 197.961 1.00 88.68 746 THR A O 1
ATOM 10605 N N . TYR A 1 748 ? 204.976 177.299 198.557 1.00 90.51 747 TYR A N 1
ATOM 10606 C CA . TYR A 1 748 ? 204.487 177.243 199.931 1.00 91.28 747 TYR A CA 1
ATOM 10607 C C . TYR A 1 748 ? 205.681 177.189 200.871 1.00 95.36 747 TYR A C 1
ATOM 10608 O O . TYR A 1 748 ? 206.497 176.273 200.781 1.00 99.69 747 TYR A O 1
ATOM 10626 N N . PHE A 1 749 ? 20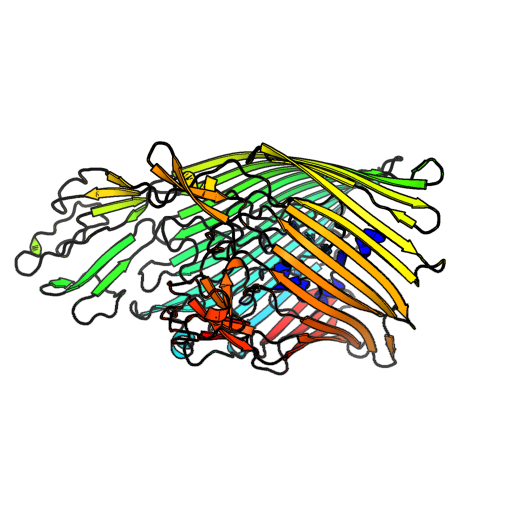5.797 178.172 201.754 1.00 96.93 748 PHE A N 1
ATOM 10627 C CA . PHE A 1 749 ? 206.855 178.268 202.746 1.00 97.96 748 PHE A CA 1
ATOM 10628 C C . PHE A 1 749 ? 206.354 177.714 204.090 1.00 99.00 748 PHE A C 1
ATOM 10629 O O . PHE A 1 749 ? 205.697 178.447 204.834 1.00 99.98 748 PHE A O 1
ATOM 10646 N N . PRO A 1 750 ? 206.643 176.456 204.468 1.00 100.03 749 PRO A N 1
ATOM 10647 C CA . PRO A 1 750 ? 206.165 175.886 205.727 1.00 98.72 749 PRO A CA 1
ATOM 10648 C C . PRO A 1 750 ? 206.674 176.631 206.967 1.00 100.31 749 PRO A C 1
ATOM 10649 O O . PRO A 1 750 ? 205.989 176.677 207.983 1.00 99.45 749 PRO A O 1
ATOM 10660 N N . ALA A 1 751 ? 207.837 177.278 206.885 1.00 101.98 750 ALA A N 1
ATOM 10661 C CA . ALA A 1 751 ? 208.393 178.089 207.969 1.00 104.46 750 ALA A CA 1
ATOM 10662 C C . ALA A 1 751 ? 207.567 179.355 208.290 1.00 104.02 750 ALA A C 1
ATOM 10663 O O . ALA A 1 751 ? 207.759 179.961 209.343 1.00 104.64 750 ALA A O 1
ATOM 10670 N N . VAL A 1 752 ? 206.668 179.766 207.387 1.00 102.20 751 VAL A N 1
ATOM 10671 C CA . VAL A 1 752 ? 205.923 181.036 207.444 1.00 98.92 751 VAL A CA 1
ATOM 10672 C C . VAL A 1 752 ? 204.407 180.832 207.261 1.00 95.12 751 VAL A C 1
ATOM 10673 O O . VAL A 1 752 ? 203.621 181.729 207.550 1.00 90.60 751 VAL A O 1
ATOM 10686 N N . ARG A 1 753 ? 203.980 179.668 206.753 1.00 96.49 752 ARG A N 1
ATOM 10687 C CA . ARG A 1 753 ? 202.631 179.364 206.219 1.00 9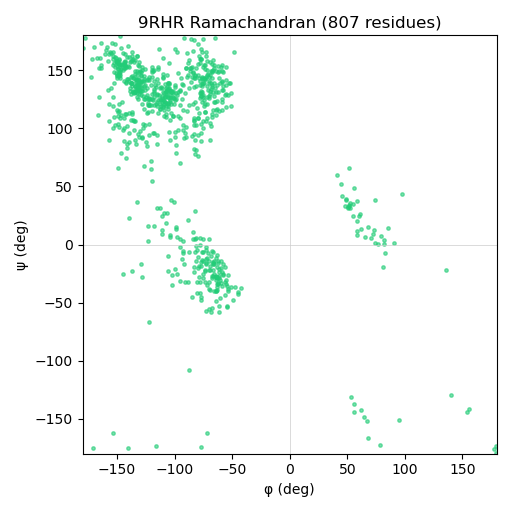9.87 752 ARG A CA 1
ATOM 10688 C C . ARG A 1 753 ? 202.188 180.259 205.060 1.00 97.37 752 ARG A C 1
ATOM 10689 O O . ARG A 1 753 ? 201.046 180.191 204.621 1.00 95.07 752 ARG A O 1
ATOM 10710 N N . LEU A 1 754 ? 203.087 181.086 204.537 1.00 95.71 753 LEU A N 1
ATOM 10711 C CA . LEU A 1 754 ? 202.872 181.911 203.357 1.00 91.16 753 LEU A CA 1
ATOM 10712 C C . LEU A 1 754 ? 202.965 181.068 202.093 1.00 89.62 753 LEU A C 1
ATOM 10713 O O . LEU A 1 754 ? 203.958 180.400 201.845 1.00 90.36 753 LEU A O 1
ATOM 10729 N N . SER A 1 755 ? 201.950 181.165 201.258 1.00 88.22 754 SER A N 1
ATOM 10730 C CA . SER A 1 755 ? 201.993 180.740 199.877 1.00 87.02 754 SER A CA 1
ATOM 10731 C C . SER A 1 755 ? 202.134 181.960 198.987 1.00 87.48 754 SER A C 1
ATOM 10732 O O . SER A 1 755 ? 201.470 182.971 199.212 1.00 87.21 754 SER A O 1
ATOM 10740 N N . TRP A 1 756 ? 203.058 181.911 198.036 1.00 89.12 755 TRP A N 1
ATOM 10741 C CA . TRP A 1 756 ? 203.275 182.948 197.039 1.00 92.50 755 TRP A CA 1
ATOM 10742 C C . TRP A 1 756 ? 203.195 182.286 195.690 1.00 89.83 755 TRP A C 1
ATOM 10743 O O . TRP A 1 756 ? 204.101 181.573 195.252 1.00 91.46 755 TRP A O 1
ATOM 10764 N N . ASP A 1 757 ? 202.058 182.501 195.066 1.00 85.71 756 ASP A N 1
ATOM 10765 C CA . ASP A 1 757 ? 201.663 181.859 193.845 1.00 82.19 756 ASP A CA 1
ATOM 10766 C C . ASP A 1 757 ? 201.563 182.912 192.769 1.00 76.98 756 ASP A C 1
ATOM 10767 O O . ASP A 1 757 ? 200.981 183.975 192.968 1.00 72.39 756 ASP A O 1
ATOM 10776 N N . GLN A 1 758 ? 202.211 182.668 191.645 1.00 77.18 757 GLN A N 1
ATOM 10777 C CA . GLN A 1 758 ? 202.481 183.689 190.667 1.00 78.38 757 GLN A CA 1
ATOM 10778 C C . GLN A 1 758 ? 202.400 183.145 189.251 1.00 78.63 757 GLN A C 1
ATOM 10779 O O . GLN A 1 758 ? 202.855 182.042 188.972 1.00 77.12 757 GLN A O 1
ATOM 10793 N N . ARG A 1 759 ? 201.831 183.974 188.370 1.00 79.62 758 ARG A N 1
ATOM 10794 C CA . ARG A 1 759 ? 201.691 183.599 186.977 1.00 81.56 758 ARG A CA 1
ATOM 10795 C C . ARG A 1 759 ? 202.371 184.618 186.075 1.00 81.96 758 ARG A C 1
ATOM 10796 O O . ARG A 1 759 ? 201.912 185.748 185.972 1.00 87.45 758 ARG A O 1
ATOM 10817 N N . VAL A 1 760 ? 203.425 184.206 185.394 1.00 81.73 759 VAL A N 1
ATOM 10818 C CA . VAL A 1 760 ? 204.160 185.049 184.456 1.00 82.86 759 VAL A CA 1
ATOM 10819 C C . VAL A 1 760 ? 203.902 184.531 183.056 1.00 86.19 759 VAL A C 1
ATOM 10820 O O . VAL A 1 760 ? 204.083 183.347 182.797 1.00 91.86 759 VAL A O 1
ATOM 10833 N N . GLY A 1 761 ? 203.294 185.393 182.228 1.00 85.29 760 GLY A N 1
ATOM 10834 C CA . GLY A 1 761 ? 202.865 184.965 180.909 1.00 84.50 760 GLY A CA 1
ATOM 10835 C C . GLY A 1 761 ? 203.116 185.859 179.720 1.00 84.58 760 GLY A C 1
ATOM 10836 O O . GLY A 1 761 ? 202.415 186.843 179.513 1.00 86.76 760 GLY A O 1
ATOM 10840 N N . TYR A 1 762 ? 204.059 185.467 178.890 1.00 85.24 761 TYR A N 1
ATOM 10841 C CA . TYR A 1 762 ? 204.380 186.181 177.669 1.00 86.77 761 TYR A CA 1
ATOM 10842 C C . TYR A 1 762 ? 203.324 185.887 176.620 1.00 85.38 761 TYR A C 1
ATOM 10843 O O . TYR A 1 762 ? 202.903 184.746 176.454 1.00 84.38 761 TYR A O 1
ATOM 10861 N N . THR A 1 763 ? 202.855 186.888 175.896 1.00 85.93 762 THR A N 1
ATOM 10862 C CA . THR A 1 763 ? 201.849 186.674 174.850 1.00 86.99 762 THR A CA 1
ATOM 10863 C C . THR A 1 763 ? 201.997 187.655 173.707 1.00 88.45 762 THR A C 1
ATOM 10864 O O . THR A 1 763 ? 202.426 188.787 173.898 1.00 94.57 762 THR A O 1
ATOM 10875 N N . ALA A 1 764 ? 201.679 187.191 172.502 1.00 85.63 763 ALA A N 1
ATOM 10876 C CA . ALA A 1 764 ? 201.750 187.982 171.300 1.00 82.74 763 ALA A CA 1
ATOM 10877 C C . ALA A 1 764 ? 200.898 189.231 171.455 1.00 81.34 763 ALA A C 1
ATOM 10878 O O . ALA A 1 764 ? 199.718 189.162 171.811 1.00 81.74 763 ALA A O 1
ATOM 10885 N N . GLY A 1 765 ? 201.493 190.376 171.175 1.00 82.94 764 GLY A N 1
ATOM 10886 C CA . GLY A 1 765 ? 200.828 191.649 171.337 1.00 84.73 764 GLY A CA 1
ATOM 10887 C C . GLY A 1 765 ? 199.613 191.757 170.437 1.00 81.88 764 GLY A C 1
ATOM 10888 O O . GLY A 1 765 ? 199.567 191.189 169.347 1.00 81.17 764 GLY A O 1
ATOM 10892 N N . TYR A 1 766 ? 198.612 192.485 170.895 1.00 79.71 765 TYR A N 1
ATOM 10893 C CA . TYR A 1 766 ? 197.411 192.726 170.128 1.00 76.69 765 TYR A CA 1
ATOM 10894 C C . TYR A 1 766 ? 197.715 193.403 168.789 1.00 80.45 765 TYR A C 1
ATOM 10895 O O . TYR A 1 766 ? 198.460 194.380 168.732 1.00 83.13 765 TYR A O 1
ATOM 10913 N N . LYS A 1 767 ? 197.126 192.894 167.704 1.00 81.72 766 LYS A N 1
ATOM 10914 C CA . LYS A 1 767 ? 197.183 193.503 166.373 1.00 81.84 766 LYS A CA 1
ATOM 10915 C C . LYS A 1 767 ? 195.859 194.180 166.096 1.00 81.10 766 LYS A C 1
ATOM 10916 O O . LYS A 1 767 ? 194.913 193.564 165.610 1.00 79.65 766 LYS A O 1
ATOM 10935 N N . GLY A 1 768 ? 195.776 195.447 166.467 1.00 82.89 767 GLY A N 1
ATOM 10936 C CA . GLY A 1 768 ? 194.574 196.243 166.288 1.00 81.10 767 GLY A CA 1
ATOM 10937 C C . GLY A 1 768 ? 194.409 196.678 164.847 1.00 78.06 767 GLY A C 1
ATOM 10938 O O . GLY A 1 768 ? 195.350 197.192 164.257 1.00 79.65 767 GLY A O 1
ATOM 10942 N N . TYR A 1 769 ? 193.222 196.482 164.287 1.00 73.75 768 TYR A N 1
ATOM 10943 C CA . TYR A 1 769 ? 192.856 196.972 162.964 1.00 72.57 768 TYR A CA 1
ATOM 10944 C C . TYR A 1 769 ? 191.806 198.079 163.066 1.00 71.26 768 TYR A C 1
ATOM 10945 O O . TYR A 1 769 ? 190.749 197.891 163.662 1.00 71.75 768 TYR A O 1
ATOM 10963 N N . THR A 1 770 ? 192.066 199.220 162.437 1.00 73.01 769 THR A N 1
ATOM 10964 C CA . THR A 1 770 ? 191.129 200.345 162.318 1.00 74.18 769 THR A CA 1
ATOM 10965 C C . THR A 1 770 ? 190.725 200.547 160.871 1.00 72.71 769 THR A C 1
ATOM 10966 O O . THR A 1 770 ? 191.578 200.465 159.990 1.00 73.75 769 THR A O 1
ATOM 10977 N N . THR A 1 771 ? 189.452 200.823 160.608 1.00 72.92 770 THR A N 1
ATOM 10978 C CA . THR A 1 771 ? 188.922 201.022 159.251 1.00 78.37 770 THR A CA 1
ATOM 10979 C C . THR A 1 771 ? 189.263 202.391 158.665 1.00 80.72 770 THR A C 1
ATOM 10980 O O . THR A 1 771 ? 189.532 203.349 159.391 1.00 88.43 770 THR A O 1
ATOM 10991 N N . SER A 1 772 ? 189.208 202.527 157.342 1.00 79.75 771 SER A N 1
ATOM 10992 C CA . SER A 1 772 ? 189.127 203.826 156.676 1.00 78.45 771 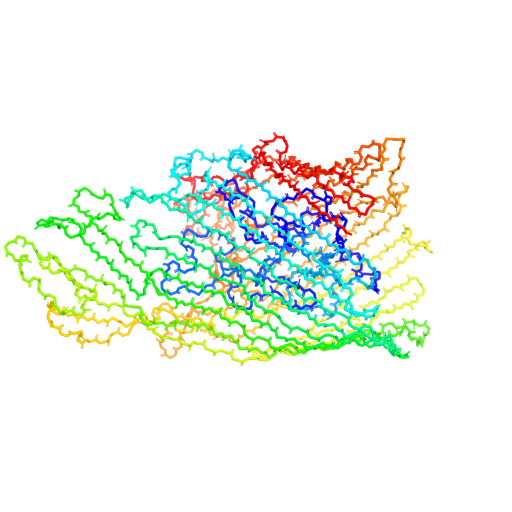SER A CA 1
ATOM 10993 C C . SER A 1 772 ? 187.716 204.410 156.813 1.00 74.99 771 SER A C 1
ATOM 10994 O O . SER A 1 772 ? 186.719 203.702 156.702 1.00 71.16 771 SER A O 1
ATOM 11002 N N . SER A 1 773 ? 187.615 205.715 157.067 1.00 75.05 772 SER A N 1
ATOM 11003 C CA . SER A 1 773 ? 186.329 206.429 157.149 1.00 75.40 772 SER A CA 1
ATOM 11004 C C . SER A 1 773 ? 185.652 206.562 155.780 1.00 73.27 772 SER A C 1
ATOM 11005 O O . SER A 1 773 ? 184.438 206.406 155.662 1.00 67.42 772 SER A O 1
ATOM 11013 N N . ILE A 1 774 ? 186.444 206.790 154.733 1.00 76.00 773 ILE A N 1
ATOM 11014 C CA . ILE A 1 774 ? 186.031 206.783 153.328 1.00 75.31 773 ILE A CA 1
ATOM 11015 C C . ILE A 1 774 ? 186.535 205.480 152.694 1.00 76.41 773 ILE A C 1
ATOM 11016 O O . ILE A 1 774 ? 187.680 205.078 152.913 1.00 78.57 773 ILE A O 1
ATOM 11032 N N . GLN A 1 775 ? 185.693 204.774 151.941 1.00 74.46 774 GLN A N 1
ATOM 11033 C CA . GLN A 1 775 ? 186.123 203.585 151.206 1.00 74.01 774 GLN A CA 1
ATOM 11034 C C . GLN A 1 775 ? 187.070 203.966 150.063 1.00 72.44 774 GLN A C 1
ATOM 11035 O O . GLN A 1 775 ? 186.788 204.880 149.291 1.00 73.78 774 GLN A O 1
ATOM 11049 N N . VAL A 1 776 ? 188.172 203.238 149.929 1.00 69.87 775 VAL A N 1
ATOM 11050 C CA . VAL A 1 776 ? 189.154 203.400 148.854 1.00 69.34 775 VAL A CA 1
ATOM 11051 C C . VAL A 1 776 ? 188.510 203.002 147.533 1.00 71.02 775 VAL A C 1
ATOM 11052 O O . VAL A 1 776 ? 188.233 201.826 147.312 1.00 71.38 775 VAL A O 1
ATOM 11065 N N . GLN A 1 777 ? 188.370 203.956 146.629 1.00 71.87 776 GLN A N 1
ATOM 11066 C CA . GLN A 1 777 ? 187.895 203.620 145.313 1.00 72.27 776 GLN A CA 1
ATOM 11067 C C . GLN A 1 777 ? 188.980 202.811 144.716 1.00 76.42 776 GLN A C 1
ATOM 11068 O O . GLN A 1 777 ? 190.068 203.308 144.474 1.00 76.03 776 GLN A O 1
ATOM 11082 N N . CYS A 1 778 ? 188.716 201.536 144.505 1.00 81.28 777 CYS A N 1
ATOM 11083 C CA . CYS A 1 778 ? 189.769 200.694 144.033 1.00 85.77 777 CYS A CA 1
ATOM 11084 C C . CYS A 1 778 ? 190.362 201.268 142.779 1.00 88.45 777 CYS A C 1
ATOM 11085 O O . CYS A 1 778 ? 191.561 201.479 142.712 1.00 87.53 777 CYS A O 1
ATOM 11092 N N . PRO A 1 779 ? 189.533 201.571 141.787 1.00 93.20 778 PRO A N 1
ATOM 11093 C CA . PRO A 1 779 ? 190.200 202.026 140.568 1.00 95.74 778 PRO A CA 1
ATOM 11094 C C . PRO A 1 779 ? 190.849 203.392 140.724 1.00 98.90 778 PRO A C 1
ATOM 11095 O O . PRO A 1 779 ? 190.209 204.401 140.427 1.00 102.59 778 PRO A O 1
ATOM 11106 N N . GLY A 1 780 ? 192.102 203.439 141.142 1.00 98.79 779 GLY A N 1
ATOM 11107 C CA . GLY A 1 780 ? 192.740 204.716 141.383 1.00 97.04 779 GLY A CA 1
ATOM 11108 C C . GLY A 1 780 ? 192.677 205.035 142.851 1.00 94.37 779 GLY A C 1
ATOM 11109 O O . GLY A 1 780 ? 192.363 206.159 143.231 1.00 95.25 779 GLY A O 1
ATOM 11113 N N . GLY A 1 781 ? 192.958 204.045 143.697 1.00 90.83 780 GLY A N 1
ATOM 11114 C CA . GLY A 1 781 ? 192.901 204.253 145.135 1.00 86.00 780 GLY A CA 1
ATOM 11115 C C . GLY A 1 781 ? 193.929 203.515 145.970 1.00 83.77 780 GLY A C 1
ATOM 11116 O O . GLY A 1 781 ? 194.249 203.962 147.071 1.00 78.60 780 GLY A O 1
ATOM 11120 N N . SER A 1 782 ? 194.445 202.393 145.478 1.00 85.32 781 SER A N 1
ATOM 11121 C CA . SER A 1 782 ? 195.377 201.601 146.274 1.00 86.04 781 SER A CA 1
ATOM 11122 C C . SER A 1 782 ? 196.155 200.590 145.467 1.00 89.22 781 SER A C 1
ATOM 11123 O O . SER A 1 782 ? 195.673 200.102 144.446 1.00 90.40 781 SER A O 1
ATOM 11131 N N . SER A 1 783 ? 197.357 200.260 145.926 1.00 91.39 782 SER A N 1
ATOM 11132 C CA . SER A 1 783 ? 198.131 199.223 145.265 1.00 92.82 782 SER A CA 1
ATOM 11133 C C . SER A 1 783 ? 197.475 197.908 145.605 1.00 90.74 782 SER A C 1
ATOM 11134 O O . SER A 1 783 ? 197.723 196.893 144.961 1.00 91.29 782 SER A O 1
ATOM 11142 N N . ALA A 1 784 ? 196.638 197.917 146.634 1.00 89.67 783 ALA A N 1
ATOM 11143 C CA . ALA A 1 784 ? 195.920 196.712 146.998 1.00 91.53 783 ALA A CA 1
ATOM 11144 C C . ALA A 1 784 ? 195.077 196.254 145.826 1.00 93.01 783 ALA A C 1
ATOM 11145 O O . ALA A 1 784 ? 194.739 195.084 145.733 1.00 89.33 783 ALA A O 1
ATOM 11152 N N . CYS A 1 785 ? 194.728 197.173 144.930 1.00 96.59 784 CYS A N 1
ATOM 11153 C CA . CYS A 1 785 ? 193.880 196.823 143.797 1.00 99.26 784 CYS A CA 1
ATOM 11154 C C . CYS A 1 785 ? 194.479 195.830 142.813 1.00 102.36 784 CYS A C 1
ATOM 11155 O O . CYS A 1 785 ? 193.762 195.309 141.959 1.00 102.05 784 CYS A O 1
ATOM 11162 N N . ASN A 1 786 ? 195.774 195.548 142.915 1.00 106.85 785 ASN A N 1
ATOM 11163 C CA . ASN A 1 786 ? 196.348 194.529 142.061 1.00 108.59 785 ASN A CA 1
ATOM 11164 C C . ASN A 1 786 ? 195.761 193.177 142.460 1.00 110.00 785 ASN A C 1
ATOM 11165 O O . ASN A 1 786 ? 195.825 192.216 141.695 1.00 115.13 785 ASN A O 1
ATOM 11176 N N . GLY A 1 787 ? 195.161 193.099 143.639 1.00 111.06 786 GLY A N 1
ATOM 11177 C CA . GLY A 1 787 ? 194.470 191.862 144.030 1.00 112.00 786 GLY A CA 1
ATOM 11178 C C . GLY A 1 787 ? 193.258 191.513 143.148 1.00 111.22 786 GLY A C 1
ATOM 11179 O O . GLY A 1 787 ? 192.956 190.334 142.970 1.00 109.83 786 GLY A O 1
ATOM 11183 N N . ASP A 1 788 ? 192.593 192.507 142.544 1.00 108.67 787 ASP A N 1
ATOM 11184 C CA . ASP A 1 788 ? 191.576 192.316 141.499 1.00 105.47 787 ASP A CA 1
ATOM 11185 C C . ASP A 1 788 ? 191.427 193.584 140.629 1.00 98.79 787 ASP A C 1
ATOM 11186 O O . ASP A 1 788 ? 190.578 194.434 140.906 1.00 89.22 787 ASP A O 1
ATOM 11195 N N . PRO A 1 789 ? 192.204 193.706 139.538 1.00 99.94 788 PRO A N 1
ATOM 11196 C CA . PRO A 1 789 ? 192.125 194.832 138.614 1.00 101.37 788 PRO A CA 1
ATOM 11197 C C . PRO A 1 789 ? 190.758 195.031 137.945 1.00 100.31 788 PRO A C 1
ATOM 11198 O O . PRO A 1 789 ? 190.515 196.091 137.367 1.00 98.68 788 PRO A O 1
ATOM 11209 N N . SER A 1 790 ? 189.853 194.046 138.000 1.00 99.56 789 SER A N 1
ATOM 11210 C CA . SER A 1 790 ? 188.487 194.176 137.473 1.00 98.45 789 SER A CA 1
ATOM 11211 C C . SER A 1 790 ? 187.562 194.998 138.397 1.00 95.75 789 SER A C 1
ATOM 11212 O O . SER A 1 790 ? 186.490 195.435 137.978 1.00 97.02 789 SER A O 1
ATOM 11220 N N . PHE A 1 791 ? 187.954 195.230 139.654 1.00 90.61 790 PHE A N 1
ATOM 11221 C CA . PHE A 1 791 ? 187.122 195.907 140.648 1.00 84.26 790 PHE A CA 1
ATOM 11222 C C . PHE A 1 791 ? 187.073 197.432 140.455 1.00 79.50 790 PHE A C 1
ATOM 11223 O O . PHE A 1 791 ? 188.008 198.153 140.805 1.00 82.11 790 PHE A O 1
ATOM 11240 N N . VAL A 1 792 ? 185.962 197.929 139.906 1.00 75.50 791 VAL A N 1
ATOM 11241 C CA . VAL A 1 792 ? 185.684 199.369 139.735 1.00 76.07 791 VAL A CA 1
ATOM 11242 C C . VAL A 1 792 ? 185.195 200.021 141.043 1.00 75.92 791 VAL A C 1
ATOM 11243 O O . VAL A 1 792 ? 185.271 201.240 141.199 1.00 76.65 791 VAL A O 1
ATOM 11256 N N . GLY A 1 793 ? 184.689 199.227 141.988 1.00 76.94 792 GLY A N 1
ATOM 11257 C CA . GLY A 1 793 ? 184.048 199.704 143.215 1.00 76.20 792 GLY A CA 1
ATOM 11258 C C . GLY A 1 793 ? 184.988 200.202 144.316 1.00 75.37 792 GLY A C 1
ATOM 11259 O O . GLY A 1 793 ? 186.206 200.300 144.155 1.00 78.13 792 GLY A O 1
ATOM 11263 N N . GLY A 1 794 ? 184.394 200.518 145.467 1.00 73.77 793 GLY A N 1
ATOM 11264 C CA . GLY A 1 794 ? 185.097 200.914 146.684 1.00 72.14 793 GLY A CA 1
ATOM 11265 C C . GLY A 1 794 ? 185.311 199.769 147.676 1.00 71.96 793 GLY A C 1
ATOM 11266 O O . GLY A 1 794 ? 184.465 198.893 147.810 1.00 69.36 793 GLY A O 1
ATOM 11270 N N . ALA A 1 795 ? 186.419 199.808 148.412 1.00 73.83 794 ALA A N 1
ATOM 11271 C CA . ALA A 1 795 ? 186.754 198.871 149.478 1.00 73.70 794 ALA A CA 1
ATOM 11272 C C . ALA A 1 795 ? 186.986 199.584 150.813 1.00 72.90 794 ALA A C 1
ATOM 11273 O O . ALA A 1 795 ? 187.602 200.648 150.852 1.00 74.44 794 ALA A O 1
ATOM 11280 N N . THR A 1 796 ? 186.555 199.006 151.933 1.00 71.50 795 THR A N 1
ATOM 11281 C CA . THR A 1 796 ? 186.973 199.486 153.264 1.00 70.16 795 THR A CA 1
ATOM 11282 C C . THR A 1 796 ? 188.411 199.053 153.508 1.00 69.45 795 THR A C 1
ATOM 11283 O O . THR A 1 796 ? 188.695 197.858 153.501 1.00 67.03 795 THR A O 1
ATOM 11294 N N . GLU A 1 797 ? 189.346 199.976 153.703 1.00 71.80 796 GLU A N 1
ATOM 11295 C CA . GLU A 1 797 ? 190.694 199.583 154.093 1.00 75.07 796 GLU A CA 1
ATOM 11296 C C . GLU A 1 797 ? 190.764 199.337 155.596 1.00 73.17 796 GLU A C 1
ATOM 11297 O O . GLU A 1 797 ? 190.145 200.058 156.373 1.00 70.79 796 GLU A O 1
ATOM 11309 N N . TYR A 1 798 ? 191.538 198.338 156.007 1.00 72.35 797 TYR A N 1
ATOM 11310 C CA . TYR A 1 798 ? 191.953 198.114 157.382 1.00 71.65 797 TYR A CA 1
ATOM 11311 C C . TYR A 1 798 ? 193.437 198.433 157.542 1.00 76.48 797 TYR A C 1
ATOM 11312 O O . TYR A 1 798 ? 194.272 197.884 156.829 1.00 77.51 797 TYR A O 1
ATOM 11330 N N . PHE A 1 799 ? 193.783 199.279 158.508 1.00 78.65 798 PHE A N 1
ATOM 11331 C CA . PHE A 1 799 ? 195.162 199.627 158.840 1.00 78.42 798 PHE A CA 1
ATOM 11332 C C . PHE A 1 799 ? 195.582 198.927 160.144 1.00 77.86 798 PHE A C 1
ATOM 11333 O O . PHE A 1 799 ? 194.874 199.081 161.142 1.00 73.97 798 PHE A O 1
ATOM 11350 N N . PRO A 1 800 ? 196.689 198.161 160.173 1.00 80.72 799 PRO A N 1
ATOM 11351 C CA . PRO A 1 800 ? 197.164 197.482 161.369 1.00 82.00 799 PRO A CA 1
ATOM 11352 C C . PRO A 1 800 ? 197.974 198.393 162.289 1.00 83.27 799 PRO A C 1
ATOM 11353 O O . PRO A 1 800 ? 198.763 199.217 161.829 1.00 87.42 799 PRO A O 1
ATOM 11364 N N . THR A 1 801 ? 197.867 198.178 163.599 1.00 84.25 800 THR A N 1
ATOM 11365 C CA . THR A 1 801 ? 198.893 198.531 164.588 1.00 87.96 800 THR A CA 1
ATOM 11366 C C . THR A 1 801 ? 199.227 197.295 165.421 1.00 85.60 800 THR A C 1
ATOM 11367 O O . THR A 1 801 ? 198.367 196.731 166.096 1.00 85.51 800 THR A O 1
ATOM 11378 N N . GLN A 1 802 ? 200.468 196.819 165.340 1.00 83.55 801 GLN A N 1
ATOM 11379 C CA . GLN A 1 802 ? 200.963 195.666 166.092 1.00 82.76 801 GLN A CA 1
ATOM 11380 C C . GLN A 1 802 ? 201.591 196.155 167.389 1.00 83.54 801 GLN A C 1
ATOM 11381 O O . GLN A 1 802 ? 202.734 196.611 167.397 1.00 89.99 801 GLN A O 1
ATOM 11395 N N . TYR A 1 803 ? 200.846 196.092 168.487 1.00 80.66 802 TYR A N 1
ATOM 11396 C CA . TYR A 1 803 ? 201.371 196.429 169.805 1.00 78.18 802 TYR A CA 1
ATOM 11397 C C . TYR A 1 803 ? 202.332 195.337 170.269 1.00 79.51 802 TYR A C 1
ATOM 11398 O O . TYR A 1 803 ? 202.322 194.226 169.739 1.00 77.64 802 TYR A O 1
ATOM 11416 N N . ASP A 1 804 ? 203.225 195.648 171.198 1.00 82.80 803 ASP A N 1
ATOM 11417 C CA . ASP A 1 804 ? 204.343 194.771 171.524 1.00 87.82 803 ASP A CA 1
ATOM 11418 C C . ASP A 1 804 ? 203.910 193.515 172.289 1.00 83.12 803 ASP A C 1
ATOM 11419 O O . ASP A 1 804 ? 202.946 193.528 173.052 1.00 78.52 803 ASP A O 1
ATOM 11428 N N . ASP A 1 805 ? 204.658 192.428 172.095 1.00 82.99 804 ASP A N 1
ATOM 11429 C CA . ASP A 1 805 ? 204.476 191.176 172.828 1.00 83.73 804 ASP A CA 1
ATOM 11430 C C . ASP A 1 805 ? 204.810 191.383 174.301 1.00 84.36 804 ASP A C 1
ATOM 11431 O O . ASP A 1 805 ? 205.867 191.925 174.618 1.00 85.56 804 ASP A O 1
ATOM 11440 N N . PHE A 1 806 ? 203.913 191.003 175.205 1.00 85.80 805 PHE A N 1
ATOM 11441 C CA . PHE A 1 806 ? 203.898 191.537 176.562 1.00 89.69 805 PHE A CA 1
ATOM 11442 C C . PHE A 1 806 ? 203.995 190.484 177.662 1.00 90.60 805 PHE A C 1
ATOM 11443 O O . PHE A 1 806 ? 203.423 189.398 177.567 1.00 90.08 805 PHE A O 1
ATOM 11460 N N . ILE A 1 807 ? 204.720 190.824 178.733 1.00 91.93 806 ILE A N 1
ATOM 11461 C CA . ILE A 1 807 ? 204.815 190.034 179.957 1.00 94.44 806 ILE A CA 1
ATOM 11462 C C . ILE A 1 807 ? 203.615 190.358 180.832 1.00 91.36 806 ILE A C 1
ATOM 11463 O O . ILE A 1 807 ? 203.528 191.441 181.405 1.00 89.63 806 ILE A O 1
ATOM 11479 N N . SER A 1 808 ? 202.689 189.421 180.949 1.00 90.39 807 SER A N 1
ATOM 11480 C CA . SER A 1 808 ? 201.690 189.419 182.015 1.00 84.85 807 SER A CA 1
ATOM 11481 C C . SER A 1 808 ? 202.363 188.952 183.293 1.00 83.46 807 SER A C 1
ATOM 11482 O O . SER A 1 808 ? 203.128 187.991 183.238 1.00 83.88 807 SER A O 1
ATOM 11490 N N . TYR A 1 809 ? 202.091 189.559 184.442 1.00 81.48 808 TYR A N 1
ATOM 11491 C CA . TYR A 1 809 ? 202.655 189.084 185.704 1.00 82.53 808 TYR A CA 1
ATOM 11492 C C . TYR A 1 809 ? 201.709 189.356 186.859 1.00 83.17 808 TYR A C 1
ATOM 11493 O O . TYR A 1 809 ? 201.498 190.507 187.234 1.00 84.16 808 TYR A O 1
ATOM 11511 N N . ASP A 1 810 ? 201.138 188.297 187.419 1.00 84.35 809 ASP A N 1
ATOM 11512 C CA . ASP A 1 810 ? 200.192 188.354 188.524 1.00 82.68 809 ASP A CA 1
ATOM 11513 C C . ASP A 1 810 ? 200.714 187.572 189.726 1.00 83.98 809 ASP A C 1
ATOM 11514 O O . ASP A 1 810 ? 201.284 186.491 189.576 1.00 86.34 809 ASP A O 1
ATOM 11523 N N . TRP A 1 811 ? 200.563 188.138 190.913 1.00 82.41 810 TRP A N 1
ATOM 11524 C CA . TRP A 1 811 ? 201.004 187.491 192.114 1.00 81.89 810 TRP A CA 1
ATOM 11525 C C . TRP A 1 811 ? 199.783 187.171 192.882 1.00 81.18 810 TRP A C 1
ATOM 11526 O O . TRP A 1 811 ? 198.720 187.607 192.524 1.00 83.79 810 TRP A O 1
ATOM 11547 N N . ARG A 1 812 ? 199.907 186.356 193.915 1.00 81.63 811 ARG A N 1
ATOM 11548 C CA . ARG A 1 812 ? 198.771 186.061 194.761 1.00 81.52 811 ARG A CA 1
ATOM 11549 C C . ARG A 1 812 ? 199.305 185.399 195.986 1.00 83.92 811 ARG A C 1
ATOM 11550 O O . ARG A 1 812 ? 199.759 184.261 195.923 1.00 82.80 811 ARG A O 1
ATOM 11571 N N . PHE A 1 813 ? 199.226 186.085 197.114 1.00 84.59 812 PHE A N 1
ATOM 11572 C CA . PHE A 1 813 ? 199.788 185.553 198.296 1.00 85.37 812 PHE A CA 1
ATOM 11573 C C . PHE A 1 813 ? 198.707 185.052 199.158 1.00 85.56 812 PHE A C 1
ATOM 11574 O O . PHE A 1 813 ? 197.587 185.416 198.987 1.00 85.99 812 PHE A O 1
ATOM 11591 N N . SER A 1 814 ? 199.015 184.139 200.023 1.00 86.34 813 SER A N 1
ATOM 11592 C CA . SER A 1 814 ? 198.045 183.713 201.019 1.00 85.70 813 SER A CA 1
ATOM 11593 C C . SER A 1 814 ? 198.739 183.108 202.232 1.00 85.52 813 SER A C 1
ATOM 11594 O O . SER A 1 814 ? 199.508 182.160 202.098 1.00 87.06 813 SER A O 1
ATOM 11602 N N . TYR A 1 815 ? 198.514 183.685 203.405 1.00 83.30 814 TYR A N 1
ATOM 11603 C CA . TYR A 1 815 ? 199.099 183.313 204.689 1.00 83.27 814 TYR A CA 1
ATOM 11604 C C . TYR A 1 815 ? 198.007 182.795 205.620 1.00 84.72 814 TYR A C 1
ATOM 11605 O O . TYR A 1 815 ? 197.033 183.503 205.856 1.00 82.37 814 TYR A O 1
ATOM 11623 N N . SER A 1 816 ? 198.151 181.581 206.157 1.00 88.13 815 SER A N 1
ATOM 11624 C CA . SER A 1 816 ? 197.178 180.956 207.064 1.00 90.59 815 SER A CA 1
ATOM 11625 C C . SER A 1 816 ? 197.649 180.996 208.513 1.00 91.70 815 SER A C 1
ATOM 11626 O O . SER A 1 816 ? 198.775 180.623 208.833 1.00 89.83 815 SER A O 1
ATOM 11634 N N . GLN A 1 817 ? 196.800 181.480 209.416 1.00 89.65 816 GLN A N 1
ATOM 11635 C CA . GLN A 1 817 ? 197.119 181.644 210.828 1.00 89.54 816 GLN A CA 1
ATOM 11636 C C . GLN A 1 817 ? 196.174 180.810 211.698 1.00 90.15 816 GLN A C 1
ATOM 11637 O O . GLN A 1 817 ? 194.979 181.109 211.738 1.00 88.10 816 GLN A O 1
ATOM 11651 N N . PRO A 1 818 ? 196.663 179.790 212.423 1.00 92.11 817 PRO A N 1
ATOM 11652 C CA . PRO A 1 818 ? 195.802 178.940 213.223 1.00 91.04 817 PRO A CA 1
ATOM 11653 C C . PRO A 1 818 ? 195.298 179.706 214.448 1.00 90.49 817 PRO A C 1
ATOM 11654 O O . PRO A 1 818 ? 196.080 180.210 215.253 1.00 89.96 817 PRO A O 1
ATOM 11665 N N . VAL A 1 819 ? 193.978 179.824 214.569 1.00 92.36 818 VAL A N 1
ATOM 11666 C CA . VAL A 1 819 ? 193.292 180.603 215.613 1.00 97.07 818 VAL A CA 1
ATOM 11667 C C . VAL A 1 819 ? 193.224 179.807 216.922 1.00 103.38 818 VAL A C 1
ATOM 11668 O O . VAL A 1 819 ? 193.511 180.326 218.002 1.00 107.98 818 VAL A O 1
ATOM 11681 N N . TYR A 1 820 ? 192.924 178.518 216.796 1.00 110.46 819 TYR A N 1
ATOM 11682 C CA . TYR A 1 820 ? 193.180 177.441 217.754 1.00 118.56 819 TYR A CA 1
ATOM 11683 C C . TYR A 1 820 ? 193.268 176.135 216.952 1.00 118.53 819 TYR A C 1
ATOM 11684 O O . TYR A 1 820 ? 193.028 176.158 215.745 1.00 116.90 819 TYR A O 1
ATOM 11702 N N . LYS A 1 821 ? 193.637 175.011 217.574 1.00 124.44 820 LYS A N 1
ATOM 11703 C CA . LYS A 1 821 ? 194.030 173.754 216.898 1.00 133.96 820 LYS A CA 1
ATOM 11704 C C . LYS A 1 821 ? 193.158 173.342 215.697 1.00 132.69 820 LYS A C 1
ATOM 11705 O O . LYS A 1 821 ? 193.688 172.842 214.705 1.00 128.23 820 LYS A O 1
ATOM 11724 N N . THR A 1 822 ? 191.844 173.569 215.759 1.00 135.22 821 THR A N 1
ATOM 11725 C CA . THR A 1 822 ? 190.897 173.169 214.702 1.00 137.13 821 THR A CA 1
ATOM 11726 C C . THR A 1 822 ? 190.784 174.161 213.527 1.00 128.65 821 THR A C 1
ATOM 11727 O O . THR A 1 822 ? 190.375 173.763 212.437 1.00 129.31 821 THR A O 1
ATOM 11738 N N . GLN A 1 823 ? 191.112 175.445 213.697 1.00 120.30 822 GLN A N 1
ATOM 11739 C CA . GLN A 1 823 ? 190.622 176.538 212.836 1.00 111.84 822 GLN A CA 1
ATOM 11740 C C . GLN A 1 823 ? 191.731 177.496 212.377 1.00 108.48 822 GLN A C 1
ATOM 11741 O O . GLN A 1 823 ? 192.680 177.758 213.113 1.00 111.27 822 GLN A O 1
ATOM 11755 N N . THR A 1 824 ? 191.605 178.087 211.189 1.00 104.70 823 THR A N 1
ATOM 11756 C CA . THR A 1 824 ? 192.568 179.057 210.646 1.00 105.02 823 THR A CA 1
ATOM 11757 C C . THR A 1 824 ? 191.892 180.275 210.053 1.00 104.26 823 THR A C 1
ATOM 11758 O O . THR A 1 824 ? 190.802 180.182 209.499 1.00 104.29 823 THR A O 1
ATOM 11769 N N . LEU A 1 825 ? 192.551 181.420 210.178 1.00 102.72 824 LEU A N 1
ATOM 11770 C CA . LEU A 1 825 ? 192.240 182.659 209.484 1.00 96.15 824 LEU A CA 1
ATOM 11771 C C . LEU A 1 825 ? 193.319 182.882 208.435 1.00 95.34 824 LEU A C 1
ATOM 11772 O O . LEU A 1 825 ? 194.489 183.041 208.769 1.00 92.10 824 LEU A O 1
ATOM 11788 N N . ASP A 1 826 ? 192.928 182.928 207.172 1.00 96.83 825 ASP A N 1
ATOM 11789 C CA . ASP A 1 826 ? 193.850 183.117 206.063 1.00 101.29 825 ASP A CA 1
ATOM 11790 C C . ASP A 1 826 ? 193.727 184.530 205.519 1.00 99.37 825 ASP A C 1
ATOM 11791 O O . ASP A 1 826 ? 192.633 184.939 205.151 1.00 102.30 825 ASP A O 1
ATOM 11800 N N . ILE A 1 827 ? 194.829 185.261 205.410 1.00 94.54 826 ILE A N 1
ATOM 11801 C CA . ILE A 1 827 ? 194.887 186.526 204.671 1.00 88.83 826 ILE A CA 1
ATOM 11802 C C . ILE A 1 827 ? 195.398 186.223 203.269 1.00 86.71 826 ILE A C 1
ATOM 11803 O O . ILE A 1 827 ? 196.395 185.530 203.115 1.00 84.16 826 ILE A O 1
ATOM 11819 N N . THR A 1 828 ? 194.746 186.748 202.249 1.00 87.11 827 THR A N 1
ATOM 11820 C CA . THR A 1 828 ? 195.049 186.539 200.832 1.00 89.99 827 THR A CA 1
ATOM 11821 C C . THR A 1 828 ? 195.216 187.882 200.148 1.00 86.61 827 THR A C 1
ATOM 11822 O O . THR A 1 828 ? 194.506 188.825 200.475 1.00 88.04 827 THR A O 1
ATOM 11833 N N . LEU A 1 829 ? 196.141 188.003 199.210 1.00 82.98 828 LEU A N 1
ATOM 11834 C CA . LEU A 1 829 ? 196.391 189.244 198.499 1.00 78.91 828 LEU A CA 1
ATOM 11835 C C . LEU A 1 829 ? 196.780 188.932 197.069 1.00 79.69 828 LEU A C 1
ATOM 11836 O O . LEU A 1 829 ? 197.935 188.594 196.802 1.00 80.36 828 LEU A O 1
ATOM 11852 N N . ASP A 1 830 ? 195.831 189.019 196.142 1.00 78.67 829 ASP A N 1
ATOM 11853 C CA . ASP A 1 830 ? 196.200 189.076 194.741 1.00 77.52 829 ASP A CA 1
ATOM 11854 C C . ASP A 1 830 ? 196.775 190.442 194.415 1.00 74.68 829 ASP A C 1
ATOM 11855 O O . ASP A 1 830 ? 196.279 191.465 194.882 1.00 75.80 829 ASP A O 1
ATOM 11864 N N . VAL A 1 831 ? 197.784 190.453 193.558 1.00 72.14 830 VAL A N 1
ATOM 11865 C CA . VAL A 1 831 ? 198.284 191.638 192.878 1.00 70.56 830 VAL A CA 1
ATOM 11866 C C . VAL A 1 831 ? 198.333 191.295 191.406 1.00 71.01 830 VAL A C 1
ATOM 11867 O O . VAL A 1 831 ? 199.278 190.682 190.923 1.00 71.07 830 VAL A O 1
ATOM 11880 N N . LEU A 1 832 ? 197.266 191.598 190.688 1.00 72.22 831 LEU A N 1
ATOM 11881 C CA . LEU A 1 832 ? 197.206 191.431 189.247 1.00 75.10 831 LEU A CA 1
ATOM 11882 C C . LEU A 1 832 ? 198.022 192.535 188.579 1.00 75.54 831 LEU A C 1
ATOM 11883 O O . LEU A 1 832 ? 197.959 193.680 189.016 1.00 84.45 831 LEU A O 1
ATOM 11899 N N . ASN A 1 833 ? 198.774 192.208 187.531 1.00 70.41 832 ASN A N 1
ATOM 11900 C CA . ASN A 1 833 ? 199.690 193.104 186.836 1.00 71.74 832 ASN A CA 1
ATOM 11901 C C . ASN A 1 833 ? 200.670 193.810 187.792 1.00 74.47 832 ASN A C 1
ATOM 11902 O O . ASN A 1 833 ? 200.642 195.028 187.963 1.00 78.22 832 ASN A O 1
ATOM 11913 N N . VAL A 1 834 ? 201.566 193.054 188.428 1.00 74.14 833 VAL A N 1
ATOM 11914 C CA . VAL A 1 834 ? 202.527 193.582 189.407 1.00 74.13 833 VAL A CA 1
ATOM 11915 C C . VAL A 1 834 ? 203.509 194.585 188.796 1.00 74.59 833 VAL A C 1
ATOM 11916 O O . VAL A 1 834 ? 203.968 195.499 189.477 1.00 71.99 833 VAL A O 1
ATOM 11929 N N . LEU A 1 835 ? 203.783 194.454 187.499 1.00 77.21 834 LEU A N 1
ATOM 11930 C CA . LEU A 1 835 ? 204.603 195.368 186.712 1.00 78.82 834 LEU A CA 1
ATOM 11931 C C . LEU A 1 835 ? 203.901 196.706 186.428 1.00 80.77 834 LEU A C 1
ATOM 11932 O O . LEU A 1 835 ? 204.550 197.663 186.010 1.00 83.12 834 LEU A O 1
ATOM 11948 N N . ASP A 1 836 ? 202.584 196.769 186.623 1.00 83.04 835 ASP A N 1
ATOM 11949 C CA . ASP A 1 836 ? 201.700 197.851 186.207 1.00 83.53 835 ASP A CA 1
ATOM 11950 C C . ASP A 1 836 ? 201.838 198.207 184.721 1.00 81.49 835 ASP A C 1
ATOM 11951 O O . ASP A 1 836 ? 201.734 199.373 184.342 1.00 79.85 835 ASP A O 1
ATOM 11960 N N . ASN A 1 837 ? 202.163 197.241 183.859 1.00 81.33 836 ASN A N 1
ATOM 11961 C CA . ASN A 1 837 ? 202.491 197.569 182.479 1.00 83.70 836 ASN A CA 1
ATOM 11962 C C . ASN A 1 837 ? 201.239 197.882 181.656 1.00 78.91 836 ASN A C 1
ATOM 11963 O O . ASN A 1 837 ? 200.177 197.281 181.830 1.00 76.07 836 ASN A O 1
ATOM 11974 N N . VAL A 1 838 ? 201.381 198.847 180.747 1.00 77.08 837 VAL A N 1
ATOM 11975 C CA . VAL A 1 838 ? 200.360 199.223 179.772 1.00 74.49 837 VAL A CA 1
ATOM 11976 C C . VAL A 1 838 ? 200.296 198.142 178.701 1.00 76.46 837 VAL A C 1
ATOM 11977 O O . VAL A 1 838 ? 201.258 197.964 177.959 1.00 79.09 837 VAL A O 1
ATOM 11990 N N . VAL A 1 839 ? 199.190 197.410 178.609 1.00 73.51 838 VAL A N 1
ATOM 11991 C CA . VAL A 1 839 ? 198.960 196.401 177.565 1.00 71.92 838 VAL A CA 1
ATOM 11992 C C . VAL A 1 839 ? 197.682 196.698 176.791 1.00 69.77 838 VAL A C 1
ATOM 11993 O O . VAL A 1 839 ? 196.609 196.740 177.381 1.00 67.49 838 VAL A O 1
ATOM 12006 N N . GLU A 1 840 ? 197.759 196.874 175.481 1.00 71.32 839 GLU A N 1
ATOM 12007 C CA . GLU A 1 840 ? 196.618 197.104 174.601 1.00 71.50 839 GLU A CA 1
ATOM 12008 C C . GLU A 1 840 ? 195.845 195.807 174.355 1.00 68.49 839 GLU A C 1
ATOM 12009 O O . GLU A 1 840 ? 196.450 194.744 174.229 1.00 64.04 839 GLU A O 1
ATOM 12021 N N . THR A 1 841 ? 194.515 195.865 174.287 1.00 68.18 840 THR A N 1
ATOM 12022 C CA . THR A 1 841 ? 193.664 194.661 174.259 1.00 71.92 840 THR A CA 1
ATOM 12023 C C . THR A 1 841 ? 192.525 194.708 173.260 1.00 69.65 840 THR A C 1
ATOM 12024 O O . THR A 1 841 ? 192.051 193.664 172.831 1.00 67.77 840 THR A O 1
ATOM 12035 N N . ASN A 1 842 ? 192.098 195.900 172.854 1.00 67.69 841 ASN A N 1
ATOM 12036 C CA . ASN A 1 842 ? 191.188 196.109 171.739 1.00 69.28 841 ASN A CA 1
ATOM 12037 C C . ASN A 1 842 ? 191.486 197.468 171.106 1.00 72.79 841 ASN A C 1
ATOM 12038 O O . ASN A 1 842 ? 192.036 198.350 171.762 1.00 76.37 841 ASN A O 1
ATOM 12049 N N . GLN A 1 843 ? 191.113 197.666 169.852 1.00 73.16 842 GLN A N 1
ATOM 12050 C CA . GLN A 1 843 ? 191.164 198.956 169.177 1.00 72.86 842 GLN A CA 1
ATOM 12051 C C . GLN A 1 843 ? 189.916 199.146 168.323 1.00 73.09 842 GLN A C 1
ATOM 12052 O O . GLN A 1 843 ? 189.432 198.197 167.709 1.00 68.14 842 GLN A O 1
ATOM 12066 N N . THR A 1 844 ? 189.381 200.363 168.304 1.00 77.37 843 THR A N 1
ATOM 12067 C CA . THR A 1 844 ? 188.015 200.651 167.864 1.00 82.98 843 THR A CA 1
ATOM 12068 C C . THR A 1 844 ? 187.979 201.754 166.810 1.00 87.63 843 THR A C 1
ATOM 12069 O O . THR A 1 844 ? 188.789 202.679 166.837 1.00 91.25 843 THR A O 1
ATOM 12080 N N . GLY A 1 845 ? 186.987 201.702 165.924 1.00 92.10 844 GLY A N 1
ATOM 12081 C CA . GLY A 1 845 ? 186.623 202.819 165.053 1.00 88.49 844 GLY A CA 1
ATOM 12082 C C . GLY A 1 845 ? 187.531 203.022 163.843 1.00 86.75 844 GLY A C 1
ATOM 12083 O O . GLY A 1 845 ? 188.394 202.203 163.515 1.00 82.58 844 GLY A O 1
ATOM 12087 N N . THR A 1 846 ? 187.290 204.124 163.139 1.00 88.56 845 THR A N 1
ATOM 12088 C CA . THR A 1 846 ? 188.069 204.518 161.963 1.00 93.13 845 THR A CA 1
ATOM 12089 C C . THR A 1 846 ? 189.426 205.118 162.338 1.00 101.32 845 THR A C 1
ATOM 12090 O O . THR A 1 846 ? 189.664 205.511 163.480 1.00 108.95 845 THR A O 1
ATOM 12101 N N . SER A 1 847 ? 190.306 205.285 161.355 1.00 106.93 846 SER A N 1
ATOM 12102 C CA . SER A 1 847 ? 191.565 206.027 161.492 1.00 114.95 846 SER A CA 1
ATOM 12103 C C . SER A 1 847 ? 191.390 207.478 161.971 1.00 121.16 846 SER A C 1
ATOM 12104 O O . SER A 1 847 ? 192.333 208.059 162.506 1.00 120.17 846 SER A O 1
ATOM 12112 N N . ASN A 1 848 ? 190.195 208.064 161.838 1.00 124.69 847 ASN A N 1
ATOM 12113 C CA . ASN A 1 848 ? 189.871 209.392 162.360 1.00 128.01 847 ASN A CA 1
ATOM 12114 C C . ASN A 1 848 ? 189.624 209.408 163.890 1.00 125.12 847 ASN A C 1
ATOM 12115 O O . ASN A 1 848 ? 189.686 210.473 164.505 1.00 124.86 847 ASN A O 1
ATOM 12126 N N . LYS A 1 849 ? 189.355 208.249 164.518 1.00 117.50 848 LYS A N 1
ATOM 12127 C CA . LYS A 1 849 ? 188.996 208.115 165.944 1.00 110.11 848 LYS A CA 1
ATOM 12128 C C . LYS A 1 849 ? 189.483 206.775 166.544 1.00 97.54 848 LYS A C 1
ATOM 12129 O O . LYS A 1 849 ? 188.668 205.928 166.909 1.00 87.97 848 LYS A O 1
ATOM 12148 N N . PRO A 1 850 ? 190.804 206.547 166.642 1.00 96.02 849 PRO A N 1
ATOM 12149 C CA . PRO A 1 850 ? 191.386 205.265 167.033 1.00 94.25 849 PRO A CA 1
ATOM 12150 C C . PRO A 1 850 ? 191.372 205.033 168.558 1.00 91.32 849 PRO A C 1
ATOM 12151 O O . PRO A 1 850 ? 192.399 205.142 169.226 1.00 93.71 849 PRO A O 1
ATOM 12162 N N . ILE A 1 851 ? 190.216 204.696 169.133 1.00 85.05 850 ILE A N 1
ATOM 12163 C CA . ILE A 1 851 ? 190.082 204.394 170.568 1.00 78.82 850 ILE A CA 1
ATOM 12164 C C . ILE A 1 851 ? 190.717 203.037 170.891 1.00 77.77 850 ILE A C 1
ATOM 12165 O O . ILE A 1 851 ? 190.162 201.988 170.560 1.00 69.88 850 ILE A O 1
ATOM 12181 N N . VAL A 1 852 ? 191.881 203.045 171.535 1.00 79.70 851 VAL A N 1
ATOM 12182 C CA . VAL A 1 852 ? 192.540 201.850 172.088 1.00 77.83 851 VAL A CA 1
ATOM 12183 C C . VAL A 1 852 ? 192.066 201.613 173.516 1.00 80.32 851 VAL A C 1
ATOM 12184 O O . VAL A 1 852 ? 191.837 202.558 174.267 1.00 76.65 851 VAL A O 1
ATOM 12197 N N . ILE A 1 853 ? 191.923 200.352 173.899 1.00 82.35 852 ILE A N 1
ATOM 12198 C CA . ILE A 1 853 ? 191.516 199.904 175.229 1.00 79.91 852 ILE A CA 1
ATOM 12199 C C . ILE A 1 853 ? 192.648 199.047 175.786 1.00 78.60 852 ILE A C 1
ATOM 12200 O O . ILE A 1 853 ? 193.276 198.298 175.035 1.00 77.05 852 ILE A O 1
ATOM 12216 N N . TYR A 1 854 ? 192.907 199.107 177.089 1.00 77.46 853 TYR A N 1
ATOM 12217 C CA . TYR A 1 854 ? 194.033 198.428 177.730 1.00 76.14 853 TYR A CA 1
ATOM 12218 C C . TYR A 1 854 ? 193.598 197.418 178.789 1.00 75.20 853 TYR A C 1
ATOM 12219 O O . TYR A 1 854 ? 192.542 197.584 179.394 1.00 72.14 853 TYR A O 1
ATOM 12237 N N . LYS A 1 855 ? 194.403 196.383 179.040 1.00 76.13 854 LYS A N 1
ATOM 12238 C CA . LYS A 1 855 ? 194.251 195.489 180.195 1.00 76.04 854 LYS A CA 1
ATOM 12239 C C . LYS A 1 855 ? 194.563 196.241 181.494 1.00 73.14 854 LYS A C 1
ATOM 12240 O O . LYS A 1 855 ? 195.395 197.152 181.454 1.00 74.42 854 LYS A O 1
ATOM 12259 N N . PRO A 1 856 ? 193.938 195.885 182.636 1.00 68.40 855 PRO A N 1
ATOM 12260 C CA . PRO A 1 856 ? 194.057 196.665 183.856 1.00 67.00 855 PRO A CA 1
ATOM 12261 C C . PRO A 1 856 ? 195.488 196.820 184.349 1.00 68.96 855 PRO A C 1
ATOM 12262 O O . PRO A 1 856 ? 196.325 195.935 184.176 1.00 68.48 855 PRO A O 1
ATOM 12273 N N . GLY A 1 857 ? 195.764 197.933 185.005 1.00 72.50 856 GLY A N 1
ATOM 12274 C CA . GLY A 1 857 ? 197.017 198.135 185.717 1.00 75.15 856 GLY A CA 1
ATOM 12275 C C . GLY A 1 857 ? 197.098 197.291 186.985 1.00 75.68 856 GLY A C 1
ATOM 12276 O O . GLY A 1 857 ? 196.297 196.383 187.204 1.00 77.02 856 GLY A O 1
ATOM 12280 N N . ARG A 1 858 ? 198.004 197.662 187.896 1.00 75.51 857 ARG A N 1
ATOM 12281 C CA . ARG A 1 858 ? 198.188 196.915 189.122 1.00 74.62 857 ARG A CA 1
ATOM 12282 C C . ARG A 1 858 ? 196.979 196.955 189.953 1.00 75.04 857 ARG A C 1
ATOM 12283 O O . ARG A 1 858 ? 196.617 197.990 190.440 1.00 74.50 857 ARG A O 1
ATOM 12304 N N . GLN A 1 859 ? 196.383 195.812 190.153 1.00 76.02 858 GLN A N 1
ATOM 12305 C CA . GLN A 1 859 ? 195.146 195.676 190.905 1.00 77.24 858 GLN A CA 1
ATOM 12306 C C . GLN A 1 859 ? 195.319 194.766 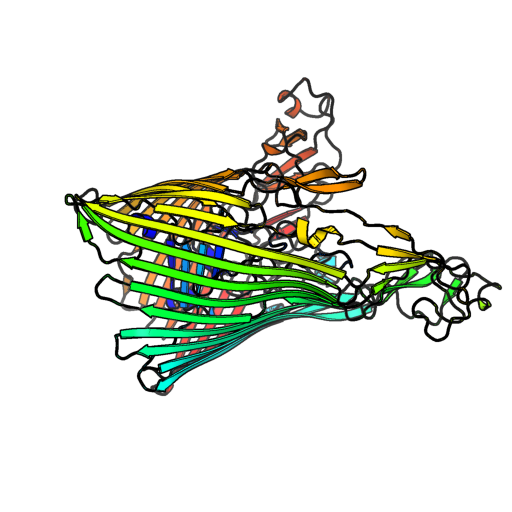192.105 1.00 75.47 858 GLN A C 1
ATOM 12307 O O . GLN A 1 859 ? 195.596 193.580 191.956 1.00 76.71 858 GLN A O 1
ATOM 12321 N N . PHE A 1 860 ? 195.080 195.306 193.292 1.00 73.39 859 PHE A N 1
ATOM 12322 C CA . PHE A 1 860 ? 195.167 194.558 194.528 1.00 72.68 859 PHE A CA 1
ATOM 12323 C C . PHE A 1 860 ? 193.787 194.044 194.913 1.00 73.63 859 PHE A C 1
ATOM 12324 O O . PHE A 1 860 ? 192.815 194.800 194.931 1.00 73.84 859 PHE A O 1
ATOM 12341 N N . TRP A 1 861 ? 193.710 192.768 195.263 1.00 77.71 860 TRP A N 1
ATOM 12342 C CA . TRP A 1 861 ? 192.545 192.157 195.876 1.00 79.29 860 TRP A CA 1
ATOM 12343 C C . TRP A 1 861 ? 192.945 191.558 197.213 1.00 80.70 860 TRP A C 1
ATOM 12344 O O . TRP A 1 861 ? 193.554 190.492 197.256 1.00 80.46 860 TRP A O 1
ATOM 12365 N N . LEU A 1 862 ? 192.604 192.216 198.311 1.00 78.28 861 LEU A N 1
ATOM 12366 C CA . LEU A 1 862 ? 192.784 191.654 199.645 1.00 78.20 861 LEU A CA 1
ATOM 12367 C C . LEU A 1 862 ? 191.644 190.687 199.925 1.00 83.93 861 LEU A C 1
ATOM 12368 O O . LEU A 1 862 ? 190.513 190.915 199.503 1.00 83.53 861 LEU A O 1
ATOM 12384 N N . GLY A 1 863 ? 191.900 189.625 200.663 1.00 89.35 862 GLY A N 1
ATOM 12385 C CA . GLY A 1 863 ? 190.892 188.696 201.135 1.00 86.74 862 GLY A CA 1
ATOM 12386 C C . GLY A 1 863 ? 191.227 188.120 202.494 1.00 85.03 862 GLY A C 1
ATOM 12387 O O . GLY A 1 863 ? 192.383 188.076 202.900 1.00 84.71 862 GLY A O 1
ATOM 12391 N N . VAL A 1 864 ? 190.204 187.691 203.210 1.00 81.63 863 VAL A N 1
ATOM 12392 C CA . VAL A 1 864 ? 190.282 187.063 204.521 1.00 78.07 863 VAL A CA 1
ATOM 12393 C C . VAL A 1 864 ? 189.373 185.855 204.490 1.00 78.34 863 VAL A C 1
ATOM 12394 O O . VAL A 1 864 ? 188.224 185.989 204.085 1.00 74.88 863 VAL A O 1
ATOM 12407 N N . ALA A 1 865 ? 189.829 184.697 204.941 1.00 82.23 864 ALA A N 1
ATOM 12408 C CA . ALA A 1 865 ? 189.026 183.484 205.006 1.00 83.15 864 ALA A CA 1
ATOM 12409 C C . ALA A 1 865 ? 189.229 182.765 206.339 1.00 84.13 864 ALA A C 1
ATOM 12410 O O . ALA A 1 865 ? 190.262 182.144 206.574 1.00 85.03 864 ALA A O 1
ATOM 12417 N N . TYR A 1 866 ? 188.241 182.841 207.216 1.00 83.57 865 TYR A N 1
ATOM 12418 C CA . TYR A 1 866 ? 188.168 182.048 208.434 1.00 86.18 865 TYR A CA 1
ATOM 12419 C C . TYR A 1 866 ? 187.594 180.672 208.110 1.00 88.68 865 TYR A C 1
ATOM 12420 O O . TYR A 1 866 ? 186.615 180.572 207.375 1.00 91.67 865 TYR A O 1
ATOM 12438 N N . THR A 1 867 ? 188.158 179.597 208.635 1.00 88.90 866 THR A N 1
ATOM 12439 C CA . THR A 1 867 ? 187.685 178.239 208.366 1.00 89.64 866 THR A CA 1
ATOM 12440 C C . THR A 1 867 ? 187.921 177.301 209.540 1.00 90.92 866 THR A C 1
ATOM 12441 O O . THR A 1 867 ? 188.866 177.471 210.310 1.00 94.50 866 THR A O 1
ATOM 12452 N N . TRP A 1 868 ? 187.043 176.308 209.650 1.00 91.32 867 TRP A N 1
ATOM 12453 C CA . TRP A 1 868 ? 187.005 175.218 210.624 1.00 96.30 867 TRP A CA 1
ATOM 12454 C C . TRP A 1 868 ? 186.747 173.892 209.901 1.00 90.45 867 TRP A C 1
ATOM 12455 O O . TRP A 1 868 ? 186.868 172.815 210.520 1.00 86.06 867 TRP A O 1
#

B-factor: mean 79.17, std 19.74, range [39.39, 166.28]

Sequence (809 aa):
STPTSQSMGMQIINAEQIKKMPTGNGSVTELLKNNPNVQFSNTASSSNIPGELAPENVSFHGEKFYNNNFMVDGLSNNNNINPGANNGELNQQPDGYSPADLPAGGPQSFWINSELIESLEVFDSNISAKYGDFTGGVVDAKTMDPKLDKSSGKISYRTTRDSWTKYHISEVISEEFYSGTNLYYQPKFKKHFYSATFNQPLSDKAGFIFAYNRQQSDIPYYHEYLQQWDDQERINETYLLKGTYLTDSGDIIRMTGMYSPHESKFYKKDVKNGGFTNSGGGYRFNMEWEHNASWGKMTSLAGYQYTEDKTEHEADSYQTWRRFSSGFVSNVIDWSSSGGANGQNSNIGGYGSFATNTSSFSLKQDYELNPVSWYGINHQIDFGWETDFYTSRYRRFSDVYTGGVLVVPTGASAGSVVCQSGDELCIPGEQYSRTRILYPERNVQVSNVNYAAYLQNSMSYGRLEVTPGVRVSYDDFLENLNIAPRFSASYDVFGDRSTRLFGGANRYYAGNILAYKMRQGIGSNIQESRISPTAPWTTPTLRTGTNYNVSDLNTPYSDELSLGLSQRVMSTVWTAKWVNRQGKEQFGRETTTIDGQSYRVMNNKGHTEGNTFSLEVEPISPHRFSFAEVNWKLGASVTKNKSNSIYYYDSANQDEQRVIFDDKLMYRGDIDAMNFNTPWRAFLNVNTYFPAVRLSWDQRVGYTAGYKGYTTSSIQVQCPGGSSACNGDPSFVGGATEYFPTQYDDFISYDWRFSYSQPVYKTQTLDITLDVLNVLDNVVETNQTGTSNKPIVIYKPGRQFWLGVAYTW

Radius of gyration: 28.49 Å; Cα contacts (8 Å, |Δi|>4): 2464; chains: 1; bounding box: 74×94×80 Å

Organism: Pectobacterium atrosepticum (strain SCRI 1043 / ATCC BAA-672) (NCBI:txid218491)

Solvent-accessible surface area: 32914 Å² total; per-residue (Å²): 127,71,15,31,0,10,44,21,1,20,15,98,6,53,47,111,67,10,99,62,8,1,5,9,12,0,4,4,1,10,2,0,47,11,4,7,2,2,7,32,4,20,14,22,38,6,1,9,14,12,0,23,4,41,15,37,19,0,1,0,2,11,2,15,4,13,6,2,7,2,16,0,28,14,9,35,1,27,9,36,2,2,3,0,17,48,17,16,86,55,62,77,86,6,31,0,32,34,13,41,31,5,3,25,10,26,6,3,0,0,23,3,3,16,48,2,4,49,16,0,20,0,8,2,1,3,1,16,0,82,13,4,57,0,0,0,0,0,0,1,0,84,0,37,61,16,82,58,111,128,58,34,6,58,88,13,74,27,3,0,44,22,95,83,4,113,38,30,25,16,155,89,7,26,140,85,0,117,32,1,14,18,5,22,27,0,18,109,1,101,7,29,6,88,10,20,12,91,12,70,24,133,67,127,87,17,1,49,2,62,1,44,2,55,2,28,0,33,0,32,4,61,2,69,90,17,137,82,154,38,72,1,71,7,35,2,37,0,78,2,79,7,11,16,106,59,27,129,87,33,7,35,62,44,56,14,11,11,108,1,20,7,72,12,53,11,29,2,84,1,7,70,91,4,3,0,18,23,20,6,1,8,95,9,104,4,76,36,104,35,36,63,26,121,123,9,72,20,29,16,13,35,4,74,14,42,3,46,3,55,0,97,9,102,32,72,12,34,23,35,12,66,70,58,37,89,53,21,112,10,142,76,4,109,20,18,19,35,45,36,106,122,24,30,61,0,30,33,1,0,25,3,20,0,0,5,3,14,21,13,83,11,54,25,38,22,38,48,47,79,86,94,76,179,186,51,35,66,26,67,53,35,67,5,90,35,16,30,84,8,21,0,44,1,72,5,75,36,59,0,72,9,2,37,70,15,40,23,24,68,54,121,60,25,65,78,2,95,29,95,131,75,37,96,3,10,14,96,41,16,0,27,1,115,10,38,38,22,34,22,118,46,82,21,96,16,74,9,26,24,107,12,46,17,85,2,22,4,51,31,145,46,134,79,41,27,0,42,6,57,8,53,17,74,13,51,24,21,121,26,106,13,88,1,71,4,90,1,25,6,81,32,41,152,56,74,163,32,12,25,80,10,6,10,41,5,73,0,27,8,23,8,5,0,0,2,50,0,22,77,12,8,11,16,19,45,37,26,44,6,149,35,8,85,14,96,52,77,79,96,61,102,127,57,43,68,22,29,26,48,46,147,9,86,8,1,40,0,31,2,94,2,112,9,70,8,56,105,63,177,71,18,30,107,14,44,15,68,0,14,0,62,1,68,52,0,2,0,71,80,95,47,96,65,147,71,100,61,34,66,6,5,17,26,127,3,89,5,44,0,25,3,116,8,58,36,2,59,13,86,68,46,76,144,123,112,158,8,60,33,38,60,56,65,1,21,5,88,14,96,4,87,13,4,0,1,65,34,0,17,10,35,51,45,26,122,82,38,0,2,9,105,112,110,10,26,103,33,12,88,5,44,19,46,23,30,24,24,54,74,42,36,3,57,13,26,10,12,78,49,79,92,80,89,49,15,71,4,19,21,51,3,104,11,4,1,29,94,0,38,8,35,17,76,146,89,24,97,2,74,82,43,33,80,2,18,119,50,38,116,96,45,122,29,24,0,22,32,18,80,74,56,101,45,112,62,20,81,30,45,21,70,26,46,9,80,28,70,71,77,126,213,88,33,34,57,5,63,20,55,0,8,31,16,22,87,31,42,82,6,29,9,24,17,62,42,42,62,130,131,58,29,16,24,37,65,27,0,53,12,73,4,66,4,49,13,72,34,59